Protein AF-A0A938NPL3-F1 (afdb_monomer_lite)

Radius of gyration: 76.6 Å; chains: 1; bounding box: 153×74×218 Å

Foldseek 3Di:
DDDDDDDDQFDFFAKEKDAWDFEAAAQDWTKIKIFGAGPVRDGNQPAWDKWFKFKWFWPKDFQDWDQCPVDLQAKDKDFPQFQWDWAQPDHPDDGIWTFTDHRVVLKHAAFTKMKTKHAWTAAAAQKKKKWKKFFAAAAPAKKKFKWKDLPRPPDTDTQDMDHHGPPDIDMDMGTPNVVHRGGMMIMTIIGHHNDDMDSGMIIGTITMIHGDIDTFDKPPRMFHTAHRRMGIDIMGTNDWGFQMKMKIGPPPNYIYIHGTHTYAHAWAKFKEWDWPDFAAEAQDKIKIKMKIAIQGPFKFFQKKKKWQFDPQKAWDDKDWPAADWDDDPRMIMGRRGIDGHPDMIIMMTIIGGQFFAKGKIKMAMDTPHHHPDRPRRMYIDIGGYWFAFEAEAQWDFTDGGHQQDKTKIAHHDAAQWDWAFKDWPCVQWPGGRDRITIGGHHSYHTYIYTWTWHFEAEAQWDFTDTGTAQDKTKIAHHDDAQKDWAFKAKVVRVQRVQWPGRRDRITIGGDHSHYMYIYTDIDGQFDWDADPLEIEGQAGNDPADAHEDDQDDPNGGHAYHEACRQALQQRHAHYHDDLSHQEYEACSNANYQHQEDEADQSPAYFHDPVPQAGQRHEQYCHCEYEYQHQDDGACPYANNCNHAYYHDNYLHQELEHQVCHLNANHAEYDDDLNHQEYYHCSQANYQHQEYEDHANHQEYEECVHENRARHQEYEYAHADHDYDPQHHVHVANYEYEYEPPHYPDDDAQDDDSNHGYDYDPPPPPPDPPPDDVVVCCVFVNDPPDDPPPPPDDPDWDWGWDWDDDDDQPPPPDQFHFPDDDDDDPFGWTDRPPDPDFTKTWDWDFDDPDDDDDDDDDDDDDDDDDDDPPDDDDDPGGTITITTGDD

pLDDT: mean 81.62, std 20.65, range [23.97, 98.06]

Structure (mmCIF, N/CA/C/O backbone):
data_AF-A0A938NPL3-F1
#
_entry.id   AF-A0A938NPL3-F1
#
loop_
_atom_site.group_PDB
_atom_site.id
_atom_site.type_symbol
_atom_site.label_atom_id
_atom_site.label_alt_id
_atom_site.label_comp_id
_atom_site.label_asym_id
_atom_site.label_entity_id
_atom_site.label_seq_id
_atom_site.pdbx_PDB_ins_code
_atom_site.Cartn_x
_atom_site.Cartn_y
_atom_site.Cartn_z
_atom_site.occupancy
_atom_site.B_iso_or_equiv
_atom_site.auth_seq_id
_atom_site.auth_comp_id
_atom_site.auth_asym_id
_atom_site.auth_atom_id
_atom_site.pdbx_PDB_model_num
ATOM 1 N N . PRO A 1 1 ? -29.975 4.721 136.688 1.00 39.50 1 PRO A N 1
ATOM 2 C CA . PRO A 1 1 ? -30.933 4.491 135.580 1.00 39.50 1 PRO A CA 1
ATOM 3 C C . PRO A 1 1 ? -30.186 4.388 134.243 1.00 39.50 1 PRO A C 1
ATOM 5 O O . PRO A 1 1 ? -29.671 5.381 133.745 1.00 39.50 1 PRO A O 1
ATOM 8 N N . ILE A 1 2 ? -30.055 3.165 133.727 1.00 39.12 2 ILE A N 1
ATOM 9 C CA . ILE A 1 2 ? -29.456 2.874 132.420 1.00 39.12 2 ILE A CA 1
ATOM 10 C C . ILE A 1 2 ? -30.505 3.216 131.351 1.00 39.12 2 ILE A C 1
ATOM 12 O O . ILE A 1 2 ? -31.582 2.627 131.339 1.00 39.12 2 ILE A O 1
ATOM 16 N N . GLN A 1 3 ? -30.211 4.192 130.491 1.00 43.31 3 GLN A N 1
ATOM 17 C CA . GLN A 1 3 ? -30.981 4.490 129.280 1.00 43.31 3 GLN A CA 1
ATOM 18 C C . GLN A 1 3 ? -30.543 3.511 128.183 1.00 43.31 3 GLN A C 1
ATOM 20 O O . GLN A 1 3 ? -29.483 3.671 127.584 1.00 43.31 3 GLN A O 1
ATOM 25 N N . LEU A 1 4 ? -31.345 2.471 127.952 1.00 40.28 4 LEU A N 1
ATOM 26 C CA . LEU A 1 4 ? -31.244 1.615 126.771 1.00 40.28 4 LEU A CA 1
ATOM 27 C C . LEU A 1 4 ? -31.866 2.360 125.584 1.00 40.28 4 LEU A C 1
ATOM 29 O O . LEU A 1 4 ? -33.083 2.509 125.506 1.00 40.28 4 LEU A O 1
ATOM 33 N N . THR A 1 5 ? -31.035 2.835 124.659 1.00 42.00 5 THR A N 1
ATOM 34 C CA . THR A 1 5 ? -31.477 3.287 123.335 1.00 42.00 5 THR A CA 1
ATOM 35 C C . THR A 1 5 ? -31.733 2.051 122.475 1.00 42.00 5 THR A C 1
ATOM 37 O O . THR A 1 5 ? -30.800 1.376 122.046 1.00 42.00 5 THR A O 1
ATOM 40 N N . ALA A 1 6 ? -33.004 1.723 122.238 1.00 40.66 6 ALA A N 1
ATOM 41 C CA . ALA A 1 6 ? -33.380 0.697 121.273 1.00 40.66 6 ALA A CA 1
ATOM 42 C C . ALA A 1 6 ? -33.008 1.178 119.863 1.00 40.66 6 ALA A C 1
ATOM 44 O O . ALA A 1 6 ? -33.594 2.124 119.336 1.00 40.66 6 ALA A O 1
ATOM 45 N N . THR A 1 7 ? -32.004 0.552 119.253 1.00 46.28 7 THR A N 1
ATOM 46 C CA . THR A 1 7 ? -31.707 0.737 117.832 1.00 46.28 7 THR A CA 1
ATOM 47 C C . THR A 1 7 ? -32.752 -0.057 117.051 1.00 46.28 7 THR A C 1
ATOM 49 O O . THR A 1 7 ? -32.757 -1.284 117.106 1.00 46.28 7 THR A O 1
ATOM 52 N N . TYR A 1 8 ? -33.679 0.626 116.376 1.00 53.19 8 TYR A N 1
ATOM 53 C CA . TYR A 1 8 ? -34.645 -0.030 115.493 1.00 53.19 8 TYR A CA 1
ATOM 54 C C . TYR A 1 8 ? -33.892 -0.711 114.345 1.00 53.19 8 TYR A C 1
ATOM 56 O O . TYR A 1 8 ? -33.220 -0.053 113.548 1.00 53.19 8 TYR A O 1
ATOM 64 N N . PHE A 1 9 ? -33.981 -2.037 114.273 1.00 60.34 9 PHE A N 1
ATOM 65 C CA . PHE A 1 9 ? -33.474 -2.800 113.141 1.00 60.34 9 PHE A CA 1
ATOM 66 C C . PHE A 1 9 ? -34.461 -2.651 111.981 1.00 60.34 9 PHE A C 1
ATOM 68 O O . PHE A 1 9 ? -35.597 -3.104 112.078 1.00 60.34 9 PHE A O 1
ATOM 75 N N . ARG A 1 10 ? -34.032 -1.997 110.896 1.00 73.38 10 ARG A N 1
ATOM 76 C CA . ARG A 1 10 ? -34.791 -1.959 109.639 1.00 73.38 10 ARG A CA 1
ATOM 77 C C . ARG A 1 10 ? -34.664 -3.326 108.965 1.00 73.38 10 ARG A C 1
ATOM 79 O O . ARG A 1 10 ? -33.546 -3.774 108.712 1.00 73.38 10 ARG A O 1
ATOM 86 N N . SER A 1 11 ? -35.783 -3.999 108.724 1.00 83.12 11 SER A N 1
ATOM 87 C CA . SER A 1 11 ? -35.844 -5.239 107.946 1.00 83.12 11 SER A CA 1
ATOM 88 C C . SER A 1 11 ? -36.109 -4.924 106.479 1.00 83.12 11 SER A C 1
ATOM 90 O O . SER A 1 11 ? -36.857 -3.997 106.173 1.00 83.12 11 SER A O 1
ATOM 92 N N . VAL A 1 12 ? -35.526 -5.709 105.570 1.00 87.06 12 VAL A N 1
ATOM 93 C CA . VAL A 1 12 ? -35.886 -5.645 104.145 1.00 87.06 12 VAL A CA 1
ATOM 94 C C . VAL A 1 12 ? -37.362 -5.981 103.993 1.00 87.06 12 VAL A C 1
ATOM 96 O O . VAL A 1 12 ? -37.873 -6.826 104.722 1.00 87.06 12 VAL A O 1
ATOM 99 N N . GLN A 1 13 ? -38.043 -5.277 103.096 1.00 88.75 13 GLN A N 1
ATOM 100 C CA . GLN A 1 13 ? -39.432 -5.526 102.717 1.00 88.75 13 GLN A CA 1
ATOM 101 C C . GLN A 1 13 ? -39.572 -5.712 101.202 1.00 88.75 13 GLN A C 1
ATOM 103 O O . GLN A 1 13 ? -40.387 -6.519 100.766 1.00 88.75 13 GLN A O 1
ATOM 108 N N . TYR A 1 14 ? -38.776 -5.003 100.396 1.00 86.31 14 TYR A N 1
ATOM 109 C CA . TYR A 1 14 ? -38.781 -5.125 98.936 1.00 86.31 14 TYR A CA 1
ATOM 110 C C . TYR A 1 14 ? -37.468 -4.619 98.321 1.00 86.31 14 TYR A C 1
ATOM 112 O O . TYR A 1 14 ? -36.633 -4.018 99.006 1.00 86.31 14 TYR A O 1
ATOM 120 N N . PHE A 1 15 ? -37.301 -4.845 97.016 1.00 89.94 15 PHE A N 1
ATOM 121 C CA . PHE A 1 15 ? -36.170 -4.335 96.238 1.00 89.94 15 PHE A CA 1
ATOM 122 C C . PHE A 1 15 ? -36.617 -3.280 95.221 1.00 89.94 15 PHE A C 1
ATOM 124 O O . PHE A 1 15 ? -37.689 -3.394 94.624 1.00 89.94 15 PHE A O 1
ATOM 131 N N . THR A 1 16 ? -35.785 -2.267 94.989 1.00 91.12 16 THR A N 1
ATOM 132 C CA . THR A 1 16 ? -35.977 -1.277 93.917 1.00 91.12 16 THR A CA 1
ATOM 133 C C . THR A 1 16 ? -34.876 -1.373 92.878 1.00 91.12 16 THR A C 1
ATOM 135 O O . THR A 1 16 ? -33.757 -1.766 93.197 1.00 91.12 16 THR A O 1
ATOM 138 N N . TRP A 1 17 ? -35.211 -1.002 91.644 1.00 90.56 17 TRP A N 1
ATOM 139 C CA . TRP A 1 17 ? -34.308 -0.998 90.497 1.00 90.56 17 TRP A CA 1
ATOM 140 C C . TRP A 1 17 ? -34.080 0.425 89.995 1.00 90.56 17 TRP A C 1
ATOM 142 O O . TRP A 1 17 ? -34.972 1.274 90.096 1.00 90.56 17 TRP A O 1
ATOM 152 N N . ASP A 1 18 ? -32.920 0.668 89.395 1.00 89.31 18 ASP A N 1
ATOM 153 C CA . ASP A 1 18 ? -32.711 1.834 88.546 1.00 89.31 18 ASP A CA 1
ATOM 154 C C . ASP A 1 18 ? -33.472 1.725 87.211 1.00 89.31 18 ASP A C 1
ATOM 156 O O . ASP A 1 18 ? -34.041 0.694 86.838 1.00 89.31 18 ASP A O 1
ATOM 160 N N . SER A 1 19 ? -33.548 2.847 86.493 1.00 82.94 19 SER A N 1
ATOM 161 C CA . SER A 1 19 ? -34.199 2.880 85.182 1.00 82.94 19 SER A CA 1
ATOM 162 C C . SER A 1 19 ? -33.312 2.221 84.129 1.00 82.94 19 SER A C 1
ATOM 164 O O . SER A 1 19 ? -32.202 2.680 83.874 1.00 82.94 19 SER A O 1
ATOM 166 N N . ILE A 1 20 ? -33.839 1.194 83.463 1.00 85.31 20 ILE A N 1
ATOM 167 C CA . ILE A 1 20 ? -33.178 0.533 82.334 1.00 85.31 20 ILE A CA 1
ATOM 168 C C . ILE A 1 20 ? -33.586 1.247 81.043 1.00 85.31 20 ILE A C 1
ATOM 170 O O . ILE A 1 20 ? -34.773 1.442 80.779 1.00 85.31 20 ILE A O 1
ATOM 174 N N . VAL A 1 21 ? -32.613 1.630 80.211 1.00 82.12 21 VAL A N 1
ATOM 175 C CA . VAL A 1 21 ? -32.902 2.179 78.877 1.00 82.12 21 VAL A CA 1
ATOM 176 C C . VAL A 1 21 ? -33.600 1.106 78.053 1.00 82.12 21 VAL A C 1
ATOM 178 O O . VAL A 1 21 ? -33.100 -0.012 77.941 1.00 82.12 21 VAL A O 1
ATOM 181 N N . SER A 1 22 ? -34.747 1.443 77.466 1.00 76.50 22 SER A N 1
ATOM 182 C CA . SER A 1 22 ? -35.603 0.422 76.879 1.00 76.50 22 SER A CA 1
ATOM 183 C C . SER A 1 22 ? -34.940 -0.353 75.743 1.00 76.50 22 SER A C 1
ATOM 185 O O . SER A 1 22 ? -35.208 -1.530 75.623 1.00 76.50 22 SER A O 1
ATOM 187 N N . THR A 1 23 ? -34.113 0.234 74.885 1.00 84.12 23 THR A N 1
ATOM 188 C CA . THR A 1 23 ? -33.542 -0.528 73.764 1.00 84.12 23 THR A CA 1
ATOM 189 C C . THR A 1 23 ? -32.170 -1.069 74.134 1.00 84.12 23 THR A C 1
ATOM 191 O O . THR A 1 23 ? -31.223 -0.299 74.266 1.00 84.12 23 THR A O 1
ATOM 194 N N . GLN A 1 24 ? -32.066 -2.390 74.267 1.00 87.81 24 GLN A N 1
ATOM 195 C CA . GLN A 1 24 ? -30.829 -3.107 74.564 1.00 87.81 24 GLN A CA 1
ATOM 196 C C . GLN A 1 24 ? -30.469 -4.076 73.438 1.00 87.81 24 GLN A C 1
ATOM 198 O O . GLN A 1 24 ? -31.330 -4.585 72.714 1.00 87.81 24 GLN A O 1
ATOM 203 N N . THR A 1 25 ? -29.178 -4.354 73.304 1.00 87.94 25 THR A N 1
ATOM 204 C CA . THR A 1 25 ? -28.659 -5.288 72.303 1.00 87.94 25 THR A CA 1
ATOM 205 C C . THR A 1 25 ? -28.497 -6.673 72.912 1.00 87.94 25 THR A C 1
ATOM 207 O O . THR A 1 25 ? -27.904 -6.815 73.982 1.00 87.94 25 THR A O 1
ATOM 210 N N . VAL A 1 26 ? -28.984 -7.706 72.219 1.00 89.06 26 VAL A N 1
ATOM 211 C CA . VAL A 1 26 ? -28.779 -9.110 72.619 1.00 89.06 26 VAL A CA 1
ATOM 212 C C . VAL A 1 26 ? -27.291 -9.369 72.870 1.00 89.06 26 VAL A C 1
ATOM 214 O O . VAL A 1 26 ? -26.447 -9.029 72.042 1.00 89.06 26 VAL A O 1
ATOM 217 N N . GLY A 1 27 ? -26.966 -9.976 74.010 1.00 85.31 27 GLY A N 1
ATOM 218 C CA . GLY A 1 27 ? -25.588 -10.322 74.363 1.00 85.31 27 GLY A CA 1
ATOM 219 C C . GLY A 1 27 ? -24.721 -9.151 74.841 1.00 85.31 27 GLY A C 1
ATOM 220 O O . GLY A 1 27 ? -23.568 -9.378 75.197 1.00 85.31 27 GLY A O 1
ATOM 221 N N . SER A 1 28 ? -25.243 -7.919 74.885 1.00 87.88 28 SER A N 1
ATOM 222 C CA . SER A 1 28 ? -24.514 -6.764 75.428 1.00 87.88 28 SER A CA 1
ATOM 223 C C . SER A 1 28 ? -24.754 -6.598 76.937 1.00 87.88 28 SER A C 1
ATOM 225 O O . SER A 1 28 ? -25.891 -6.777 77.382 1.00 87.88 28 SER A O 1
ATOM 227 N N . PRO A 1 29 ? -23.727 -6.237 77.733 1.00 90.56 29 PRO A N 1
ATOM 228 C CA . PRO A 1 29 ? -23.893 -5.969 79.161 1.00 90.56 29 PRO A CA 1
ATOM 229 C C . PRO A 1 29 ? -24.786 -4.749 79.429 1.00 90.56 29 PRO A C 1
ATOM 231 O O . PRO A 1 29 ? -24.536 -3.660 78.916 1.00 90.56 29 PRO A O 1
ATOM 234 N N . ILE A 1 30 ? -25.791 -4.927 80.283 1.00 90.94 30 ILE A N 1
ATOM 235 C CA . ILE A 1 30 ? -26.709 -3.900 80.781 1.00 90.94 30 ILE A CA 1
ATOM 236 C C . ILE A 1 30 ? -26.306 -3.591 82.222 1.00 90.94 30 ILE A C 1
ATOM 238 O O . ILE A 1 30 ? -26.384 -4.464 83.087 1.00 90.94 30 ILE A O 1
ATOM 242 N N . SER A 1 31 ? -25.861 -2.364 82.487 1.00 92.00 31 SER A N 1
ATOM 243 C CA . SER A 1 31 ? -25.586 -1.910 83.854 1.00 92.00 31 SER A CA 1
ATOM 244 C C . SER A 1 31 ? -26.898 -1.696 84.610 1.00 92.00 31 SER A C 1
ATOM 246 O O . SER A 1 31 ? -27.791 -1.033 84.088 1.00 92.00 31 SER A O 1
ATOM 248 N N . VAL A 1 32 ? -26.999 -2.260 85.814 1.00 92.44 32 VAL A N 1
ATOM 249 C CA . VAL A 1 32 ? -28.189 -2.201 86.676 1.00 92.44 32 VAL A CA 1
ATOM 250 C C . VAL A 1 32 ? -27.798 -1.997 88.141 1.00 92.44 32 VAL A C 1
ATOM 252 O O . VAL A 1 32 ? -26.710 -2.404 88.573 1.00 92.44 32 VAL A O 1
ATOM 255 N N . SER A 1 33 ? -28.710 -1.415 88.914 1.00 93.12 33 SER A N 1
ATOM 256 C CA . SER A 1 33 ? -28.592 -1.222 90.358 1.00 93.12 33 SER A CA 1
ATOM 257 C C . SER A 1 33 ? -29.828 -1.756 91.083 1.00 93.12 33 SER A C 1
ATOM 259 O O . SER A 1 33 ? -30.954 -1.467 90.682 1.00 93.12 33 SER A O 1
ATOM 261 N N . ILE A 1 34 ? -29.623 -2.532 92.151 1.00 94.50 34 ILE A N 1
ATOM 262 C CA . ILE A 1 34 ? -30.686 -3.065 93.015 1.00 94.50 34 ILE A CA 1
ATOM 263 C C . ILE A 1 34 ? -30.469 -2.545 94.435 1.00 94.50 34 ILE A C 1
ATOM 265 O O . ILE A 1 34 ? -29.379 -2.686 94.990 1.00 94.50 34 ILE A O 1
ATOM 269 N N . GLU A 1 35 ? -31.506 -1.998 95.060 1.00 94.94 35 GLU A N 1
ATOM 270 C CA . GLU A 1 35 ? -31.445 -1.477 96.429 1.00 94.94 35 GLU A CA 1
ATOM 271 C C . GLU A 1 35 ? -32.435 -2.210 97.341 1.00 94.94 35 GLU A C 1
ATOM 273 O O . GLU A 1 35 ? -33.594 -2.411 96.979 1.00 94.94 35 GLU A O 1
ATOM 278 N N . ALA A 1 36 ? -31.998 -2.585 98.545 1.00 92.31 36 ALA A N 1
ATOM 279 C CA . ALA A 1 36 ? -32.848 -3.202 99.562 1.00 92.31 36 ALA A CA 1
ATOM 280 C C . ALA A 1 36 ? -33.566 -2.125 100.393 1.00 92.31 36 ALA A C 1
ATOM 282 O O . ALA A 1 36 ? -32.915 -1.289 101.028 1.00 92.31 36 ALA A O 1
ATOM 283 N N . ARG A 1 37 ? -34.903 -2.140 100.415 1.00 88.75 37 ARG A N 1
ATOM 284 C CA . ARG A 1 37 ? -35.739 -1.110 101.055 1.00 88.75 37 ARG A CA 1
ATOM 285 C C . ARG A 1 37 ? -36.610 -1.696 102.171 1.00 88.75 37 ARG A C 1
ATOM 287 O O . ARG A 1 37 ? -37.012 -2.857 102.100 1.00 88.75 37 ARG A O 1
ATOM 294 N N . ASP A 1 38 ? -36.875 -0.908 103.212 1.00 87.50 38 ASP A N 1
ATOM 295 C CA . ASP A 1 38 ? -37.854 -1.238 104.262 1.00 87.50 38 ASP A CA 1
ATOM 296 C C . ASP A 1 38 ? -39.260 -0.706 103.933 1.00 87.50 38 ASP A C 1
ATOM 298 O O . ASP A 1 38 ? -39.480 -0.143 102.863 1.00 87.50 38 ASP A O 1
ATOM 302 N N . SER A 1 39 ? -40.221 -0.876 104.848 1.00 84.00 39 SER A N 1
ATOM 303 C CA . SER A 1 39 ? -41.624 -0.472 104.652 1.00 84.00 39 SER A CA 1
ATOM 304 C C . SER A 1 39 ? -41.825 1.029 104.437 1.00 84.00 39 SER A C 1
ATOM 306 O O . SER A 1 39 ? -42.832 1.419 103.851 1.00 84.00 39 SER A O 1
ATOM 308 N N . ASP A 1 40 ? -40.883 1.859 104.891 1.00 83.62 40 ASP A N 1
ATOM 309 C CA . ASP A 1 40 ? -40.931 3.318 104.755 1.00 83.62 40 ASP A CA 1
ATOM 310 C C . ASP A 1 40 ? -40.167 3.797 103.503 1.00 83.62 40 ASP A C 1
ATOM 312 O O . ASP A 1 40 ? -40.040 4.999 103.261 1.00 83.62 40 ASP A O 1
ATOM 316 N N . GLY A 1 41 ? -39.615 2.865 102.715 1.00 80.25 41 GLY A N 1
ATOM 317 C CA . GLY A 1 41 ? -38.781 3.141 101.546 1.00 80.25 41 GLY A CA 1
ATOM 318 C C . GLY A 1 41 ? -37.348 3.566 101.878 1.00 80.25 41 GLY A C 1
ATOM 319 O O . GLY A 1 41 ? -36.603 3.998 100.989 1.00 80.25 41 GLY A O 1
ATOM 320 N N . ALA A 1 42 ? -36.912 3.438 103.133 1.00 86.06 42 ALA A N 1
ATOM 321 C CA . ALA A 1 42 ? -35.540 3.731 103.527 1.00 86.06 42 ALA A CA 1
ATOM 322 C C . ALA A 1 42 ? -34.595 2.576 103.155 1.00 86.06 42 ALA A C 1
ATOM 324 O O . ALA A 1 42 ? -34.983 1.410 103.115 1.00 86.06 42 ALA A O 1
ATOM 325 N N . LEU A 1 43 ? -33.332 2.907 102.873 1.00 90.19 43 LEU A N 1
ATOM 326 C CA . LEU A 1 43 ? -32.312 1.929 102.493 1.00 90.19 43 LEU A CA 1
ATOM 327 C C . LEU A 1 43 ? -31.909 1.051 103.690 1.00 90.19 43 LEU A C 1
ATOM 329 O O . LEU A 1 43 ? -31.516 1.557 104.746 1.00 90.19 43 LEU A O 1
ATOM 333 N N . VAL A 1 44 ? -31.933 -0.269 103.509 1.00 91.25 44 VAL A N 1
ATOM 334 C CA . VAL A 1 44 ? -31.526 -1.250 104.524 1.00 91.25 44 VAL A CA 1
ATOM 335 C C . VAL A 1 44 ? -30.040 -1.557 104.367 1.00 91.25 44 VAL A C 1
ATOM 337 O O . VAL A 1 44 ? -29.630 -2.554 103.777 1.00 91.25 44 VAL A O 1
ATOM 340 N N . THR A 1 45 ? -29.198 -0.688 104.924 1.00 88.94 45 THR A N 1
ATOM 341 C CA . THR A 1 45 ? -27.745 -0.698 104.672 1.00 88.94 45 THR A CA 1
ATOM 342 C C . THR A 1 45 ? -26.994 -1.941 105.159 1.00 88.94 45 THR A C 1
ATOM 344 O O . THR A 1 45 ? -25.855 -2.170 104.754 1.00 88.94 45 THR A O 1
ATOM 347 N N . ARG A 1 46 ? -27.609 -2.752 106.029 1.00 86.88 46 ARG A N 1
ATOM 348 C CA . ARG A 1 46 ? -27.026 -3.995 106.564 1.00 86.88 46 ARG A CA 1
ATOM 349 C C . ARG A 1 46 ? -27.393 -5.242 105.760 1.00 86.88 46 ARG A C 1
ATOM 351 O O . ARG A 1 46 ? -26.911 -6.316 106.105 1.00 86.88 46 ARG A O 1
ATOM 358 N N . PHE A 1 47 ? -28.242 -5.130 104.740 1.00 89.31 47 PHE A N 1
ATOM 359 C CA . PHE A 1 47 ? -28.506 -6.255 103.850 1.00 89.31 47 PHE A CA 1
ATOM 360 C C . PHE A 1 47 ? -27.269 -6.522 102.985 1.00 89.31 47 PHE A C 1
ATOM 362 O O . PHE A 1 47 ? -26.801 -5.626 102.281 1.00 89.31 47 PHE A O 1
ATOM 369 N N . THR A 1 48 ? -26.729 -7.740 103.072 1.00 89.06 48 THR A N 1
ATOM 370 C CA . THR A 1 48 ? -25.491 -8.155 102.384 1.00 89.06 48 THR A CA 1
ATOM 371 C C . THR A 1 48 ? -25.637 -9.443 101.574 1.00 89.06 48 THR A C 1
ATOM 373 O O . THR A 1 48 ? -24.679 -9.850 100.921 1.00 89.06 48 THR A O 1
ATOM 376 N N . ASN A 1 49 ? -26.796 -10.102 101.632 1.00 89.50 49 ASN A N 1
ATOM 377 C CA . ASN A 1 49 ? -27.033 -11.377 100.951 1.00 89.50 49 ASN A CA 1
ATOM 378 C C . ASN A 1 49 ? -27.172 -11.184 99.436 1.00 89.50 49 ASN A C 1
ATOM 380 O O . ASN A 1 49 ? -27.368 -10.068 98.960 1.00 89.50 49 ASN A O 1
ATOM 384 N N . THR A 1 50 ? -27.077 -12.276 98.681 1.00 91.12 50 THR A N 1
ATOM 385 C CA . THR A 1 50 ? -27.376 -12.294 97.247 1.00 91.12 50 THR A CA 1
ATOM 386 C C . THR A 1 50 ? -28.883 -12.401 97.009 1.00 91.12 50 THR A C 1
ATOM 388 O O . THR A 1 50 ? -29.616 -12.931 97.844 1.00 91.12 50 THR A O 1
ATOM 391 N N . VAL A 1 51 ? -29.340 -11.929 95.850 1.00 92.12 51 VAL A N 1
ATOM 392 C CA . VAL A 1 51 ? -30.709 -12.131 95.357 1.00 92.12 51 VAL A CA 1
ATOM 393 C C . VAL A 1 51 ? -30.672 -12.869 94.025 1.00 92.12 51 VAL A C 1
ATOM 395 O O . VAL A 1 51 ? -29.741 -12.696 93.232 1.00 92.12 51 VAL A O 1
ATOM 398 N N . THR A 1 52 ? -31.680 -13.694 93.771 1.00 92.81 52 THR A N 1
ATOM 399 C CA . THR A 1 52 ? -31.898 -14.289 92.450 1.00 92.81 52 THR A CA 1
ATOM 400 C C . THR A 1 52 ? -32.382 -13.197 91.511 1.00 92.81 52 THR A C 1
ATOM 402 O O . THR A 1 52 ? -33.238 -12.402 91.890 1.00 92.81 52 THR A O 1
ATOM 405 N N . ILE A 1 53 ? -31.846 -13.158 90.293 1.00 93.06 53 ILE A N 1
ATOM 406 C CA . ILE A 1 53 ? -32.279 -12.246 89.237 1.00 93.06 53 ILE A CA 1
ATOM 407 C C . ILE A 1 53 ? -32.820 -13.075 88.076 1.00 93.06 53 ILE A C 1
ATOM 409 O O . ILE A 1 53 ? -32.095 -13.870 87.477 1.00 93.06 53 ILE A O 1
ATOM 413 N N . ASN A 1 54 ? -34.088 -12.854 87.743 1.00 88.50 54 ASN A N 1
ATOM 414 C CA . ASN A 1 54 ? -34.760 -13.488 86.616 1.00 88.50 54 ASN A CA 1
ATOM 415 C C . ASN A 1 54 ? -35.141 -12.448 85.565 1.00 88.50 54 ASN A C 1
ATOM 417 O O . ASN A 1 54 ? -35.578 -11.352 85.900 1.00 88.50 54 ASN A O 1
ATOM 421 N N . CYS A 1 55 ? -35.027 -12.813 84.293 1.00 87.75 55 CYS A N 1
ATOM 422 C CA . CYS A 1 55 ? -35.465 -11.998 83.168 1.00 87.75 55 CYS A CA 1
ATOM 423 C C . CYS A 1 55 ? -36.778 -12.577 82.644 1.00 87.75 55 CYS A C 1
ATOM 425 O O . CYS A 1 55 ? -36.843 -13.756 82.292 1.00 87.75 55 CYS A O 1
ATOM 427 N N . LEU A 1 56 ? -37.837 -11.776 82.639 1.00 82.88 56 LEU A N 1
ATOM 428 C CA . LEU A 1 56 ? -39.192 -12.215 82.334 1.00 82.88 56 LEU A CA 1
ATOM 429 C C . LEU A 1 56 ? -39.751 -11.384 81.181 1.00 82.88 56 LEU A C 1
ATOM 431 O O . LEU A 1 56 ? -39.725 -10.160 81.222 1.00 82.88 56 LEU A O 1
ATOM 435 N N . ALA A 1 57 ? -40.296 -12.044 80.164 1.00 75.06 57 ALA A N 1
ATOM 436 C CA . ALA A 1 57 ? -41.167 -11.404 79.187 1.00 75.06 57 ALA A CA 1
ATOM 437 C C . ALA A 1 57 ? -42.633 -11.522 79.657 1.00 75.06 57 ALA A C 1
ATOM 439 O O . ALA A 1 57 ? -43.006 -12.552 80.239 1.00 75.06 57 ALA A O 1
ATOM 440 N N . PRO A 1 58 ? -43.496 -10.520 79.409 1.00 62.16 58 PRO A N 1
ATOM 441 C CA . PRO A 1 58 ? -44.893 -10.598 79.792 1.00 62.16 58 PRO A CA 1
ATOM 442 C C . PRO A 1 58 ? -45.564 -11.693 78.969 1.00 62.16 58 PRO A C 1
ATOM 444 O O . PRO A 1 58 ? -45.521 -11.664 77.742 1.00 62.16 58 PRO A O 1
ATOM 447 N N . GLY A 1 59 ? -46.233 -12.633 79.630 1.00 58.91 59 GLY A N 1
ATOM 448 C CA . GLY A 1 59 ? -47.148 -13.560 78.961 1.00 58.91 59 GLY A CA 1
ATOM 449 C C . GLY A 1 59 ? -48.593 -13.106 79.098 1.00 58.91 59 GLY A C 1
ATOM 450 O O . GLY A 1 59 ? -49.464 -13.884 79.479 1.00 58.91 59 GLY A O 1
ATOM 451 N N . ILE A 1 60 ? -48.830 -11.819 78.832 1.00 50.12 60 ILE A N 1
ATOM 452 C CA . ILE A 1 60 ? -50.165 -11.225 78.854 1.00 50.12 60 ILE A CA 1
ATOM 453 C C . ILE A 1 60 ? -50.746 -11.315 77.447 1.00 50.12 60 ILE A C 1
ATOM 455 O O . ILE A 1 60 ? -50.288 -10.635 76.531 1.00 50.12 60 ILE A O 1
ATOM 459 N N . GLY A 1 61 ? -51.772 -12.145 77.292 1.00 57.84 61 GLY A N 1
ATOM 460 C CA . GLY A 1 61 ? -52.639 -12.152 76.119 1.00 57.84 61 GLY A CA 1
ATOM 461 C C . GLY A 1 61 ? -54.074 -11.887 76.553 1.00 57.84 61 GLY A C 1
ATOM 462 O O . GLY A 1 61 ? -54.610 -12.620 77.386 1.00 57.84 61 GLY A O 1
ATOM 463 N N . THR A 1 62 ? -54.701 -10.845 76.011 1.00 58.19 62 THR A N 1
ATOM 464 C CA . THR A 1 62 ? -56.149 -10.652 76.124 1.00 58.19 62 THR A CA 1
ATOM 465 C C . THR A 1 62 ? -56.829 -11.728 75.281 1.00 58.19 62 THR A C 1
ATOM 467 O O . THR A 1 62 ? -56.714 -11.730 74.060 1.00 58.19 62 THR A O 1
ATOM 470 N N . VAL A 1 63 ? -57.492 -12.676 75.937 1.00 68.62 63 VAL A N 1
ATOM 471 C CA . VAL A 1 63 ? -58.217 -13.789 75.303 1.00 68.62 63 VAL A CA 1
ATOM 472 C C . VAL A 1 63 ? -59.532 -13.288 74.702 1.00 68.62 63 VAL A C 1
ATOM 474 O O . VAL A 1 63 ? -59.956 -13.748 73.647 1.00 68.62 63 VAL A O 1
ATOM 477 N N . PHE A 1 64 ? -60.171 -12.327 75.372 1.00 79.25 64 PHE A N 1
ATOM 478 C CA . PHE A 1 64 ? -61.400 -11.667 74.939 1.00 79.25 64 PHE A CA 1
ATOM 479 C C . PHE A 1 64 ? -61.486 -10.280 75.581 1.00 79.25 64 PHE A C 1
ATOM 481 O O . PHE A 1 64 ? -61.079 -10.119 76.730 1.00 79.25 64 PHE A O 1
ATOM 488 N N . GLN A 1 65 ? -62.021 -9.285 74.878 1.00 85.75 65 GLN A N 1
ATOM 489 C CA . GLN A 1 65 ? -62.310 -7.973 75.454 1.00 85.75 65 GLN A CA 1
ATOM 490 C C . GLN A 1 65 ? -63.503 -7.331 74.762 1.00 85.75 65 GLN A C 1
ATOM 492 O O . GLN A 1 65 ? -63.611 -7.362 73.538 1.00 85.75 65 GLN A O 1
ATOM 497 N N . ASP A 1 66 ? -64.348 -6.702 75.567 1.00 82.19 66 ASP A N 1
ATOM 498 C CA . ASP A 1 66 ? -65.451 -5.870 75.140 1.00 82.19 66 ASP A CA 1
ATOM 499 C C . ASP A 1 66 ? -65.652 -4.707 76.118 1.00 82.19 66 ASP A C 1
ATOM 501 O O . ASP A 1 66 ? -65.953 -4.903 77.296 1.00 82.19 66 ASP A O 1
ATOM 505 N N . THR A 1 67 ? -65.475 -3.488 75.618 1.00 82.88 67 THR A N 1
ATOM 506 C CA . THR A 1 67 ? -65.684 -2.244 76.371 1.00 82.88 67 THR A CA 1
ATOM 507 C C . THR A 1 67 ? -67.062 -1.633 76.107 1.00 82.88 67 THR A C 1
ATOM 509 O O . THR A 1 67 ? -67.302 -0.504 76.499 1.00 82.88 67 THR A O 1
ATOM 512 N N . VAL A 1 68 ? -67.957 -2.314 75.377 1.00 83.75 68 VAL A N 1
ATOM 513 C CA . VAL A 1 68 ? -69.338 -1.895 75.035 1.00 83.75 68 VAL A CA 1
ATOM 514 C C . VAL A 1 68 ? -69.444 -0.651 74.130 1.00 83.75 68 VAL A C 1
ATOM 516 O O . VAL A 1 68 ? -70.452 -0.437 73.453 1.00 83.75 68 VAL A O 1
ATOM 519 N N . GLU A 1 69 ? -68.382 0.147 74.014 1.00 81.94 69 GLU A N 1
ATOM 520 C CA . GLU A 1 69 ? -68.369 1.410 73.266 1.00 81.94 69 GLU A CA 1
ATOM 521 C C . GLU A 1 69 ? -68.697 1.249 71.769 1.00 81.94 69 GLU A C 1
ATOM 523 O O . GLU A 1 69 ? -69.298 2.137 71.157 1.00 81.94 69 GLU A O 1
ATOM 528 N N . ASN A 1 70 ? -68.399 0.082 71.189 1.00 78.31 70 ASN A N 1
ATOM 529 C CA . ASN A 1 70 ? -68.584 -0.211 69.762 1.00 78.31 70 ASN A CA 1
ATOM 530 C C . ASN A 1 70 ? -69.918 -0.906 69.417 1.00 78.31 70 ASN A C 1
ATOM 532 O O . ASN A 1 70 ? -70.093 -1.375 68.293 1.00 78.31 70 ASN A O 1
ATOM 536 N N . GLY A 1 71 ? -70.882 -0.940 70.343 1.00 79.19 71 GLY A N 1
ATOM 537 C CA . GLY A 1 71 ? -72.188 -1.570 70.133 1.00 79.19 71 GLY A CA 1
ATOM 538 C C . GLY A 1 71 ? -72.266 -2.968 70.744 1.00 79.19 71 GLY A C 1
ATOM 539 O O . GLY A 1 71 ? -71.601 -3.254 71.733 1.00 79.19 71 GLY A O 1
ATOM 540 N N . THR A 1 72 ? -73.119 -3.840 70.198 1.00 82.81 72 THR A N 1
ATOM 541 C CA . THR A 1 72 ? -73.473 -5.100 70.874 1.00 82.81 72 THR A CA 1
ATOM 542 C C . THR A 1 72 ? -72.426 -6.204 70.768 1.00 82.81 72 THR A C 1
ATOM 544 O O . THR A 1 72 ? -72.543 -7.178 71.496 1.00 82.81 72 THR A O 1
ATOM 547 N N . ASN A 1 73 ? -71.436 -6.099 69.871 1.00 79.62 73 ASN A N 1
ATOM 548 C CA . ASN A 1 73 ? -70.276 -7.004 69.767 1.00 79.62 73 ASN A CA 1
ATOM 549 C C . ASN A 1 73 ? -70.601 -8.515 69.830 1.00 79.62 73 ASN A C 1
ATOM 551 O O . ASN A 1 73 ? -69.852 -9.320 70.380 1.00 79.62 73 ASN A O 1
ATOM 555 N N . GLY A 1 74 ? -71.733 -8.910 69.237 1.00 83.56 74 GLY A N 1
ATOM 556 C CA . GLY A 1 74 ? -72.182 -10.305 69.172 1.00 83.56 74 GLY A CA 1
ATOM 557 C C . GLY A 1 74 ? -72.814 -10.845 70.459 1.00 83.56 74 GLY A C 1
ATOM 558 O O . GLY A 1 74 ? -73.194 -12.016 70.490 1.00 83.56 74 GLY A O 1
ATOM 559 N N . TRP A 1 75 ? -72.958 -10.020 71.498 1.00 91.44 75 TRP A N 1
ATOM 560 C CA . TRP A 1 75 ? -73.781 -10.353 72.651 1.00 91.44 75 TRP A CA 1
ATOM 561 C C . TRP A 1 75 ? -75.248 -10.414 72.243 1.00 91.44 75 TRP A C 1
ATOM 563 O O . TRP A 1 75 ? -75.743 -9.585 71.475 1.00 91.44 75 TRP A O 1
ATOM 573 N N . ILE A 1 76 ? -75.943 -11.404 72.784 1.00 92.38 76 ILE A N 1
ATOM 574 C CA . ILE A 1 76 ? -77.382 -11.575 72.620 1.00 92.38 76 ILE A CA 1
ATOM 575 C C . ILE A 1 76 ? -78.032 -11.486 73.989 1.00 92.38 76 ILE A C 1
ATOM 577 O O . ILE A 1 76 ? -77.447 -11.925 74.977 1.00 92.38 76 ILE A O 1
ATOM 581 N N . HIS A 1 77 ? -79.240 -10.949 74.057 1.00 94.44 77 HIS A N 1
ATOM 582 C CA . HIS A 1 77 ? -80.025 -10.972 75.280 1.00 94.44 77 HIS A CA 1
ATOM 583 C C . HIS A 1 77 ? -81.380 -11.640 75.039 1.00 94.44 77 HIS A C 1
ATOM 585 O O . HIS A 1 77 ? -81.881 -11.667 73.912 1.00 94.44 77 HIS A O 1
ATOM 591 N N . SER A 1 78 ? -81.884 -12.321 76.066 1.00 92.62 78 SER A N 1
ATOM 592 C CA . SER A 1 78 ? -83.154 -13.050 76.017 1.00 92.62 78 SER A CA 1
ATOM 593 C C . SER A 1 78 ? -83.710 -13.297 77.419 1.00 92.62 78 SER A C 1
ATOM 595 O O . SER A 1 78 ? -82.976 -13.229 78.407 1.00 92.62 78 SER A O 1
ATOM 597 N N . GLY A 1 79 ? -84.990 -13.658 77.504 1.00 92.56 79 GLY A N 1
ATOM 598 C CA . GLY A 1 79 ? -85.650 -14.081 78.739 1.00 92.56 79 GLY A CA 1
ATOM 599 C C . GLY A 1 79 ? -86.998 -13.398 78.949 1.00 92.56 79 GLY A C 1
ATOM 600 O O . GLY A 1 79 ? -87.509 -12.710 78.064 1.00 92.56 79 GLY A O 1
ATOM 601 N N . SER A 1 80 ? -87.583 -13.611 80.123 1.00 93.94 80 SER A N 1
ATOM 602 C CA . SER A 1 80 ? -88.847 -12.990 80.516 1.00 93.94 80 SER A CA 1
ATOM 603 C C . SER A 1 80 ? -88.602 -11.553 80.960 1.00 93.94 80 SER A C 1
ATOM 605 O O . SER A 1 80 ? -87.729 -11.306 81.793 1.00 93.94 80 SER A O 1
ATOM 607 N N . TYR A 1 81 ? -89.388 -10.620 80.410 1.00 92.44 81 TYR A N 1
ATOM 608 C CA . TYR A 1 81 ? -89.267 -9.179 80.663 1.00 92.44 81 TYR A CA 1
ATOM 609 C C . TYR A 1 81 ? -87.849 -8.644 80.420 1.00 92.44 81 TYR A C 1
ATOM 611 O O . TYR A 1 81 ? -87.302 -7.904 81.227 1.00 92.44 81 TYR A O 1
ATOM 619 N N . ASP A 1 82 ? -87.239 -9.042 79.307 1.00 93.50 82 ASP A N 1
ATOM 620 C CA . ASP A 1 82 ? -85.866 -8.678 78.977 1.00 93.50 82 ASP A CA 1
ATOM 621 C C . ASP A 1 82 ? -85.691 -7.175 78.710 1.00 93.50 82 ASP A C 1
ATOM 623 O O . ASP A 1 82 ? -86.247 -6.620 77.760 1.00 93.50 82 ASP A O 1
ATOM 627 N N . LEU A 1 83 ? -84.900 -6.529 79.569 1.00 94.12 83 LEU A N 1
ATOM 628 C CA . LEU A 1 83 ? -84.591 -5.100 79.514 1.00 94.12 83 LEU A CA 1
ATOM 629 C C . LEU A 1 83 ? -83.094 -4.826 79.310 1.00 94.12 83 LEU A C 1
ATOM 631 O O . LEU A 1 83 ? -82.647 -3.696 79.535 1.00 94.12 83 LEU A O 1
ATOM 635 N N . TRP A 1 84 ? -82.305 -5.822 78.894 1.00 95.62 84 TRP A N 1
ATOM 636 C CA . TRP A 1 84 ? -80.907 -5.591 78.539 1.00 95.62 84 TRP A CA 1
ATOM 637 C C . TRP A 1 84 ? -80.803 -4.691 77.308 1.00 95.62 84 TRP A C 1
ATOM 639 O O . TRP A 1 84 ? -81.353 -4.975 76.248 1.00 95.62 84 TRP A O 1
ATOM 649 N N . HIS A 1 85 ? -80.072 -3.593 77.438 1.00 92.56 85 HIS A N 1
ATOM 650 C CA . HIS A 1 85 ? -79.728 -2.708 76.332 1.00 92.56 85 HIS A CA 1
ATOM 651 C C . HIS A 1 85 ? -78.444 -1.940 76.653 1.00 92.56 85 HIS A C 1
ATOM 653 O O . HIS A 1 85 ? -77.992 -1.901 77.795 1.00 92.56 85 HIS A O 1
ATOM 659 N N . ILE A 1 86 ? -77.838 -1.318 75.645 1.00 92.19 86 ILE A N 1
ATOM 660 C CA . ILE A 1 86 ? -76.697 -0.424 75.865 1.00 92.19 86 ILE A CA 1
ATOM 661 C C . ILE A 1 86 ? -77.228 0.937 76.311 1.00 92.19 86 ILE A C 1
ATOM 663 O O . ILE A 1 86 ? -78.079 1.528 75.644 1.00 92.19 86 ILE A O 1
ATOM 667 N N . SER A 1 87 ? -76.714 1.438 77.429 1.00 88.44 87 SER A N 1
ATOM 668 C CA . SER A 1 87 ? -77.144 2.683 78.056 1.00 88.44 87 SER A CA 1
ATOM 669 C C . SER A 1 87 ? -75.997 3.677 78.175 1.00 88.44 87 SER A C 1
ATOM 671 O O . SER A 1 87 ? -74.840 3.301 78.340 1.00 88.44 87 SER A O 1
ATOM 673 N N . THR A 1 88 ? -76.341 4.963 78.136 1.00 87.75 88 THR A N 1
ATOM 674 C CA . THR A 1 88 ? -75.447 6.081 78.473 1.00 87.75 88 THR A CA 1
ATOM 675 C C . THR A 1 88 ? -75.748 6.655 79.863 1.00 87.75 88 THR A C 1
ATOM 677 O O . THR A 1 88 ? -75.218 7.701 80.228 1.00 87.75 88 THR A O 1
ATOM 680 N N . ASN A 1 89 ? -76.644 6.029 80.640 1.00 83.62 89 ASN A N 1
ATOM 681 C CA . ASN A 1 89 ? -77.048 6.535 81.958 1.00 83.62 89 ASN A CA 1
ATOM 682 C C . ASN A 1 89 ? -75.918 6.436 82.996 1.00 83.62 89 ASN A C 1
ATOM 684 O O . ASN A 1 89 ? -75.807 7.313 83.854 1.00 83.62 89 ASN A O 1
ATOM 688 N N . ARG A 1 90 ? -75.096 5.381 82.917 1.00 87.06 90 ARG A N 1
ATOM 689 C CA . ARG A 1 90 ? -73.861 5.173 83.688 1.00 87.06 90 ARG A CA 1
ATOM 690 C C . ARG A 1 90 ? -72.838 4.472 82.788 1.00 87.06 90 ARG A C 1
ATOM 692 O O . ARG A 1 90 ? -73.228 3.664 81.955 1.00 87.06 90 ARG A O 1
ATOM 699 N N . SER A 1 91 ? -71.552 4.748 82.969 1.00 83.31 91 SER A N 1
ATOM 700 C CA . SER A 1 91 ? -70.436 4.014 82.352 1.00 83.31 91 SER A CA 1
ATOM 701 C C . SER A 1 91 ? -69.260 4.011 83.335 1.00 83.31 91 SER A C 1
ATOM 703 O O . SER A 1 91 ? -69.129 4.954 84.125 1.00 83.31 91 SER A O 1
ATOM 705 N N . SER A 1 92 ? -68.484 2.926 83.367 1.00 81.25 92 SER A N 1
ATOM 706 C CA . SER A 1 92 ? -67.199 2.871 84.080 1.00 81.25 92 SER A CA 1
ATOM 707 C C . SER A 1 92 ? -66.075 3.439 83.216 1.00 81.25 92 SER A C 1
ATOM 709 O O . SER A 1 92 ? -65.035 3.838 83.744 1.00 81.25 92 SER A O 1
ATOM 711 N N . SER A 1 93 ? -66.287 3.436 81.904 1.00 76.81 93 SER A N 1
ATOM 712 C CA . SER A 1 93 ? -65.401 3.951 80.880 1.00 76.81 93 SER A CA 1
ATOM 713 C C . SER A 1 93 ? -65.955 5.272 80.313 1.00 76.81 93 SER A C 1
ATOM 715 O O . SER A 1 93 ? -66.416 6.125 81.076 1.00 76.81 93 SER A O 1
ATOM 717 N N . THR A 1 94 ? -65.815 5.531 79.008 1.00 69.19 94 THR A N 1
ATOM 718 C CA . THR A 1 94 ? -66.020 6.872 78.448 1.00 69.19 94 THR A CA 1
ATOM 719 C C . THR A 1 94 ? -67.488 7.260 78.306 1.00 69.19 94 THR A C 1
ATOM 721 O O . THR A 1 94 ? -67.803 8.382 78.696 1.00 69.19 94 THR A O 1
ATOM 724 N N . ASN A 1 95 ? -68.384 6.418 77.764 1.00 83.44 95 ASN A N 1
ATOM 725 C CA . ASN A 1 95 ? -69.765 6.847 77.481 1.00 83.44 95 ASN A CA 1
ATOM 726 C C . ASN A 1 95 ? -70.866 5.772 77.559 1.00 83.44 95 ASN A C 1
ATOM 728 O O . ASN A 1 95 ? -72.041 6.153 77.615 1.00 83.44 95 ASN A O 1
ATOM 732 N N . ARG A 1 96 ? -70.566 4.469 77.520 1.00 88.94 96 ARG A N 1
ATOM 733 C CA . ARG A 1 96 ? -71.583 3.404 77.413 1.00 88.94 96 ARG A CA 1
ATOM 734 C C . ARG A 1 96 ? -71.361 2.278 78.417 1.00 88.94 96 ARG A C 1
ATOM 736 O O . ARG A 1 96 ? -70.258 2.048 78.887 1.00 88.94 96 ARG A O 1
ATOM 743 N N . SER A 1 97 ? -72.434 1.574 78.756 1.00 92.44 97 SER A N 1
ATOM 744 C CA . SER A 1 97 ? -72.383 0.295 79.470 1.00 92.44 97 SER A CA 1
ATOM 745 C C . SER A 1 97 ? -73.602 -0.557 79.121 1.00 92.44 97 SER A C 1
ATOM 747 O O . SER A 1 97 ? -74.624 -0.044 78.651 1.00 92.44 97 SER A O 1
ATOM 749 N N . TRP A 1 98 ? -73.511 -1.867 79.328 1.00 94.56 98 TRP A N 1
ATOM 750 C CA . TRP A 1 98 ? -74.681 -2.740 79.271 1.00 94.56 98 TRP A CA 1
ATOM 751 C C . TRP A 1 98 ? -75.544 -2.496 80.497 1.00 94.56 98 TRP A C 1
ATOM 753 O O . TRP A 1 98 ? -75.018 -2.490 81.603 1.00 94.56 98 TRP A O 1
ATOM 763 N N . TYR A 1 99 ? -76.849 -2.326 80.316 1.00 95.31 99 TYR A N 1
ATOM 764 C CA . TYR A 1 99 ? -77.789 -2.017 81.384 1.00 95.31 99 TYR A CA 1
ATOM 765 C C . TYR A 1 99 ? -79.020 -2.919 81.319 1.00 95.31 99 TYR A C 1
ATOM 767 O O . TYR A 1 99 ? -79.651 -3.041 80.272 1.00 95.31 99 TYR A O 1
ATOM 775 N N . CYS A 1 100 ? -79.370 -3.512 82.457 1.00 94.50 100 CYS A N 1
ATOM 776 C CA . CYS A 1 100 ? -80.584 -4.286 82.660 1.00 94.50 100 CYS A CA 1
ATOM 777 C C . CYS A 1 100 ? -81.595 -3.478 83.481 1.00 94.50 100 CYS A C 1
ATOM 779 O O . CYS A 1 100 ? -81.510 -3.427 84.710 1.00 94.50 100 CYS A O 1
ATOM 781 N N . GLY A 1 101 ? -82.541 -2.845 82.790 1.00 90.94 101 GLY A N 1
ATOM 782 C CA . GLY A 1 101 ? -83.616 -2.030 83.358 1.00 90.94 101 GLY A CA 1
ATOM 783 C C . GLY A 1 101 ? -84.247 -1.147 82.281 1.00 90.94 101 GLY A C 1
ATOM 784 O O . GLY A 1 101 ? -83.795 -1.122 81.142 1.00 90.94 101 GLY A O 1
ATOM 785 N N . ASN A 1 102 ? -85.318 -0.424 82.583 1.00 88.62 102 ASN A N 1
ATOM 786 C CA . ASN A 1 102 ? -85.962 0.446 81.605 1.00 88.62 102 ASN A CA 1
ATOM 787 C C . ASN A 1 102 ? -85.149 1.741 81.444 1.00 88.62 102 ASN A C 1
ATOM 789 O O . ASN A 1 102 ? -84.959 2.493 82.399 1.00 88.62 102 ASN A O 1
ATOM 793 N N . GLY A 1 103 ? -84.687 2.024 80.224 1.00 80.75 103 GLY A N 1
ATOM 794 C CA . GLY A 1 103 ? -83.832 3.181 79.939 1.00 80.75 103 GLY A CA 1
ATOM 795 C C . GLY A 1 103 ? -84.455 4.547 80.265 1.00 80.75 103 GLY A C 1
ATOM 796 O O . GLY A 1 103 ? -83.710 5.491 80.530 1.00 80.75 103 GLY A O 1
ATOM 797 N N . GLN A 1 104 ? -85.791 4.655 80.284 1.00 83.75 104 GLN A N 1
ATOM 798 C CA . GLN A 1 104 ? -86.516 5.890 80.607 1.00 83.75 104 GLN A CA 1
ATOM 799 C C . GLN A 1 104 ? -86.757 6.051 82.109 1.00 83.75 104 GLN A C 1
ATOM 801 O O . GLN A 1 104 ? -86.477 7.114 82.658 1.00 83.75 104 GLN A O 1
ATOM 806 N N . THR A 1 105 ? -87.273 5.018 82.780 1.00 88.88 105 THR A N 1
ATOM 807 C CA . THR A 1 105 ? -87.603 5.097 84.215 1.00 88.88 105 THR A CA 1
ATOM 808 C C . THR A 1 105 ? -86.410 4.803 85.120 1.00 88.88 105 THR A C 1
ATOM 810 O O . THR A 1 105 ? -86.476 5.087 86.312 1.00 88.88 105 THR A O 1
ATOM 813 N N . ARG A 1 106 ? -85.312 4.274 84.560 1.00 88.44 106 ARG A N 1
ATOM 814 C CA . ARG A 1 106 ? -84.126 3.789 85.283 1.00 88.44 106 ARG A CA 1
ATOM 815 C C . ARG A 1 106 ? -84.492 2.778 86.360 1.00 88.44 106 ARG A C 1
ATOM 817 O O . ARG A 1 106 ? -84.017 2.871 87.483 1.00 88.44 106 ARG A O 1
ATOM 824 N N . GLN A 1 107 ? -85.391 1.863 86.027 1.00 93.06 107 GLN A N 1
ATOM 825 C CA . GLN A 1 107 ? -85.917 0.867 86.948 1.00 93.06 107 GLN A CA 1
ATOM 826 C C . GLN A 1 107 ? -86.132 -0.457 86.216 1.00 93.06 107 GLN A C 1
ATOM 828 O O . GLN A 1 107 ? -86.576 -0.444 85.066 1.00 93.06 107 GLN A O 1
ATOM 833 N N . TYR A 1 108 ? -85.828 -1.592 86.849 1.00 94.31 108 TYR A N 1
ATOM 834 C CA . TYR A 1 108 ? -86.265 -2.897 86.331 1.00 94.31 108 TYR A CA 1
ATOM 835 C C . TYR A 1 108 ? -87.768 -3.112 86.573 1.00 94.31 108 TYR A C 1
ATOM 837 O O . TYR A 1 108 ? -88.464 -2.209 87.028 1.00 94.31 108 TYR A O 1
ATOM 845 N N . VAL A 1 109 ? -88.308 -4.271 86.205 1.00 94.31 109 VAL A N 1
ATOM 846 C CA . VAL A 1 109 ? -89.710 -4.625 86.475 1.00 94.31 109 VAL A CA 1
ATOM 847 C C . VAL A 1 109 ? -89.787 -5.911 87.284 1.00 94.31 109 VAL A C 1
ATOM 849 O O . VAL A 1 109 ? -88.818 -6.664 87.343 1.00 94.31 109 VAL A O 1
ATOM 852 N N . ASN A 1 110 ? -90.935 -6.153 87.906 1.00 94.94 110 ASN A N 1
ATOM 853 C CA . ASN A 1 110 ? -91.182 -7.369 88.676 1.00 94.94 110 ASN A CA 1
ATOM 854 C C . ASN A 1 110 ? -91.215 -8.611 87.780 1.00 94.94 110 ASN A C 1
ATOM 856 O O . ASN A 1 110 ? -91.577 -8.521 86.603 1.00 94.94 110 ASN A O 1
ATOM 860 N N . TRP A 1 111 ? -90.888 -9.767 88.360 1.00 94.25 111 TRP A N 1
ATOM 861 C CA . TRP A 1 111 ? -90.862 -11.077 87.697 1.00 94.25 111 TRP A CA 1
ATOM 862 C C . TRP A 1 111 ? -89.884 -11.202 86.517 1.00 94.25 111 TRP A C 1
ATOM 864 O O . TRP A 1 111 ? -90.100 -12.025 85.619 1.00 94.25 111 TRP A O 1
ATOM 874 N N . MET A 1 112 ? -88.818 -10.399 86.475 1.00 94.94 112 MET A N 1
ATOM 875 C CA . MET A 1 112 ? -87.786 -10.524 85.444 1.00 94.94 112 MET A CA 1
ATOM 876 C C . MET A 1 112 ? -87.002 -11.822 85.617 1.00 94.94 112 MET A C 1
ATOM 878 O O . MET A 1 112 ? -86.661 -12.215 86.727 1.00 94.94 112 MET A O 1
ATOM 882 N N . ASP A 1 113 ? -86.662 -12.453 84.497 1.00 95.94 113 ASP A N 1
ATOM 883 C CA . ASP A 1 113 ? -85.600 -13.460 84.411 1.00 95.94 113 ASP A CA 1
ATOM 884 C C . ASP A 1 113 ? -84.997 -13.355 83.015 1.00 95.94 113 ASP A C 1
ATOM 886 O O . ASP A 1 113 ? -85.471 -13.963 82.050 1.00 95.94 113 ASP A O 1
ATOM 890 N N . CYS A 1 114 ? -83.999 -12.487 82.892 1.00 95.44 114 CYS A N 1
ATOM 891 C CA . CYS A 1 114 ? -83.397 -12.133 81.616 1.00 95.44 114 CYS A CA 1
ATOM 892 C C . CYS A 1 114 ? -81.879 -12.251 81.667 1.00 95.44 114 CYS A C 1
ATOM 894 O O . CYS A 1 114 ? -81.249 -12.181 82.720 1.00 95.44 114 CYS A O 1
ATOM 896 N N . SER A 1 115 ? -81.274 -12.496 80.515 1.00 96.81 115 SER A N 1
ATOM 897 C CA . SER A 1 115 ? -79.875 -12.884 80.393 1.00 96.81 115 SER A CA 1
ATOM 898 C C . SER A 1 115 ? -79.214 -12.161 79.237 1.00 96.81 115 SER A C 1
ATOM 900 O O . SER A 1 115 ? -79.713 -12.247 78.122 1.00 96.81 115 SER A O 1
ATOM 902 N N . LEU A 1 116 ? -78.054 -11.560 79.485 1.00 96.69 116 LEU A N 1
ATOM 903 C CA . LEU A 1 116 ? -77.109 -11.091 78.476 1.00 96.69 116 LEU A CA 1
ATOM 904 C C . LEU A 1 116 ? -76.012 -12.149 78.301 1.00 96.69 116 LEU A C 1
ATOM 906 O O . LEU A 1 116 ? -75.335 -12.513 79.260 1.00 96.69 116 LEU A O 1
ATOM 910 N N . ILE A 1 117 ? -75.849 -12.677 77.093 1.00 95.56 117 ILE A N 1
ATOM 911 C CA . ILE A 1 117 ? -75.025 -13.852 76.793 1.00 95.56 117 ILE A CA 1
ATOM 912 C C . ILE A 1 117 ? -73.961 -13.486 75.760 1.00 95.56 117 ILE A C 1
ATOM 914 O O . ILE A 1 117 ? -74.270 -12.911 74.715 1.00 95.56 117 ILE A O 1
ATOM 918 N N . SER A 1 118 ? -72.710 -13.847 76.039 1.00 93.75 118 SER A N 1
ATOM 919 C CA . SER A 1 118 ? -71.577 -13.574 75.156 1.00 93.75 118 SER A CA 1
ATOM 920 C C . SER A 1 118 ? -71.587 -14.460 73.902 1.00 93.75 118 SER A C 1
ATOM 922 O O . SER A 1 118 ? -72.177 -15.550 73.901 1.00 93.75 118 SER A O 1
ATOM 924 N N . PRO A 1 119 ? -70.827 -14.081 72.858 1.00 88.50 119 PRO A N 1
ATOM 925 C CA . PRO A 1 119 ? -70.339 -15.032 71.862 1.00 88.50 119 PRO A CA 1
ATOM 926 C C . PRO A 1 119 ? -69.598 -16.218 72.505 1.00 88.50 119 PRO A C 1
ATOM 928 O O . PRO A 1 119 ? -69.207 -16.166 73.674 1.00 88.50 119 PRO A O 1
ATOM 931 N N . SER A 1 120 ? -69.371 -17.287 71.738 1.00 88.44 120 SER A N 1
ATOM 932 C CA . SER A 1 120 ? -68.503 -18.389 72.176 1.00 88.44 120 SER A CA 1
ATOM 933 C C . SER A 1 120 ? -67.040 -17.942 72.225 1.00 88.44 120 SER A C 1
ATOM 935 O O . SER A 1 120 ? -66.523 -17.405 71.246 1.00 88.44 120 SER A O 1
ATOM 937 N N . ILE A 1 121 ? -66.381 -18.187 73.356 1.00 86.62 121 ILE A N 1
ATOM 938 C CA . ILE A 1 121 ? -65.011 -17.771 73.657 1.00 86.62 121 ILE A CA 1
ATOM 939 C C . ILE A 1 121 ? -64.197 -18.998 74.079 1.00 86.62 121 ILE A C 1
ATOM 941 O O . ILE A 1 121 ? -64.590 -19.725 74.993 1.00 86.62 121 ILE A O 1
ATOM 945 N N . LEU A 1 122 ? -63.040 -19.217 73.452 1.00 82.38 122 LEU A N 1
ATOM 946 C CA . LEU A 1 122 ? -62.129 -20.292 73.844 1.00 82.38 122 LEU A CA 1
ATOM 947 C C . LEU A 1 122 ? -61.370 -19.880 75.108 1.00 82.38 122 LEU A C 1
ATOM 949 O O . LEU A 1 122 ? -60.607 -18.916 75.088 1.00 82.38 122 LEU A O 1
ATOM 953 N N . ILE A 1 123 ? -61.548 -20.618 76.202 1.00 84.56 123 ILE A N 1
ATOM 954 C CA . ILE A 1 123 ? -60.869 -20.317 77.466 1.00 84.56 123 ILE A CA 1
ATOM 955 C C . ILE A 1 123 ? -59.449 -20.894 77.434 1.00 84.56 123 ILE A C 1
ATOM 957 O O . ILE A 1 123 ? -59.266 -22.100 77.269 1.00 84.56 123 ILE A O 1
ATOM 961 N N . SER A 1 124 ? -58.425 -20.053 77.598 1.00 74.19 124 SER A N 1
ATOM 962 C CA . SER A 1 124 ? -57.028 -20.501 77.693 1.00 74.19 124 SER A CA 1
ATOM 963 C C . SER A 1 124 ? -56.640 -20.886 79.124 1.00 74.19 124 SER A C 1
ATOM 965 O O . SER A 1 124 ? -57.231 -20.415 80.095 1.00 74.19 124 SER A O 1
ATOM 967 N N . THR A 1 125 ? -55.602 -21.709 79.278 1.00 71.75 125 THR A N 1
ATOM 968 C CA . THR A 1 125 ? -55.002 -22.015 80.588 1.00 71.75 125 THR A CA 1
ATOM 969 C C . THR A 1 125 ? -54.587 -20.724 81.298 1.00 71.75 125 THR A C 1
ATOM 971 O O . THR A 1 125 ? -53.906 -19.905 80.687 1.00 71.75 125 THR A O 1
ATOM 974 N N . GLY A 1 126 ? -54.996 -20.538 82.559 1.00 70.25 126 GLY A N 1
ATOM 975 C CA . GLY A 1 126 ? -54.699 -19.331 83.348 1.00 70.25 126 GLY A CA 1
ATOM 976 C C . GLY A 1 126 ? -55.601 -18.121 83.062 1.00 70.25 126 GLY A C 1
ATOM 977 O O . GLY A 1 126 ? -55.282 -17.014 83.493 1.00 70.25 126 GLY A O 1
ATOM 978 N N . ALA A 1 127 ? -56.705 -18.305 82.328 1.00 82.56 127 ALA A N 1
ATOM 979 C CA . ALA A 1 127 ? -57.642 -17.233 82.008 1.00 82.56 127 ALA A CA 1
ATOM 980 C C . ALA A 1 127 ? -58.427 -16.740 83.237 1.00 82.56 127 ALA A C 1
ATOM 982 O O . ALA A 1 127 ? -58.991 -17.531 83.995 1.00 82.56 127 ALA A O 1
ATOM 983 N N . LYS A 1 128 ? -58.552 -15.416 83.377 1.00 87.38 128 LYS A N 1
ATOM 984 C CA . LYS A 1 128 ? -59.436 -14.764 84.358 1.00 87.38 128 LYS A CA 1
ATOM 985 C C . LYS A 1 128 ? -60.401 -13.812 83.664 1.00 87.38 128 LYS A C 1
ATOM 987 O O . LYS A 1 128 ? -59.960 -12.979 82.876 1.00 87.38 128 LYS A O 1
ATOM 992 N N . LEU A 1 129 ? -61.691 -13.907 83.988 1.00 91.38 129 LEU A N 1
ATOM 993 C CA . LEU A 1 129 ? -62.704 -12.914 83.623 1.00 91.38 129 LEU A CA 1
ATOM 994 C C . LEU A 1 129 ? -62.571 -11.716 84.554 1.00 91.38 129 LEU A C 1
ATOM 996 O O . LEU A 1 129 ? -62.593 -11.889 85.765 1.00 91.38 129 LEU A O 1
ATOM 1000 N N . SER A 1 130 ? -62.500 -10.511 84.011 1.00 89.38 130 SER A N 1
ATOM 1001 C CA . SER A 1 130 ? -62.545 -9.258 84.750 1.00 89.38 130 SER A CA 1
ATOM 1002 C C . SER A 1 130 ? -63.537 -8.309 84.085 1.00 89.38 130 SER A C 1
ATOM 1004 O O . SER A 1 130 ? -63.587 -8.252 82.865 1.00 89.38 130 SER A O 1
ATOM 1006 N N . PHE A 1 131 ? -64.350 -7.602 84.860 1.00 92.38 131 PHE A N 1
ATOM 1007 C CA . PHE A 1 131 ? -65.285 -6.594 84.353 1.00 92.38 131 PHE A CA 1
ATOM 1008 C C . PHE A 1 131 ? -65.575 -5.552 85.433 1.00 92.38 131 PHE A C 1
ATOM 1010 O O . PHE A 1 131 ? -65.324 -5.790 86.616 1.00 92.38 131 PHE A O 1
ATOM 1017 N N . GLN A 1 132 ? -66.100 -4.405 85.030 1.00 92.25 132 GLN A N 1
ATOM 1018 C CA . GLN A 1 132 ? -66.625 -3.373 85.914 1.00 92.25 132 GLN A CA 1
ATOM 1019 C C . GLN A 1 132 ? -68.141 -3.511 86.002 1.00 92.25 132 GLN A C 1
ATOM 1021 O O . GLN A 1 132 ? -68.809 -3.775 85.004 1.00 92.25 132 GLN A O 1
ATOM 1026 N N . HIS A 1 133 ? -68.708 -3.333 87.191 1.00 94.12 133 HIS A N 1
ATOM 1027 C CA . HIS A 1 133 ? -70.160 -3.317 87.343 1.00 94.12 133 HIS A CA 1
ATOM 1028 C C . HIS A 1 133 ? -70.659 -2.316 88.386 1.00 94.12 133 HIS A C 1
ATOM 1030 O O . HIS A 1 133 ? -69.938 -1.941 89.312 1.00 94.12 133 HIS A O 1
ATOM 1036 N N . TRP A 1 134 ? -71.917 -1.907 88.243 1.00 93.81 134 TRP A N 1
ATOM 1037 C CA . TRP A 1 134 ? -72.675 -1.137 89.228 1.00 93.81 134 TRP A CA 1
ATOM 1038 C C . TRP A 1 134 ? -74.080 -1.720 89.310 1.00 93.81 134 TRP A C 1
ATOM 1040 O O . TRP A 1 134 ? -74.694 -1.946 88.273 1.00 93.81 134 TRP A O 1
ATOM 1050 N N . TYR A 1 135 ? -74.620 -1.956 90.502 1.00 93.12 135 TYR A N 1
ATOM 1051 C CA . TYR A 1 135 ? -75.960 -2.529 90.648 1.00 93.12 135 TYR A CA 1
ATOM 1052 C C . TYR A 1 135 ? -76.733 -1.924 91.822 1.00 93.12 135 TYR A C 1
ATOM 1054 O O . TYR A 1 135 ? -76.146 -1.569 92.847 1.00 93.12 135 TYR A O 1
ATOM 1062 N N . SER A 1 136 ? -78.055 -1.847 91.676 1.00 93.56 136 SER A N 1
ATOM 1063 C CA . SER A 1 136 ? -79.014 -1.546 92.740 1.00 93.56 136 SER A CA 1
ATOM 1064 C C . SER A 1 136 ? -80.228 -2.456 92.577 1.00 93.56 136 SER A C 1
ATOM 1066 O O . SER A 1 136 ? -80.954 -2.355 91.591 1.00 93.56 136 SER A O 1
ATOM 1068 N N . THR A 1 137 ? -80.413 -3.358 93.533 1.00 93.12 137 THR A N 1
ATOM 1069 C CA . THR A 1 137 ? -81.386 -4.465 93.529 1.00 93.12 137 THR A CA 1
ATOM 1070 C C . THR A 1 137 ? -81.983 -4.617 94.925 1.00 93.12 137 THR A C 1
ATOM 1072 O O . THR A 1 137 ? -81.362 -4.165 95.898 1.00 93.12 137 THR A O 1
ATOM 1075 N N . GLU A 1 138 ? -83.153 -5.240 95.061 1.00 94.38 138 GLU A N 1
ATOM 1076 C CA . GLU A 1 138 ? -83.684 -5.562 96.383 1.00 94.38 138 GLU A CA 1
ATOM 1077 C C . GLU A 1 138 ? -82.775 -6.555 97.115 1.00 94.38 138 GLU A C 1
ATOM 1079 O O . GLU A 1 138 ? -82.371 -7.600 96.599 1.00 94.38 138 GLU A O 1
ATOM 1084 N N . LEU A 1 139 ? -82.411 -6.210 98.350 1.00 92.44 139 LEU A N 1
ATOM 1085 C CA . LEU A 1 139 ? -81.460 -6.995 99.117 1.00 92.44 139 LEU A CA 1
ATOM 1086 C C . LEU A 1 139 ? -82.065 -8.345 99.521 1.00 92.44 139 LEU A C 1
ATOM 1088 O O . LEU A 1 139 ? -82.853 -8.419 100.457 1.00 92.44 139 LEU A O 1
ATOM 1092 N N . GLY A 1 140 ? -81.580 -9.412 98.886 1.00 89.00 140 GLY A N 1
ATOM 1093 C CA . GLY A 1 140 ? -81.916 -10.791 99.257 1.00 89.00 140 GLY A CA 1
ATOM 1094 C C . GLY A 1 140 ? -83.146 -11.357 98.552 1.00 89.00 140 GLY A C 1
ATOM 1095 O O . GLY A 1 140 ? -83.556 -12.461 98.897 1.00 89.00 140 GLY A O 1
ATOM 1096 N N . TYR A 1 141 ? -83.688 -10.628 97.576 1.00 93.00 141 TYR A N 1
ATOM 1097 C CA . TYR A 1 141 ? -84.868 -11.025 96.806 1.00 93.00 141 TYR A CA 1
ATOM 1098 C C . TYR A 1 141 ? -84.596 -10.948 95.299 1.00 93.00 141 TYR A C 1
ATOM 1100 O O . TYR A 1 141 ? -84.849 -11.916 94.582 1.00 93.00 141 TYR A O 1
ATOM 1108 N N . ASP A 1 142 ? -83.919 -9.887 94.850 1.00 96.12 142 ASP A N 1
ATOM 1109 C CA . ASP A 1 142 ? -83.507 -9.723 93.457 1.00 96.12 142 ASP A CA 1
ATOM 1110 C C . ASP A 1 142 ? -82.010 -9.989 93.285 1.00 96.12 142 ASP A C 1
ATOM 1112 O O . ASP A 1 142 ? -81.188 -9.603 94.122 1.00 96.12 142 ASP A O 1
ATOM 1116 N N . TYR A 1 143 ? -81.632 -10.635 92.181 1.00 95.88 143 TYR A N 1
ATOM 1117 C CA . TYR A 1 143 ? -80.281 -11.162 92.009 1.00 95.88 143 TYR A CA 1
ATOM 1118 C C . TYR A 1 143 ? -79.703 -10.922 90.615 1.00 95.88 143 TYR A C 1
ATOM 1120 O O . TYR A 1 143 ? -80.346 -11.125 89.586 1.00 95.88 143 TYR A O 1
ATOM 1128 N N . ALA A 1 144 ? -78.423 -10.566 90.605 1.00 96.31 144 ALA A N 1
ATOM 1129 C CA . ALA A 1 144 ? -77.558 -10.448 89.443 1.00 96.31 144 ALA A CA 1
ATOM 1130 C C . ALA A 1 144 ? -76.497 -11.562 89.476 1.00 96.31 144 ALA A C 1
ATOM 1132 O O . ALA A 1 144 ? -75.645 -11.606 90.365 1.00 96.31 144 ALA A O 1
ATOM 1133 N N . TYR A 1 145 ? -76.533 -12.467 88.505 1.00 97.38 145 TYR A N 1
ATOM 1134 C CA . TYR A 1 145 ? -75.654 -13.629 88.404 1.00 97.38 145 TYR A CA 1
ATOM 1135 C C . TYR A 1 145 ? -74.647 -13.471 87.270 1.00 97.38 145 TYR A C 1
ATOM 1137 O O . TYR A 1 145 ? -74.981 -12.999 86.183 1.00 97.38 145 TYR A O 1
ATOM 1145 N N . VAL A 1 146 ? -73.424 -13.936 87.509 1.00 97.50 146 VAL A N 1
ATOM 1146 C CA . VAL A 1 146 ? -72.420 -14.176 86.469 1.00 97.50 146 VAL A CA 1
ATOM 1147 C C . VAL A 1 146 ? -72.288 -15.675 86.328 1.00 97.50 146 VAL A C 1
ATOM 1149 O O . VAL A 1 146 ? -71.857 -16.341 87.265 1.00 97.50 146 VAL A O 1
ATOM 1152 N N . ASP A 1 147 ? -72.617 -16.195 85.160 1.00 96.44 147 ASP A N 1
ATOM 1153 C CA . ASP A 1 147 ? -72.579 -17.614 84.863 1.00 96.44 147 ASP A CA 1
ATOM 1154 C C . ASP A 1 147 ? -71.662 -17.913 83.671 1.00 96.44 147 ASP A C 1
ATOM 1156 O O . ASP A 1 147 ? -71.390 -17.057 82.825 1.00 96.44 147 ASP A O 1
ATOM 1160 N N . ILE A 1 148 ? -71.234 -19.169 83.564 1.00 96.19 148 ILE A N 1
ATOM 1161 C CA . ILE A 1 148 ? -70.490 -19.706 82.423 1.00 96.19 148 ILE A CA 1
ATOM 1162 C C . ILE A 1 148 ? -71.108 -21.017 81.934 1.00 96.19 148 ILE A C 1
ATOM 1164 O O . ILE A 1 148 ? -71.605 -21.820 82.721 1.00 96.19 148 ILE A O 1
ATOM 1168 N N . SER A 1 149 ? -71.078 -21.244 80.624 1.00 94.38 149 SER A N 1
ATOM 1169 C CA . SER A 1 149 ? -71.512 -22.486 79.982 1.00 94.38 149 SER A CA 1
ATOM 1170 C C . SER A 1 149 ? -70.425 -23.009 79.055 1.00 94.38 149 SER A C 1
ATOM 1172 O O . SER A 1 149 ? -69.958 -22.262 78.204 1.00 94.38 149 SER A O 1
ATOM 1174 N N . THR A 1 150 ? -70.068 -24.290 79.155 1.00 91.62 150 THR A N 1
ATOM 1175 C CA . THR A 1 150 ? -69.148 -24.981 78.226 1.00 91.62 150 THR A CA 1
ATOM 1176 C C . THR A 1 150 ? -69.871 -25.853 77.192 1.00 91.62 150 THR A C 1
ATOM 1178 O O . THR A 1 150 ? -69.229 -26.511 76.378 1.00 91.62 150 THR A O 1
ATOM 1181 N N . ASN A 1 151 ? -71.209 -25.856 77.188 1.00 88.50 151 ASN A N 1
ATOM 1182 C CA . ASN A 1 151 ? -72.054 -26.625 76.266 1.00 88.50 151 ASN A CA 1
ATOM 1183 C C . ASN A 1 151 ? -72.959 -25.713 75.419 1.00 88.50 151 ASN A C 1
ATOM 1185 O O . ASN A 1 151 ? -74.149 -25.973 75.218 1.00 88.50 151 ASN A O 1
ATOM 1189 N N . ASN A 1 152 ? -72.362 -24.626 74.924 1.00 84.19 152 ASN A N 1
ATOM 1190 C CA . ASN A 1 152 ? -72.969 -23.660 74.006 1.00 84.19 152 ASN A CA 1
ATOM 1191 C C . ASN A 1 152 ? -74.226 -22.935 74.540 1.00 84.19 152 ASN A C 1
ATOM 1193 O O . ASN A 1 152 ? -75.017 -22.412 73.754 1.00 84.19 152 ASN A O 1
ATOM 1197 N N . GLY A 1 153 ? -74.386 -22.854 75.862 1.00 84.06 153 GLY A N 1
ATOM 1198 C CA . GLY A 1 153 ? -75.516 -22.200 76.526 1.00 84.06 153 GLY A CA 1
ATOM 1199 C C . GLY A 1 153 ? -76.666 -23.134 76.907 1.00 84.06 153 GLY A C 1
ATOM 1200 O O . GLY A 1 153 ? -77.726 -22.647 77.286 1.00 84.06 153 GLY A O 1
ATOM 1201 N N . SER A 1 154 ? -76.484 -24.459 76.825 1.00 86.94 154 SER A N 1
ATOM 1202 C CA . SER A 1 154 ? -77.535 -25.424 77.196 1.00 86.94 154 SER A CA 1
ATOM 1203 C C . SER A 1 154 ? -77.712 -25.534 78.716 1.00 86.94 154 SER A C 1
ATOM 1205 O O . SER A 1 154 ? -78.830 -25.627 79.211 1.00 86.94 154 SER A O 1
ATOM 1207 N N . THR A 1 155 ? -76.610 -25.500 79.471 1.00 92.62 155 THR A N 1
ATOM 1208 C CA . THR A 1 155 ? -76.599 -25.410 80.940 1.00 92.62 155 THR A CA 1
ATOM 1209 C C . THR A 1 155 ? -75.534 -24.418 81.393 1.00 92.62 155 THR A C 1
ATOM 1211 O O . THR A 1 155 ? -74.517 -24.248 80.718 1.00 92.62 155 THR A O 1
ATOM 1214 N N . TYR A 1 156 ? -75.740 -23.797 82.552 1.00 94.62 156 TYR A N 1
ATOM 1215 C CA . TYR A 1 156 ? -74.867 -22.756 83.092 1.00 94.62 156 TYR A CA 1
ATOM 1216 C C . TYR A 1 156 ? -74.449 -23.061 84.534 1.00 94.62 156 TYR A C 1
ATOM 1218 O O . TYR A 1 156 ? -75.241 -23.591 85.312 1.00 94.62 156 TYR A O 1
ATOM 1226 N N . THR A 1 157 ? -73.217 -22.694 84.880 1.00 95.88 157 THR A N 1
ATOM 1227 C CA . THR A 1 157 ? -72.649 -22.747 86.232 1.00 95.88 157 THR A CA 1
ATOM 1228 C C . THR A 1 157 ? -72.394 -21.327 86.726 1.00 95.88 157 THR A C 1
ATOM 1230 O O . THR A 1 157 ? -71.752 -20.544 86.028 1.00 95.88 157 THR A O 1
ATOM 1233 N N . THR A 1 158 ? -72.874 -20.992 87.923 1.00 96.81 158 THR A N 1
ATOM 1234 C CA . THR A 1 158 ? -72.706 -19.656 88.509 1.00 96.81 158 THR A CA 1
ATOM 1235 C C . THR A 1 158 ? -71.296 -19.453 89.057 1.00 96.81 158 THR A C 1
ATOM 1237 O O . THR A 1 158 ? -70.815 -20.236 89.873 1.00 96.81 158 THR A O 1
ATOM 1240 N N . LEU A 1 159 ? -70.642 -18.385 88.601 1.00 94.50 159 LEU A N 1
ATOM 1241 C CA . LEU A 1 159 ? -69.328 -17.914 89.040 1.00 94.50 159 LEU A CA 1
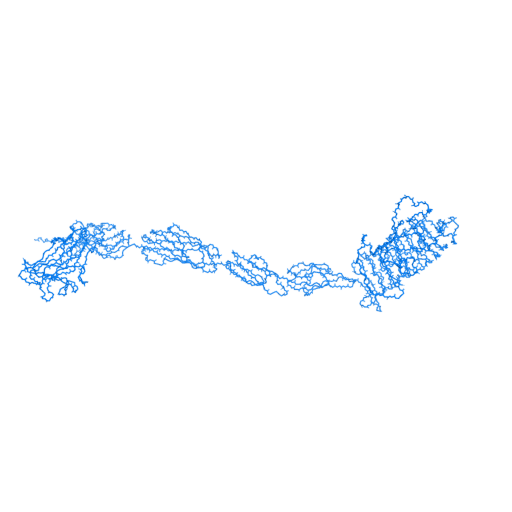ATOM 1242 C C . LEU A 1 159 ? -69.436 -16.899 90.183 1.00 94.50 159 LEU A C 1
ATOM 1244 O O . LEU A 1 159 ? -68.631 -16.930 91.108 1.00 94.50 159 LEU A O 1
ATOM 1248 N N . ALA A 1 160 ? -70.418 -15.997 90.115 1.00 93.38 160 ALA A N 1
ATOM 1249 C CA . ALA A 1 160 ? -70.652 -14.973 91.131 1.00 93.38 160 ALA A CA 1
ATOM 1250 C C . ALA A 1 160 ? -72.137 -14.587 91.207 1.00 93.38 160 ALA A C 1
ATOM 1252 O O . ALA A 1 160 ? -72.875 -14.724 90.233 1.00 93.38 160 ALA A O 1
ATOM 1253 N N . THR A 1 161 ? -72.576 -14.102 92.369 1.00 95.81 161 THR A N 1
ATOM 1254 C CA . THR A 1 161 ? -73.947 -13.636 92.632 1.00 95.81 161 THR A CA 1
ATOM 1255 C C . THR A 1 161 ? -73.901 -12.311 93.384 1.00 95.81 161 THR A C 1
ATOM 1257 O O . THR A 1 161 ? -73.119 -12.162 94.323 1.00 95.81 161 THR A O 1
ATOM 1260 N N . PHE A 1 162 ? -74.749 -11.367 92.990 1.00 94.00 162 PHE A N 1
ATOM 1261 C CA . PHE A 1 162 ? -74.839 -10.028 93.562 1.00 94.00 162 PHE A CA 1
ATOM 1262 C C . PHE A 1 162 ? -76.297 -9.669 93.855 1.00 94.00 162 PHE A C 1
ATOM 1264 O O . PHE A 1 162 ? -77.184 -10.016 93.083 1.00 94.00 162 PHE A O 1
ATOM 1271 N N . HIS A 1 163 ? -76.529 -8.978 94.968 1.00 93.12 163 HIS A N 1
ATOM 1272 C CA . HIS A 1 163 ? -77.828 -8.449 95.394 1.00 93.12 163 HIS A CA 1
ATOM 1273 C C . HIS A 1 163 ? -77.608 -7.270 96.363 1.00 93.12 163 HIS A C 1
ATOM 1275 O O . HIS A 1 163 ? -76.511 -7.102 96.907 1.00 93.12 163 HIS A O 1
ATOM 1281 N N . GLY A 1 164 ? -78.619 -6.425 96.571 1.00 90.88 164 GLY A N 1
ATOM 1282 C CA . GLY A 1 164 ? -78.506 -5.159 97.305 1.00 90.88 164 GLY A CA 1
ATOM 1283 C C . GLY A 1 164 ? -77.965 -3.993 96.462 1.00 90.88 164 GLY A C 1
ATOM 1284 O O . GLY A 1 164 ? -78.196 -3.924 95.255 1.00 90.88 164 GLY A O 1
ATOM 1285 N N . ASN A 1 165 ? -77.247 -3.058 97.099 1.00 83.31 165 ASN A N 1
ATOM 1286 C CA . ASN A 1 165 ? -76.760 -1.818 96.475 1.00 83.31 165 ASN A CA 1
ATOM 1287 C C . ASN A 1 165 ? -75.219 -1.744 96.454 1.00 83.31 165 ASN A C 1
ATOM 1289 O O . ASN A 1 165 ? -74.567 -1.778 97.500 1.00 83.31 165 ASN A O 1
ATOM 1293 N N . GLY A 1 166 ? -74.637 -1.614 95.258 1.00 72.62 166 GLY A N 1
ATOM 1294 C CA . GLY A 1 166 ? -73.193 -1.510 95.028 1.00 72.62 166 GLY A CA 1
ATOM 1295 C C . GLY A 1 166 ? -72.580 -0.131 95.324 1.00 72.62 166 GLY A C 1
ATOM 1296 O O . GLY A 1 166 ? -71.362 -0.044 95.493 1.00 72.62 166 GLY A O 1
ATOM 1297 N N . ALA A 1 167 ? -73.392 0.926 95.448 1.00 75.06 167 ALA A N 1
ATOM 1298 C CA . ALA A 1 167 ? -73.053 2.340 95.697 1.00 75.06 167 ALA A CA 1
ATOM 1299 C C . ALA A 1 167 ? -72.109 3.033 94.678 1.00 75.06 167 ALA A C 1
ATOM 1301 O O . ALA A 1 167 ? -72.307 4.208 94.375 1.00 75.06 167 ALA A O 1
ATOM 1302 N N . SER A 1 168 ? -71.130 2.336 94.098 1.00 87.69 168 SER A N 1
ATOM 1303 C CA . SER A 1 168 ? -70.162 2.825 93.104 1.00 87.69 168 SER A CA 1
ATOM 1304 C C . SER A 1 168 ? -69.782 1.714 92.119 1.00 87.69 168 SER A C 1
ATOM 1306 O O . SER A 1 168 ? -70.094 0.548 92.356 1.00 87.69 168 SER A O 1
ATOM 1308 N N . TRP A 1 169 ? -69.123 2.063 91.008 1.00 88.81 169 TRP A N 1
ATOM 1309 C CA . TRP A 1 169 ? -68.537 1.064 90.110 1.00 88.81 169 TRP A CA 1
ATOM 1310 C C . TRP A 1 169 ? -67.491 0.236 90.861 1.00 88.81 169 TRP A C 1
ATOM 1312 O O . TRP A 1 169 ? -66.719 0.780 91.657 1.00 88.81 169 TRP A O 1
ATOM 1322 N N . ARG A 1 170 ? -67.492 -1.079 90.641 1.00 87.88 170 ARG A N 1
ATOM 1323 C CA . ARG A 1 170 ? -66.558 -2.024 91.260 1.00 87.88 170 ARG A CA 1
ATOM 1324 C C . ARG A 1 170 ? -66.008 -2.980 90.213 1.00 87.88 170 ARG A C 1
ATOM 1326 O O . ARG A 1 170 ? -66.755 -3.481 89.374 1.00 87.88 170 ARG A O 1
ATOM 1333 N N . GLY A 1 171 ? -64.714 -3.266 90.314 1.00 86.12 171 GLY A N 1
ATOM 1334 C CA . GLY A 1 171 ? -64.073 -4.281 89.492 1.00 86.12 171 GLY A CA 1
ATOM 1335 C C . GLY A 1 171 ? -64.320 -5.663 90.080 1.00 86.12 171 GLY A C 1
ATOM 1336 O O . GLY A 1 171 ? -63.990 -5.905 91.239 1.00 86.12 171 GLY A O 1
ATOM 1337 N N . GLN A 1 172 ? -64.848 -6.574 89.273 1.00 88.50 172 GLN A N 1
ATOM 1338 C CA . GLN A 1 172 ? -64.988 -7.984 89.610 1.00 88.50 172 GLN A CA 1
ATOM 1339 C C . GLN A 1 172 ? -63.973 -8.804 88.820 1.00 88.50 172 GLN A C 1
ATOM 1341 O O . GLN A 1 172 ? -63.700 -8.519 87.654 1.00 88.50 172 GLN A O 1
ATOM 1346 N N . THR A 1 173 ? -63.421 -9.842 89.451 1.00 87.06 173 THR A N 1
ATOM 1347 C CA . THR A 1 173 ? -62.603 -10.854 88.774 1.00 87.06 173 THR A CA 1
ATOM 1348 C C . THR A 1 173 ? -63.077 -12.253 89.153 1.00 87.06 173 THR A C 1
ATOM 1350 O O . THR A 1 173 ? -63.319 -12.517 90.326 1.00 87.06 173 THR A O 1
ATOM 1353 N N . ASN A 1 174 ? -63.181 -13.151 88.175 1.00 89.44 174 ASN A N 1
ATOM 1354 C CA . ASN A 1 174 ? -63.508 -14.561 88.369 1.00 89.44 174 ASN A CA 1
ATOM 1355 C C . ASN A 1 174 ? -62.448 -15.429 87.684 1.00 89.44 174 ASN A C 1
ATOM 1357 O O . ASN A 1 174 ? -62.069 -15.172 86.539 1.00 89.44 174 ASN A O 1
ATOM 1361 N N . ASP A 1 175 ? -61.968 -16.453 88.386 1.00 86.75 175 ASP A N 1
ATOM 1362 C CA . ASP A 1 175 ? -61.032 -17.423 87.822 1.00 86.75 175 ASP A CA 1
ATOM 1363 C C . ASP A 1 175 ? -61.770 -18.366 86.864 1.00 86.75 175 ASP A C 1
ATOM 1365 O O . ASP A 1 175 ? -62.779 -18.969 87.234 1.00 86.75 175 ASP A O 1
ATOM 1369 N N . LEU A 1 176 ? -61.282 -18.474 85.627 1.00 89.75 176 LEU A N 1
ATOM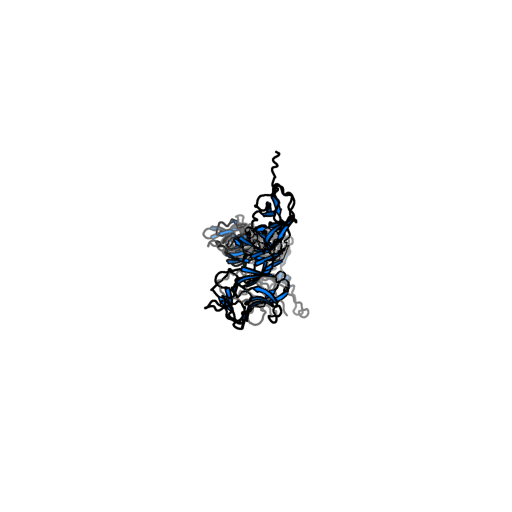 1370 C CA . LEU A 1 176 ? -61.836 -19.366 84.610 1.00 89.75 176 LEU A CA 1
ATOM 1371 C C . LEU A 1 176 ? -60.924 -20.564 84.323 1.00 89.75 176 LEU A C 1
ATOM 1373 O O . LEU A 1 176 ? -61.201 -21.331 83.402 1.00 89.75 176 LEU A O 1
ATOM 1377 N N . SER A 1 177 ? -59.848 -20.752 85.090 1.00 82.38 177 SER A N 1
ATOM 1378 C CA . SER A 1 177 ? -58.819 -21.759 84.807 1.00 82.38 177 SER A CA 1
ATOM 1379 C C . SER A 1 177 ? -59.369 -23.187 84.715 1.00 82.38 177 SER A C 1
ATOM 1381 O O . SER A 1 177 ? -58.882 -23.969 83.901 1.00 82.38 177 SER A O 1
ATOM 1383 N N . SER A 1 178 ? -60.418 -23.527 85.474 1.00 86.69 178 SER A N 1
ATOM 1384 C CA . SER A 1 178 ? -61.085 -24.842 85.422 1.00 86.69 178 SER A CA 1
ATOM 1385 C C . SER A 1 178 ? -61.851 -25.111 84.121 1.00 86.69 178 SER A C 1
ATOM 1387 O O . SER A 1 178 ? -62.192 -26.257 83.840 1.00 86.69 178 SER A O 1
ATOM 1389 N N . TYR A 1 179 ? -62.095 -24.080 83.312 1.00 85.75 179 TYR A N 1
ATOM 1390 C CA . TYR A 1 179 ? -62.793 -24.170 82.030 1.00 85.75 179 TYR A CA 1
ATOM 1391 C C . TYR A 1 179 ? -61.831 -24.109 80.834 1.00 85.75 179 TYR A C 1
ATOM 1393 O O . TYR A 1 179 ? -62.280 -24.092 79.687 1.00 85.75 179 TYR A O 1
ATOM 1401 N N . ALA A 1 180 ? -60.512 -24.096 81.077 1.00 82.81 180 ALA A N 1
ATOM 1402 C CA . ALA A 1 180 ? -59.495 -24.056 80.031 1.00 82.81 180 ALA A CA 1
ATOM 1403 C C . ALA A 1 180 ? -59.686 -25.173 78.985 1.00 82.81 180 ALA A C 1
ATOM 1405 O O . ALA A 1 180 ? -60.081 -26.297 79.300 1.00 82.81 180 ALA A O 1
ATOM 1406 N N . GLY A 1 181 ? -59.429 -24.848 77.719 1.00 76.19 181 GLY A N 1
ATOM 1407 C CA . GLY A 1 181 ? -59.588 -25.742 76.570 1.00 76.19 181 GLY A CA 1
ATOM 1408 C C . GLY A 1 181 ? -61.019 -25.866 76.033 1.00 76.19 181 GLY A C 1
ATOM 1409 O O . GLY A 1 181 ? -61.203 -26.451 74.968 1.00 76.19 181 GLY A O 1
ATOM 1410 N N . HIS A 1 182 ? -62.025 -25.304 76.710 1.00 83.12 182 HIS A N 1
ATOM 1411 C CA . HIS A 1 182 ? -63.421 -25.360 76.271 1.00 83.12 182 HIS A CA 1
ATOM 1412 C C . HIS A 1 182 ? -63.846 -24.072 75.551 1.00 83.12 182 HIS A C 1
ATOM 1414 O O . HIS A 1 182 ? -63.419 -22.973 75.908 1.00 83.12 182 HIS A O 1
ATOM 1420 N N . GLN A 1 183 ? -64.736 -24.207 74.562 1.00 87.44 183 GLN A N 1
ATOM 1421 C CA . GLN A 1 183 ? -65.494 -23.083 74.004 1.00 87.44 183 GLN A CA 1
ATOM 1422 C C . GLN A 1 183 ? -66.645 -22.748 74.957 1.00 87.44 183 GLN A C 1
ATOM 1424 O O . GLN A 1 183 ? -67.595 -23.525 75.077 1.00 87.44 183 GLN A O 1
ATOM 1429 N N . ALA A 1 184 ? -66.558 -21.611 75.642 1.00 90.56 184 ALA A N 1
ATOM 1430 C CA . ALA A 1 184 ? -67.502 -21.215 76.675 1.00 90.56 184 ALA A CA 1
ATOM 1431 C C . ALA A 1 184 ? -68.306 -19.960 76.304 1.00 90.56 184 ALA A C 1
ATOM 1433 O O . ALA A 1 184 ? -67.844 -19.115 75.543 1.00 90.56 184 ALA A O 1
ATOM 1434 N N . LYS A 1 185 ? -69.509 -19.819 76.863 1.00 93.69 185 LYS A N 1
ATOM 1435 C CA . LYS A 1 185 ? -70.304 -18.584 76.833 1.00 93.69 185 LYS A CA 1
ATOM 1436 C C . LYS A 1 185 ? -70.461 -18.043 78.243 1.00 93.69 185 LYS A C 1
ATOM 1438 O O . LYS A 1 185 ? -70.850 -18.789 79.143 1.00 93.69 185 LYS A O 1
ATOM 1443 N N . LEU A 1 186 ? -70.196 -16.757 78.419 1.00 95.38 186 LEU A N 1
ATOM 1444 C CA . LEU A 1 186 ? -70.509 -16.022 79.636 1.00 95.38 186 LEU A CA 1
ATOM 1445 C C . LEU A 1 186 ? -71.967 -15.572 79.590 1.00 95.38 186 LEU A C 1
ATOM 1447 O O . LEU A 1 186 ? -72.485 -15.238 78.524 1.00 95.38 186 LEU A O 1
ATOM 1451 N N . ARG A 1 187 ? -72.631 -15.562 80.742 1.00 96.31 187 ARG A N 1
ATOM 1452 C CA . ARG A 1 187 ? -73.993 -15.055 80.887 1.00 96.31 187 ARG A CA 1
ATOM 1453 C C . ARG A 1 187 ? -74.092 -14.165 82.112 1.00 96.31 187 ARG A C 1
ATOM 1455 O O . ARG A 1 187 ? -73.773 -14.596 83.213 1.00 96.31 187 ARG A O 1
ATOM 1462 N N . PHE A 1 188 ? -74.591 -12.957 81.919 1.00 97.62 188 PHE A N 1
ATOM 1463 C CA . PHE A 1 188 ? -75.014 -12.068 82.989 1.00 97.62 188 PHE A CA 1
ATOM 1464 C C . PHE A 1 188 ? -76.534 -12.149 83.098 1.00 97.62 188 PHE A C 1
ATOM 1466 O O . PHE A 1 188 ? -77.246 -11.678 82.212 1.00 97.62 188 PHE A O 1
ATOM 1473 N N . ARG A 1 189 ? -77.038 -12.814 84.139 1.00 97.06 189 ARG A N 1
ATOM 1474 C CA . ARG A 1 189 ? -78.473 -13.071 84.331 1.00 97.06 189 ARG A CA 1
ATOM 1475 C C . ARG A 1 189 ? -79.025 -12.215 85.460 1.00 97.06 189 ARG A C 1
ATOM 1477 O O . ARG A 1 189 ? -78.400 -12.130 86.508 1.00 97.06 189 ARG A O 1
ATOM 1484 N N . PHE A 1 190 ? -80.188 -11.612 85.257 1.00 97.06 190 PHE A N 1
ATOM 1485 C CA . PHE A 1 190 ? -80.863 -10.770 86.236 1.00 97.06 190 PHE A CA 1
ATOM 1486 C C . PHE A 1 190 ? -82.264 -11.308 86.517 1.00 97.06 190 PHE A C 1
ATOM 1488 O O . PHE A 1 190 ? -83.034 -11.519 85.575 1.00 97.06 190 PHE A O 1
ATOM 1495 N N . THR A 1 191 ? -82.585 -11.514 87.795 1.00 96.06 191 THR A N 1
ATOM 1496 C CA . THR A 1 191 ? -83.895 -11.994 88.244 1.00 96.06 191 THR A CA 1
ATOM 1497 C C . THR A 1 191 ? -84.524 -11.071 89.273 1.00 96.06 191 THR A C 1
ATOM 1499 O O . THR A 1 191 ? -83.811 -10.622 90.173 1.00 96.06 191 THR A O 1
ATOM 1502 N N . SER A 1 192 ? -85.840 -10.871 89.183 1.00 96.19 192 SER A N 1
ATOM 1503 C CA . SER A 1 192 ? -86.619 -10.155 90.196 1.00 96.19 192 SER A CA 1
ATOM 1504 C C . SER A 1 192 ? -87.907 -10.866 90.610 1.00 96.19 192 SER A C 1
ATOM 1506 O O . SER A 1 192 ? -88.439 -11.692 89.859 1.00 96.19 192 SER A O 1
ATOM 1508 N N . ASP A 1 193 ? -88.411 -10.535 91.797 1.00 93.50 193 ASP A N 1
ATOM 1509 C CA . ASP A 1 193 ? -89.696 -11.010 92.323 1.00 93.50 193 ASP A CA 1
ATOM 1510 C C . ASP A 1 193 ? -90.838 -9.984 92.137 1.00 93.50 193 ASP A C 1
ATOM 1512 O O . ASP A 1 193 ? -90.790 -9.168 91.213 1.00 93.50 193 ASP A O 1
ATOM 1516 N N . ASP A 1 194 ? -91.928 -10.074 92.912 1.00 92.81 194 ASP A N 1
ATOM 1517 C CA . ASP A 1 194 ? -93.050 -9.122 92.878 1.00 92.81 194 ASP A CA 1
ATOM 1518 C C . ASP A 1 194 ? -92.935 -7.932 93.831 1.00 92.81 194 ASP A C 1
ATOM 1520 O O . ASP A 1 194 ? -93.899 -7.162 93.952 1.00 92.81 194 ASP A O 1
ATOM 1524 N N . SER A 1 195 ? -91.779 -7.737 94.457 1.00 88.81 195 SER A N 1
ATOM 1525 C CA . SER A 1 195 ? -91.543 -6.661 95.406 1.00 88.81 195 SER A CA 1
ATOM 1526 C C . SER A 1 195 ? -90.610 -5.573 94.859 1.00 88.81 195 SER A C 1
ATOM 1528 O O . SER A 1 195 ? -90.837 -5.079 93.760 1.00 88.81 195 SER A O 1
ATOM 1530 N N . VAL A 1 196 ? -89.738 -4.994 95.671 1.00 89.38 196 VAL A N 1
ATOM 1531 C CA . VAL A 1 196 ? -89.181 -3.643 95.503 1.00 89.38 196 VAL A CA 1
ATOM 1532 C C . VAL A 1 196 ? -88.407 -3.469 94.192 1.00 89.38 196 VAL A C 1
ATOM 1534 O O . VAL A 1 196 ? -87.333 -4.018 93.996 1.00 89.38 196 VAL A O 1
ATOM 1537 N N . ILE A 1 197 ? -88.863 -2.548 93.341 1.00 92.38 197 ILE A N 1
ATOM 1538 C CA . ILE A 1 197 ? -88.154 -2.186 92.108 1.00 92.38 197 ILE A CA 1
ATOM 1539 C C . ILE A 1 197 ? -87.060 -1.140 92.374 1.00 92.38 197 ILE A C 1
ATOM 1541 O O . ILE A 1 197 ? -87.326 -0.048 92.885 1.00 92.38 197 ILE A O 1
ATOM 1545 N N . GLN A 1 198 ? -85.836 -1.441 91.940 1.00 93.62 198 GLN A N 1
ATOM 1546 C CA . GLN A 1 198 ? -84.661 -0.564 92.003 1.00 93.62 198 GLN A CA 1
ATOM 1547 C C . GLN A 1 198 ? -84.082 -0.286 90.604 1.00 93.62 198 GLN A C 1
ATOM 1549 O O . GLN A 1 198 ? -84.697 -0.588 89.584 1.00 93.62 198 GLN A O 1
ATOM 1554 N N . GLU A 1 199 ? -82.899 0.336 90.546 1.00 92.69 199 GLU A N 1
ATOM 1555 C CA . GLU A 1 199 ? -82.304 0.799 89.288 1.00 92.69 199 GLU A CA 1
ATOM 1556 C C . GLU A 1 199 ? -81.828 -0.339 88.371 1.00 92.69 199 GLU A C 1
ATOM 1558 O O . GLU A 1 199 ? -81.869 -0.177 87.159 1.00 92.69 199 GLU A O 1
ATOM 1563 N N . GLY A 1 200 ? -81.435 -1.500 88.896 1.00 93.50 200 GLY A N 1
ATOM 1564 C CA . GLY A 1 200 ? -80.995 -2.650 88.096 1.00 93.50 200 GLY A CA 1
ATOM 1565 C C . GLY A 1 200 ? -79.479 -2.774 88.020 1.00 93.50 200 GLY A C 1
ATOM 1566 O O . GLY A 1 200 ? -78.781 -2.429 88.975 1.00 93.50 200 GLY A O 1
ATOM 1567 N N . TRP A 1 201 ? -78.955 -3.301 86.909 1.00 95.50 201 TRP A N 1
ATOM 1568 C CA . TRP A 1 201 ? -77.547 -3.712 86.804 1.00 95.50 201 TRP A CA 1
ATOM 1569 C C . TRP A 1 201 ? -76.848 -3.154 85.564 1.00 95.50 201 TRP A C 1
ATOM 1571 O O . TRP A 1 201 ? -77.345 -3.320 84.454 1.00 95.50 201 TRP A O 1
ATOM 1581 N N . TYR A 1 202 ? -75.683 -2.533 85.758 1.00 94.94 202 TYR A N 1
ATOM 1582 C CA . TYR A 1 202 ? -74.795 -2.034 84.713 1.00 94.94 202 TYR A CA 1
ATOM 1583 C C . TYR A 1 202 ? -73.475 -2.820 84.664 1.00 94.94 202 TYR A C 1
ATOM 1585 O O . TYR A 1 202 ? -72.909 -3.138 85.715 1.00 94.94 202 TYR A O 1
ATOM 1593 N N . LEU A 1 203 ? -72.965 -3.084 83.458 1.00 94.31 203 LEU A N 1
ATOM 1594 C CA . LEU A 1 203 ? -71.730 -3.828 83.175 1.00 94.31 203 LEU A CA 1
ATOM 1595 C C . LEU A 1 203 ? -70.868 -3.105 82.136 1.00 94.31 203 LEU A C 1
ATOM 1597 O O . LEU A 1 203 ? -71.381 -2.647 81.116 1.00 94.31 203 LEU A O 1
ATOM 1601 N N . ASP A 1 204 ? -69.560 -3.060 82.367 1.00 89.75 204 ASP A N 1
ATOM 1602 C CA . ASP A 1 204 ? -68.594 -2.377 81.505 1.00 89.75 204 ASP A CA 1
ATOM 1603 C C . ASP A 1 204 ? -67.201 -3.049 81.569 1.00 89.75 204 ASP A C 1
ATOM 1605 O O . ASP A 1 204 ? -66.950 -3.881 82.443 1.00 89.75 204 ASP A O 1
ATOM 1609 N N . ASP A 1 205 ? -66.293 -2.718 80.647 1.00 88.81 205 ASP A N 1
ATOM 1610 C CA . ASP A 1 205 ? -64.891 -3.180 80.597 1.00 88.81 205 ASP A CA 1
ATOM 1611 C C . ASP A 1 205 ? -64.687 -4.701 80.776 1.00 88.81 205 ASP A C 1
ATOM 1613 O O . ASP A 1 205 ? -63.804 -5.157 81.516 1.00 88.81 205 ASP A O 1
ATOM 1617 N N . ILE A 1 206 ? -65.497 -5.513 80.094 1.00 90.69 206 ILE A N 1
ATOM 1618 C CA . ILE A 1 206 ? -65.461 -6.975 80.197 1.00 90.69 206 ILE A CA 1
ATOM 1619 C C . ILE A 1 206 ? -64.234 -7.510 79.449 1.00 90.69 206 ILE A C 1
ATOM 1621 O O . ILE A 1 206 ? -64.096 -7.343 78.243 1.00 90.69 206 ILE A O 1
ATOM 1625 N N . ARG A 1 207 ? -63.336 -8.210 80.140 1.00 87.00 207 ARG A N 1
ATOM 1626 C CA . ARG A 1 207 ? -62.118 -8.809 79.578 1.00 87.00 207 ARG A CA 1
ATOM 1627 C C . ARG A 1 207 ? -61.856 -10.205 80.126 1.00 87.00 207 ARG A C 1
ATOM 1629 O O . ARG A 1 207 ? -62.120 -10.488 81.289 1.00 87.00 207 ARG A O 1
ATOM 1636 N N . ILE A 1 208 ? -61.262 -11.061 79.309 1.00 85.19 208 ILE A N 1
ATOM 1637 C CA . ILE A 1 208 ? -60.616 -12.300 79.732 1.00 85.19 208 ILE A CA 1
ATOM 1638 C C . ILE A 1 208 ? -59.127 -12.158 79.431 1.00 85.19 208 ILE A C 1
ATOM 1640 O O . ILE A 1 208 ? -58.749 -11.918 78.286 1.00 85.19 208 ILE A O 1
ATOM 1644 N N . VAL A 1 209 ? -58.278 -12.294 80.446 1.00 76.81 209 VAL A N 1
ATOM 1645 C CA . VAL A 1 209 ? -56.818 -12.134 80.324 1.00 76.81 209 VAL A CA 1
ATOM 1646 C C . VAL A 1 209 ? -56.090 -13.404 80.746 1.00 76.81 209 VAL A C 1
ATOM 1648 O O . VAL A 1 209 ? -56.529 -14.081 81.675 1.00 76.81 209 VAL A O 1
ATOM 1651 N N . ASN A 1 210 ? -54.981 -13.713 80.073 1.00 70.25 210 ASN A N 1
ATOM 1652 C CA . ASN A 1 210 ? -54.031 -14.754 80.469 1.00 70.25 210 ASN A CA 1
ATOM 1653 C C . ASN A 1 210 ? -52.834 -14.120 81.206 1.00 70.25 210 ASN A C 1
ATOM 1655 O O . ASN A 1 210 ? -52.395 -13.039 80.813 1.00 70.25 210 ASN A O 1
ATOM 1659 N N . THR A 1 211 ? -52.327 -14.738 82.279 1.00 59.62 211 THR A N 1
ATOM 1660 C CA . THR A 1 211 ? -51.399 -14.080 83.226 1.00 59.62 211 THR A CA 1
ATOM 1661 C C . THR A 1 211 ? -50.095 -14.839 83.535 1.00 59.62 211 THR A C 1
ATOM 1663 O O . THR A 1 211 ? -49.600 -14.716 84.651 1.00 59.62 211 THR A O 1
ATOM 1666 N N . ASN A 1 212 ? -49.491 -15.591 82.603 1.00 60.81 212 ASN A N 1
ATOM 1667 C CA . ASN A 1 212 ? -48.260 -16.360 82.897 1.00 60.81 212 ASN A CA 1
ATOM 1668 C C . ASN A 1 212 ? -46.992 -15.806 82.203 1.00 60.81 212 ASN A C 1
ATOM 1670 O O . ASN A 1 212 ? -46.852 -16.014 81.002 1.00 60.81 212 ASN A O 1
ATOM 1674 N N . PRO A 1 213 ? -46.040 -15.153 82.906 1.00 66.25 213 PRO A N 1
ATOM 1675 C CA . PRO A 1 213 ? -44.788 -14.651 82.316 1.00 66.25 213 PRO A CA 1
ATOM 1676 C C . PRO A 1 213 ? -43.848 -15.767 81.821 1.00 66.25 213 PRO A C 1
ATOM 1678 O O . PRO A 1 213 ? -43.805 -16.855 82.390 1.00 66.25 213 PRO A O 1
ATOM 1681 N N . THR A 1 214 ? -43.070 -15.488 80.765 1.00 75.50 214 THR A N 1
ATOM 1682 C CA . THR A 1 214 ? -42.095 -16.428 80.167 1.00 75.50 214 THR A CA 1
ATOM 1683 C C . THR A 1 214 ? -40.669 -16.048 80.566 1.00 75.50 214 THR A C 1
ATOM 1685 O O . THR A 1 214 ? -40.278 -14.894 80.401 1.00 75.50 214 THR A O 1
ATOM 1688 N N . ALA A 1 215 ? -39.875 -17.002 81.059 1.00 80.50 215 ALA A N 1
ATOM 1689 C CA . ALA A 1 215 ? -38.476 -16.760 81.413 1.00 80.50 215 ALA A CA 1
ATOM 1690 C C . ALA A 1 215 ? -37.586 -16.617 80.164 1.00 80.50 215 ALA A C 1
ATOM 1692 O O . ALA A 1 215 ? -37.631 -17.453 79.262 1.00 80.50 215 ALA A O 1
ATOM 1693 N N . ILE A 1 216 ? -36.754 -15.575 80.136 1.00 86.25 216 ILE A N 1
ATOM 1694 C CA . ILE A 1 216 ? -35.750 -15.307 79.102 1.00 86.25 216 ILE A CA 1
ATOM 1695 C C . ILE A 1 216 ? -34.363 -15.579 79.685 1.00 86.25 216 ILE A C 1
ATOM 1697 O O . ILE A 1 216 ? -34.061 -15.205 80.818 1.00 86.25 216 ILE A O 1
ATOM 1701 N N . THR A 1 217 ? -33.497 -16.233 78.916 1.00 89.62 217 THR A N 1
ATOM 1702 C CA . THR A 1 217 ? -32.154 -16.574 79.385 1.00 89.62 217 THR A CA 1
ATOM 1703 C C . THR A 1 217 ? -31.310 -15.313 79.592 1.00 89.62 217 THR A C 1
ATOM 1705 O O . THR A 1 217 ? -31.199 -14.459 78.709 1.00 89.62 217 THR A O 1
ATOM 1708 N N . MET A 1 218 ? -30.686 -15.212 80.766 1.00 91.19 218 MET A N 1
ATOM 1709 C CA . MET A 1 218 ? -29.798 -14.113 81.139 1.00 91.19 218 MET A CA 1
ATOM 1710 C C . MET A 1 218 ? -28.572 -14.616 81.906 1.00 91.19 218 MET A C 1
ATOM 1712 O O . MET A 1 218 ? -28.566 -15.735 82.420 1.00 91.19 218 MET A O 1
ATOM 1716 N N . THR A 1 219 ? -27.546 -13.776 82.018 1.00 90.94 219 THR A N 1
ATOM 1717 C CA . THR A 1 219 ? -26.376 -14.025 82.868 1.00 90.94 219 THR A CA 1
ATOM 1718 C C . THR A 1 219 ? -25.847 -12.726 83.493 1.00 90.94 219 THR A C 1
ATOM 1720 O O . THR A 1 219 ? -25.791 -11.714 82.791 1.00 90.94 219 THR A O 1
ATOM 1723 N N . PRO A 1 220 ? -25.445 -12.716 84.778 1.00 91.25 220 PRO A N 1
ATOM 1724 C CA . PRO A 1 220 ? -25.656 -13.779 85.764 1.00 91.25 220 PRO A CA 1
ATOM 1725 C C . PRO A 1 220 ? -27.129 -13.848 86.219 1.00 91.25 220 PRO A C 1
ATOM 1727 O O . PRO A 1 220 ? -27.871 -12.882 86.082 1.00 91.25 220 PRO A O 1
ATOM 1730 N N . THR A 1 221 ? -27.554 -14.986 86.780 1.00 91.06 221 THR A N 1
ATOM 1731 C CA . THR A 1 221 ? -28.905 -15.175 87.364 1.00 91.06 221 THR A CA 1
ATOM 1732 C C . THR A 1 221 ? -28.966 -14.879 88.865 1.00 91.06 221 THR A C 1
ATOM 1734 O O . THR A 1 221 ? -29.981 -15.114 89.511 1.00 91.06 221 THR A O 1
ATOM 1737 N N . HIS A 1 222 ? -27.868 -14.399 89.446 1.00 92.44 222 HIS A N 1
ATOM 1738 C CA . HIS A 1 222 ? -27.772 -14.018 90.851 1.00 92.44 222 HIS A CA 1
ATOM 1739 C C . HIS A 1 222 ? -26.974 -12.725 90.958 1.00 92.44 222 HIS A C 1
ATOM 1741 O O . HIS A 1 222 ? -25.998 -12.528 90.225 1.00 92.44 222 HIS A O 1
ATOM 1747 N N . SER A 1 223 ? -27.361 -11.865 91.892 1.00 91.62 223 SER A N 1
ATOM 1748 C CA . SER A 1 223 ? -26.529 -10.738 92.287 1.00 91.62 223 SER A CA 1
ATOM 1749 C C . SER A 1 223 ? -25.273 -11.226 93.020 1.00 91.62 223 SER A C 1
ATOM 1751 O O . SER A 1 223 ? -25.221 -12.331 93.562 1.00 91.62 223 SER A O 1
ATOM 1753 N N . GLY A 1 224 ? -24.268 -10.355 93.102 1.00 89.50 224 GLY A N 1
ATOM 1754 C CA . GLY A 1 224 ? -23.239 -10.457 94.137 1.00 89.50 224 GLY A CA 1
ATOM 1755 C C . GLY A 1 224 ? -23.771 -9.997 95.501 1.00 89.50 224 GLY A C 1
ATOM 1756 O O . GLY A 1 224 ? -24.948 -9.653 95.637 1.00 89.50 224 GLY A O 1
ATOM 1757 N N . ASN A 1 225 ? -22.894 -9.963 96.505 1.00 91.06 225 ASN A N 1
ATOM 1758 C CA . ASN A 1 225 ? -23.235 -9.433 97.828 1.00 91.06 225 ASN A CA 1
ATOM 1759 C C . ASN A 1 225 ? -23.547 -7.932 97.749 1.00 91.06 225 ASN A C 1
ATOM 1761 O O . ASN A 1 225 ? -22.822 -7.175 97.098 1.00 91.06 225 ASN A O 1
ATOM 1765 N N . PHE A 1 226 ? -24.593 -7.503 98.449 1.00 93.19 226 PHE A N 1
ATOM 1766 C CA . PHE A 1 226 ? -24.943 -6.089 98.574 1.00 93.19 226 PHE A CA 1
ATOM 1767 C C . PHE A 1 226 ? -23.944 -5.383 99.504 1.00 93.19 226 PHE A C 1
ATOM 1769 O O . PHE A 1 226 ? -23.522 -5.935 100.523 1.00 93.19 226 PHE A O 1
ATOM 1776 N N . ILE A 1 227 ? -23.570 -4.146 99.170 1.00 91.12 227 ILE A N 1
ATOM 1777 C CA . ILE A 1 227 ? -22.683 -3.299 99.978 1.00 91.12 227 ILE A CA 1
ATOM 1778 C C . ILE A 1 227 ? -23.467 -2.053 100.372 1.00 91.12 227 ILE A C 1
ATOM 1780 O O . ILE A 1 227 ? -23.924 -1.301 99.516 1.00 91.12 227 ILE A O 1
ATOM 1784 N N . GLY A 1 228 ? -23.657 -1.841 101.675 1.00 90.00 228 GLY A N 1
ATOM 1785 C CA . GLY A 1 228 ? -24.462 -0.718 102.155 1.00 90.00 228 GLY A CA 1
ATOM 1786 C C . GLY A 1 228 ? -25.927 -0.792 101.713 1.00 90.00 228 GLY A C 1
ATOM 1787 O O . GLY A 1 228 ? -26.567 0.248 101.606 1.00 90.00 228 GLY A O 1
ATOM 1788 N N . GLY A 1 229 ? -26.463 -1.993 101.461 1.00 88.94 229 GLY A N 1
ATOM 1789 C CA . GLY A 1 229 ? -27.840 -2.194 100.998 1.00 88.94 229 GLY A CA 1
ATOM 1790 C C . GLY A 1 229 ? -28.055 -1.996 99.494 1.00 88.94 229 GLY A C 1
ATOM 1791 O O . GLY A 1 229 ? -29.204 -2.014 99.061 1.00 88.94 229 GLY A O 1
ATOM 1792 N N . VAL A 1 230 ? -26.987 -1.844 98.698 1.00 93.62 230 VAL A N 1
ATOM 1793 C CA . VAL A 1 230 ? -27.051 -1.671 97.234 1.00 93.62 230 VAL A CA 1
ATOM 1794 C C . VAL A 1 230 ? -26.166 -2.695 96.520 1.00 93.62 230 VAL A C 1
ATOM 1796 O O . VAL A 1 230 ? -25.040 -2.963 96.949 1.00 93.62 230 VAL A O 1
ATOM 1799 N N . TRP A 1 231 ? -26.645 -3.241 95.405 1.00 95.62 231 TRP A N 1
ATOM 1800 C CA . TRP A 1 231 ? -25.852 -4.004 94.445 1.00 95.62 231 TRP A CA 1
ATOM 1801 C C . TRP A 1 231 ? -25.794 -3.259 93.113 1.00 95.62 231 TRP A C 1
ATOM 1803 O O . TRP A 1 231 ? -26.829 -2.945 92.539 1.00 95.62 231 TRP A O 1
ATOM 1813 N N . ASN A 1 232 ? -24.584 -3.010 92.611 1.00 93.81 232 ASN A N 1
ATOM 1814 C CA . ASN A 1 232 ? -24.351 -2.489 91.265 1.00 93.81 232 ASN A CA 1
ATOM 1815 C C . ASN A 1 232 ? -23.645 -3.571 90.451 1.00 93.81 232 ASN A C 1
ATOM 1817 O O . ASN A 1 232 ? -22.616 -4.096 90.886 1.00 93.81 232 ASN A O 1
ATOM 1821 N N . GLY A 1 233 ? -24.170 -3.894 89.276 1.00 91.56 233 GLY A N 1
ATOM 1822 C CA . GLY A 1 233 ? -23.593 -4.932 88.434 1.00 91.56 233 GLY A CA 1
ATOM 1823 C C . GLY A 1 233 ? -24.038 -4.845 86.987 1.00 91.56 233 GLY A C 1
ATOM 1824 O O . GLY A 1 233 ? -24.697 -3.894 86.571 1.00 91.56 233 GLY A O 1
ATOM 1825 N N . GLN A 1 234 ? -23.638 -5.847 86.210 1.00 93.50 234 GLN A N 1
ATOM 1826 C CA . GLN A 1 234 ? -24.031 -5.976 84.815 1.00 93.50 234 GLN A CA 1
ATOM 1827 C C . GLN A 1 234 ? -24.777 -7.282 84.599 1.00 93.50 234 GLN A C 1
ATOM 1829 O O . GLN A 1 234 ? -24.363 -8.331 85.095 1.00 93.50 234 GLN A O 1
ATOM 1834 N N . VAL A 1 235 ? -25.850 -7.212 83.823 1.00 92.06 235 VAL A N 1
ATOM 1835 C CA . VAL A 1 235 ? -26.623 -8.366 83.371 1.00 92.06 235 VAL A CA 1
ATOM 1836 C C . VAL A 1 235 ? -26.665 -8.391 81.854 1.00 92.06 235 VAL A C 1
ATOM 1838 O O . VAL A 1 235 ? -26.694 -7.355 81.205 1.00 92.06 235 VAL A O 1
ATOM 1841 N N . THR A 1 236 ? -26.666 -9.576 81.265 1.00 91.50 236 THR A N 1
ATOM 1842 C CA . THR A 1 236 ? -26.724 -9.763 79.816 1.00 91.50 236 THR A CA 1
ATOM 1843 C C . THR A 1 236 ? -27.920 -10.631 79.480 1.00 91.50 236 THR A C 1
ATOM 1845 O O . THR A 1 236 ? -28.029 -11.749 79.982 1.00 91.50 236 THR A O 1
ATOM 1848 N N . VAL A 1 237 ? -28.807 -10.136 78.618 1.00 90.38 237 VAL A N 1
ATOM 1849 C CA . VAL A 1 237 ? -29.935 -10.914 78.092 1.00 90.38 237 VAL A CA 1
ATOM 1850 C C . VAL A 1 237 ? -29.502 -11.585 76.790 1.00 90.38 237 VAL A C 1
ATOM 1852 O O . VAL A 1 237 ? -28.989 -10.928 75.883 1.00 90.38 237 VAL A O 1
ATOM 1855 N N . LEU A 1 238 ? -29.670 -12.905 76.708 1.00 87.69 238 LEU A N 1
ATOM 1856 C CA . LEU A 1 238 ? -29.068 -13.731 75.653 1.00 87.69 238 LEU A CA 1
ATOM 1857 C C . LEU A 1 238 ? -30.005 -14.008 74.472 1.00 87.69 238 LEU A C 1
ATOM 1859 O O . LEU A 1 238 ? -29.565 -14.526 73.448 1.00 87.69 238 LEU A O 1
ATOM 1863 N N . ASN A 1 239 ? -31.277 -13.630 74.583 1.00 84.94 239 ASN A N 1
ATOM 1864 C CA . ASN A 1 239 ? -32.276 -13.820 73.539 1.00 84.94 239 ASN A CA 1
ATOM 1865 C C . ASN A 1 239 ? -33.052 -12.519 73.297 1.00 84.94 239 ASN A C 1
ATOM 1867 O O . ASN A 1 239 ? -33.296 -11.769 74.244 1.00 84.94 239 ASN A O 1
ATOM 1871 N N . PRO A 1 240 ? -33.458 -12.242 72.047 1.00 85.50 240 PRO A N 1
ATOM 1872 C CA . PRO A 1 240 ? -34.299 -11.092 71.756 1.00 85.50 240 PRO A CA 1
ATOM 1873 C C . PRO A 1 240 ? -35.692 -11.287 72.363 1.00 85.50 240 PRO A C 1
ATOM 1875 O O . PRO A 1 240 ? -36.271 -12.370 72.271 1.00 85.50 240 PRO A O 1
ATOM 1878 N N . ALA A 1 241 ? -36.231 -10.237 72.974 1.00 81.12 241 ALA A N 1
ATOM 1879 C CA . ALA A 1 241 ? -37.557 -10.234 73.581 1.00 81.12 241 ALA A CA 1
ATOM 1880 C C . ALA A 1 241 ? -38.065 -8.796 73.769 1.00 81.12 241 ALA A C 1
ATOM 1882 O O . ALA A 1 241 ? -37.286 -7.858 73.934 1.00 81.12 241 ALA A O 1
ATOM 1883 N N . THR A 1 242 ? -39.385 -8.611 73.760 1.00 81.62 242 THR A N 1
ATOM 1884 C CA . THR A 1 242 ? -40.032 -7.306 73.960 1.00 81.62 242 THR A CA 1
ATOM 1885 C C . THR A 1 242 ? -40.743 -7.230 75.304 1.00 81.62 242 THR A C 1
ATOM 1887 O O . THR A 1 242 ? -41.270 -8.235 75.773 1.00 81.62 242 THR A O 1
ATOM 1890 N N . ASN A 1 243 ? -40.840 -6.022 75.864 1.00 76.19 243 ASN A N 1
ATOM 1891 C CA . ASN A 1 243 ? -41.536 -5.733 77.119 1.00 76.19 243 ASN A CA 1
ATOM 1892 C C . ASN A 1 243 ? -40.976 -6.480 78.345 1.00 76.19 243 ASN A C 1
ATOM 1894 O O . ASN A 1 243 ? -41.691 -6.749 79.303 1.00 76.19 243 ASN A O 1
ATOM 1898 N N . VAL A 1 244 ? -39.694 -6.812 78.304 1.00 83.69 244 VAL A N 1
ATOM 1899 C CA . VAL A 1 244 ? -38.968 -7.578 79.309 1.00 83.69 244 VAL A CA 1
ATOM 1900 C C . VAL A 1 244 ? -38.843 -6.800 80.620 1.00 83.69 244 VAL A C 1
ATOM 1902 O O . VAL A 1 244 ? -38.644 -5.585 80.609 1.00 83.69 244 VAL A O 1
ATOM 1905 N N . THR A 1 245 ? -38.906 -7.505 81.745 1.00 86.62 245 THR A N 1
ATOM 1906 C CA . THR A 1 245 ? -38.572 -7.001 83.081 1.00 86.62 245 THR A CA 1
ATOM 1907 C C . THR A 1 245 ? -37.539 -7.900 83.757 1.00 86.62 245 THR A C 1
ATOM 1909 O O . THR A 1 245 ? -37.449 -9.097 83.479 1.00 86.62 245 THR A O 1
ATOM 1912 N N . LEU A 1 246 ? -36.744 -7.325 84.657 1.00 88.94 246 LEU A N 1
ATOM 1913 C CA . LEU A 1 246 ? -35.890 -8.067 85.578 1.00 88.94 246 LEU A CA 1
ATOM 1914 C C . LEU A 1 246 ? -36.574 -8.160 86.938 1.00 88.94 246 LEU A C 1
ATOM 1916 O O . LEU A 1 246 ? -37.169 -7.191 87.407 1.00 88.94 246 LEU A O 1
ATOM 1920 N N . HIS A 1 247 ? -36.481 -9.319 87.573 1.00 88.75 247 HIS A N 1
ATOM 1921 C CA . HIS A 1 247 ? -37.097 -9.608 88.857 1.00 88.75 247 HIS A CA 1
ATOM 1922 C C . HIS A 1 247 ? -36.038 -10.066 89.856 1.00 88.75 247 HIS A C 1
ATOM 1924 O O . HIS A 1 247 ? -35.354 -11.056 89.605 1.00 88.75 247 HIS A O 1
ATOM 1930 N N . ALA A 1 248 ? -35.908 -9.337 90.964 1.00 89.12 248 ALA A N 1
ATOM 1931 C CA . ALA A 1 248 ? -35.052 -9.668 92.095 1.00 89.12 248 ALA A CA 1
ATOM 1932 C C . ALA A 1 248 ? -35.884 -10.350 93.186 1.00 89.12 248 ALA A C 1
ATOM 1934 O O . ALA A 1 248 ? -36.932 -9.819 93.551 1.00 89.12 248 ALA A O 1
ATOM 1935 N N . ASP A 1 249 ? -35.406 -11.476 93.715 1.00 87.19 249 ASP A N 1
ATOM 1936 C CA . ASP A 1 249 ? -36.064 -12.245 94.782 1.00 87.19 249 ASP A CA 1
ATOM 1937 C C . ASP A 1 249 ? -35.014 -12.833 95.742 1.00 87.19 249 ASP A C 1
ATOM 1939 O O . ASP A 1 249 ? -34.028 -13.439 95.306 1.00 87.19 249 ASP A O 1
ATOM 1943 N N . ASP A 1 250 ? -35.203 -12.641 97.048 1.00 86.44 250 ASP A N 1
ATOM 1944 C CA . ASP A 1 250 ? -34.320 -13.169 98.096 1.00 86.44 250 ASP A CA 1
ATOM 1945 C C . ASP A 1 250 ? -34.744 -14.546 98.641 1.00 86.44 250 ASP A C 1
ATOM 1947 O O . ASP A 1 250 ? -34.063 -15.099 99.509 1.00 86.44 250 ASP A O 1
ATOM 1951 N N . GLY A 1 251 ? -35.859 -15.103 98.159 1.00 81.31 251 GLY A N 1
ATOM 1952 C CA . GLY A 1 251 ? -36.424 -16.381 98.594 1.00 81.31 251 GLY A CA 1
ATOM 1953 C C . GLY A 1 251 ? -37.117 -16.340 99.961 1.00 81.31 251 GLY A C 1
ATOM 1954 O O . GLY A 1 251 ? -37.625 -17.368 100.408 1.00 81.31 251 GLY A O 1
ATOM 1955 N N . ASN A 1 252 ? -37.171 -15.178 100.621 1.00 82.12 252 ASN A N 1
ATOM 1956 C CA . ASN A 1 252 ? -37.817 -14.972 101.922 1.00 82.12 252 ASN A CA 1
ATOM 1957 C C . ASN A 1 252 ? -39.119 -14.162 101.808 1.00 82.12 252 ASN A C 1
ATOM 1959 O O . ASN A 1 252 ? -39.647 -13.693 102.815 1.00 82.12 252 ASN A O 1
ATOM 1963 N N . GLY A 1 253 ? -39.648 -14.015 100.589 1.00 72.69 253 GLY A N 1
ATOM 1964 C CA . GLY A 1 253 ? -40.877 -13.274 100.308 1.00 72.69 253 GLY A CA 1
ATOM 1965 C C . GLY A 1 253 ? -40.663 -11.792 99.995 1.00 72.69 253 GLY A C 1
ATOM 1966 O O . GLY A 1 253 ? -41.653 -11.083 99.810 1.00 72.69 253 GLY A O 1
ATOM 1967 N N . HIS A 1 254 ? -39.414 -11.320 99.892 1.00 84.25 254 HIS A N 1
ATOM 1968 C CA . HIS A 1 254 ? -39.105 -9.966 99.434 1.00 84.25 254 HIS A CA 1
ATOM 1969 C C . HIS A 1 254 ? -38.696 -9.991 97.962 1.00 84.25 254 HIS A C 1
ATOM 1971 O O . HIS A 1 254 ? -37.789 -10.720 97.565 1.00 84.25 254 HIS A O 1
ATOM 1977 N N . SER A 1 255 ? -39.334 -9.151 97.147 1.00 87.31 255 SER A N 1
ATOM 1978 C CA . SER A 1 255 ? -39.031 -9.073 95.718 1.00 87.31 255 SER A CA 1
ATOM 1979 C C . SER A 1 255 ? -39.082 -7.645 95.174 1.00 87.31 255 SER A C 1
ATOM 1981 O O . SER A 1 255 ? -39.506 -6.711 95.859 1.00 87.31 255 SER A O 1
ATOM 1983 N N . GLY A 1 256 ? -38.609 -7.457 93.944 1.00 83.00 256 GLY A N 1
ATOM 1984 C CA . GLY A 1 256 ? -38.649 -6.181 93.232 1.00 83.00 256 GLY A CA 1
ATOM 1985 C C . GLY A 1 256 ? -38.530 -6.370 91.727 1.00 83.00 256 GLY A C 1
ATOM 1986 O O . GLY A 1 256 ? -37.765 -7.215 91.268 1.00 83.00 256 GLY A O 1
ATOM 1987 N N . THR A 1 257 ? -39.262 -5.579 90.943 1.00 86.06 257 THR A N 1
ATOM 1988 C CA . THR A 1 257 ? -39.285 -5.690 89.472 1.00 86.06 257 THR A CA 1
ATOM 1989 C C . THR A 1 257 ? -38.808 -4.393 88.825 1.00 86.06 257 THR A C 1
ATOM 1991 O O . THR A 1 257 ? -39.168 -3.310 89.287 1.00 86.06 257 THR A O 1
ATOM 1994 N N . SER A 1 258 ? -37.994 -4.495 87.775 1.00 85.50 258 SER A N 1
ATOM 1995 C CA . SER A 1 258 ? -37.499 -3.344 87.020 1.00 85.50 258 SER A CA 1
ATOM 1996 C C . SER A 1 258 ? -38.594 -2.674 86.187 1.00 85.50 258 SER A C 1
ATOM 1998 O O . SER A 1 258 ? -39.672 -3.228 85.964 1.00 85.50 258 SER A O 1
ATOM 2000 N N . GLY A 1 259 ? -38.274 -1.501 85.633 1.00 79.25 259 GLY A N 1
ATOM 2001 C CA . GLY A 1 259 ? -39.009 -0.966 84.488 1.00 79.25 259 GLY A CA 1
ATOM 2002 C C . GLY A 1 259 ? -38.930 -1.892 83.265 1.00 79.25 259 GLY A C 1
ATOM 2003 O O . GLY A 1 259 ? -38.074 -2.778 83.188 1.00 79.25 259 GLY A O 1
ATOM 2004 N N . VAL A 1 260 ? -39.837 -1.676 82.315 1.00 81.12 260 VAL A N 1
ATOM 2005 C CA . VAL A 1 260 ? -39.946 -2.459 81.078 1.00 81.12 260 VAL A CA 1
ATOM 2006 C C . VAL A 1 260 ? -38.879 -2.035 80.063 1.00 81.12 260 VAL A C 1
ATOM 2008 O O . VAL A 1 260 ? -38.654 -0.842 79.868 1.00 81.12 260 VAL A O 1
ATOM 2011 N N . PHE A 1 261 ? -38.262 -3.004 79.383 1.00 81.12 261 PHE A N 1
ATOM 2012 C CA . PHE A 1 261 ? -37.323 -2.772 78.282 1.00 81.12 261 PHE A CA 1
ATOM 2013 C C . PHE A 1 261 ? -37.451 -3.828 77.159 1.00 81.12 261 PHE A C 1
ATOM 2015 O O . PHE A 1 261 ? -38.242 -4.765 77.220 1.00 81.12 261 PHE A O 1
ATOM 2022 N N . HIS A 1 262 ? -36.701 -3.659 76.078 1.00 83.88 262 HIS A N 1
ATOM 2023 C CA . HIS A 1 262 ? -36.677 -4.454 74.853 1.00 83.88 262 HIS A CA 1
ATOM 2024 C C . HIS A 1 262 ? -35.241 -4.881 74.548 1.00 83.88 262 HIS A C 1
ATOM 2026 O O . HIS A 1 262 ? -34.299 -4.101 74.680 1.00 83.88 262 HIS A O 1
ATOM 2032 N N . VAL A 1 263 ? -35.075 -6.112 74.076 1.00 86.50 263 VAL A N 1
ATOM 2033 C CA . VAL A 1 263 ? -33.784 -6.665 73.669 1.00 86.50 263 VAL A CA 1
ATOM 2034 C C . VAL A 1 263 ? -33.889 -7.106 72.214 1.00 86.50 263 VAL A C 1
ATOM 2036 O O . VAL A 1 263 ? -34.744 -7.922 71.874 1.00 86.50 263 VAL A O 1
ATOM 2039 N N . GLN A 1 264 ? -33.032 -6.566 71.349 1.00 87.00 264 GLN A N 1
ATOM 2040 C CA . GLN A 1 264 ? -33.060 -6.815 69.904 1.00 87.00 264 GLN A CA 1
ATOM 2041 C C . GLN A 1 264 ? -31.681 -7.191 69.350 1.00 87.00 264 GLN A C 1
ATOM 2043 O O . GLN A 1 264 ? -30.644 -6.863 69.927 1.00 87.00 264 GLN A O 1
ATOM 2048 N N . THR A 1 265 ? -31.661 -7.901 68.223 1.00 86.88 265 THR A N 1
ATOM 2049 C CA . THR A 1 265 ? -30.429 -8.214 67.486 1.00 86.88 265 THR A CA 1
ATOM 2050 C C . THR A 1 265 ? -30.055 -7.052 66.572 1.00 86.88 265 THR A C 1
ATOM 2052 O O . THR A 1 265 ? -30.874 -6.639 65.749 1.00 86.88 265 THR A O 1
ATOM 2055 N N . ILE A 1 266 ? -28.816 -6.571 66.678 1.00 88.94 266 ILE A N 1
ATOM 2056 C CA . ILE A 1 266 ? -28.227 -5.599 65.746 1.00 88.94 266 ILE A CA 1
ATOM 2057 C C . ILE A 1 266 ? -26.939 -6.171 65.144 1.00 88.94 266 ILE A C 1
ATOM 2059 O O . ILE A 1 266 ? -26.179 -6.866 65.828 1.00 88.94 266 ILE A O 1
ATOM 2063 N N . ALA A 1 267 ? -26.686 -5.880 63.877 1.00 90.75 267 ALA A N 1
ATOM 2064 C CA . ALA A 1 267 ? -25.453 -6.218 63.172 1.00 90.75 267 ALA A CA 1
ATOM 2065 C C . ALA A 1 267 ? -24.913 -4.961 62.474 1.00 90.75 267 ALA A C 1
ATOM 2067 O O . ALA A 1 267 ? -25.637 -3.988 62.353 1.00 90.75 267 ALA A O 1
ATOM 2068 N N . ASP A 1 268 ? -23.654 -4.965 62.050 1.00 93.06 268 ASP A N 1
ATOM 2069 C CA . ASP A 1 268 ? -23.047 -3.879 61.263 1.00 93.06 268 ASP A CA 1
ATOM 2070 C C . ASP A 1 268 ? -22.476 -4.549 60.025 1.00 93.06 268 ASP A C 1
ATOM 2072 O O . ASP A 1 268 ? -21.382 -5.121 60.060 1.00 93.06 268 ASP A O 1
ATOM 2076 N N . ILE A 1 269 ? -23.292 -4.626 58.979 1.00 95.50 269 ILE A N 1
ATOM 2077 C CA . ILE A 1 269 ? -22.886 -5.275 57.741 1.00 95.50 269 ILE A CA 1
ATOM 2078 C C . ILE A 1 269 ? -22.134 -4.258 56.887 1.00 95.50 269 ILE A C 1
ATOM 2080 O O . ILE A 1 269 ? -22.451 -3.085 56.865 1.00 95.50 269 ILE A O 1
ATOM 2084 N N . GLY A 1 270 ? -21.097 -4.702 56.192 1.00 95.38 270 GLY A N 1
ATOM 2085 C CA . GLY A 1 270 ? -20.295 -3.838 55.336 1.00 95.38 270 GLY A CA 1
ATOM 2086 C C . GLY A 1 270 ? -20.023 -4.507 54.007 1.00 95.38 270 GLY A C 1
ATOM 2087 O O . GLY A 1 270 ? -19.855 -5.728 53.950 1.00 95.38 270 GLY A O 1
ATOM 2088 N N . ILE A 1 271 ? -19.957 -3.717 52.938 1.00 97.50 271 ILE A N 1
ATOM 2089 C CA . ILE A 1 271 ? -19.581 -4.194 51.611 1.00 97.50 271 ILE A CA 1
ATOM 2090 C C . ILE A 1 271 ? -18.406 -3.398 51.051 1.00 97.50 271 ILE A C 1
ATOM 2092 O O . ILE A 1 271 ? -18.335 -2.178 51.172 1.00 97.50 271 ILE A O 1
ATOM 2096 N N . SER A 1 272 ? -17.474 -4.094 50.407 1.00 96.44 272 SER A N 1
ATOM 2097 C CA . SER A 1 272 ? -16.404 -3.478 49.620 1.00 96.44 272 SER A CA 1
ATOM 2098 C C . SER A 1 272 ? -16.289 -4.153 48.259 1.00 96.44 272 SER A C 1
ATOM 2100 O O . SER A 1 272 ? -16.667 -5.316 48.092 1.00 96.44 272 SER A O 1
ATOM 2102 N N . MET A 1 273 ? -15.803 -3.401 47.271 1.00 96.81 273 MET A N 1
ATOM 2103 C CA . MET A 1 273 ? -15.641 -3.874 45.903 1.00 96.81 273 MET A CA 1
ATOM 2104 C C . MET A 1 273 ? -14.381 -3.281 45.276 1.00 96.81 273 MET A C 1
ATOM 2106 O O . MET A 1 273 ? -14.151 -2.076 45.360 1.00 96.81 273 MET A O 1
ATOM 2110 N N . SER A 1 274 ? -13.600 -4.119 44.603 1.00 96.00 274 SER A N 1
ATOM 2111 C CA . SER A 1 274 ? -12.471 -3.709 43.763 1.00 96.00 274 SER A CA 1
ATOM 2112 C C . SER A 1 274 ? -12.603 -4.294 42.359 1.00 96.00 274 SER A C 1
ATOM 2114 O O . SER A 1 274 ? -13.283 -5.303 42.167 1.00 96.00 274 SER A O 1
ATOM 2116 N N . ALA A 1 275 ? -11.970 -3.653 41.378 1.00 96.44 275 ALA A N 1
ATOM 2117 C CA . ALA A 1 275 ? -11.962 -4.083 39.985 1.00 96.44 275 ALA A CA 1
ATOM 2118 C C . ALA A 1 275 ? -10.527 -4.343 39.512 1.00 96.44 275 ALA A C 1
ATOM 2120 O O . ALA A 1 275 ? -9.609 -3.606 39.873 1.00 96.44 275 ALA A O 1
ATOM 2121 N N . ALA A 1 276 ? -10.327 -5.402 38.727 1.00 94.94 276 ALA A N 1
ATOM 2122 C CA . ALA A 1 276 ? -9.047 -5.687 38.089 1.00 94.94 276 ALA A CA 1
ATOM 2123 C C . ALA A 1 276 ? -9.232 -6.408 36.739 1.00 94.94 276 ALA A C 1
ATOM 2125 O O . ALA A 1 276 ? -10.123 -7.260 36.623 1.00 94.94 276 ALA A O 1
ATOM 2126 N N . PRO A 1 277 ? -8.375 -6.142 35.736 1.00 94.38 277 PRO A N 1
ATOM 2127 C CA . PRO A 1 277 ? -7.310 -5.129 35.731 1.00 94.38 277 PRO A CA 1
ATOM 2128 C C . PRO A 1 277 ? -7.853 -3.687 35.660 1.00 94.38 277 PRO A C 1
ATOM 2130 O O . PRO A 1 277 ? -8.975 -3.479 35.215 1.00 94.38 277 PRO A O 1
ATOM 2133 N N . GLU A 1 278 ? -7.049 -2.718 36.107 1.00 90.25 278 GLU A N 1
ATOM 2134 C CA . GLU A 1 278 ? -7.342 -1.275 36.089 1.00 90.25 278 GLU A CA 1
ATOM 2135 C C . GLU A 1 278 ? -6.086 -0.511 35.614 1.00 90.25 278 GLU A C 1
ATOM 2137 O O . GLU A 1 278 ? -5.074 -0.555 36.324 1.00 90.25 278 GLU A O 1
ATOM 2142 N N . PRO A 1 279 ? -6.092 0.160 34.443 1.00 91.25 279 PRO A N 1
ATOM 2143 C CA . PRO A 1 279 ? -7.173 0.225 33.452 1.00 91.25 279 PRO A CA 1
ATOM 2144 C C . PRO A 1 279 ? -7.398 -1.117 32.726 1.00 91.25 279 PRO A C 1
ATOM 2146 O O . PRO A 1 279 ? -6.544 -2.008 32.747 1.00 91.25 279 PRO A O 1
ATOM 2149 N N . VAL A 1 280 ? -8.535 -1.259 32.038 1.00 92.44 280 VAL A N 1
ATOM 2150 C CA . VAL A 1 280 ? -8.899 -2.457 31.251 1.00 92.44 280 VAL A CA 1
ATOM 2151 C C . VAL A 1 280 ? -9.105 -2.115 29.776 1.00 92.44 280 VAL A C 1
ATOM 2153 O O . VAL A 1 280 ? -9.585 -1.042 29.431 1.00 92.44 280 VAL A O 1
ATOM 2156 N N . LEU A 1 281 ? -8.770 -3.034 28.869 1.00 89.38 281 LEU A N 1
ATOM 2157 C CA . LEU A 1 281 ? -9.062 -2.862 27.444 1.00 89.38 281 LEU A CA 1
ATOM 2158 C C . LEU A 1 281 ? -10.500 -3.276 27.119 1.00 89.38 281 LEU A C 1
ATOM 2160 O O . LEU A 1 281 ? -11.011 -4.276 27.632 1.00 89.38 281 LEU A O 1
ATOM 2164 N N . THR A 1 282 ? -11.132 -2.549 26.201 1.00 88.25 282 THR A N 1
ATOM 2165 C CA . THR A 1 282 ? -12.466 -2.887 25.684 1.00 88.25 282 THR A CA 1
ATOM 2166 C C . THR A 1 282 ? -12.493 -4.334 25.170 1.00 88.25 282 THR A C 1
ATOM 2168 O O . THR A 1 282 ? -11.625 -4.747 24.407 1.00 88.25 282 THR A O 1
ATOM 2171 N N . GLY A 1 283 ? -13.482 -5.131 25.577 1.00 85.81 283 GLY A N 1
ATOM 2172 C CA . GLY A 1 283 ? -13.624 -6.544 25.202 1.00 85.81 283 GLY A CA 1
ATOM 2173 C C . GLY A 1 283 ? -12.803 -7.542 26.034 1.00 85.81 283 GLY A C 1
ATOM 2174 O O . GLY A 1 283 ? -13.011 -8.752 25.891 1.00 85.81 283 GLY A O 1
ATOM 2175 N N . SER A 1 284 ? -11.922 -7.070 26.923 1.00 89.88 284 SER A N 1
ATOM 2176 C CA . SER A 1 284 ? -11.192 -7.914 27.882 1.00 89.88 284 SER A CA 1
ATOM 2177 C C . SER A 1 284 ? -12.025 -8.194 29.137 1.00 89.88 284 SER A C 1
ATOM 2179 O O . SER A 1 284 ? -12.985 -7.482 29.428 1.00 89.88 284 SER A O 1
ATOM 2181 N N . ASN A 1 285 ? -11.679 -9.246 29.884 1.00 94.81 285 ASN A N 1
ATOM 2182 C CA . ASN A 1 285 ? -12.371 -9.564 31.135 1.00 94.81 285 ASN A CA 1
ATOM 2183 C C . ASN A 1 285 ? -11.996 -8.549 32.227 1.00 94.81 285 ASN A C 1
ATOM 2185 O O . ASN A 1 285 ? -10.820 -8.399 32.550 1.00 94.81 285 ASN A O 1
ATOM 2189 N N . LEU A 1 286 ? -13.005 -7.921 32.826 1.00 96.06 286 LEU A N 1
ATOM 2190 C CA . LEU A 1 286 ? -12.923 -7.121 34.044 1.00 96.06 286 LEU A CA 1
ATOM 2191 C C . LEU A 1 286 ? -13.553 -7.921 35.187 1.00 96.06 286 LEU A C 1
ATOM 2193 O O . LEU A 1 286 ? -14.688 -8.385 35.065 1.00 96.06 286 LEU A O 1
ATOM 2197 N N . THR A 1 287 ? -12.827 -8.099 36.285 1.00 97.50 287 THR A N 1
ATOM 2198 C CA . THR A 1 287 ? -13.290 -8.872 37.445 1.00 97.50 287 THR A CA 1
ATOM 2199 C C . THR A 1 287 ? -13.561 -7.945 38.618 1.00 97.50 287 THR A C 1
ATOM 2201 O O . THR A 1 287 ? -12.649 -7.271 39.092 1.00 97.50 287 THR A O 1
ATOM 2204 N N . TYR A 1 288 ? -14.795 -7.954 39.116 1.00 97.75 288 TYR A N 1
ATOM 2205 C CA . TYR A 1 288 ? -15.167 -7.337 40.383 1.00 97.75 288 TYR A CA 1
ATOM 2206 C C . TYR A 1 288 ? -14.996 -8.345 41.520 1.00 97.75 288 TYR A C 1
ATOM 2208 O O . TYR A 1 288 ? -15.608 -9.414 41.494 1.00 97.75 288 TYR A O 1
ATOM 2216 N N . SER A 1 289 ? -14.182 -7.999 42.516 1.00 97.06 289 SER A N 1
ATOM 2217 C CA . SER A 1 289 ? -14.032 -8.754 43.765 1.00 97.06 289 SER A CA 1
ATOM 2218 C C . SER A 1 289 ? -14.845 -8.071 44.854 1.00 97.06 289 SER A C 1
ATOM 2220 O O . SER A 1 289 ? -14.583 -6.913 45.174 1.00 97.06 289 SER A O 1
ATOM 2222 N N . ILE A 1 290 ? -15.838 -8.769 45.399 1.00 98.06 290 ILE A N 1
ATOM 2223 C CA . ILE A 1 290 ? -16.801 -8.241 46.368 1.00 98.06 290 ILE A CA 1
ATOM 2224 C C . ILE A 1 290 ? -16.580 -8.943 47.707 1.00 98.06 290 ILE A C 1
ATOM 2226 O O . ILE A 1 290 ? -16.483 -10.171 47.753 1.00 98.06 290 ILE A O 1
ATOM 2230 N N . ILE A 1 291 ? -16.541 -8.175 48.795 1.00 97.50 291 ILE A N 1
ATOM 2231 C CA . ILE A 1 291 ? -16.424 -8.688 50.165 1.00 97.50 291 ILE A CA 1
ATOM 2232 C C . ILE A 1 291 ? -17.596 -8.161 50.984 1.00 97.50 291 ILE A C 1
ATOM 2234 O O . ILE A 1 291 ? -17.817 -6.951 51.015 1.00 97.50 291 ILE A O 1
ATOM 2238 N N . VAL A 1 292 ? -18.310 -9.061 51.660 1.00 97.75 292 VAL A N 1
ATOM 2239 C CA . VAL A 1 292 ? -19.345 -8.742 52.654 1.00 97.75 292 VAL A CA 1
ATOM 2240 C C . VAL A 1 292 ? -18.832 -9.138 54.036 1.00 97.75 292 VAL A C 1
ATOM 2242 O O . VAL A 1 292 ? -18.409 -10.277 54.228 1.00 97.75 292 VAL A O 1
ATOM 2245 N N . SER A 1 293 ? -18.870 -8.218 54.996 1.00 95.94 293 SER A N 1
ATOM 2246 C CA . SER A 1 293 ? -18.423 -8.409 56.384 1.00 95.94 293 SER A CA 1
ATOM 2247 C C . SER A 1 293 ? -19.544 -8.118 57.377 1.00 95.94 293 SER A C 1
ATOM 2249 O O . SER A 1 293 ? -20.403 -7.295 57.082 1.00 95.94 293 SER A O 1
ATOM 2251 N N . ASN A 1 294 ? -19.505 -8.727 58.562 1.00 95.31 294 ASN A N 1
ATOM 2252 C CA . ASN A 1 294 ? -20.319 -8.316 59.708 1.00 95.31 294 ASN A CA 1
ATOM 2253 C C . ASN A 1 294 ? -19.408 -7.898 60.872 1.00 95.31 294 ASN A C 1
ATOM 2255 O O . ASN A 1 294 ? -18.788 -8.748 61.507 1.00 95.31 294 ASN A O 1
ATOM 2259 N N . ASN A 1 295 ? -19.344 -6.600 61.151 1.00 90.69 295 ASN A N 1
ATOM 2260 C CA . ASN A 1 295 ? -18.561 -5.997 62.231 1.00 90.69 295 ASN A CA 1
ATOM 2261 C C . ASN A 1 295 ? -19.394 -5.748 63.504 1.00 90.69 295 ASN A C 1
ATOM 2263 O O . ASN A 1 295 ? -18.878 -5.218 64.487 1.00 90.69 295 ASN A O 1
ATOM 2267 N N . GLY A 1 296 ? -20.686 -6.092 63.483 1.00 88.06 296 GLY A N 1
ATOM 2268 C CA . GLY A 1 296 ? -21.613 -5.827 64.578 1.00 88.06 296 GLY A CA 1
ATOM 2269 C C . GLY A 1 296 ? -21.687 -6.970 65.584 1.00 88.06 296 GLY A C 1
ATOM 2270 O O . GLY A 1 296 ? -21.297 -8.094 65.287 1.00 88.06 296 GLY A O 1
ATOM 2271 N N . PRO A 1 297 ? -22.248 -6.723 66.777 1.00 84.75 297 PRO A N 1
ATOM 2272 C CA . PRO A 1 297 ? -22.132 -7.633 67.915 1.00 84.75 297 PRO A CA 1
ATOM 2273 C C . PRO A 1 297 ? -22.904 -8.951 67.754 1.00 84.75 297 PRO A C 1
ATOM 2275 O O . PRO A 1 297 ? -22.597 -9.918 68.455 1.00 84.75 297 PRO A O 1
ATOM 2278 N N . THR A 1 298 ? -23.885 -9.022 66.845 1.00 89.81 298 THR A N 1
ATOM 2279 C CA . THR A 1 298 ? -24.707 -10.222 66.621 1.00 89.81 298 THR A CA 1
ATOM 2280 C C . THR A 1 298 ? -24.675 -10.696 65.167 1.00 89.81 298 THR A C 1
ATOM 2282 O O . THR A 1 298 ? -24.227 -9.988 64.268 1.00 89.81 298 THR A O 1
ATOM 2285 N N . THR A 1 299 ? -25.133 -11.924 64.926 1.00 90.75 299 THR A N 1
ATOM 2286 C CA . THR A 1 299 ? -25.209 -12.521 63.586 1.00 90.75 299 THR A CA 1
ATOM 2287 C C . THR A 1 299 ? -26.192 -11.762 62.692 1.00 90.75 299 THR A C 1
ATOM 2289 O O . THR A 1 299 ? -27.371 -11.614 63.021 1.00 90.75 299 THR A O 1
ATOM 2292 N N . ALA A 1 300 ? -25.724 -11.333 61.522 1.00 92.44 300 ALA A N 1
ATOM 2293 C CA . ALA A 1 300 ? -26.566 -10.768 60.480 1.00 92.44 300 ALA A CA 1
ATOM 2294 C C . ALA A 1 300 ? -27.282 -11.889 59.721 1.00 92.44 300 ALA A C 1
ATOM 2296 O O . ALA A 1 300 ? -26.677 -12.918 59.404 1.00 92.44 300 ALA A O 1
ATOM 2297 N N . SER A 1 301 ? -28.564 -11.696 59.417 1.00 92.38 301 SER A N 1
ATOM 2298 C CA . SER A 1 301 ? -29.401 -12.692 58.747 1.00 92.38 301 SER A CA 1
ATOM 2299 C C . SER A 1 301 ? -30.060 -12.142 57.486 1.00 92.38 301 SER A C 1
ATOM 2301 O O . SER A 1 301 ? -30.318 -10.943 57.370 1.00 92.38 301 SER A O 1
ATOM 2303 N N . SER A 1 302 ? -30.347 -13.045 56.545 1.00 92.81 302 SER A N 1
ATOM 2304 C CA . SER A 1 302 ? -30.978 -12.732 55.255 1.00 92.81 302 SER A CA 1
ATOM 2305 C C . SER A 1 302 ? -30.255 -11.620 54.486 1.00 92.81 302 SER A C 1
ATOM 2307 O O . SER A 1 302 ? -30.891 -10.718 53.945 1.00 92.81 302 SER A O 1
ATOM 2309 N N . ILE A 1 303 ? -28.919 -11.664 54.472 1.00 96.62 303 ILE A N 1
ATOM 2310 C CA . ILE A 1 303 ? -28.102 -10.684 53.763 1.00 96.62 303 ILE A CA 1
ATOM 2311 C C . ILE A 1 303 ? -28.235 -10.898 52.252 1.00 96.62 303 ILE A C 1
ATOM 2313 O O . ILE A 1 303 ? -27.990 -11.992 51.733 1.00 96.62 303 ILE A O 1
ATOM 2317 N N . LEU A 1 304 ? -28.572 -9.820 51.552 1.00 96.62 304 LEU A N 1
ATOM 2318 C CA . LEU A 1 304 ? -28.742 -9.764 50.109 1.00 96.62 304 LEU A CA 1
ATOM 2319 C C . LEU A 1 304 ? -27.903 -8.617 49.544 1.00 96.62 304 LEU A C 1
ATOM 2321 O O . LEU A 1 304 ? -28.141 -7.456 49.877 1.00 96.62 304 LEU A O 1
ATOM 2325 N N . ALA A 1 305 ? -26.951 -8.931 48.667 1.00 97.19 305 ALA A N 1
ATOM 2326 C CA . ALA A 1 305 ? -26.230 -7.926 47.896 1.00 97.19 305 ALA A CA 1
ATOM 2327 C C . ALA A 1 305 ? -26.816 -7.825 46.481 1.00 97.19 305 ALA A C 1
ATOM 2329 O O . ALA A 1 305 ? -27.078 -8.838 45.828 1.00 97.19 305 ALA A O 1
ATOM 2330 N N . SER A 1 306 ? -27.019 -6.604 45.995 1.00 97.00 306 SER A N 1
ATOM 2331 C CA . SER A 1 306 ? -27.601 -6.323 44.683 1.00 97.00 306 SER A CA 1
ATOM 2332 C C . SER A 1 306 ? -26.696 -5.391 43.887 1.00 97.00 306 SER A C 1
ATOM 2334 O O . SER A 1 306 ? -26.389 -4.280 44.317 1.00 97.00 306 SER A O 1
ATOM 2336 N N . ASN A 1 307 ? -26.280 -5.833 42.703 1.00 97.19 307 ASN A N 1
ATOM 2337 C CA . ASN A 1 307 ? -25.428 -5.082 41.792 1.00 97.19 307 ASN A CA 1
ATOM 2338 C C . ASN A 1 307 ? -26.062 -5.018 40.400 1.00 97.19 307 ASN A C 1
ATOM 2340 O O . ASN A 1 307 ? -26.050 -5.994 39.651 1.00 97.19 307 ASN A O 1
ATOM 2344 N N . ARG A 1 308 ? -26.608 -3.856 40.035 1.00 95.81 308 ARG A N 1
ATOM 2345 C CA . ARG A 1 308 ? -27.068 -3.608 38.666 1.00 95.81 308 ARG A CA 1
ATOM 2346 C C . ARG A 1 308 ? -25.868 -3.235 37.803 1.00 95.81 308 ARG A C 1
ATOM 2348 O O . ARG A 1 308 ? -25.305 -2.157 37.981 1.00 95.81 308 ARG A O 1
ATOM 2355 N N . LEU A 1 309 ? -25.489 -4.122 36.887 1.00 96.12 309 LEU A N 1
ATOM 2356 C CA . LEU A 1 309 ? -24.323 -3.909 36.039 1.00 96.12 309 LEU A CA 1
ATOM 2357 C C . LEU A 1 309 ? -24.552 -2.722 35.085 1.00 96.12 309 LEU A C 1
ATOM 2359 O O . LEU A 1 309 ? -25.661 -2.561 34.562 1.00 96.12 309 LEU A O 1
ATOM 2363 N N . PRO A 1 310 ? -23.521 -1.897 34.829 1.00 94.50 310 PRO A N 1
ATOM 2364 C CA . PRO A 1 310 ? -23.588 -0.828 33.839 1.00 94.50 310 PRO A CA 1
ATOM 2365 C C . PRO A 1 310 ? -23.947 -1.361 32.450 1.00 94.50 310 PRO A C 1
ATOM 2367 O O . PRO A 1 310 ? -23.486 -2.421 32.040 1.00 94.50 310 PRO A O 1
ATOM 2370 N N . VAL A 1 311 ? -24.717 -0.596 31.674 1.00 90.00 311 VAL A N 1
ATOM 2371 C CA . VAL A 1 311 ? -25.110 -0.999 30.306 1.00 90.00 311 VAL A CA 1
ATOM 2372 C C . VAL A 1 311 ? -23.921 -1.139 29.347 1.00 90.00 311 VAL A C 1
ATOM 2374 O O . VAL A 1 311 ? -24.035 -1.793 28.318 1.00 90.00 311 VAL A O 1
ATOM 2377 N N . SER A 1 312 ? -22.780 -0.532 29.685 1.00 91.19 312 SER A N 1
ATOM 2378 C CA . SER A 1 312 ? -21.530 -0.608 28.931 1.00 91.19 312 SER A CA 1
ATOM 2379 C C . SER A 1 312 ? -20.731 -1.889 29.189 1.00 91.19 312 SER A C 1
ATOM 2381 O O . SER A 1 312 ? -19.669 -2.051 28.585 1.00 91.19 312 SER A O 1
ATOM 2383 N N . VAL A 1 313 ? -21.207 -2.820 30.026 1.00 93.62 313 VAL A N 1
ATOM 2384 C CA . VAL A 1 313 ? -20.563 -4.125 30.240 1.00 93.62 313 VAL A CA 1
ATOM 2385 C C . VAL A 1 313 ? -21.488 -5.293 29.899 1.00 93.62 313 VAL A C 1
ATOM 2387 O O . VAL A 1 313 ? -22.695 -5.252 30.121 1.00 93.62 313 VAL A O 1
ATOM 2390 N N . MET A 1 314 ? -20.906 -6.381 29.403 1.00 93.50 314 MET A N 1
ATOM 2391 C CA . MET A 1 314 ? -21.575 -7.670 29.237 1.00 93.50 314 MET A CA 1
ATOM 2392 C C . MET A 1 314 ? -21.221 -8.604 30.390 1.00 93.50 314 MET A C 1
ATOM 2394 O O . MET A 1 314 ? -20.045 -8.789 30.695 1.00 93.50 314 MET A O 1
ATOM 2398 N N . PHE A 1 315 ? -22.220 -9.233 31.006 1.00 96.38 315 PHE A N 1
ATOM 2399 C CA . PHE A 1 315 ? -21.997 -10.261 32.023 1.00 96.38 315 PHE A CA 1
ATOM 2400 C C . PHE A 1 315 ? -21.365 -11.523 31.419 1.00 96.38 315 PHE A C 1
ATOM 2402 O O . PHE A 1 315 ? -21.803 -11.985 30.367 1.00 96.38 315 PHE A O 1
ATOM 2409 N N . ILE A 1 316 ? -20.367 -12.091 32.103 1.00 97.12 316 ILE A N 1
ATOM 2410 C CA . ILE A 1 316 ? -19.721 -13.352 31.715 1.00 97.12 316 ILE A CA 1
ATOM 2411 C C . ILE A 1 316 ? -20.025 -14.447 32.733 1.00 97.12 316 ILE A C 1
ATOM 2413 O O . ILE A 1 316 ? -20.553 -15.496 32.373 1.00 97.12 316 ILE A O 1
ATOM 2417 N N . SER A 1 317 ? -19.696 -14.217 34.003 1.00 97.12 317 SER A N 1
ATOM 2418 C CA . SER A 1 317 ? -19.874 -15.213 35.062 1.00 97.12 317 SER A CA 1
ATOM 2419 C C . SER A 1 317 ? -19.899 -14.570 36.442 1.00 97.12 317 SER A C 1
ATOM 2421 O O . SER A 1 317 ? -19.365 -13.480 36.636 1.00 97.12 317 SER A O 1
ATOM 2423 N N . ALA A 1 318 ? -20.454 -15.278 37.421 1.00 97.44 318 ALA A N 1
ATOM 2424 C CA . ALA A 1 318 ? -20.331 -14.930 38.829 1.00 97.44 318 ALA A CA 1
ATOM 2425 C C . ALA A 1 318 ? -20.132 -16.190 39.675 1.00 97.44 318 ALA A C 1
ATOM 2427 O O . ALA A 1 318 ? -20.634 -17.260 39.330 1.00 97.44 318 ALA A O 1
ATOM 2428 N N . SER A 1 319 ? -19.409 -16.059 40.781 1.00 96.56 319 SER A N 1
ATOM 2429 C CA . SER A 1 319 ? -19.203 -17.125 41.761 1.00 96.56 319 SER A CA 1
ATOM 2430 C C . SER A 1 319 ? -19.149 -16.546 43.172 1.00 96.56 319 SER A C 1
ATOM 2432 O O . SER A 1 319 ? -18.889 -15.358 43.359 1.00 96.56 319 SER A O 1
ATOM 2434 N N . THR A 1 320 ? -19.417 -17.375 44.176 1.00 97.75 320 THR A N 1
ATOM 2435 C CA . THR A 1 320 ? -19.383 -16.962 45.579 1.00 97.75 320 THR A CA 1
ATOM 2436 C C . THR A 1 320 ? -18.843 -18.070 46.473 1.00 97.75 320 THR A C 1
ATOM 2438 O O . THR A 1 320 ? -19.016 -19.250 46.173 1.00 97.75 320 THR A O 1
ATOM 2441 N N . ALA A 1 321 ? -18.194 -17.678 47.570 1.00 95.69 321 ALA A N 1
ATOM 2442 C CA . ALA A 1 321 ? -17.778 -18.580 48.635 1.00 95.69 321 ALA A CA 1
ATOM 2443 C C . ALA A 1 321 ? -18.948 -19.027 49.532 1.00 95.69 321 ALA A C 1
ATOM 2445 O O . ALA A 1 321 ? -18.840 -20.051 50.203 1.00 95.69 321 ALA A O 1
ATOM 2446 N N . GLN A 1 322 ? -20.060 -18.280 49.561 1.00 95.44 322 GLN A N 1
ATOM 2447 C CA . GLN A 1 322 ? -21.201 -18.569 50.429 1.00 95.44 322 GLN A CA 1
ATOM 2448 C C . GLN A 1 322 ? -22.533 -18.158 49.798 1.00 95.44 322 GLN A C 1
ATOM 2450 O O . GLN A 1 322 ? -22.674 -17.074 49.235 1.00 95.44 322 GLN A O 1
ATOM 2455 N N . GLY A 1 323 ? -23.552 -18.995 49.984 1.00 95.06 323 GLY A N 1
ATOM 2456 C CA . GLY A 1 323 ? -24.899 -18.708 49.511 1.00 95.06 323 GLY A CA 1
ATOM 2457 C C . GLY A 1 323 ? -25.031 -18.922 48.005 1.00 95.06 323 GLY A C 1
ATOM 2458 O O . GLY A 1 323 ? -24.397 -19.810 47.437 1.00 95.06 323 GLY A O 1
ATOM 2459 N N . THR A 1 324 ? -25.889 -18.139 47.354 1.00 96.44 324 THR A N 1
ATOM 2460 C CA . THR A 1 324 ? -26.169 -18.274 45.915 1.00 96.44 324 THR A CA 1
ATOM 2461 C C . THR A 1 324 ? -26.070 -16.931 45.213 1.00 96.44 324 THR A C 1
ATOM 2463 O O . THR A 1 324 ? -26.525 -15.913 45.732 1.00 96.44 324 THR A O 1
ATOM 2466 N N . ILE A 1 325 ? -25.476 -16.919 44.022 1.00 97.75 325 ILE A N 1
ATOM 2467 C CA . ILE A 1 325 ? -25.342 -15.724 43.189 1.00 97.75 325 ILE A CA 1
ATOM 2468 C C . ILE A 1 325 ? -25.984 -15.983 41.832 1.00 97.75 325 ILE A C 1
ATOM 2470 O O . ILE A 1 325 ? -25.756 -17.018 41.209 1.00 97.75 325 ILE A O 1
ATOM 2474 N N . THR A 1 326 ? -26.830 -15.059 41.391 1.00 96.50 326 THR A N 1
ATOM 2475 C CA . THR A 1 326 ? -27.583 -15.173 40.138 1.00 96.50 326 THR A CA 1
ATOM 2476 C C . THR A 1 326 ? -27.488 -13.874 39.354 1.00 96.50 326 THR A C 1
ATOM 2478 O O . THR A 1 326 ? -27.286 -12.809 39.934 1.00 96.50 326 THR A O 1
ATOM 2481 N N . ASN A 1 327 ? -27.618 -13.956 38.032 1.00 96.19 327 ASN A N 1
ATOM 2482 C CA . ASN A 1 327 ? -27.794 -12.792 37.172 1.00 96.19 327 ASN A CA 1
ATOM 2483 C C . ASN A 1 327 ? -29.143 -12.918 36.466 1.00 96.19 327 ASN A C 1
ATOM 2485 O O . ASN A 1 327 ? -29.395 -13.918 35.794 1.00 96.19 327 ASN A O 1
ATOM 2489 N N . ALA A 1 328 ? -29.990 -11.904 36.610 1.00 93.75 328 ALA A N 1
ATOM 2490 C CA . ALA A 1 328 ? -31.230 -11.783 35.861 1.00 93.75 328 ALA A CA 1
ATOM 2491 C C . ALA A 1 328 ? -31.347 -10.360 35.308 1.00 93.75 328 ALA A C 1
ATOM 2493 O O . ALA A 1 328 ? -31.275 -9.384 36.056 1.00 93.75 328 ALA A O 1
ATOM 2494 N N . ASN A 1 329 ? -31.533 -10.237 33.990 1.00 90.06 329 ASN A N 1
ATOM 2495 C CA . ASN A 1 329 ? -31.723 -8.958 33.294 1.00 90.06 329 ASN A CA 1
ATOM 2496 C C . ASN A 1 329 ? -30.647 -7.896 33.616 1.00 90.06 329 ASN A C 1
ATOM 2498 O O . ASN A 1 329 ? -30.958 -6.714 33.755 1.00 90.06 329 ASN A O 1
ATOM 2502 N N . GLY A 1 330 ? -29.380 -8.310 33.755 1.00 90.31 330 GLY A N 1
ATOM 2503 C CA . GLY A 1 330 ? -28.257 -7.403 34.029 1.00 90.31 330 GLY A CA 1
ATOM 2504 C C . GLY A 1 330 ? -28.093 -7.002 35.500 1.00 90.31 330 GLY A C 1
ATOM 2505 O O . GLY A 1 330 ? -27.168 -6.260 35.823 1.00 90.31 330 GLY A O 1
ATOM 2506 N N . THR A 1 331 ? -28.934 -7.512 36.401 1.00 96.12 331 THR A N 1
ATOM 2507 C CA . THR A 1 331 ? -28.757 -7.362 37.850 1.00 96.12 331 THR A CA 1
ATOM 2508 C C . THR A 1 331 ? -28.180 -8.647 38.427 1.00 96.12 331 THR A C 1
ATOM 2510 O O . THR A 1 331 ? -28.780 -9.716 38.309 1.00 96.12 331 THR A O 1
ATOM 2513 N N . VAL A 1 332 ? -27.007 -8.541 39.049 1.00 97.56 332 VAL A N 1
ATOM 2514 C CA . VAL A 1 332 ? -26.392 -9.608 39.834 1.00 97.56 332 VAL A CA 1
ATOM 2515 C C . VAL A 1 332 ? -26.925 -9.526 41.258 1.00 97.56 332 VAL A C 1
ATOM 2517 O O . VAL A 1 332 ? -26.753 -8.515 41.939 1.00 97.56 332 VAL A O 1
ATOM 2520 N N . THR A 1 333 ? -27.566 -10.595 41.713 1.00 97.75 333 THR A N 1
ATOM 2521 C CA . THR A 1 333 ? -28.114 -10.709 43.063 1.00 97.75 333 THR A CA 1
ATOM 2522 C C . THR A 1 333 ? -27.409 -11.839 43.792 1.00 97.75 333 THR A C 1
ATOM 2524 O O . THR A 1 333 ? -27.447 -12.994 43.359 1.00 97.75 333 THR A O 1
ATOM 2527 N N . TRP A 1 334 ? -26.765 -11.501 44.904 1.00 98.00 334 TRP A N 1
ATOM 2528 C CA . TRP A 1 334 ? -26.058 -12.431 45.770 1.00 98.00 334 TRP A CA 1
ATOM 2529 C C . TRP A 1 334 ? -26.816 -12.586 47.086 1.00 98.00 334 TRP A C 1
ATOM 2531 O O . TRP A 1 334 ? -26.819 -11.695 47.935 1.00 98.00 334 TRP A O 1
ATOM 2541 N N . ASN A 1 335 ? -27.479 -13.730 47.245 1.00 96.88 335 ASN A N 1
ATOM 2542 C CA . ASN A 1 335 ? -28.098 -14.138 48.497 1.00 96.88 335 ASN A CA 1
ATOM 2543 C C . ASN A 1 335 ? -27.029 -14.800 49.373 1.00 96.88 335 ASN A C 1
ATOM 2545 O O . ASN A 1 335 ? -26.721 -15.982 49.201 1.00 96.88 335 ASN A O 1
ATOM 2549 N N . VAL A 1 336 ? -26.442 -14.009 50.271 1.00 97.06 336 VAL A N 1
ATOM 2550 C CA . VAL A 1 336 ? -25.336 -14.406 51.154 1.00 97.06 336 VAL A CA 1
ATOM 2551 C C . VAL A 1 336 ? -25.838 -15.304 52.292 1.00 97.06 336 VAL A C 1
ATOM 2553 O O . VAL A 1 336 ? -25.128 -16.201 52.751 1.00 97.06 336 VAL A O 1
ATOM 2556 N N . GLY A 1 337 ? -27.074 -15.081 52.749 1.00 94.62 337 GLY A N 1
ATOM 2557 C CA . GLY A 1 337 ? -27.657 -15.772 53.897 1.00 94.62 337 GLY A CA 1
ATOM 2558 C C . GLY A 1 337 ? -27.240 -15.131 55.222 1.00 94.62 337 GLY A C 1
ATOM 2559 O O . GLY A 1 337 ? -27.591 -13.984 55.489 1.00 94.62 337 GLY A O 1
ATOM 2560 N N . THR A 1 338 ? -26.539 -15.871 56.080 1.00 94.19 338 THR A N 1
ATOM 2561 C CA . THR A 1 338 ? -26.133 -15.413 57.421 1.00 94.19 338 THR A CA 1
ATOM 2562 C C . THR A 1 338 ? -24.633 -15.167 57.511 1.00 94.19 338 THR A C 1
ATOM 2564 O O . THR A 1 338 ? -23.857 -15.994 57.039 1.00 94.19 338 THR A O 1
ATOM 2567 N N . VAL A 1 339 ? -24.205 -14.103 58.189 1.00 95.06 339 VAL A N 1
ATOM 2568 C CA . VAL A 1 339 ? -22.783 -13.858 58.486 1.00 95.06 339 VAL A CA 1
ATOM 2569 C C . VAL A 1 339 ? -22.625 -13.612 59.984 1.00 95.06 339 VAL A C 1
ATOM 2571 O O . VAL A 1 339 ? -23.189 -12.665 60.540 1.00 95.06 339 VAL A O 1
ATOM 2574 N N . SER A 1 340 ? -21.881 -14.495 60.648 1.00 93.19 340 SER A N 1
ATOM 2575 C CA . SER A 1 340 ? -21.570 -14.386 62.076 1.00 93.19 340 SER A CA 1
ATOM 2576 C C . SER A 1 340 ? -20.770 -13.116 62.376 1.00 93.19 340 SER A C 1
ATOM 2578 O O . SER A 1 340 ? -20.005 -12.651 61.532 1.00 93.19 340 SER A O 1
ATOM 2580 N N . ASN A 1 341 ? -20.926 -12.576 63.587 1.00 91.12 341 ASN A N 1
ATOM 2581 C CA . ASN A 1 341 ? -20.129 -11.445 64.074 1.00 91.12 341 ASN A CA 1
ATOM 2582 C C . ASN A 1 341 ? -18.620 -11.713 63.883 1.00 91.12 341 ASN A C 1
ATOM 2584 O O . ASN A 1 341 ? -18.124 -12.768 64.282 1.00 91.12 341 ASN A O 1
ATOM 2588 N N . GLY A 1 342 ? -17.913 -10.767 63.263 1.00 90.12 342 GLY A N 1
ATOM 2589 C CA . GLY A 1 342 ? -16.469 -10.786 63.032 1.00 90.12 342 GLY A CA 1
ATOM 2590 C C . GLY A 1 342 ? -16.026 -11.532 61.772 1.00 90.12 342 GLY A C 1
ATOM 2591 O O . GLY A 1 342 ? -14.831 -11.571 61.485 1.00 90.12 342 GLY A O 1
ATOM 2592 N N . PHE A 1 343 ? -16.951 -12.125 61.009 1.00 95.19 343 PHE A N 1
ATOM 2593 C CA . PHE A 1 343 ? -16.636 -12.877 59.792 1.00 95.19 343 PHE A CA 1
ATOM 2594 C C . PHE A 1 343 ? -16.932 -12.084 58.515 1.00 95.19 343 PHE A C 1
ATOM 2596 O O . PHE A 1 343 ? -17.703 -11.122 58.495 1.00 95.19 343 PHE A O 1
ATOM 2603 N N . SER A 1 344 ? -16.313 -12.528 57.421 1.00 96.19 344 SER A N 1
ATOM 2604 C CA . SER A 1 344 ? -16.570 -12.029 56.072 1.00 96.19 344 SER A CA 1
ATOM 2605 C C . SER A 1 344 ? -16.650 -13.174 55.066 1.00 96.19 344 SER A C 1
ATOM 2607 O O . SER A 1 344 ? -16.186 -14.285 55.322 1.00 96.19 344 SER A O 1
ATOM 2609 N N . THR A 1 345 ? -17.261 -12.902 53.919 1.00 97.19 345 THR A N 1
ATOM 2610 C CA . THR A 1 345 ? -17.354 -13.817 52.779 1.00 97.19 345 THR A CA 1
ATOM 2611 C C . THR A 1 345 ? -17.225 -13.041 51.473 1.00 97.19 345 THR A C 1
ATOM 2613 O O . THR A 1 345 ? -17.340 -11.812 51.455 1.00 97.19 345 THR A O 1
ATOM 2616 N N . THR A 1 346 ? -16.942 -13.739 50.375 1.00 97.56 346 THR A N 1
ATOM 2617 C CA . THR A 1 346 ? -16.561 -13.116 49.105 1.00 97.56 346 THR A CA 1
ATOM 2618 C C . THR A 1 346 ? -17.358 -13.638 47.914 1.00 97.56 346 THR A C 1
ATOM 2620 O O . THR A 1 346 ? -17.870 -14.763 47.898 1.00 97.56 346 THR A O 1
ATOM 2623 N N . ALA A 1 347 ? -17.447 -12.799 46.885 1.00 97.88 347 ALA A N 1
ATOM 2624 C CA . ALA A 1 347 ? -17.967 -13.147 45.573 1.00 97.88 347 ALA A CA 1
ATOM 2625 C C . ALA A 1 347 ? -17.120 -12.502 44.472 1.00 97.88 347 ALA A C 1
ATOM 2627 O O . ALA A 1 347 ? -16.494 -11.461 44.678 1.00 97.88 347 ALA A O 1
ATOM 2628 N N . THR A 1 348 ? -17.120 -13.115 43.291 1.00 97.62 348 THR A N 1
ATOM 2629 C CA . THR A 1 348 ? -16.514 -12.536 42.090 1.00 97.62 348 THR A CA 1
ATOM 2630 C C . THR A 1 348 ? -17.547 -12.411 40.982 1.00 97.62 348 THR A C 1
ATOM 2632 O O . THR A 1 348 ? -18.389 -13.293 40.804 1.00 97.62 348 THR A O 1
ATOM 2635 N N . VAL A 1 349 ? -17.486 -11.311 40.235 1.00 97.94 349 VAL A N 1
ATOM 2636 C CA . VAL A 1 349 ? -18.324 -11.056 39.057 1.00 97.94 349 VAL A CA 1
ATOM 2637 C C . VAL A 1 349 ? -17.413 -10.661 37.904 1.00 97.94 349 VAL A C 1
ATOM 2639 O O . VAL A 1 349 ? -16.693 -9.672 37.994 1.00 97.94 349 VAL A O 1
ATOM 2642 N N . VAL A 1 350 ? -17.439 -11.429 36.818 1.00 97.69 350 VAL A N 1
ATOM 2643 C CA . VAL A 1 350 ? -16.638 -11.179 35.616 1.00 97.69 350 VAL A CA 1
ATOM 2644 C C . VAL A 1 350 ? -17.533 -10.585 34.537 1.00 97.69 350 VAL A C 1
ATOM 2646 O O . VAL A 1 350 ? -18.586 -11.144 34.209 1.00 97.69 350 VAL A O 1
ATOM 2649 N N . VAL A 1 351 ? -17.101 -9.465 33.966 1.00 96.94 351 VAL A N 1
ATOM 2650 C CA . VAL A 1 351 ? -17.787 -8.756 32.882 1.00 96.94 351 VAL A CA 1
ATOM 2651 C C . VAL A 1 351 ? -16.820 -8.414 31.746 1.00 96.94 351 VAL A C 1
ATOM 2653 O O . VAL A 1 351 ? -15.604 -8.492 31.909 1.00 96.94 351 VAL A O 1
ATOM 2656 N N . LYS A 1 352 ? -17.348 -8.016 30.587 1.00 93.94 352 LYS A N 1
ATOM 2657 C CA . LYS A 1 352 ? -16.577 -7.449 29.473 1.00 93.94 352 LYS A CA 1
ATOM 2658 C C . LYS A 1 352 ? -17.070 -6.045 29.139 1.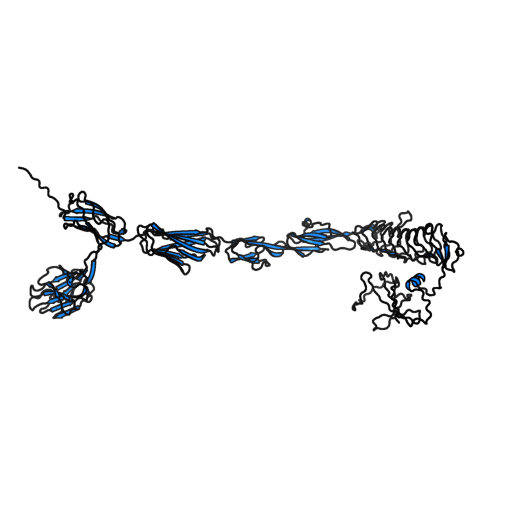00 93.94 352 LYS A C 1
ATOM 2660 O O . LYS A 1 352 ? -18.209 -5.921 28.686 1.00 93.94 352 LYS A O 1
ATOM 2665 N N . PRO A 1 353 ? -16.251 -4.998 29.318 1.00 92.81 353 PRO A N 1
ATOM 2666 C CA . PRO A 1 353 ? -16.562 -3.669 28.810 1.00 92.81 353 PRO A CA 1
ATOM 2667 C C . PRO A 1 353 ? -16.732 -3.677 27.290 1.00 92.81 353 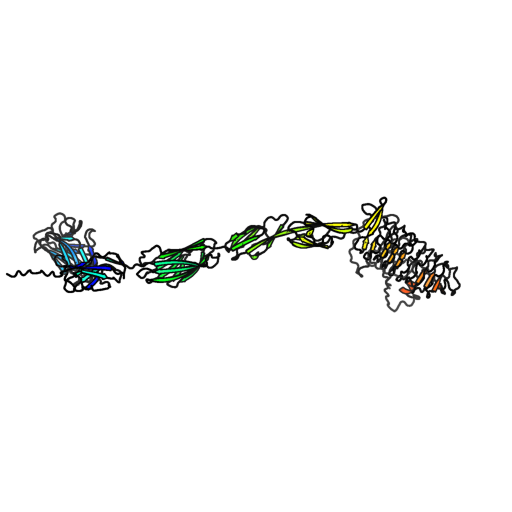PRO A C 1
ATOM 2669 O O . PRO A 1 353 ? -15.957 -4.313 26.579 1.00 92.81 353 PRO A O 1
ATOM 2672 N N . THR A 1 354 ? -17.738 -2.970 26.790 1.00 87.38 354 THR A N 1
ATOM 2673 C CA . THR A 1 354 ? -18.095 -2.915 25.359 1.00 87.38 354 THR A CA 1
ATOM 2674 C C . THR A 1 354 ? -17.773 -1.573 24.710 1.00 87.38 354 THR A C 1
ATOM 2676 O O . THR A 1 354 ? -17.697 -1.491 23.488 1.00 87.38 354 THR A O 1
ATOM 2679 N N . VAL A 1 355 ? -17.547 -0.536 25.518 1.00 85.06 355 VAL A N 1
ATOM 2680 C CA . VAL A 1 355 ? -17.248 0.825 25.065 1.00 85.06 355 VAL A CA 1
ATOM 2681 C C . VAL A 1 355 ? -16.123 1.392 25.927 1.00 85.06 355 VAL A C 1
ATOM 2683 O O . VAL A 1 355 ? -16.122 1.186 27.142 1.00 85.06 355 VAL A O 1
ATOM 2686 N N . ALA A 1 356 ? -15.181 2.098 25.301 1.00 85.38 356 ALA A N 1
ATOM 2687 C CA . ALA A 1 356 ? -14.132 2.839 25.998 1.00 85.38 356 ALA A CA 1
ATOM 2688 C C . ALA A 1 356 ? -14.699 4.018 26.817 1.00 85.38 356 ALA A C 1
ATOM 2690 O O . ALA A 1 356 ? -15.709 4.621 26.449 1.00 85.38 356 ALA A O 1
ATOM 2691 N N . GLY A 1 357 ? -14.027 4.372 27.911 1.00 87.06 357 GLY A N 1
ATOM 2692 C CA . GLY A 1 357 ? -14.437 5.411 28.855 1.00 87.06 357 GLY A CA 1
ATOM 2693 C C . GLY A 1 357 ? -14.507 4.906 30.296 1.00 87.06 357 GLY A C 1
ATOM 2694 O O . GLY A 1 357 ? -14.103 3.791 30.606 1.00 87.06 357 GLY A O 1
ATOM 2695 N N . SER A 1 358 ? -15.028 5.739 31.195 1.00 90.81 358 SER A N 1
ATOM 2696 C CA . SER A 1 358 ? -15.101 5.411 32.619 1.00 90.81 358 SER A CA 1
ATOM 2697 C C . SER A 1 358 ? -16.377 4.632 32.956 1.00 90.81 358 SER A C 1
ATOM 2699 O O . SER A 1 358 ? -17.483 5.057 32.614 1.00 90.81 358 SER A O 1
ATOM 2701 N N . ILE A 1 359 ? -16.231 3.495 33.634 1.00 93.75 359 ILE A N 1
ATOM 2702 C CA . ILE A 1 359 ? -17.333 2.655 34.109 1.00 93.75 359 ILE A CA 1
ATOM 2703 C C . ILE A 1 359 ? -17.400 2.732 35.628 1.00 93.75 359 ILE A C 1
ATOM 2705 O O . ILE A 1 359 ? -16.492 2.274 36.313 1.00 93.75 359 ILE A O 1
ATOM 2709 N N . THR A 1 360 ? -18.515 3.233 36.153 1.00 95.25 360 THR A N 1
ATOM 2710 C CA . THR A 1 360 ? -18.826 3.160 37.585 1.00 95.25 360 THR A CA 1
ATOM 2711 C C . THR A 1 360 ? -19.733 1.966 37.841 1.00 95.25 360 THR A C 1
ATOM 2713 O O . THR A 1 360 ? -20.850 1.924 37.328 1.00 95.25 360 THR A O 1
ATOM 2716 N N . ASN A 1 361 ? -19.276 1.007 38.644 1.00 96.75 361 ASN A N 1
ATOM 2717 C CA . ASN A 1 361 ? -20.104 -0.095 39.128 1.00 96.75 361 ASN A CA 1
ATOM 2718 C C . ASN A 1 361 ? -20.437 0.122 40.606 1.00 96.75 361 ASN A C 1
ATOM 2720 O O . ASN A 1 361 ? -19.538 0.449 41.380 1.00 96.75 361 ASN A O 1
ATOM 2724 N N . THR A 1 362 ? -21.693 -0.097 41.000 1.00 96.38 362 THR A N 1
ATOM 2725 C CA . THR A 1 362 ? -22.172 0.107 42.377 1.00 96.38 362 THR A CA 1
ATOM 2726 C C . THR A 1 362 ? -22.941 -1.114 42.866 1.00 96.38 362 THR A C 1
ATOM 2728 O O . THR A 1 362 ? -23.855 -1.599 42.194 1.00 96.38 362 THR A O 1
ATOM 2731 N N . ILE A 1 363 ? -22.595 -1.597 44.056 1.00 97.12 363 ILE A N 1
ATOM 2732 C CA . ILE A 1 363 ? -23.278 -2.692 44.744 1.00 97.12 363 ILE A CA 1
ATOM 2733 C C . ILE A 1 363 ? -23.846 -2.194 46.070 1.00 97.12 363 ILE A C 1
ATOM 2735 O O . ILE A 1 363 ? -23.187 -1.438 46.785 1.00 97.12 363 ILE A O 1
ATOM 2739 N N . THR A 1 364 ? -25.065 -2.619 46.388 1.00 96.81 364 THR A N 1
ATOM 2740 C CA . THR A 1 364 ? -25.740 -2.315 47.651 1.00 96.81 364 THR A CA 1
ATOM 2741 C C . THR A 1 364 ? -25.996 -3.585 48.447 1.00 96.81 364 THR A C 1
ATOM 2743 O O . THR A 1 364 ? -26.137 -4.668 47.876 1.00 96.81 364 THR A O 1
ATOM 2746 N N . LEU A 1 365 ? -26.052 -3.450 49.767 1.00 96.06 365 LEU A N 1
ATOM 2747 C CA . LEU A 1 365 ? -26.287 -4.528 50.716 1.00 96.06 365 LEU A CA 1
ATOM 2748 C C . LEU A 1 365 ? -27.561 -4.249 51.522 1.00 96.06 365 LEU A C 1
ATOM 2750 O O . LEU A 1 365 ? -27.835 -3.108 51.890 1.00 96.06 365 LEU A O 1
ATOM 2754 N N . ALA A 1 366 ? -28.336 -5.292 51.800 1.00 93.12 366 ALA A N 1
ATOM 2755 C CA . ALA A 1 366 ? -29.485 -5.255 52.698 1.00 93.12 366 ALA A CA 1
ATOM 2756 C C . ALA A 1 366 ? -29.473 -6.488 53.608 1.00 93.12 366 ALA A C 1
ATOM 2758 O O . ALA A 1 366 ? -28.970 -7.540 53.214 1.00 93.12 366 ALA A O 1
ATOM 2759 N N . SER A 1 367 ? -30.045 -6.382 54.808 1.00 93.31 367 SER A N 1
ATOM 2760 C CA . SER A 1 367 ? -30.241 -7.524 55.706 1.00 93.31 367 SER A CA 1
ATOM 2761 C C . SER A 1 367 ? -31.533 -7.384 56.513 1.00 93.31 367 SER A C 1
ATOM 2763 O O . SER A 1 367 ? -32.100 -6.295 56.595 1.00 93.31 367 SER A O 1
ATOM 2765 N N . ALA A 1 368 ? -32.019 -8.491 57.081 1.00 88.38 368 ALA A N 1
ATOM 2766 C CA . ALA A 1 368 ? -33.180 -8.478 57.975 1.00 88.38 368 ALA A CA 1
ATOM 2767 C C . ALA A 1 368 ? -32.810 -8.078 59.415 1.00 88.38 368 ALA A C 1
ATOM 2769 O O . ALA A 1 368 ? -33.670 -7.630 60.172 1.00 88.38 368 ALA A O 1
ATOM 2770 N N . THR A 1 369 ? -31.541 -8.244 59.800 1.00 90.69 369 THR A N 1
ATOM 2771 C CA . THR A 1 369 ? -31.026 -7.757 61.083 1.00 90.69 369 THR A CA 1
ATOM 2772 C C . THR A 1 369 ? -30.845 -6.240 60.996 1.00 90.69 369 THR A C 1
ATOM 2774 O O . THR A 1 369 ? -30.357 -5.733 59.992 1.00 90.69 369 THR A O 1
ATOM 2777 N N . ILE A 1 370 ? -31.241 -5.501 62.035 1.00 88.38 370 ILE A N 1
ATOM 2778 C CA . ILE A 1 370 ? -31.103 -4.040 62.036 1.00 88.38 370 ILE A CA 1
ATOM 2779 C C . ILE A 1 370 ? -29.622 -3.673 61.946 1.00 88.38 370 ILE A C 1
ATOM 2781 O O . ILE A 1 370 ? -28.825 -4.134 62.767 1.00 88.38 370 ILE A O 1
ATOM 2785 N N . ASP A 1 371 ? -29.302 -2.817 60.978 1.00 91.38 371 ASP A N 1
ATOM 2786 C CA . ASP A 1 371 ? -27.981 -2.233 60.794 1.00 91.38 371 ASP A CA 1
ATOM 2787 C C . ASP A 1 371 ? -27.984 -0.737 61.150 1.00 91.38 371 ASP A C 1
ATOM 2789 O O . ASP A 1 371 ? -28.563 0.070 60.415 1.00 91.38 371 ASP A O 1
ATOM 2793 N N . PRO A 1 372 ? -27.369 -0.343 62.281 1.00 86.75 372 PRO A N 1
ATOM 2794 C CA . PRO A 1 372 ? -27.258 1.057 62.678 1.00 86.75 372 PRO A CA 1
ATOM 2795 C C . PRO A 1 372 ? -26.361 1.903 61.761 1.00 86.75 372 PRO A C 1
ATOM 2797 O O . PRO A 1 372 ? -26.462 3.131 61.790 1.00 86.75 372 PRO A O 1
ATOM 2800 N N . ASN A 1 373 ? -25.476 1.289 60.974 1.00 89.44 373 ASN A N 1
ATOM 2801 C CA . ASN A 1 373 ? -24.498 1.965 60.132 1.00 89.44 373 ASN A CA 1
ATOM 2802 C C . ASN A 1 373 ? -24.823 1.784 58.645 1.00 89.44 373 ASN A C 1
ATOM 2804 O O . ASN A 1 373 ? -24.152 1.075 57.919 1.00 89.44 373 ASN A O 1
ATOM 2808 N N . ALA A 1 374 ? -25.808 2.508 58.120 1.00 88.62 374 ALA A N 1
ATOM 2809 C CA . ALA A 1 374 ? -26.165 2.366 56.705 1.00 88.62 374 ALA A CA 1
ATOM 2810 C C . ALA A 1 374 ? -25.078 2.833 55.700 1.00 88.62 374 ALA A C 1
ATOM 2812 O O . ALA A 1 374 ? -25.215 2.603 54.497 1.00 88.62 374 ALA A O 1
ATOM 2813 N N . ASN A 1 375 ? -24.009 3.501 56.151 1.00 90.75 375 ASN A N 1
ATOM 2814 C CA . ASN A 1 375 ? -23.032 4.154 55.270 1.00 90.75 375 ASN A CA 1
ATOM 2815 C C . ASN A 1 375 ? -22.061 3.180 54.584 1.00 90.75 375 ASN A C 1
ATOM 2817 O O . ASN A 1 375 ? -21.520 3.507 53.530 1.00 90.75 375 ASN A O 1
ATOM 2821 N N . ASN A 1 376 ? -21.828 2.000 55.157 1.00 93.81 376 ASN A N 1
ATOM 2822 C CA . ASN A 1 376 ? -20.975 0.947 54.590 1.00 93.81 376 ASN A CA 1
ATOM 2823 C C . ASN A 1 376 ? -21.783 -0.124 53.827 1.00 93.81 376 ASN A C 1
ATOM 2825 O O . ASN A 1 376 ? -21.208 -1.116 53.380 1.00 93.81 376 ASN A O 1
ATOM 2829 N N . ASN A 1 377 ? -23.082 0.109 53.598 1.00 95.25 377 ASN A N 1
ATOM 2830 C CA . ASN A 1 377 ? -23.970 -0.772 52.831 1.00 95.25 377 ASN A CA 1
ATOM 2831 C C . ASN A 1 377 ? -23.970 -0.505 51.327 1.00 95.25 377 ASN A C 1
ATOM 2833 O O . ASN A 1 377 ? -24.795 -1.045 50.590 1.00 95.25 377 ASN A O 1
ATOM 2837 N N . THR A 1 378 ? -23.064 0.341 50.844 1.00 96.31 378 THR A N 1
ATOM 2838 C CA . THR A 1 378 ? -22.865 0.588 49.416 1.00 96.31 378 THR A CA 1
ATOM 2839 C C . THR A 1 378 ? -21.378 0.683 49.112 1.00 96.31 378 THR A C 1
ATOM 2841 O O . THR A 1 378 ? -20.649 1.400 49.790 1.00 96.31 378 THR A O 1
ATOM 2844 N N . ALA A 1 379 ? -20.934 0.011 48.051 1.00 96.94 379 ALA A N 1
ATOM 2845 C CA . ALA A 1 379 ? -19.584 0.147 47.515 1.00 96.94 379 ALA A CA 1
ATOM 2846 C C . ALA A 1 379 ? -19.646 0.476 46.026 1.00 96.94 379 ALA A C 1
ATOM 2848 O O . ALA A 1 379 ? -20.459 -0.084 45.289 1.00 96.94 379 ALA A O 1
ATOM 2849 N N . SER A 1 380 ? -18.772 1.376 45.580 1.00 95.94 380 SER A N 1
ATOM 2850 C CA . SER A 1 380 ? -18.609 1.696 44.163 1.00 95.94 380 SER A CA 1
ATOM 2851 C C . SER A 1 380 ? -17.147 1.631 43.760 1.00 95.94 380 SER A C 1
ATOM 2853 O O . SER A 1 380 ? -16.264 1.958 44.548 1.00 95.94 380 SER A O 1
ATOM 2855 N N . THR A 1 381 ? -16.900 1.238 42.519 1.00 96.19 381 THR A N 1
ATOM 2856 C CA . THR A 1 381 ? -15.574 1.281 41.902 1.00 96.19 381 THR A CA 1
ATOM 2857 C C . THR A 1 381 ? -15.685 1.928 40.529 1.00 96.19 381 THR A C 1
ATOM 2859 O O . THR A 1 381 ? -16.715 1.790 39.863 1.00 96.19 381 THR A O 1
ATOM 2862 N N . ILE A 1 382 ? -14.652 2.674 40.145 1.00 95.38 382 ILE A N 1
ATOM 2863 C CA . ILE A 1 382 ? -14.557 3.357 38.858 1.00 95.38 382 ILE A CA 1
ATOM 2864 C C . ILE A 1 382 ? -13.412 2.711 38.094 1.00 95.38 382 ILE A C 1
ATOM 2866 O O . ILE A 1 382 ? -12.306 2.642 38.626 1.00 95.38 382 ILE A O 1
ATOM 2870 N N . THR A 1 383 ? -13.690 2.288 36.864 1.00 95.19 383 THR A N 1
ATOM 2871 C CA . THR A 1 383 ? -12.704 1.680 35.974 1.00 95.19 383 THR A CA 1
ATOM 2872 C C . THR A 1 383 ? -12.541 2.461 34.684 1.00 95.19 383 THR A C 1
ATOM 2874 O O . THR A 1 383 ? -13.532 2.755 34.015 1.00 95.19 383 THR A O 1
ATOM 2877 N N . ASP A 1 384 ? -11.302 2.786 34.323 1.00 92.50 384 ASP A N 1
ATOM 2878 C CA . ASP A 1 384 ? -10.940 3.347 33.025 1.00 92.50 384 ASP A CA 1
ATOM 2879 C C . ASP A 1 384 ? -10.845 2.233 31.974 1.00 92.50 384 ASP A C 1
ATOM 2881 O O . ASP A 1 384 ? -10.056 1.289 32.088 1.00 92.50 384 ASP A O 1
ATOM 2885 N N . VAL A 1 385 ? -11.677 2.339 30.938 1.00 90.06 385 VAL A N 1
ATOM 2886 C CA . VAL A 1 385 ? -11.704 1.409 29.810 1.00 90.06 385 VAL A CA 1
ATOM 2887 C C . VAL A 1 385 ? -11.029 2.051 28.611 1.00 90.06 385 VAL A C 1
ATOM 2889 O O . VAL A 1 385 ? -11.536 3.008 28.024 1.00 90.06 385 VAL A O 1
ATOM 2892 N N . GLN A 1 386 ? -9.914 1.473 28.188 1.00 88.69 386 GLN A N 1
ATOM 2893 C CA . GLN A 1 386 ? -9.154 1.947 27.041 1.00 88.69 386 GLN A CA 1
ATOM 2894 C C . GLN A 1 386 ? -9.584 1.246 25.745 1.00 88.69 386 GLN A C 1
ATOM 2896 O O . GLN A 1 386 ? -10.005 0.082 25.728 1.00 88.69 386 GLN A O 1
ATOM 2901 N N . GLY A 1 387 ? -9.502 1.987 24.639 1.00 87.81 387 GLY A N 1
ATOM 2902 C CA . GLY A 1 387 ? -9.691 1.462 23.288 1.00 87.81 387 GLY A CA 1
ATOM 2903 C C . GLY A 1 387 ? -8.370 1.052 22.631 1.00 87.81 387 GLY A C 1
ATOM 2904 O O . GLY A 1 387 ? -7.299 1.143 23.226 1.00 87.81 387 GLY A O 1
ATOM 2905 N N . TYR A 1 388 ? -8.456 0.641 21.373 1.00 89.69 388 TYR A N 1
ATOM 2906 C CA . TYR A 1 388 ? -7.330 0.274 20.524 1.00 89.69 388 TYR A CA 1
ATOM 2907 C C . TYR A 1 388 ? -6.963 1.428 19.594 1.00 89.69 388 TYR A C 1
ATOM 2909 O O . TYR A 1 388 ? -7.834 2.130 19.077 1.00 89.69 388 TYR A O 1
ATOM 2917 N N . MET A 1 389 ? -5.667 1.638 19.389 1.00 92.75 389 MET A N 1
ATOM 2918 C CA . MET A 1 389 ? -5.149 2.738 18.583 1.00 92.75 389 MET A CA 1
ATOM 2919 C C . MET A 1 389 ? -5.102 2.359 17.099 1.00 92.75 389 MET A C 1
ATOM 2921 O O . MET A 1 389 ? -4.522 1.337 16.728 1.00 92.75 389 MET A O 1
ATOM 2925 N N . LEU A 1 390 ? -5.663 3.223 16.256 1.00 95.94 390 LEU A N 1
ATOM 2926 C CA . LEU A 1 390 ? -5.501 3.224 14.806 1.00 95.94 390 LEU A CA 1
ATOM 2927 C C . LEU A 1 390 ? -4.563 4.364 14.413 1.00 95.94 390 LEU A C 1
ATOM 2929 O O . LEU A 1 390 ? -4.829 5.530 14.711 1.00 95.94 390 LEU A O 1
ATOM 2933 N N . ILE A 1 391 ? -3.484 4.028 13.712 1.00 97.25 391 ILE A N 1
ATOM 2934 C CA . ILE A 1 391 ? -2.578 5.002 13.102 1.00 97.25 391 ILE A CA 1
ATOM 2935 C C . ILE A 1 391 ? -2.802 4.990 11.592 1.00 97.25 391 ILE A C 1
ATOM 2937 O O . ILE A 1 391 ? -2.557 3.986 10.930 1.00 97.25 391 ILE A O 1
ATOM 2941 N N . VAL A 1 392 ? -3.225 6.123 11.039 1.00 96.88 392 VAL A N 1
ATOM 2942 C CA . VAL A 1 392 ? -3.370 6.338 9.598 1.00 96.88 392 VAL A CA 1
ATOM 2943 C C . VAL A 1 392 ? -2.295 7.311 9.125 1.00 96.88 392 VAL A C 1
ATOM 2945 O O . VAL A 1 392 ? -2.292 8.488 9.484 1.00 96.88 392 VAL A O 1
ATOM 2948 N N . SER A 1 393 ? -1.374 6.824 8.296 1.00 95.44 393 SER A N 1
ATOM 2949 C CA . SER A 1 393 ? -0.337 7.637 7.653 1.00 95.44 393 SER A CA 1
ATOM 2950 C C . SER A 1 393 ? -0.775 8.080 6.256 1.00 95.44 393 SER A C 1
ATOM 2952 O O . SER A 1 393 ? -1.339 7.293 5.493 1.00 95.44 393 SER A O 1
ATOM 2954 N N . ASN A 1 394 ? -0.486 9.339 5.904 1.00 92.50 394 ASN A N 1
ATOM 2955 C CA . ASN A 1 394 ? -0.933 9.993 4.661 1.00 92.50 394 ASN A CA 1
ATOM 2956 C C . ASN A 1 394 ? -2.459 9.974 4.457 1.00 92.50 394 ASN A C 1
ATOM 2958 O O . ASN A 1 394 ? -2.932 9.940 3.318 1.00 92.50 394 ASN A O 1
ATOM 2962 N N . GLY A 1 395 ? -3.217 10.002 5.551 1.00 93.19 395 GLY A N 1
ATOM 2963 C CA . GLY A 1 395 ? -4.671 10.027 5.542 1.00 93.19 395 GLY A CA 1
ATOM 2964 C C . GLY A 1 395 ? -5.254 10.522 6.862 1.00 93.19 395 GLY A C 1
ATOM 2965 O O . GLY A 1 395 ? -4.529 10.977 7.747 1.00 93.19 395 GLY A O 1
ATOM 2966 N N . THR A 1 396 ? -6.572 10.424 6.980 1.00 95.44 396 THR A N 1
ATOM 2967 C CA . THR A 1 396 ? -7.366 10.773 8.162 1.00 95.44 396 THR A CA 1
ATOM 2968 C C . THR A 1 396 ? -7.970 9.526 8.811 1.00 95.44 396 THR A C 1
ATOM 2970 O O . THR A 1 396 ? -8.036 8.465 8.189 1.00 95.44 396 THR A O 1
ATOM 2973 N N . GLY A 1 397 ? -8.424 9.659 10.063 1.00 94.25 397 GLY A N 1
ATOM 2974 C CA . GLY A 1 397 ? -9.056 8.575 10.828 1.00 94.25 397 GLY A CA 1
ATOM 2975 C C . GLY A 1 397 ? -8.168 7.945 11.905 1.00 94.25 397 GLY A C 1
ATOM 2976 O O . GLY A 1 397 ? -8.550 6.941 12.491 1.00 94.25 397 GLY A O 1
ATOM 2977 N N . SER A 1 398 ? -6.995 8.518 12.188 1.00 95.19 398 SER A N 1
ATOM 2978 C CA . SER A 1 398 ? -6.194 8.124 13.354 1.00 95.19 398 SER A CA 1
ATOM 2979 C C . SER A 1 398 ? -6.922 8.455 14.659 1.00 95.19 398 SER A C 1
ATOM 2981 O O . SER A 1 398 ? -7.510 9.530 14.786 1.00 95.19 398 SER A O 1
ATOM 2983 N N . GLY A 1 399 ? -6.827 7.574 15.652 1.00 92.56 399 GLY A N 1
ATOM 2984 C CA . GLY A 1 399 ? -7.472 7.763 16.950 1.00 92.56 399 GLY A CA 1
ATOM 2985 C C . GLY A 1 399 ? -7.521 6.489 17.787 1.00 92.56 399 GLY A C 1
ATOM 2986 O O . GLY A 1 399 ? -6.974 5.457 17.400 1.00 92.56 399 GLY A O 1
ATOM 2987 N N . THR A 1 400 ? -8.186 6.571 18.937 1.00 89.06 400 THR A N 1
ATOM 2988 C CA . THR A 1 400 ? -8.435 5.430 19.828 1.00 89.06 400 THR A CA 1
ATOM 2989 C C . THR A 1 400 ? -9.903 5.033 19.736 1.00 89.06 400 THR A C 1
ATOM 2991 O O . THR A 1 400 ? -10.782 5.883 19.878 1.00 89.06 400 THR A O 1
ATOM 2994 N N . TYR A 1 401 ? -10.169 3.748 19.513 1.00 88.19 401 TYR A N 1
ATOM 2995 C CA . TYR A 1 401 ? -11.496 3.242 19.168 1.00 88.19 401 TYR A CA 1
ATOM 2996 C C . TYR A 1 401 ? -11.835 1.948 19.910 1.00 88.19 401 TYR A C 1
ATOM 2998 O O . TYR A 1 401 ? -10.952 1.202 20.331 1.00 88.19 401 TYR A O 1
ATOM 3006 N N . SER A 1 402 ? -13.125 1.658 20.068 1.00 85.25 402 SER A N 1
ATOM 3007 C CA . SER A 1 402 ? -13.577 0.404 20.689 1.00 85.25 402 SER A CA 1
ATOM 3008 C C . SER A 1 402 ? -13.448 -0.773 19.711 1.00 85.25 402 SER A C 1
ATOM 3010 O O . SER A 1 402 ? -13.551 -0.591 18.498 1.00 85.25 402 SER A O 1
ATOM 3012 N N . ASN A 1 403 ? -13.252 -1.993 20.219 1.00 86.12 403 ASN A N 1
ATOM 3013 C CA . ASN A 1 403 ? -13.264 -3.198 19.379 1.00 86.12 403 ASN A CA 1
ATOM 3014 C C . ASN A 1 403 ? -14.612 -3.333 18.641 1.00 86.12 403 ASN A C 1
ATOM 3016 O O . ASN A 1 403 ? -15.671 -3.175 19.247 1.00 86.12 403 ASN A O 1
ATOM 3020 N N . GLY A 1 404 ? -14.571 -3.622 17.342 1.00 85.62 404 GLY A N 1
ATOM 3021 C CA . GLY A 1 404 ? -15.726 -3.700 16.447 1.00 85.62 404 GLY A CA 1
ATOM 3022 C C . GLY A 1 404 ? -16.251 -2.350 15.947 1.00 85.62 404 GLY A C 1
ATOM 3023 O O . GLY A 1 404 ? -17.145 -2.331 15.102 1.00 85.62 404 GLY A O 1
ATOM 3024 N N . GLN A 1 405 ? -15.717 -1.220 16.424 1.00 88.88 405 GLN A N 1
ATOM 3025 C CA . GLN A 1 405 ? -16.122 0.099 15.942 1.00 88.88 405 GLN A CA 1
ATOM 3026 C C . GLN A 1 405 ? -15.729 0.281 14.470 1.00 88.88 405 GLN A C 1
ATOM 3028 O O . GLN A 1 405 ? -14.594 0.004 14.080 1.00 88.88 405 GLN A O 1
ATOM 3033 N N . LEU A 1 406 ? -16.668 0.783 13.666 1.00 94.25 406 LEU A N 1
ATOM 3034 C CA . LEU A 1 406 ? -16.420 1.150 12.276 1.00 94.25 406 LEU A CA 1
ATOM 3035 C C . LEU A 1 406 ? -15.835 2.565 12.207 1.00 94.25 406 LEU A C 1
ATOM 3037 O O . LEU A 1 406 ? -16.418 3.508 12.747 1.00 94.25 406 LEU A O 1
ATOM 3041 N N . VAL A 1 407 ? -14.688 2.716 11.548 1.00 95.94 407 VAL A N 1
ATOM 3042 C CA . VAL A 1 407 ? -13.971 3.989 11.407 1.00 95.94 407 VAL A CA 1
ATOM 3043 C C . VAL A 1 407 ? -13.743 4.285 9.933 1.00 95.94 407 VAL A C 1
ATOM 3045 O O . VAL A 1 407 ? -13.098 3.512 9.230 1.00 95.94 407 VAL A O 1
ATOM 3048 N N . THR A 1 408 ? -14.238 5.424 9.457 1.00 97.19 408 THR A N 1
ATOM 3049 C CA . THR A 1 408 ? -13.954 5.882 8.094 1.00 97.19 408 THR A CA 1
ATOM 3050 C C . THR A 1 408 ? -12.555 6.483 8.028 1.00 97.19 408 THR A C 1
ATOM 3052 O O . THR A 1 408 ? -12.248 7.431 8.751 1.00 97.19 408 THR A O 1
ATOM 3055 N N . ILE A 1 409 ? -11.733 5.970 7.118 1.00 97.62 409 ILE A N 1
ATOM 3056 C CA . ILE A 1 409 ? -10.421 6.527 6.781 1.00 97.62 409 ILE A CA 1
ATOM 3057 C C . ILE A 1 409 ? -10.467 7.154 5.392 1.00 97.62 409 ILE A C 1
ATOM 3059 O O . ILE A 1 409 ? -11.223 6.718 4.521 1.00 97.62 409 ILE A O 1
ATOM 3063 N N . SER A 1 410 ? -9.677 8.199 5.164 1.00 96.12 410 SER A N 1
ATOM 3064 C CA . SER A 1 410 ? -9.548 8.825 3.843 1.00 96.12 410 SER A CA 1
ATOM 3065 C C . SER A 1 410 ? -8.103 9.195 3.555 1.00 96.12 410 SER A C 1
ATOM 3067 O O . SER A 1 410 ? -7.425 9.773 4.397 1.00 96.12 410 SER A O 1
ATOM 3069 N N . ALA A 1 411 ? -7.624 8.850 2.366 1.00 95.25 411 ALA A N 1
ATOM 3070 C CA . ALA A 1 411 ? -6.299 9.207 1.892 1.00 95.25 411 ALA A CA 1
ATOM 3071 C C . ALA A 1 411 ? -6.226 10.718 1.637 1.00 95.25 411 ALA A C 1
ATOM 3073 O O . ALA A 1 411 ? -7.159 11.316 1.097 1.00 95.25 411 ALA A O 1
ATOM 3074 N N . ASN A 1 412 ? -5.114 11.341 2.021 1.00 90.88 412 ASN A N 1
ATOM 3075 C CA . ASN A 1 412 ? -4.882 12.755 1.754 1.00 90.88 412 ASN A CA 1
ATOM 3076 C C . ASN A 1 412 ? -4.720 12.999 0.246 1.00 90.88 412 ASN A C 1
ATOM 3078 O O . ASN A 1 412 ? -4.254 12.142 -0.503 1.00 90.88 412 ASN A O 1
ATOM 3082 N N . ALA A 1 413 ? -5.042 14.204 -0.219 1.00 85.94 413 ALA A N 1
ATOM 3083 C CA . ALA A 1 413 ? -4.656 14.592 -1.570 1.00 85.94 413 ALA A CA 1
ATOM 3084 C C . ALA A 1 413 ? -3.118 14.584 -1.686 1.00 85.94 413 ALA A C 1
ATOM 3086 O O . ALA A 1 413 ? -2.426 15.171 -0.853 1.00 85.94 413 ALA A O 1
ATOM 3087 N N . SER A 1 414 ? -2.581 13.923 -2.714 1.00 81.19 414 SER A N 1
ATOM 3088 C CA . SER A 1 414 ? -1.150 13.941 -3.030 1.00 81.19 414 SER A CA 1
ATOM 3089 C C . SER A 1 414 ? -0.908 14.819 -4.253 1.00 81.19 414 SER A C 1
ATOM 3091 O O . SER A 1 414 ? -1.577 14.669 -5.275 1.00 81.19 414 SER A O 1
ATOM 3093 N N . THR A 1 415 ? 0.052 15.741 -4.174 1.00 78.50 415 THR A N 1
ATOM 3094 C CA . THR A 1 415 ? 0.421 16.595 -5.309 1.00 78.50 415 THR A CA 1
ATOM 3095 C C . THR A 1 415 ? 1.009 15.741 -6.432 1.00 78.50 415 THR A C 1
ATOM 3097 O O . THR A 1 415 ? 2.122 15.236 -6.321 1.00 78.50 415 THR A O 1
ATOM 3100 N N . GLY A 1 416 ? 0.252 15.557 -7.516 1.00 71.81 416 GLY A N 1
ATOM 3101 C CA . GLY A 1 416 ? 0.661 14.769 -8.684 1.00 71.81 416 GLY A CA 1
ATOM 3102 C C . GLY A 1 416 ? 0.565 13.246 -8.519 1.00 71.81 416 GLY A C 1
ATOM 3103 O O . GLY A 1 416 ? 0.668 12.544 -9.519 1.00 71.81 416 GLY A O 1
ATOM 3104 N N . GLY A 1 417 ? 0.336 12.736 -7.305 1.00 82.56 417 GLY A N 1
ATOM 3105 C CA . GLY A 1 417 ? 0.166 11.309 -7.034 1.00 82.56 417 GLY A CA 1
ATOM 3106 C C . GLY A 1 417 ? -1.296 10.874 -7.098 1.00 82.56 417 GLY A C 1
ATOM 3107 O O . GLY A 1 417 ? -2.168 11.515 -6.513 1.00 82.56 417 GLY A O 1
ATOM 3108 N N . LEU A 1 418 ? -1.569 9.754 -7.763 1.00 88.25 418 LEU A N 1
ATOM 3109 C CA . LEU A 1 418 ? -2.877 9.101 -7.729 1.00 88.25 418 LEU A CA 1
ATOM 3110 C C . LEU A 1 418 ? -2.897 8.069 -6.607 1.00 88.25 418 LEU A C 1
ATOM 3112 O O . LEU A 1 418 ? -1.961 7.273 -6.487 1.00 88.25 418 LEU A O 1
ATOM 3116 N N . PHE A 1 419 ? -3.954 8.079 -5.791 1.00 93.19 419 PHE A N 1
ATOM 3117 C CA . PHE A 1 419 ? -4.143 7.057 -4.765 1.00 93.19 419 PHE A CA 1
ATOM 3118 C C . PHE A 1 419 ? -4.099 5.668 -5.406 1.00 93.19 419 PHE A C 1
ATOM 3120 O O . PHE A 1 419 ? -4.731 5.428 -6.434 1.00 93.19 419 PHE A O 1
ATOM 3127 N N . TYR A 1 420 ? -3.333 4.770 -4.797 1.00 92.38 420 TYR A N 1
ATOM 3128 C CA . TYR A 1 420 ? -3.128 3.423 -5.306 1.00 92.38 420 TYR A CA 1
ATOM 3129 C C . TYR A 1 420 ? -3.813 2.384 -4.430 1.00 92.38 420 TYR A C 1
ATOM 3131 O O . TYR A 1 420 ? -4.682 1.652 -4.898 1.00 92.38 420 TYR A O 1
ATOM 3139 N N . ARG A 1 421 ? -3.400 2.307 -3.163 1.00 94.62 421 ARG A N 1
ATOM 3140 C CA . ARG A 1 421 ? -3.996 1.422 -2.161 1.00 94.62 421 ARG A CA 1
ATOM 3141 C C . ARG A 1 421 ? -3.557 1.791 -0.749 1.00 94.62 421 ARG A C 1
ATOM 3143 O O . ARG A 1 421 ? -2.521 2.437 -0.556 1.00 94.62 421 ARG A O 1
ATOM 3150 N N . TRP A 1 422 ? -4.280 1.280 0.230 1.00 95.94 422 TRP A N 1
ATOM 3151 C CA . TRP A 1 422 ? -3.810 1.157 1.605 1.00 95.94 422 TRP A CA 1
ATOM 3152 C C . TRP A 1 422 ? -2.848 -0.034 1.746 1.00 95.94 422 TRP A C 1
ATOM 3154 O O . TRP A 1 422 ? -3.023 -1.062 1.090 1.00 95.94 422 TRP A O 1
ATOM 3164 N N . ILE A 1 423 ? -1.829 0.106 2.596 1.00 94.88 423 ILE A N 1
ATOM 3165 C CA . ILE A 1 423 ? -0.925 -0.974 3.038 1.00 94.88 423 ILE A CA 1
ATOM 3166 C C . ILE A 1 423 ? -0.829 -0.990 4.572 1.00 94.88 423 ILE A C 1
ATOM 3168 O O . ILE A 1 423 ? -1.226 -0.018 5.215 1.00 94.88 423 ILE A O 1
ATOM 3172 N N . GLY A 1 424 ? -0.273 -2.060 5.149 1.00 95.62 424 GLY A N 1
ATOM 3173 C CA . GLY A 1 424 ? -0.232 -2.293 6.599 1.00 95.62 424 GLY A CA 1
ATOM 3174 C C . GLY A 1 424 ? -1.246 -3.363 7.003 1.00 95.62 424 GLY A C 1
ATOM 3175 O O . GLY A 1 424 ? -1.371 -4.372 6.306 1.00 95.62 424 GLY A O 1
ATOM 3176 N N . ASP A 1 425 ? -2.006 -3.124 8.071 1.00 96.56 425 ASP A N 1
ATOM 3177 C CA . ASP A 1 425 ? -3.021 -4.041 8.620 1.00 96.56 425 ASP A CA 1
ATOM 3178 C C . ASP A 1 425 ? -4.339 -4.051 7.814 1.00 96.56 425 ASP A C 1
ATOM 3180 O O . ASP A 1 425 ? -5.442 -3.861 8.328 1.00 96.56 425 ASP A O 1
ATOM 3184 N N . THR A 1 426 ? -4.227 -4.244 6.502 1.00 96.00 426 THR A N 1
ATOM 3185 C CA . THR A 1 426 ? -5.339 -4.133 5.538 1.00 96.00 426 THR A CA 1
ATOM 3186 C C . THR A 1 426 ? -6.392 -5.240 5.637 1.00 96.00 426 THR A C 1
ATOM 3188 O O . THR A 1 426 ? -7.442 -5.138 5.016 1.00 96.00 426 THR A O 1
ATOM 3191 N N . GLN A 1 427 ? -6.176 -6.281 6.438 1.00 95.12 427 GLN A N 1
ATOM 3192 C CA . GLN A 1 427 ? -7.191 -7.306 6.700 1.00 95.12 427 GLN A CA 1
ATOM 3193 C C . GLN A 1 427 ? -8.420 -6.770 7.457 1.00 95.12 427 GLN A C 1
ATOM 3195 O O . GLN A 1 427 ? -9.443 -7.447 7.510 1.00 95.12 427 GLN A O 1
ATOM 3200 N N . PHE A 1 428 ? -8.326 -5.574 8.046 1.00 95.88 428 PHE A N 1
ATOM 3201 C CA . PHE A 1 428 ? -9.398 -4.953 8.828 1.00 95.88 428 PHE A CA 1
ATOM 3202 C C . PHE A 1 428 ? -10.152 -3.854 8.078 1.00 95.88 428 PHE A C 1
ATOM 3204 O O . PHE A 1 428 ? -10.991 -3.185 8.680 1.00 95.88 428 PHE A O 1
ATOM 3211 N N . ILE A 1 429 ? -9.861 -3.641 6.792 1.00 95.50 429 ILE A N 1
ATOM 3212 C CA . ILE A 1 429 ? -10.562 -2.652 5.968 1.00 95.50 429 ILE A CA 1
ATOM 3213 C C . ILE A 1 429 ? -11.424 -3.339 4.920 1.00 95.50 429 ILE A C 1
ATOM 3215 O O . ILE A 1 429 ? -11.064 -4.390 4.395 1.00 95.50 429 ILE A O 1
ATOM 3219 N N . ASP A 1 430 ? -12.565 -2.734 4.616 1.00 94.88 430 ASP A N 1
ATOM 3220 C CA . ASP A 1 430 ? -13.539 -3.251 3.657 1.00 94.88 430 ASP A CA 1
ATOM 3221 C C . ASP A 1 430 ? -12.989 -3.331 2.224 1.00 94.88 430 ASP A C 1
ATOM 3223 O O . ASP A 1 430 ? -13.193 -4.328 1.530 1.00 94.88 430 ASP A O 1
ATOM 3227 N N . ASN A 1 431 ? -12.269 -2.299 1.775 1.00 94.19 431 ASN A N 1
ATOM 3228 C CA . ASN A 1 431 ? -11.637 -2.273 0.464 1.00 94.19 431 ASN A CA 1
ATOM 3229 C C . ASN A 1 431 ? -10.365 -1.409 0.441 1.00 94.19 431 ASN A C 1
ATOM 3231 O O . ASN A 1 431 ? -10.407 -0.178 0.429 1.00 94.19 431 ASN A O 1
ATOM 3235 N N . ALA A 1 432 ? -9.210 -2.067 0.329 1.00 94.56 432 ALA A N 1
ATOM 3236 C CA . ALA A 1 432 ? -7.908 -1.407 0.304 1.00 94.56 432 ALA A CA 1
ATOM 3237 C C . ALA A 1 432 ? -7.636 -0.545 -0.939 1.00 94.56 432 ALA A C 1
ATOM 3239 O O . ALA A 1 432 ? -6.690 0.243 -0.917 1.00 94.56 432 ALA A O 1
ATOM 3240 N N . THR A 1 433 ? -8.414 -0.676 -2.018 1.00 93.94 433 THR A N 1
ATOM 3241 C CA . THR A 1 433 ? -8.201 0.068 -3.272 1.00 93.94 433 THR A CA 1
ATOM 3242 C C . THR A 1 433 ? -9.066 1.319 -3.393 1.00 93.94 433 THR A C 1
ATOM 3244 O O . THR A 1 433 ? -8.975 2.014 -4.402 1.00 93.94 433 THR A O 1
ATOM 3247 N N . LEU A 1 434 ? -9.894 1.635 -2.394 1.00 94.69 434 LEU A N 1
ATOM 3248 C CA . LEU A 1 434 ? -10.650 2.885 -2.349 1.00 94.69 434 LEU A CA 1
ATOM 3249 C C . LEU A 1 434 ? -9.902 3.939 -1.526 1.00 94.69 434 LEU A C 1
ATOM 3251 O O . LEU A 1 434 ? -9.399 3.663 -0.436 1.00 94.69 434 LEU A O 1
ATOM 3255 N N . SER A 1 435 ? -9.852 5.174 -2.036 1.00 93.56 435 SER A N 1
ATOM 3256 C CA . SER A 1 435 ? -9.221 6.302 -1.333 1.00 93.56 435 SER A CA 1
ATOM 3257 C C . SER A 1 435 ? -9.944 6.659 -0.035 1.00 93.56 435 SER A C 1
ATOM 3259 O O . SER A 1 435 ? -9.331 7.216 0.870 1.00 93.56 435 SER A O 1
ATOM 3261 N N . THR A 1 436 ? -11.224 6.309 0.068 1.00 96.12 436 THR A N 1
ATOM 3262 C CA . THR A 1 436 ? -12.021 6.354 1.293 1.00 96.12 436 THR A CA 1
ATOM 3263 C C . THR A 1 436 ? -12.543 4.949 1.563 1.00 96.12 436 THR A C 1
ATOM 3265 O O . THR A 1 436 ? -13.155 4.351 0.682 1.00 96.12 436 THR A O 1
ATOM 3268 N N . ALA A 1 437 ? -12.276 4.431 2.758 1.00 95.88 437 ALA A N 1
ATOM 3269 C CA . ALA A 1 437 ? -12.575 3.056 3.157 1.00 95.88 437 ALA A CA 1
ATOM 3270 C C . ALA A 1 437 ? -13.051 3.021 4.618 1.00 95.88 437 ALA A C 1
ATOM 3272 O O . ALA A 1 437 ? -12.894 4.001 5.354 1.00 95.88 437 ALA A O 1
ATOM 3273 N N . THR A 1 438 ? -13.636 1.909 5.052 1.00 97.44 438 THR A N 1
ATOM 3274 C CA . THR A 1 438 ? -14.060 1.693 6.442 1.00 97.44 438 THR A CA 1
ATOM 3275 C C . THR A 1 438 ? -13.216 0.606 7.099 1.00 97.44 438 THR A C 1
ATOM 3277 O O . THR A 1 438 ? -13.103 -0.512 6.603 1.00 97.44 438 THR A O 1
ATOM 3280 N N . VAL A 1 439 ? -12.638 0.940 8.249 1.00 97.38 439 VAL A N 1
ATOM 3281 C CA . VAL A 1 439 ? -11.903 0.031 9.129 1.00 97.38 439 VAL A CA 1
ATOM 3282 C C . VAL A 1 439 ? -12.874 -0.557 10.145 1.00 97.38 439 VAL A C 1
ATOM 3284 O O . VAL A 1 439 ? -13.580 0.188 10.821 1.00 97.38 439 VAL A O 1
ATOM 3287 N N . THR A 1 440 ? -12.880 -1.876 10.306 1.00 95.88 440 THR A N 1
ATOM 3288 C CA . THR A 1 440 ? -13.489 -2.539 11.466 1.00 95.88 440 THR A CA 1
ATOM 3289 C C . THR A 1 440 ? -12.409 -2.735 12.519 1.00 95.88 440 THR A C 1
ATOM 3291 O O . THR A 1 440 ? -11.534 -3.582 12.354 1.00 95.88 440 THR A O 1
ATOM 3294 N N . MET A 1 441 ? -12.436 -1.936 13.585 1.00 92.69 441 MET A N 1
ATOM 3295 C CA . MET A 1 441 ? -11.370 -1.941 14.588 1.00 92.69 441 MET A CA 1
ATOM 3296 C C . MET A 1 441 ? -11.252 -3.298 15.291 1.00 92.69 441 MET A C 1
ATOM 3298 O O . MET A 1 441 ? -12.233 -3.749 15.881 1.00 92.69 441 MET A O 1
ATOM 3302 N N . PRO A 1 442 ? -10.081 -3.955 15.267 1.00 91.06 442 PRO A N 1
ATOM 3303 C CA . PRO A 1 442 ? -9.889 -5.221 15.959 1.00 91.06 442 PRO A CA 1
ATOM 3304 C C . PRO A 1 442 ? -9.559 -5.013 17.441 1.00 91.06 442 PRO A C 1
ATOM 3306 O O . PRO A 1 442 ? -9.299 -3.901 17.899 1.00 91.06 442 PRO A O 1
ATOM 3309 N N . ALA A 1 443 ? -9.477 -6.117 18.185 1.00 87.12 443 ALA A N 1
ATOM 3310 C CA . ALA A 1 443 ? -9.005 -6.142 19.570 1.00 87.12 443 ALA A CA 1
ATOM 3311 C C . ALA A 1 443 ? -7.468 -5.992 19.691 1.00 87.12 443 ALA A C 1
ATOM 3313 O O . ALA A 1 443 ? -6.834 -6.649 20.518 1.00 87.12 443 ALA A O 1
ATOM 3314 N N . GLN A 1 444 ? -6.858 -5.166 18.836 1.00 89.12 444 GLN A N 1
ATOM 3315 C CA . GLN A 1 444 ? -5.432 -4.844 18.833 1.00 89.12 444 GLN A CA 1
ATOM 3316 C C . GLN A 1 444 ? -5.179 -3.492 18.153 1.00 89.12 444 GLN A C 1
ATOM 3318 O O . GLN A 1 444 ? -5.990 -3.025 17.355 1.00 89.12 444 GLN A O 1
ATOM 3323 N N . ASN A 1 445 ? -4.028 -2.880 18.437 1.00 92.88 445 ASN A N 1
ATOM 3324 C CA . ASN A 1 445 ? -3.591 -1.679 17.724 1.00 92.88 445 ASN A CA 1
ATOM 3325 C C . ASN A 1 445 ? -3.234 -2.024 16.275 1.00 92.88 445 ASN A C 1
ATOM 3327 O O . ASN A 1 445 ? -2.658 -3.084 16.024 1.00 92.88 445 ASN A O 1
ATOM 3331 N N . ILE A 1 446 ? -3.537 -1.119 15.346 1.00 95.88 446 ILE A N 1
ATOM 3332 C CA . ILE A 1 446 ? -3.284 -1.318 13.916 1.00 95.88 446 ILE A CA 1
ATOM 3333 C C . ILE A 1 446 ? -2.751 -0.057 13.239 1.00 95.88 446 ILE A C 1
ATOM 3335 O O . ILE A 1 446 ? -2.995 1.070 13.682 1.00 95.88 446 ILE A O 1
ATOM 3339 N N . SER A 1 447 ? -2.021 -0.254 12.144 1.00 96.94 447 SER A N 1
ATOM 3340 C CA . SER A 1 447 ? -1.434 0.814 11.339 1.00 96.94 447 SER A CA 1
ATOM 3341 C C . SER A 1 447 ? -1.745 0.637 9.856 1.00 96.94 447 SER A C 1
ATOM 3343 O O . SER A 1 447 ? -1.576 -0.440 9.279 1.00 96.94 447 SER A O 1
ATOM 3345 N N . LEU A 1 448 ? -2.178 1.724 9.224 1.00 97.12 448 LEU A N 1
ATOM 3346 C CA . LEU A 1 448 ? -2.507 1.799 7.807 1.00 97.12 448 LEU A CA 1
ATOM 3347 C C . LEU A 1 448 ? -1.785 2.983 7.169 1.00 97.12 448 LEU A C 1
ATOM 3349 O O . LEU A 1 448 ? -1.645 4.052 7.759 1.00 97.12 448 LEU A O 1
ATOM 3353 N N . THR A 1 449 ? -1.323 2.809 5.936 1.00 95.50 449 THR A N 1
ATOM 3354 C CA . THR A 1 449 ? -0.658 3.871 5.170 1.00 95.50 449 THR A CA 1
ATOM 3355 C C . THR A 1 449 ? -1.264 3.975 3.780 1.00 95.50 449 THR A C 1
ATOM 3357 O O . THR A 1 449 ? -1.303 2.984 3.051 1.00 95.50 449 THR A O 1
ATOM 3360 N N . ALA A 1 450 ? -1.708 5.172 3.392 1.00 94.62 450 ALA A N 1
ATOM 3361 C CA . ALA A 1 450 ? -2.115 5.440 2.017 1.00 94.62 450 ALA A CA 1
ATOM 3362 C C . ALA A 1 450 ? -0.877 5.529 1.117 1.00 94.62 450 ALA A C 1
ATOM 3364 O O . ALA A 1 450 ? 0.068 6.275 1.403 1.00 94.62 450 ALA A O 1
ATOM 3365 N N . THR A 1 451 ? -0.893 4.780 0.016 1.00 92.62 451 THR A N 1
ATOM 3366 C CA . THR A 1 451 ? 0.164 4.794 -1.002 1.00 92.62 451 THR A CA 1
ATOM 3367 C C . THR A 1 451 ? -0.333 5.401 -2.302 1.00 92.62 451 THR A C 1
ATOM 3369 O O . THR A 1 451 ? -1.517 5.315 -2.636 1.00 92.62 451 THR A O 1
ATOM 3372 N N . TYR A 1 452 ? 0.594 6.001 -3.044 1.00 92.56 452 TYR A N 1
ATOM 3373 C CA . TYR A 1 452 ? 0.315 6.715 -4.283 1.00 92.56 452 TYR A CA 1
ATOM 3374 C C . TYR A 1 452 ? 1.226 6.209 -5.397 1.00 92.56 452 TYR A C 1
ATOM 3376 O O . TYR A 1 452 ? 2.350 5.756 -5.150 1.00 92.56 452 TYR A O 1
ATOM 3384 N N . THR A 1 453 ? 0.730 6.308 -6.624 1.00 93.56 453 THR A N 1
ATOM 3385 C CA . THR A 1 453 ? 1.514 6.110 -7.842 1.00 93.56 453 THR A CA 1
ATOM 3386 C C . THR A 1 453 ? 1.689 7.432 -8.579 1.00 93.56 453 THR A C 1
ATOM 3388 O O . THR A 1 453 ? 0.848 8.327 -8.486 1.00 93.56 453 THR A O 1
ATOM 3391 N N . TYR A 1 454 ? 2.803 7.546 -9.290 1.00 93.88 454 TYR A N 1
ATOM 3392 C CA . TYR A 1 454 ? 3.243 8.725 -10.018 1.00 93.88 454 TYR A CA 1
ATOM 3393 C C . TYR A 1 454 ? 3.576 8.324 -11.451 1.00 93.88 454 TYR A C 1
ATOM 3395 O O . TYR A 1 454 ? 4.100 7.236 -11.703 1.00 93.88 454 TYR A O 1
ATOM 3403 N N . SER A 1 455 ? 3.266 9.204 -12.394 1.00 94.00 455 SER A N 1
ATOM 3404 C CA . SER A 1 455 ? 3.472 8.963 -13.818 1.00 94.00 455 SER A CA 1
ATOM 3405 C C . SER A 1 455 ? 4.904 9.292 -14.230 1.00 94.00 455 SER A C 1
ATOM 3407 O O . SER A 1 455 ? 5.389 10.403 -14.003 1.00 94.00 455 SER A O 1
ATOM 3409 N N . LEU A 1 456 ? 5.553 8.336 -14.889 1.00 96.25 456 LEU A N 1
ATOM 3410 C CA . LEU A 1 456 ? 6.770 8.537 -15.662 1.00 96.25 456 LEU A CA 1
ATOM 3411 C C . LEU A 1 456 ? 6.404 8.584 -17.142 1.00 96.25 456 LEU A C 1
ATOM 3413 O O . LEU A 1 456 ? 5.841 7.629 -17.673 1.00 96.25 456 LEU A O 1
ATOM 3417 N N . THR A 1 457 ? 6.755 9.674 -17.812 1.00 96.75 457 THR A N 1
ATOM 3418 C CA . THR A 1 457 ? 6.674 9.784 -19.274 1.00 96.75 457 THR A CA 1
ATOM 3419 C C . THR A 1 457 ? 8.084 9.756 -19.836 1.00 96.75 457 THR A C 1
ATOM 3421 O O . THR A 1 457 ? 8.886 10.605 -19.473 1.00 96.75 457 THR A O 1
ATOM 3424 N N . VAL A 1 458 ? 8.409 8.798 -20.696 1.00 97.12 458 VAL A N 1
ATOM 3425 C CA . VAL A 1 458 ? 9.707 8.703 -21.372 1.00 97.12 458 VAL A CA 1
ATOM 3426 C C . VAL A 1 458 ? 9.526 9.082 -22.841 1.00 97.12 458 VAL A C 1
ATOM 3428 O O . VAL A 1 458 ? 8.785 8.427 -23.566 1.00 97.12 458 VAL A O 1
ATOM 3431 N N . ASN A 1 459 ? 10.202 10.147 -23.268 1.00 96.88 459 ASN A N 1
ATOM 3432 C CA . ASN A 1 459 ? 10.250 10.609 -24.652 1.00 96.88 459 ASN A CA 1
ATOM 3433 C C . ASN A 1 459 ? 11.514 10.077 -25.338 1.00 96.88 459 ASN A C 1
ATOM 3435 O O . ASN A 1 459 ? 12.609 10.180 -24.771 1.00 96.88 459 ASN A O 1
ATOM 3439 N N . ASN A 1 460 ? 11.359 9.589 -26.574 1.00 94.88 460 ASN A N 1
ATOM 3440 C CA . ASN A 1 460 ? 12.412 8.939 -27.367 1.00 94.88 460 ASN A CA 1
ATOM 3441 C C . ASN A 1 460 ? 13.046 7.746 -26.626 1.00 94.88 460 ASN A C 1
ATOM 3443 O O . ASN A 1 460 ? 14.268 7.600 -26.571 1.00 94.88 460 ASN A O 1
ATOM 3447 N N . GLY A 1 461 ? 12.216 6.940 -25.967 1.00 94.44 461 GLY A N 1
ATOM 3448 C CA . GLY A 1 461 ? 12.669 5.763 -25.246 1.00 94.44 461 GLY A CA 1
ATOM 3449 C C . GLY A 1 461 ? 11.542 4.978 -24.586 1.00 94.44 461 GLY A C 1
ATOM 3450 O O . GLY A 1 461 ? 10.370 5.350 -24.623 1.00 94.44 461 GLY A O 1
ATOM 3451 N N . SER A 1 462 ? 11.921 3.893 -23.917 1.00 94.56 462 SER A N 1
ATOM 3452 C CA . SER A 1 462 ? 11.034 2.988 -23.190 1.00 94.56 462 SER A CA 1
ATOM 3453 C C . SER A 1 462 ? 11.064 3.222 -21.676 1.00 94.56 462 SER A C 1
ATOM 3455 O O . SER A 1 462 ? 12.078 3.654 -21.127 1.00 94.56 462 SER A O 1
ATOM 3457 N N . GLY A 1 463 ? 9.987 2.833 -20.985 1.00 94.56 463 GLY A N 1
ATOM 3458 C CA . GLY A 1 463 ? 9.894 2.846 -19.515 1.00 94.56 463 GLY A CA 1
ATOM 3459 C C . GLY A 1 463 ? 8.762 3.710 -18.951 1.00 94.56 463 GLY A C 1
ATOM 3460 O O . GLY A 1 463 ? 8.588 3.770 -17.734 1.00 94.56 463 GLY A O 1
ATOM 3461 N N . SER A 1 464 ? 7.967 4.353 -19.809 1.00 96.44 464 SER A N 1
ATOM 3462 C CA . SER A 1 464 ? 6.766 5.092 -19.402 1.00 96.44 464 SER A CA 1
ATOM 3463 C C . SER A 1 464 ? 5.788 4.210 -18.621 1.00 96.44 464 SER A C 1
ATOM 3465 O O . SER A 1 464 ? 5.635 3.027 -18.921 1.00 96.44 464 SER A O 1
ATOM 3467 N N . GLY A 1 465 ? 5.104 4.778 -17.631 1.00 94.94 465 GLY A N 1
ATOM 3468 C CA . GLY A 1 465 ? 4.140 4.043 -16.813 1.00 94.94 465 GLY A CA 1
ATOM 3469 C C . GLY A 1 465 ? 3.769 4.763 -15.523 1.00 94.94 465 GLY A C 1
ATOM 3470 O O . GLY A 1 465 ? 4.197 5.891 -15.282 1.00 94.94 465 GLY A O 1
ATOM 3471 N N . SER A 1 466 ? 2.971 4.096 -14.690 1.00 94.31 466 SER A N 1
ATOM 3472 C CA . SER A 1 466 ? 2.614 4.572 -13.353 1.00 94.31 466 SER A CA 1
ATOM 3473 C C . SER A 1 466 ? 3.297 3.709 -12.300 1.00 94.31 466 SER A C 1
ATOM 3475 O O . SER A 1 466 ? 3.184 2.483 -12.327 1.00 94.31 466 SER A O 1
ATOM 3477 N N . TYR A 1 467 ? 4.015 4.342 -11.378 1.00 94.06 467 TYR A N 1
ATOM 3478 C CA . TYR A 1 467 ? 4.904 3.656 -10.446 1.00 94.06 467 TYR A CA 1
ATOM 3479 C C . TYR A 1 467 ? 4.797 4.238 -9.039 1.00 94.06 467 TYR A C 1
ATOM 3481 O O . TYR A 1 467 ? 4.560 5.429 -8.860 1.00 94.06 467 TYR A O 1
ATOM 3489 N N . THR A 1 468 ? 5.003 3.412 -8.017 1.00 92.50 468 THR A N 1
ATOM 3490 C CA . THR A 1 468 ? 5.080 3.889 -6.631 1.00 92.50 468 THR A CA 1
ATOM 3491 C C . THR A 1 468 ? 6.369 4.673 -6.388 1.00 92.50 468 THR A C 1
ATOM 3493 O O . THR A 1 468 ? 7.381 4.449 -7.055 1.00 92.50 468 THR A O 1
ATOM 3496 N N . ASN A 1 469 ? 6.363 5.553 -5.385 1.00 91.12 469 ASN A N 1
ATOM 3497 C CA . ASN A 1 469 ? 7.579 6.232 -4.928 1.00 91.12 469 ASN A CA 1
ATOM 3498 C C . ASN A 1 469 ? 8.713 5.220 -4.645 1.00 91.12 469 ASN A C 1
ATOM 3500 O O . ASN A 1 469 ? 8.465 4.141 -4.103 1.00 91.12 469 ASN A O 1
ATOM 3504 N N . ASN A 1 470 ? 9.946 5.577 -5.001 1.00 92.19 470 ASN A N 1
ATOM 3505 C CA . ASN A 1 470 ? 11.166 4.765 -4.943 1.00 92.19 470 ASN A CA 1
ATOM 3506 C C . ASN A 1 470 ? 11.199 3.512 -5.837 1.00 92.19 470 ASN A C 1
ATOM 3508 O O . ASN A 1 470 ? 12.167 2.749 -5.771 1.00 92.19 470 ASN A O 1
ATOM 3512 N N . ALA A 1 471 ? 10.198 3.284 -6.694 1.00 94.38 471 ALA A N 1
ATOM 3513 C CA . ALA A 1 471 ? 10.272 2.213 -7.683 1.00 94.38 471 ALA A CA 1
ATOM 3514 C C . ALA A 1 471 ? 11.466 2.434 -8.626 1.00 94.38 471 ALA A C 1
ATOM 3516 O O . ALA A 1 471 ? 11.701 3.546 -9.100 1.00 94.38 471 ALA A O 1
ATOM 3517 N N . ARG A 1 472 ? 12.218 1.366 -8.906 1.00 96.69 472 ARG A N 1
ATOM 3518 C CA . ARG A 1 472 ? 13.333 1.378 -9.860 1.00 96.69 472 ARG A CA 1
ATOM 3519 C C . ARG A 1 472 ? 12.825 0.943 -11.228 1.00 96.69 472 ARG A C 1
ATOM 3521 O O . ARG A 1 472 ? 12.407 -0.198 -11.391 1.00 96.69 472 ARG A O 1
ATOM 3528 N N . VAL A 1 473 ? 12.871 1.849 -12.195 1.00 97.19 473 VAL A N 1
ATOM 3529 C CA . VAL A 1 473 ? 12.358 1.654 -13.553 1.00 97.19 473 VAL A CA 1
ATOM 3530 C C . VAL A 1 473 ? 13.528 1.568 -14.522 1.00 97.19 473 VAL A C 1
ATOM 3532 O O . VAL A 1 473 ? 14.361 2.473 -14.573 1.00 97.19 473 VAL A O 1
ATOM 3535 N N . ALA A 1 474 ? 13.607 0.484 -15.291 1.00 97.00 474 ALA A N 1
ATOM 3536 C CA . ALA A 1 474 ? 14.554 0.393 -16.395 1.00 97.00 474 ALA A CA 1
ATOM 3537 C C . ALA A 1 474 ? 14.079 1.300 -17.537 1.00 97.00 474 ALA A C 1
ATOM 3539 O O . ALA A 1 474 ? 12.951 1.166 -18.012 1.00 97.00 474 ALA A O 1
ATOM 3540 N N . VAL A 1 475 ? 14.939 2.219 -17.966 1.00 97.44 475 VAL A N 1
ATOM 3541 C CA . VAL A 1 475 ? 14.674 3.129 -19.084 1.00 97.44 475 VAL A CA 1
ATOM 3542 C C . VAL A 1 475 ? 15.745 2.942 -20.150 1.00 97.44 475 VAL A C 1
ATOM 3544 O O . VAL A 1 475 ? 16.918 2.729 -19.833 1.00 97.44 475 VAL A O 1
ATOM 3547 N N . SER A 1 476 ? 15.343 2.999 -21.416 1.00 96.50 476 SER A N 1
ATOM 3548 C CA . SER A 1 476 ? 16.251 2.840 -22.554 1.00 96.50 476 SER A CA 1
ATOM 3549 C C . SER A 1 476 ? 15.893 3.829 -23.646 1.00 96.50 476 SER A C 1
ATOM 3551 O O . SER A 1 476 ? 14.719 3.988 -23.954 1.00 96.50 476 SER A O 1
ATOM 3553 N N . ALA A 1 477 ? 16.892 4.504 -24.202 1.00 95.75 477 ALA A N 1
ATOM 3554 C CA . ALA A 1 477 ? 16.710 5.440 -25.298 1.00 95.75 477 ALA A CA 1
ATOM 3555 C C . ALA A 1 477 ? 16.489 4.665 -26.599 1.00 95.75 477 ALA A C 1
ATOM 3557 O O . ALA A 1 477 ? 17.127 3.630 -26.819 1.00 95.75 477 ALA A O 1
ATOM 3558 N N . ASP A 1 478 ? 15.622 5.177 -27.465 1.00 91.31 478 ASP A N 1
ATOM 3559 C CA . ASP A 1 478 ? 15.409 4.593 -28.785 1.00 91.31 478 ASP A CA 1
ATOM 3560 C C . ASP A 1 478 ? 16.633 4.870 -29.678 1.00 91.31 478 ASP A C 1
ATOM 3562 O O . ASP A 1 478 ? 17.211 5.961 -29.616 1.00 91.31 478 ASP A O 1
ATOM 3566 N N . PRO A 1 479 ? 17.082 3.924 -30.514 1.00 84.19 479 PRO A N 1
ATOM 3567 C CA . PRO A 1 479 ? 18.141 4.197 -31.477 1.00 84.19 479 PRO A CA 1
ATOM 3568 C C . PRO A 1 479 ? 17.640 5.164 -32.559 1.00 84.19 479 PRO A C 1
ATOM 3570 O O . PRO A 1 479 ? 16.563 4.979 -33.122 1.00 84.19 479 PRO A O 1
ATOM 3573 N N . VAL A 1 480 ? 18.442 6.180 -32.886 1.00 82.25 480 VAL A N 1
ATOM 3574 C CA . VAL A 1 480 ? 18.135 7.161 -33.940 1.00 82.25 480 VAL A CA 1
ATOM 3575 C C . VAL A 1 480 ? 19.244 7.112 -34.987 1.00 82.25 480 VAL A C 1
ATOM 3577 O O . VAL A 1 480 ? 20.401 7.387 -34.679 1.00 82.25 480 VAL A O 1
ATOM 3580 N N . ALA A 1 481 ? 18.901 6.753 -36.226 1.00 72.56 481 ALA A N 1
ATOM 3581 C CA . ALA A 1 481 ? 19.875 6.598 -37.306 1.00 72.56 481 ALA A CA 1
ATOM 3582 C C . ALA A 1 481 ? 20.681 7.888 -37.534 1.00 72.56 481 ALA A C 1
ATOM 3584 O O . ALA A 1 481 ? 20.113 8.971 -37.669 1.00 72.56 481 ALA A O 1
ATOM 3585 N N . GLY A 1 482 ? 22.011 7.768 -37.577 1.00 75.19 482 GLY A N 1
ATOM 3586 C CA . GLY A 1 482 ? 22.932 8.893 -37.754 1.00 75.19 482 GLY A CA 1
ATOM 3587 C C . GLY A 1 482 ? 23.132 9.784 -36.525 1.00 75.19 482 GLY A C 1
ATOM 3588 O O . GLY A 1 482 ? 23.860 10.777 -36.604 1.00 75.19 482 GLY A O 1
ATOM 3589 N N . TYR A 1 483 ? 22.551 9.421 -35.381 1.00 83.62 483 TYR A N 1
ATOM 3590 C CA . TYR A 1 483 ? 22.737 10.110 -34.114 1.00 83.62 483 TYR A CA 1
ATOM 3591 C C . TYR A 1 483 ? 23.195 9.140 -33.023 1.00 83.62 483 TYR A C 1
ATOM 3593 O O . TYR A 1 483 ? 22.835 7.967 -32.998 1.00 83.62 483 TYR A O 1
ATOM 3601 N N . ILE A 1 484 ? 23.970 9.655 -32.078 1.00 88.00 484 ILE A N 1
ATOM 3602 C CA . ILE A 1 484 ? 24.318 8.960 -30.844 1.00 88.00 484 ILE A CA 1
ATOM 3603 C C . ILE A 1 484 ? 23.557 9.566 -29.676 1.00 88.00 484 ILE A C 1
ATOM 3605 O O . ILE A 1 484 ? 23.340 10.781 -29.607 1.00 88.00 484 ILE A O 1
ATOM 3609 N N . PHE A 1 485 ? 23.171 8.704 -28.740 1.00 92.06 485 PHE A N 1
ATOM 3610 C CA . PHE A 1 485 ? 22.628 9.130 -27.460 1.00 92.06 485 PHE A CA 1
ATOM 3611 C C . PHE A 1 485 ? 23.611 10.093 -26.775 1.00 92.06 485 PHE A C 1
ATOM 3613 O O . PHE A 1 485 ? 24.803 9.806 -26.665 1.00 92.06 485 PHE A O 1
ATOM 3620 N N . SER A 1 486 ? 23.106 11.245 -26.341 1.00 91.44 486 SER A N 1
ATOM 3621 C CA . SER A 1 486 ? 23.882 12.275 -25.652 1.00 91.44 486 SER A CA 1
ATOM 3622 C C . SER A 1 486 ? 23.685 12.170 -24.142 1.00 91.44 486 SER A C 1
ATOM 3624 O O . SER A 1 486 ? 24.638 11.905 -23.411 1.00 91.44 486 SER A O 1
ATOM 3626 N N . LYS A 1 487 ? 22.448 12.362 -23.671 1.00 94.56 487 LYS A N 1
ATOM 3627 C CA . LYS A 1 487 ? 22.075 12.246 -22.257 1.00 94.56 487 LYS A CA 1
ATOM 3628 C C . LYS A 1 487 ? 20.565 12.176 -22.065 1.00 94.56 487 LYS A C 1
ATOM 3630 O O . LYS A 1 487 ? 19.786 12.632 -22.905 1.00 94.56 487 LYS A O 1
ATOM 3635 N N . TRP A 1 488 ? 20.163 11.712 -20.897 1.00 96.12 488 TRP A N 1
ATOM 3636 C CA . TRP A 1 488 ? 18.811 11.867 -20.386 1.00 96.12 488 TRP A CA 1
ATOM 3637 C C . TRP A 1 488 ? 18.630 13.236 -19.721 1.00 96.12 488 TRP A C 1
ATOM 3639 O O . TRP A 1 488 ? 19.506 13.707 -18.991 1.00 96.12 488 TRP A O 1
ATOM 3649 N N . THR A 1 489 ? 17.478 13.865 -19.937 1.00 94.38 489 THR A N 1
ATOM 3650 C CA . THR A 1 489 ? 17.039 15.067 -19.213 1.00 94.38 489 THR A CA 1
ATOM 3651 C C . THR A 1 489 ? 15.699 14.820 -18.529 1.00 94.38 489 THR A C 1
ATOM 3653 O O . THR A 1 489 ? 14.908 13.990 -18.976 1.00 94.38 489 THR A O 1
ATOM 3656 N N . THR A 1 490 ? 15.450 15.520 -17.423 1.00 95.00 490 THR A N 1
ATOM 3657 C CA . THR A 1 490 ? 14.220 15.402 -16.630 1.00 95.00 490 THR A CA 1
ATOM 3658 C C . THR A 1 490 ? 13.443 16.714 -16.623 1.00 95.00 490 THR A C 1
ATOM 3660 O O . THR A 1 490 ? 14.019 17.803 -16.628 1.00 95.00 490 THR A O 1
ATOM 3663 N N . VAL A 1 491 ? 12.120 16.607 -16.574 1.00 93.62 491 VAL A N 1
ATOM 3664 C CA . VAL A 1 491 ? 11.200 17.687 -16.222 1.00 93.62 491 VAL A CA 1
ATOM 3665 C C . VAL A 1 491 ? 10.283 17.154 -15.118 1.00 93.62 491 VAL A C 1
ATOM 3667 O O . VAL A 1 491 ? 9.544 16.202 -15.375 1.00 93.62 491 VAL A O 1
ATOM 3670 N N . PRO A 1 492 ? 10.302 17.732 -13.905 1.00 92.12 492 PRO A N 1
ATOM 3671 C CA . PRO A 1 492 ? 11.161 18.836 -13.455 1.00 92.12 492 PRO A CA 1
ATOM 3672 C C . PRO A 1 492 ? 12.670 18.500 -13.436 1.00 92.12 492 PRO A C 1
ATOM 3674 O O . PRO A 1 492 ? 13.059 17.355 -13.210 1.00 92.12 492 PRO A O 1
ATOM 3677 N N . THR A 1 493 ? 13.533 19.498 -13.662 1.00 88.81 493 THR A N 1
ATOM 3678 C CA . THR A 1 493 ? 14.991 19.315 -13.877 1.00 88.81 493 THR A CA 1
ATOM 3679 C C . THR A 1 493 ? 15.771 18.874 -12.635 1.00 88.81 493 THR A C 1
ATOM 3681 O O . THR A 1 493 ? 16.852 18.285 -12.741 1.00 88.81 493 THR A O 1
ATOM 3684 N N . ASN A 1 494 ? 15.222 19.108 -11.443 1.00 88.31 494 ASN A N 1
ATOM 3685 C CA . ASN A 1 494 ? 15.825 18.750 -10.160 1.00 88.31 494 ASN A CA 1
ATOM 3686 C C . ASN A 1 494 ? 15.852 17.233 -9.882 1.00 88.31 494 ASN A C 1
ATOM 3688 O O . ASN A 1 494 ? 16.451 16.822 -8.893 1.00 88.31 494 ASN A O 1
ATOM 3692 N N . TYR A 1 495 ? 15.279 16.397 -10.755 1.00 90.75 495 TYR A N 1
ATOM 3693 C CA . TYR A 1 495 ? 15.289 14.932 -10.619 1.00 90.75 495 TYR A CA 1
ATOM 3694 C C . TYR A 1 495 ? 16.365 14.232 -11.455 1.00 90.75 495 TYR A C 1
ATOM 3696 O O . TYR A 1 495 ? 16.342 13.017 -11.631 1.00 90.75 495 TYR A O 1
ATOM 3704 N N . SER A 1 496 ? 17.351 14.972 -11.963 1.00 86.31 496 SER A N 1
ATOM 3705 C CA . SER A 1 496 ? 18.468 14.391 -12.725 1.00 86.31 496 SER A CA 1
ATOM 3706 C C . SER A 1 496 ? 19.280 13.359 -11.920 1.00 86.31 496 SER A C 1
ATOM 3708 O O . SER A 1 496 ? 19.767 12.387 -12.488 1.00 86.31 496 SER A O 1
ATOM 3710 N N . SER A 1 497 ? 19.373 13.515 -10.593 1.00 89.81 497 SER A N 1
ATOM 3711 C CA . SER A 1 497 ? 20.039 12.565 -9.681 1.00 89.81 497 SER A CA 1
ATOM 3712 C C . SER A 1 497 ? 19.262 11.264 -9.454 1.00 89.81 497 SER A C 1
ATOM 3714 O O . SER A 1 497 ? 19.794 10.321 -8.875 1.00 89.81 497 SER A O 1
ATOM 3716 N N . SER A 1 498 ? 18.003 11.198 -9.895 1.00 93.94 498 SER A N 1
ATOM 3717 C CA . SER A 1 498 ? 17.185 9.984 -9.820 1.00 93.94 498 SER A CA 1
ATOM 3718 C C . SER A 1 498 ? 17.564 8.951 -10.891 1.00 93.94 498 SER A C 1
ATOM 3720 O O . SER A 1 498 ? 17.160 7.793 -10.795 1.00 93.94 498 SER A O 1
ATOM 3722 N N . LEU A 1 499 ? 18.362 9.342 -11.890 1.00 95.62 499 LEU A N 1
ATOM 3723 C CA . LEU A 1 499 ? 18.993 8.439 -12.852 1.00 95.62 499 LEU A CA 1
ATOM 3724 C C . LEU A 1 499 ? 20.285 7.861 -12.269 1.00 95.62 499 LEU A C 1
ATOM 3726 O O . LEU A 1 499 ? 21.150 8.608 -11.820 1.00 95.62 499 LEU A O 1
ATOM 3730 N N . ALA A 1 500 ? 20.465 6.544 -12.363 1.00 95.94 500 ALA A N 1
ATOM 3731 C CA . ALA A 1 500 ? 21.711 5.888 -11.958 1.00 95.94 500 ALA A CA 1
ATOM 3732 C C . ALA A 1 500 ? 22.915 6.354 -12.799 1.00 95.94 500 ALA A C 1
ATOM 3734 O O . ALA A 1 500 ? 24.014 6.537 -12.284 1.00 95.94 500 ALA A O 1
ATOM 3735 N N . ASN A 1 501 ? 22.697 6.561 -14.099 1.00 94.88 501 ASN A N 1
ATOM 3736 C CA . ASN A 1 501 ? 23.661 7.166 -15.012 1.00 94.88 501 ASN A CA 1
ATOM 3737 C C . ASN A 1 501 ? 22.907 7.874 -16.143 1.00 94.88 501 ASN A C 1
ATOM 3739 O O . ASN A 1 501 ? 22.318 7.209 -16.994 1.00 94.88 501 ASN A O 1
ATOM 3743 N N . ALA A 1 502 ? 22.916 9.209 -16.147 1.00 94.06 502 ALA A N 1
ATOM 3744 C CA . ALA A 1 502 ? 22.229 10.013 -17.158 1.00 94.06 502 ALA A CA 1
ATOM 3745 C C . ALA A 1 502 ? 22.918 9.991 -18.537 1.00 94.06 502 ALA A C 1
ATOM 3747 O O . ALA A 1 502 ? 22.289 10.350 -19.530 1.00 94.06 502 ALA A O 1
ATOM 3748 N N . SER A 1 503 ? 24.178 9.552 -18.606 1.00 92.88 503 SER A N 1
ATOM 3749 C CA . SER A 1 503 ? 24.974 9.458 -19.837 1.00 92.88 503 SER A CA 1
ATOM 3750 C C . SER A 1 503 ? 24.969 8.053 -20.453 1.00 92.88 503 SER A C 1
ATOM 3752 O O . SER A 1 503 ? 25.611 7.833 -21.476 1.00 92.88 503 SER A O 1
ATOM 3754 N N . ALA A 1 504 ? 24.238 7.100 -19.865 1.00 93.75 504 ALA A N 1
ATOM 3755 C CA . ALA A 1 504 ? 24.034 5.772 -20.436 1.00 93.75 504 ALA A CA 1
ATOM 3756 C C . ALA A 1 504 ? 22.674 5.684 -21.148 1.00 93.75 504 ALA A C 1
ATOM 3758 O O . ALA A 1 504 ? 21.641 6.002 -20.555 1.00 93.75 504 ALA A O 1
ATOM 3759 N N . ALA A 1 505 ? 22.675 5.212 -22.401 1.00 92.81 505 ALA A N 1
ATOM 3760 C CA . ALA A 1 505 ? 21.460 5.060 -23.209 1.00 92.81 505 ALA A CA 1
ATOM 3761 C C . ALA A 1 505 ? 20.433 4.128 -22.546 1.00 92.81 505 ALA A C 1
ATOM 3763 O O . ALA A 1 505 ? 19.240 4.411 -22.581 1.00 92.81 505 ALA A O 1
ATOM 3764 N N . SER A 1 506 ? 20.902 3.075 -21.874 1.00 95.44 506 SER A N 1
ATOM 3765 C CA . SER A 1 506 ? 20.089 2.218 -21.008 1.00 95.44 506 SER A CA 1
ATOM 3766 C C . SER A 1 506 ? 20.532 2.394 -19.557 1.00 95.44 506 SER A C 1
ATOM 3768 O O . SER A 1 506 ? 21.716 2.272 -19.239 1.00 95.44 506 SER A O 1
ATOM 3770 N N . THR A 1 507 ? 19.593 2.717 -18.670 1.00 97.00 507 THR A N 1
ATOM 3771 C CA . THR A 1 507 ? 19.875 3.056 -17.269 1.00 97.00 507 THR A CA 1
ATOM 3772 C C . THR A 1 507 ? 18.664 2.767 -16.377 1.00 97.00 507 THR A C 1
ATOM 3774 O O . THR A 1 507 ? 17.637 2.266 -16.831 1.00 97.00 507 THR A O 1
ATOM 3777 N N . THR A 1 508 ? 18.779 3.039 -15.079 1.00 97.31 508 THR A N 1
ATOM 3778 C CA . THR A 1 508 ? 17.671 2.904 -14.120 1.00 97.31 508 THR A CA 1
ATOM 3779 C C . THR A 1 508 ? 17.266 4.273 -13.588 1.00 97.31 508 THR A C 1
ATOM 3781 O O . THR A 1 508 ? 18.122 5.042 -13.150 1.00 97.31 508 THR A O 1
ATOM 3784 N N . PHE A 1 509 ? 15.965 4.554 -13.584 1.00 97.50 509 PHE A N 1
ATOM 3785 C CA . PHE A 1 509 ? 15.353 5.728 -12.974 1.00 97.50 509 PHE A CA 1
ATOM 3786 C C . PHE A 1 509 ? 14.664 5.344 -11.659 1.00 97.50 509 PHE A C 1
ATOM 3788 O O . PHE A 1 509 ? 13.889 4.392 -11.619 1.00 97.50 509 PHE A O 1
ATOM 3795 N N . THR A 1 510 ? 14.948 6.057 -10.571 1.00 97.00 510 THR A N 1
ATOM 3796 C CA . THR A 1 510 ? 14.277 5.863 -9.276 1.00 97.00 510 THR A CA 1
ATOM 3797 C C . THR A 1 510 ? 13.140 6.865 -9.150 1.00 97.00 510 THR A C 1
ATOM 3799 O O . THR A 1 510 ? 13.382 8.066 -9.130 1.00 97.00 510 THR A O 1
ATOM 3802 N N . MET A 1 511 ? 11.901 6.387 -9.075 1.00 94.69 511 MET A N 1
ATOM 3803 C CA . MET A 1 511 ? 10.721 7.250 -9.108 1.00 94.69 511 MET A CA 1
ATOM 3804 C C . MET A 1 511 ? 10.624 8.149 -7.869 1.00 94.69 511 MET A C 1
ATOM 3806 O O . MET A 1 511 ? 10.564 7.619 -6.759 1.00 94.69 511 MET A O 1
ATOM 3810 N N . PRO A 1 512 ? 10.578 9.485 -8.024 1.00 92.31 512 PRO A N 1
ATOM 3811 C CA . PRO A 1 512 ? 10.307 10.402 -6.921 1.00 92.31 512 PRO A CA 1
ATOM 3812 C C . PRO A 1 512 ? 8.799 10.469 -6.609 1.00 92.31 512 PRO A C 1
ATOM 3814 O O . PRO A 1 512 ? 7.983 9.984 -7.396 1.00 92.31 512 PRO A O 1
ATOM 3817 N N . PRO A 1 513 ? 8.387 11.124 -5.505 1.00 90.31 513 PRO A N 1
ATOM 3818 C CA . PRO A 1 513 ? 6.976 11.310 -5.171 1.00 90.31 513 PRO A CA 1
ATOM 3819 C C . PRO A 1 513 ? 6.333 12.453 -5.986 1.00 90.31 513 PRO A C 1
ATOM 3821 O O . PRO A 1 513 ? 5.690 13.339 -5.429 1.00 90.31 513 PRO A O 1
ATOM 3824 N N . THR A 1 514 ? 6.561 12.477 -7.302 1.00 91.38 514 THR A N 1
ATOM 3825 C CA . THR A 1 514 ? 5.971 13.427 -8.255 1.00 91.38 514 THR A CA 1
ATOM 3826 C C . THR A 1 514 ? 6.006 12.862 -9.677 1.00 91.38 514 THR A C 1
ATOM 3828 O O . THR A 1 514 ? 6.786 11.956 -9.974 1.00 91.38 514 THR A O 1
ATOM 3831 N N . ASN A 1 515 ? 5.189 13.416 -10.572 1.00 93.44 515 ASN A N 1
ATOM 3832 C CA . ASN A 1 515 ? 5.214 13.058 -11.988 1.00 93.44 515 ASN A CA 1
ATOM 3833 C C . ASN A 1 515 ? 6.483 13.601 -12.652 1.00 93.44 515 ASN A C 1
ATOM 3835 O O . ASN A 1 515 ? 6.853 14.759 -12.443 1.00 93.44 515 ASN A O 1
ATOM 3839 N N . VAL A 1 516 ? 7.129 12.779 -13.479 1.00 94.75 516 VAL A N 1
ATOM 3840 C CA . VAL A 1 516 ? 8.370 13.144 -14.172 1.00 94.75 516 VAL A CA 1
ATOM 3841 C C . VAL A 1 516 ? 8.265 12.808 -15.652 1.00 94.75 516 VAL A C 1
ATOM 3843 O O . VAL A 1 516 ? 7.809 11.735 -16.038 1.00 94.75 516 VAL A O 1
ATOM 3846 N N . THR A 1 517 ? 8.731 13.730 -16.489 1.00 96.31 517 THR A N 1
ATOM 3847 C CA . THR A 1 517 ? 9.031 13.465 -17.895 1.00 96.31 517 THR A CA 1
ATOM 3848 C C . THR A 1 517 ? 10.533 13.300 -18.063 1.00 96.31 517 THR A C 1
ATOM 3850 O O . THR A 1 517 ? 11.305 14.183 -17.695 1.00 96.31 517 THR A O 1
ATOM 3853 N N . LEU A 1 518 ? 10.948 12.176 -18.624 1.00 96.50 518 LEU A N 1
ATOM 3854 C CA . LEU A 1 518 ? 12.310 11.863 -19.006 1.00 96.50 518 LEU A CA 1
ATOM 3855 C C . LEU A 1 518 ? 12.437 11.978 -20.527 1.00 96.50 518 LEU A C 1
ATOM 3857 O O . LEU A 1 518 ? 11.570 11.508 -21.251 1.00 96.50 518 LEU A O 1
ATOM 3861 N N . THR A 1 519 ? 13.484 12.617 -21.041 1.00 96.31 519 THR A N 1
ATOM 3862 C CA . THR A 1 519 ? 13.698 12.767 -22.490 1.00 96.31 519 THR A CA 1
ATOM 3863 C C . THR A 1 519 ? 15.112 12.352 -22.865 1.00 96.31 519 THR A C 1
ATOM 3865 O O . THR A 1 519 ? 16.079 12.883 -22.312 1.00 96.31 519 THR A O 1
ATOM 3868 N N . ALA A 1 520 ? 15.245 11.407 -23.798 1.00 96.31 520 ALA A N 1
ATOM 3869 C CA . ALA A 1 520 ? 16.535 11.100 -24.402 1.00 96.31 520 ALA A CA 1
ATOM 3870 C C . ALA A 1 520 ? 16.893 12.193 -25.413 1.00 96.31 520 ALA A C 1
ATOM 3872 O O . ALA A 1 520 ? 16.097 12.554 -26.286 1.00 96.31 520 ALA A O 1
ATOM 3873 N N . THR A 1 521 ? 18.102 12.729 -25.274 1.00 93.75 521 THR A N 1
ATOM 3874 C CA . THR A 1 521 ? 18.678 13.720 -26.184 1.00 93.75 521 THR A CA 1
ATOM 3875 C C . THR A 1 521 ? 19.796 13.087 -26.998 1.00 93.75 521 THR A C 1
ATOM 3877 O O . THR A 1 521 ? 20.478 12.178 -26.522 1.00 93.75 521 THR A O 1
ATOM 3880 N N . TYR A 1 522 ? 19.996 13.574 -28.221 1.00 90.25 522 TYR A N 1
ATOM 3881 C CA . TYR A 1 522 ? 20.914 12.982 -29.191 1.00 90.25 522 TYR A CA 1
ATOM 3882 C C . TYR A 1 522 ? 21.818 14.040 -29.822 1.00 90.25 522 TYR A C 1
ATOM 3884 O O . TYR A 1 522 ? 21.460 15.215 -29.897 1.00 90.25 522 TYR A O 1
ATOM 3892 N N . GLN A 1 523 ? 22.980 13.611 -30.305 1.00 87.44 523 GLN A N 1
ATOM 3893 C CA . GLN A 1 523 ? 23.916 14.419 -31.091 1.00 87.44 523 GLN A CA 1
ATOM 3894 C C . GLN A 1 523 ? 24.343 13.650 -32.346 1.00 87.44 523 GLN A C 1
ATOM 3896 O O . GLN A 1 523 ? 24.256 12.425 -32.368 1.00 87.44 523 GLN A O 1
ATOM 3901 N N . SER A 1 524 ? 24.780 14.347 -33.398 1.00 85.88 524 SER A N 1
ATOM 3902 C CA . SER A 1 524 ? 25.184 13.703 -34.658 1.00 85.88 524 SER A CA 1
ATOM 3903 C C . SER A 1 524 ? 26.287 12.664 -34.429 1.00 85.88 524 SER A C 1
ATOM 3905 O O . SER A 1 524 ? 27.280 12.950 -33.757 1.00 85.88 524 SER A O 1
ATOM 3907 N N . ALA A 1 525 ? 26.143 11.479 -35.027 1.00 89.75 525 ALA A N 1
ATOM 3908 C CA . ALA A 1 525 ? 27.192 10.458 -35.059 1.00 89.75 525 ALA A CA 1
ATOM 3909 C C . ALA A 1 525 ? 28.347 10.848 -35.999 1.00 89.75 525 ALA A C 1
ATOM 3911 O O . ALA A 1 525 ? 29.445 10.305 -35.889 1.00 89.75 525 ALA A O 1
ATOM 3912 N N . PHE A 1 526 ? 28.112 11.795 -36.911 1.00 91.88 526 PHE A N 1
ATOM 3913 C CA . PHE A 1 526 ? 29.076 12.244 -37.909 1.00 91.88 526 PHE A CA 1
ATOM 3914 C C . PHE A 1 526 ? 29.570 13.656 -37.596 1.00 91.88 526 PHE A C 1
ATOM 3916 O O . PHE A 1 526 ? 28.775 14.603 -37.511 1.00 91.88 526 PHE A O 1
ATOM 3923 N N . THR A 1 527 ? 30.887 13.816 -37.474 1.00 93.88 527 THR A N 1
ATOM 3924 C CA . THR A 1 527 ? 31.510 15.143 -37.472 1.00 93.88 527 THR A CA 1
ATOM 3925 C C . THR A 1 527 ? 31.688 15.602 -38.906 1.00 93.88 527 THR A C 1
ATOM 3927 O O . THR A 1 527 ? 31.975 14.801 -39.798 1.00 93.88 527 THR A O 1
ATOM 3930 N N . HIS A 1 528 ? 31.504 16.894 -39.142 1.00 93.94 528 HIS A N 1
ATOM 3931 C CA . HIS A 1 528 ? 31.542 17.437 -40.487 1.00 93.94 528 HIS A CA 1
ATOM 3932 C C . HIS A 1 528 ? 31.999 18.891 -40.506 1.00 93.94 528 HIS A C 1
ATOM 3934 O O . HIS A 1 528 ? 31.973 19.584 -39.490 1.00 93.94 528 HIS A O 1
ATOM 3940 N N . THR A 1 529 ? 32.395 19.348 -41.688 1.00 95.06 529 THR A N 1
ATOM 3941 C CA . THR A 1 529 ? 32.567 20.764 -42.012 1.00 95.06 529 THR A CA 1
ATOM 3942 C C . THR A 1 529 ? 31.626 21.141 -43.147 1.00 95.06 529 THR A C 1
ATOM 3944 O O . THR A 1 529 ? 31.312 20.315 -44.008 1.00 95.06 529 THR A O 1
ATOM 3947 N N . THR A 1 530 ? 31.179 22.394 -43.142 1.00 94.38 530 THR A N 1
ATOM 3948 C CA . THR A 1 530 ? 30.340 22.956 -44.202 1.00 94.38 530 THR A CA 1
ATOM 3949 C C . THR A 1 530 ? 31.169 23.952 -44.993 1.00 94.38 530 THR A C 1
ATOM 3951 O O . THR A 1 530 ? 31.620 24.950 -44.436 1.00 94.38 530 THR A O 1
ATOM 3954 N N . ASN A 1 531 ? 31.368 23.695 -46.283 1.00 89.88 531 ASN A N 1
ATOM 3955 C CA . ASN A 1 531 ? 32.091 24.587 -47.184 1.00 89.88 531 ASN A CA 1
ATOM 3956 C C . ASN A 1 531 ? 31.208 24.875 -48.398 1.00 89.88 531 ASN A C 1
ATOM 3958 O O . ASN A 1 531 ? 30.779 23.947 -49.075 1.00 89.88 531 ASN A O 1
ATOM 3962 N N . ASN A 1 532 ? 30.929 26.154 -48.670 1.00 89.50 532 ASN A N 1
ATOM 3963 C CA . ASN A 1 532 ? 30.116 26.601 -49.812 1.00 89.50 532 ASN A CA 1
ATOM 3964 C C . ASN A 1 532 ? 28.747 25.897 -49.944 1.00 89.50 532 ASN A C 1
ATOM 3966 O O . ASN A 1 532 ? 28.286 25.639 -51.050 1.00 89.50 532 ASN A O 1
ATOM 3970 N N . GLY A 1 533 ? 28.097 25.578 -48.819 1.00 91.25 533 GLY A N 1
ATOM 3971 C CA . GLY A 1 533 ? 26.799 24.890 -48.814 1.00 91.25 533 GLY A CA 1
ATOM 3972 C C . GLY A 1 533 ? 26.867 23.376 -49.050 1.00 91.25 533 GLY A C 1
ATOM 3973 O O . GLY A 1 533 ? 25.826 22.744 -49.178 1.00 91.25 533 GLY A O 1
ATOM 3974 N N . GLU A 1 534 ? 28.059 22.780 -49.069 1.00 94.06 534 GLU A N 1
ATOM 3975 C CA . GLU A 1 534 ? 28.265 21.332 -49.126 1.00 94.06 534 GLU A CA 1
ATOM 3976 C C . GLU A 1 534 ? 28.865 20.804 -47.819 1.00 94.06 534 GLU A C 1
ATOM 3978 O O . GLU A 1 534 ? 29.676 21.473 -47.168 1.00 94.06 534 GLU A O 1
ATOM 3983 N N . ILE A 1 535 ? 28.501 19.576 -47.452 1.00 96.06 535 ILE A N 1
ATOM 3984 C CA . ILE A 1 535 ? 28.978 18.906 -46.244 1.00 96.06 535 ILE A CA 1
ATOM 3985 C C . ILE A 1 535 ? 30.095 17.916 -46.584 1.00 96.06 535 ILE A C 1
ATOM 3987 O O . ILE A 1 535 ? 29.942 17.035 -47.435 1.00 96.06 535 ILE A O 1
ATOM 3991 N N . THR A 1 536 ? 31.207 18.033 -45.854 1.00 96.44 536 THR A N 1
ATOM 3992 C CA . THR A 1 536 ? 32.284 17.035 -45.812 1.00 96.44 536 THR A CA 1
ATOM 3993 C C . THR A 1 536 ? 32.254 16.308 -44.477 1.00 96.44 536 THR A C 1
ATOM 3995 O O . THR A 1 536 ? 32.460 16.934 -43.438 1.00 96.44 536 THR A O 1
ATOM 3998 N N . ILE A 1 537 ? 32.048 14.990 -44.488 1.00 96.69 537 ILE A N 1
ATOM 3999 C CA . ILE A 1 537 ? 32.183 14.165 -43.280 1.00 96.69 537 ILE A CA 1
ATOM 4000 C C . ILE A 1 537 ? 33.662 14.085 -42.910 1.00 96.69 537 ILE A C 1
ATOM 4002 O O . ILE A 1 537 ? 34.475 13.631 -43.708 1.00 96.69 537 ILE A O 1
ATOM 4006 N N . THR A 1 538 ? 34.023 14.522 -41.710 1.00 95.69 538 THR A N 1
ATOM 4007 C CA . THR A 1 538 ? 35.410 14.547 -41.220 1.00 95.69 538 THR A CA 1
ATOM 4008 C C . THR A 1 538 ? 35.705 13.462 -40.192 1.00 95.69 538 THR A C 1
ATOM 4010 O O . THR A 1 538 ? 36.866 13.239 -39.867 1.00 95.69 538 THR A O 1
ATOM 4013 N N . GLY A 1 539 ? 34.677 12.787 -39.680 1.00 94.06 539 GLY A N 1
ATOM 4014 C CA . GLY A 1 539 ? 34.821 11.814 -38.605 1.00 94.06 539 GLY A CA 1
ATOM 4015 C C . GLY A 1 539 ? 33.516 11.094 -38.276 1.00 94.06 539 GLY A C 1
ATOM 4016 O O . GLY A 1 539 ? 32.423 11.581 -38.575 1.00 94.06 539 GLY A O 1
ATOM 4017 N N . TYR A 1 540 ? 33.639 9.947 -37.610 1.00 92.88 540 TYR A N 1
ATOM 4018 C CA . TYR A 1 540 ? 32.521 9.165 -37.084 1.00 92.88 540 TYR A CA 1
ATOM 4019 C C . TYR A 1 540 ? 32.744 8.814 -35.607 1.00 92.88 540 TYR A C 1
ATOM 4021 O O . TYR A 1 540 ? 33.763 8.229 -35.226 1.00 92.88 540 TYR A O 1
ATOM 4029 N N . LEU A 1 541 ? 31.768 9.196 -34.784 1.00 89.00 541 LEU A N 1
ATOM 4030 C CA . LEU A 1 541 ? 31.731 9.039 -33.327 1.00 89.00 541 LEU A CA 1
ATOM 4031 C C . LEU A 1 541 ? 30.746 7.953 -32.875 1.00 89.00 541 LEU A C 1
ATOM 4033 O O . LEU A 1 541 ? 30.597 7.732 -31.674 1.00 89.00 541 LEU A O 1
ATOM 4037 N N . GLY A 1 542 ? 30.048 7.314 -33.815 1.00 85.25 542 GLY A N 1
ATOM 4038 C CA . GLY A 1 542 ? 29.084 6.271 -33.497 1.00 85.25 542 GLY A CA 1
ATOM 4039 C C . GLY A 1 542 ? 29.726 4.995 -32.957 1.00 85.25 542 GLY A C 1
ATOM 4040 O O . GLY A 1 542 ? 30.938 4.776 -33.034 1.00 85.25 542 GLY A O 1
ATOM 4041 N N . SER A 1 543 ? 28.883 4.149 -32.373 1.00 80.69 543 SER A N 1
ATOM 4042 C CA . SER A 1 543 ? 29.285 2.918 -31.689 1.00 80.69 543 SER A CA 1
ATOM 4043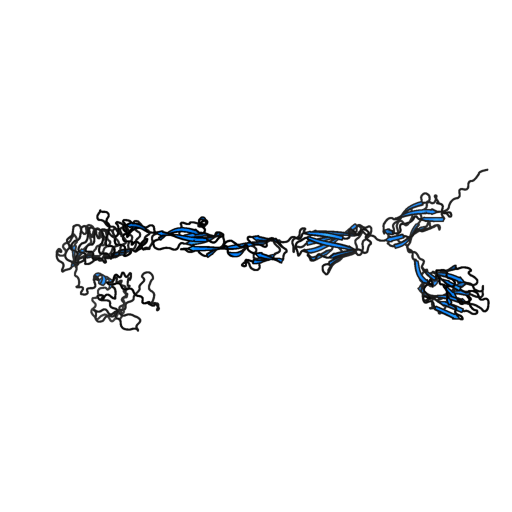 C C . SER A 1 543 ? 29.780 1.807 -32.625 1.00 80.69 543 SER A C 1
ATOM 4045 O O . SER A 1 543 ? 30.410 0.863 -32.144 1.00 80.69 543 SER A O 1
ATOM 4047 N N . GLY A 1 544 ? 29.536 1.913 -33.936 1.00 83.75 544 GLY A N 1
ATOM 4048 C CA . GLY A 1 544 ? 29.796 0.870 -34.931 1.00 83.75 544 GLY A CA 1
ATOM 4049 C C . GLY A 1 544 ? 28.524 0.129 -35.358 1.00 83.75 544 GLY A C 1
ATOM 4050 O O . GLY A 1 544 ? 27.416 0.604 -35.140 1.00 83.75 544 GLY A O 1
ATOM 4051 N N . GLY A 1 545 ? 28.685 -1.049 -35.959 1.00 86.88 545 GLY A N 1
ATOM 4052 C CA . GLY A 1 545 ? 27.621 -1.800 -36.622 1.00 86.88 545 GLY A CA 1
ATOM 4053 C C . GLY A 1 545 ? 27.478 -1.418 -38.095 1.00 86.88 545 GLY A C 1
ATOM 4054 O O . GLY A 1 545 ? 28.461 -1.064 -38.750 1.00 86.88 545 GLY A O 1
ATOM 4055 N N . ASN A 1 546 ? 26.256 -1.520 -38.618 1.00 84.94 546 ASN A N 1
ATOM 4056 C CA . ASN A 1 546 ? 25.934 -1.105 -39.979 1.00 84.94 546 ASN A CA 1
ATOM 4057 C C . ASN A 1 546 ? 25.359 0.308 -39.952 1.00 84.94 546 ASN A C 1
ATOM 4059 O O . ASN A 1 546 ? 24.320 0.537 -39.340 1.00 84.94 546 ASN A O 1
ATOM 4063 N N . GLU A 1 547 ? 26.018 1.234 -40.635 1.00 87.19 547 GLU A N 1
ATOM 4064 C CA . GLU A 1 547 ? 25.657 2.649 -40.616 1.00 87.19 547 GLU A CA 1
ATOM 4065 C C . GLU A 1 547 ? 25.275 3.159 -41.999 1.00 87.19 547 GLU A C 1
ATOM 4067 O O . GLU A 1 547 ? 25.714 2.641 -43.025 1.00 87.19 547 GLU A O 1
ATOM 4072 N N . THR A 1 548 ? 24.472 4.217 -42.030 1.00 90.00 548 THR A N 1
ATOM 4073 C CA . THR A 1 548 ? 24.133 4.936 -43.262 1.00 90.00 548 THR A CA 1
ATOM 4074 C C . THR A 1 548 ? 24.595 6.372 -43.136 1.00 90.00 548 THR A C 1
ATOM 4076 O O . THR A 1 548 ? 24.201 7.076 -42.207 1.00 90.00 548 THR A O 1
ATOM 4079 N N . ILE A 1 549 ? 25.428 6.819 -44.074 1.00 90.44 549 ILE A N 1
ATOM 4080 C CA . ILE A 1 549 ? 25.808 8.228 -44.138 1.00 90.44 549 ILE A CA 1
ATOM 4081 C C . ILE A 1 549 ? 24.583 9.003 -44.639 1.00 90.44 549 ILE A C 1
ATOM 4083 O O . ILE A 1 549 ? 24.025 8.642 -45.678 1.00 90.44 549 ILE A O 1
ATOM 4087 N N . PRO A 1 550 ? 24.130 10.049 -43.928 1.00 90.88 550 PRO A N 1
ATOM 4088 C CA . PRO A 1 550 ? 22.984 10.830 -44.368 1.00 90.88 550 PRO A CA 1
ATOM 4089 C C . PRO A 1 550 ? 23.308 11.539 -45.687 1.00 90.88 550 PRO A C 1
ATOM 4091 O O . PRO A 1 550 ? 24.416 12.037 -45.870 1.00 90.88 550 PRO A O 1
ATOM 4094 N N . SER A 1 551 ? 22.340 11.633 -46.600 1.00 91.69 551 SER A N 1
ATOM 4095 C CA . SER A 1 551 ? 22.509 12.375 -47.860 1.00 91.69 551 SER A CA 1
ATOM 4096 C C . SER A 1 551 ? 22.559 13.895 -47.660 1.00 91.69 551 SER A C 1
ATOM 4098 O O . SER A 1 551 ? 23.035 14.618 -48.533 1.00 91.69 551 SER A O 1
ATOM 4100 N N . SER A 1 552 ? 22.094 14.390 -46.508 1.00 91.56 552 SER A N 1
ATOM 4101 C CA . SER A 1 552 ? 22.165 15.797 -46.108 1.00 91.56 552 SER A CA 1
ATOM 4102 C C . SER A 1 552 ? 22.275 15.952 -44.591 1.00 91.56 552 SER A C 1
ATOM 4104 O O . SER A 1 552 ? 21.652 15.189 -43.855 1.00 91.56 552 SER A O 1
ATOM 4106 N N . ILE A 1 553 ? 22.989 16.973 -44.118 1.00 88.44 553 ILE A N 1
ATOM 4107 C CA . ILE A 1 553 ? 23.053 17.372 -42.704 1.00 88.44 553 ILE A CA 1
ATOM 4108 C C . ILE A 1 553 ? 22.668 18.851 -42.606 1.00 88.44 553 ILE A C 1
ATOM 4110 O O . ILE A 1 553 ? 23.197 19.680 -43.341 1.00 88.44 553 ILE A O 1
ATOM 4114 N N . ASN A 1 554 ? 21.733 19.189 -41.708 1.00 86.12 554 ASN A N 1
ATOM 4115 C CA . ASN A 1 554 ? 21.216 20.556 -41.523 1.00 86.12 554 ASN A CA 1
ATOM 4116 C C . ASN A 1 554 ? 20.723 21.219 -42.828 1.00 86.12 554 ASN A C 1
ATOM 4118 O O . ASN A 1 554 ? 20.903 22.417 -43.028 1.00 86.12 554 ASN A O 1
ATOM 4122 N N . GLY A 1 555 ? 20.126 20.432 -43.731 1.00 87.81 555 GLY A N 1
ATOM 4123 C CA . GLY A 1 555 ? 19.622 20.901 -45.028 1.00 87.81 555 GLY A CA 1
ATOM 4124 C C . GLY A 1 555 ? 20.674 21.030 -46.137 1.00 87.81 555 GLY A C 1
ATOM 4125 O O . GLY A 1 555 ? 20.303 21.292 -47.277 1.00 87.81 555 GLY A O 1
ATOM 4126 N N . PHE A 1 556 ? 21.959 20.804 -45.849 1.00 91.88 556 PHE A N 1
ATOM 4127 C CA . PHE A 1 556 ? 23.037 20.836 -46.841 1.00 91.88 556 PHE A CA 1
ATOM 4128 C C . PHE A 1 556 ? 23.423 19.418 -47.296 1.00 91.88 556 PHE A C 1
ATOM 4130 O O . PHE A 1 556 ? 23.525 18.529 -46.446 1.00 91.88 556 PHE A O 1
ATOM 4137 N N . PRO A 1 557 ? 23.657 19.171 -48.598 1.00 95.44 557 PRO A N 1
ATOM 4138 C CA . PRO A 1 557 ? 23.997 17.846 -49.116 1.00 95.44 557 PRO A CA 1
ATOM 4139 C C . PRO A 1 557 ? 25.372 17.363 -48.638 1.00 95.44 557 PRO A C 1
ATOM 4141 O O . PRO A 1 557 ? 26.344 18.120 -48.615 1.00 95.44 557 PRO A O 1
ATOM 4144 N N . VAL A 1 558 ? 25.471 16.075 -48.304 1.00 96.12 558 VAL A N 1
ATOM 4145 C CA . VAL A 1 558 ? 26.739 15.391 -48.017 1.00 96.12 558 VAL A CA 1
ATOM 4146 C C . VAL A 1 558 ? 27.361 14.943 -49.329 1.00 96.12 558 VAL A C 1
ATOM 4148 O O . VAL A 1 558 ? 26.935 13.946 -49.914 1.00 96.12 558 VAL A O 1
ATOM 4151 N N . THR A 1 559 ? 28.366 15.690 -49.786 1.00 96.69 559 THR A N 1
ATOM 4152 C CA . THR A 1 559 ? 29.032 15.461 -51.077 1.00 96.69 559 THR A CA 1
ATOM 4153 C C . THR A 1 559 ? 30.403 14.810 -50.935 1.00 96.69 559 THR A C 1
ATOM 4155 O O . THR A 1 559 ? 30.920 14.246 -51.900 1.00 96.69 559 THR A O 1
ATOM 4158 N N . ARG A 1 560 ? 31.009 14.840 -49.739 1.00 96.19 560 ARG A N 1
ATOM 4159 C CA . ARG A 1 560 ? 32.390 14.377 -49.531 1.00 96.19 560 ARG A CA 1
ATOM 4160 C C . ARG A 1 560 ? 32.542 13.574 -48.250 1.00 96.19 560 ARG A C 1
ATOM 4162 O O . ARG A 1 560 ? 32.003 13.932 -47.202 1.00 96.19 560 ARG A O 1
ATOM 4169 N N . ILE A 1 561 ? 33.376 12.544 -48.321 1.00 96.50 561 ILE A N 1
ATOM 4170 C CA . ILE A 1 561 ? 33.934 11.869 -47.149 1.00 96.50 561 ILE A CA 1
ATOM 4171 C C . ILE A 1 561 ? 35.407 12.242 -47.080 1.00 96.50 561 ILE A C 1
ATOM 4173 O O . ILE A 1 561 ? 36.168 11.947 -47.997 1.00 96.50 561 ILE A O 1
ATOM 4177 N N . GLY A 1 562 ? 35.796 12.937 -46.019 1.00 94.81 562 GLY A N 1
ATOM 4178 C CA . GLY A 1 562 ? 37.142 13.452 -45.822 1.00 94.81 562 GLY A CA 1
ATOM 4179 C C . GLY A 1 562 ? 38.178 12.357 -45.580 1.00 94.81 562 GLY A C 1
ATOM 4180 O O . GLY A 1 562 ? 37.861 11.196 -45.309 1.00 94.81 562 GLY A O 1
ATOM 4181 N N . SER A 1 563 ? 39.448 12.749 -45.669 1.00 92.44 563 SER A N 1
ATOM 4182 C CA . SER A 1 563 ? 40.567 11.848 -45.400 1.00 92.44 563 SER A CA 1
ATOM 4183 C C . SER A 1 563 ? 40.487 11.294 -43.977 1.00 92.44 563 SER A C 1
ATOM 4185 O O . SER A 1 563 ? 40.260 12.043 -43.028 1.00 92.44 563 SER A O 1
ATOM 4187 N N . SER A 1 564 ? 40.673 9.983 -43.834 1.00 92.94 564 SER A N 1
ATOM 4188 C CA . SER A 1 564 ? 40.610 9.254 -42.560 1.00 92.94 564 SER A CA 1
ATOM 4189 C C . SER A 1 564 ? 39.299 9.378 -41.761 1.00 92.94 564 SER A C 1
ATOM 4191 O O . SER A 1 564 ? 39.288 9.004 -40.589 1.00 92.94 564 SER A O 1
ATOM 4193 N N . ALA A 1 565 ? 38.194 9.851 -42.353 1.00 95.19 565 ALA A N 1
ATOM 4194 C CA . ALA A 1 565 ? 36.944 10.116 -41.625 1.00 95.19 565 ALA A CA 1
ATOM 4195 C C . ALA A 1 565 ? 36.380 8.888 -40.878 1.00 95.19 565 ALA A C 1
ATOM 4197 O O . ALA A 1 565 ? 35.811 9.012 -39.795 1.00 95.19 565 ALA A O 1
ATOM 4198 N N . PHE A 1 566 ? 36.578 7.691 -41.421 1.00 96.00 566 PHE A N 1
ATOM 4199 C CA . PHE A 1 566 ? 36.189 6.424 -40.808 1.00 96.00 566 PHE A CA 1
ATOM 4200 C C . PHE A 1 566 ? 37.393 5.523 -40.519 1.00 96.00 566 PHE A C 1
ATOM 4202 O O . PHE A 1 566 ? 37.208 4.350 -40.219 1.00 96.00 566 PHE A O 1
ATOM 4209 N N . ALA A 1 567 ? 38.625 6.038 -40.551 1.00 93.31 567 ALA A N 1
ATOM 4210 C CA . ALA A 1 567 ? 39.799 5.206 -40.310 1.00 93.31 567 ALA A CA 1
ATOM 4211 C C . ALA A 1 567 ? 39.818 4.623 -38.882 1.00 93.31 567 ALA A C 1
ATOM 4213 O O . ALA A 1 567 ? 39.434 5.273 -37.901 1.00 93.31 567 ALA A O 1
ATOM 4214 N N . ASN A 1 568 ? 40.316 3.392 -38.744 1.00 93.81 568 ASN A N 1
ATOM 4215 C CA . ASN A 1 568 ? 40.420 2.662 -37.473 1.00 93.81 568 ASN A CA 1
ATOM 4216 C C . ASN A 1 568 ? 39.078 2.508 -36.728 1.00 93.81 568 ASN A C 1
ATOM 4218 O O . ASN A 1 568 ? 39.053 2.422 -35.497 1.00 93.81 568 ASN A O 1
ATOM 4222 N N . ARG A 1 569 ? 37.940 2.521 -37.435 1.00 94.75 569 ARG A N 1
ATOM 4223 C CA . ARG A 1 569 ? 36.621 2.236 -36.847 1.00 94.75 569 ARG A CA 1
ATOM 4224 C C . ARG A 1 569 ? 36.372 0.728 -36.863 1.00 94.75 569 ARG A C 1
ATOM 4226 O O . ARG A 1 569 ? 35.606 0.217 -37.672 1.00 94.75 569 ARG A O 1
ATOM 4233 N N . THR A 1 570 ? 37.032 -0.000 -35.966 1.00 94.06 570 THR A N 1
ATOM 4234 C CA . THR A 1 570 ? 37.011 -1.479 -35.929 1.00 94.06 570 THR A CA 1
ATOM 4235 C C . THR A 1 570 ? 35.636 -2.076 -35.634 1.00 94.06 570 THR A C 1
ATOM 4237 O O . THR A 1 570 ? 35.376 -3.210 -36.016 1.00 94.06 570 THR A O 1
ATOM 4240 N N . ASN A 1 571 ? 34.753 -1.316 -34.980 1.00 91.56 571 ASN A N 1
ATOM 4241 C CA . ASN A 1 571 ? 33.388 -1.753 -34.687 1.00 91.56 571 ASN A CA 1
ATOM 4242 C C . ASN A 1 571 ? 32.412 -1.479 -35.842 1.00 91.56 571 ASN A C 1
ATOM 4244 O O . ASN A 1 571 ? 31.287 -1.958 -35.788 1.00 91.56 571 ASN A O 1
ATOM 4248 N N . LEU A 1 572 ? 32.795 -0.701 -36.863 1.00 92.50 572 LEU A N 1
ATOM 4249 C CA . LEU A 1 572 ? 31.950 -0.392 -38.021 1.00 92.50 572 LEU A CA 1
ATOM 4250 C C . LEU A 1 572 ? 32.001 -1.558 -39.016 1.00 92.50 572 LEU A C 1
ATOM 4252 O O . LEU A 1 572 ? 32.995 -1.712 -39.717 1.00 92.50 572 LEU A O 1
ATOM 4256 N N . THR A 1 573 ? 30.948 -2.373 -39.068 1.00 90.50 573 THR A N 1
ATOM 4257 C CA . THR A 1 573 ? 30.888 -3.615 -39.859 1.00 90.50 573 THR A CA 1
ATOM 4258 C C . THR A 1 573 ? 30.332 -3.432 -41.267 1.00 90.50 573 THR A C 1
ATOM 4260 O O . THR A 1 573 ? 30.600 -4.261 -42.144 1.00 90.50 573 THR A O 1
ATOM 4263 N N . GLY A 1 574 ? 29.589 -2.347 -41.492 1.00 89.00 574 GLY A N 1
ATOM 4264 C CA . GLY A 1 574 ? 29.015 -1.977 -42.781 1.00 89.00 574 GLY A CA 1
ATOM 4265 C C . GLY A 1 574 ? 28.746 -0.476 -42.861 1.00 89.00 574 GLY A C 1
ATOM 4266 O O . GLY A 1 574 ? 28.469 0.169 -41.851 1.00 89.00 574 GLY A O 1
ATOM 4267 N N . ILE A 1 575 ? 28.835 0.082 -44.066 1.00 90.56 575 ILE A N 1
ATOM 4268 C CA . ILE A 1 575 ? 28.550 1.494 -44.321 1.00 90.56 575 ILE A CA 1
ATOM 4269 C C . ILE A 1 575 ? 27.839 1.650 -45.665 1.00 90.56 575 ILE A C 1
ATOM 4271 O O . ILE A 1 575 ? 28.298 1.132 -46.682 1.00 90.56 575 ILE A O 1
ATOM 4275 N N . ILE A 1 576 ? 26.727 2.380 -45.668 1.00 90.94 576 ILE A N 1
ATOM 4276 C CA . ILE A 1 576 ? 26.024 2.789 -46.883 1.00 90.94 576 ILE A CA 1
ATOM 4277 C C . ILE A 1 576 ? 26.478 4.204 -47.244 1.00 90.94 576 ILE A C 1
ATOM 4279 O O . ILE A 1 576 ? 26.277 5.150 -46.476 1.00 90.94 576 ILE A O 1
ATOM 4283 N N . ILE A 1 577 ? 27.101 4.335 -48.418 1.00 90.25 577 ILE A N 1
ATOM 4284 C CA . ILE A 1 577 ? 27.505 5.616 -49.006 1.00 90.25 577 ILE A CA 1
ATOM 4285 C C . ILE A 1 577 ? 26.353 6.101 -49.905 1.00 90.25 577 ILE A C 1
ATOM 4287 O O . ILE A 1 577 ? 26.030 5.414 -50.875 1.00 90.25 577 ILE A O 1
ATOM 4291 N N . PRO A 1 578 ? 25.712 7.249 -49.620 1.00 91.94 578 PRO A N 1
ATOM 4292 C CA . PRO A 1 578 ? 24.606 7.746 -50.429 1.00 91.94 578 PRO A CA 1
ATOM 4293 C C . PRO A 1 578 ? 25.103 8.298 -51.770 1.00 91.94 578 PRO A C 1
ATOM 4295 O O . PRO A 1 578 ? 26.214 8.817 -51.870 1.00 91.94 578 PR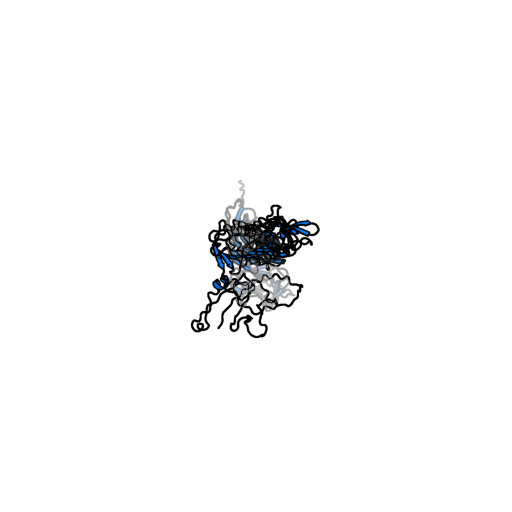O A O 1
ATOM 4298 N N . ASN A 1 579 ? 24.229 8.291 -52.782 1.00 91.44 579 ASN A N 1
ATOM 4299 C CA . ASN A 1 579 ? 24.522 8.821 -54.124 1.00 91.44 579 ASN A CA 1
ATOM 4300 C C . ASN A 1 579 ? 24.823 10.334 -54.155 1.00 91.44 579 ASN A C 1
ATOM 4302 O O . ASN A 1 579 ? 25.264 10.851 -55.178 1.00 91.44 579 ASN A O 1
ATOM 4306 N N . SER A 1 580 ? 24.586 11.063 -53.058 1.00 94.56 580 SER A N 1
ATOM 4307 C CA . SER A 1 580 ? 25.003 12.463 -52.930 1.00 94.56 580 SER A CA 1
ATOM 4308 C C . SER A 1 580 ? 26.523 12.609 -52.808 1.00 94.56 580 SER A C 1
ATOM 4310 O O . SER A 1 580 ? 27.056 13.661 -53.151 1.00 94.56 580 SER A O 1
ATOM 4312 N N . VAL A 1 581 ? 27.228 11.571 -52.340 1.00 95.75 581 VAL A N 1
ATOM 4313 C CA . VAL A 1 581 ? 28.684 11.585 -52.175 1.00 95.75 581 VAL A CA 1
ATOM 4314 C C . VAL A 1 581 ? 29.353 11.419 -53.534 1.00 95.75 581 VAL A C 1
ATOM 4316 O O . VAL A 1 581 ? 29.164 10.414 -54.220 1.00 95.75 581 VAL A O 1
ATOM 4319 N N . THR A 1 582 ? 30.182 12.395 -53.897 1.00 94.56 582 THR A N 1
ATOM 4320 C CA . THR A 1 582 ? 30.931 12.433 -55.158 1.00 94.56 582 THR A CA 1
ATOM 4321 C C . THR A 1 582 ? 32.437 12.279 -54.969 1.00 94.56 582 THR A C 1
ATOM 4323 O O . THR A 1 582 ? 33.145 11.956 -55.926 1.00 94.56 582 THR A O 1
ATOM 4326 N N . GLN A 1 583 ? 32.938 12.458 -53.741 1.00 93.38 583 GLN A N 1
ATOM 4327 C CA . GLN A 1 583 ? 34.366 12.389 -53.435 1.00 93.38 583 GLN A CA 1
ATOM 4328 C C . GLN A 1 583 ? 34.678 11.571 -52.176 1.00 93.38 583 GLN A C 1
ATOM 4330 O O . GLN A 1 583 ? 34.065 11.774 -51.124 1.00 93.38 583 GLN A O 1
ATOM 4335 N N . LEU A 1 584 ? 35.703 10.715 -52.268 1.00 93.81 584 LEU A N 1
ATOM 4336 C CA . LEU A 1 584 ? 36.294 9.996 -51.135 1.00 93.81 584 LEU A CA 1
ATOM 4337 C C . LEU A 1 584 ? 37.727 10.465 -50.853 1.00 93.81 584 LEU A C 1
ATOM 4339 O O . LEU A 1 584 ? 38.552 10.610 -51.755 1.00 93.81 584 LEU A O 1
ATOM 4343 N N . GLY A 1 585 ? 38.019 10.698 -49.578 1.00 92.31 585 GLY A N 1
ATOM 4344 C CA . GLY A 1 585 ? 39.316 11.134 -49.085 1.00 92.31 585 GLY A CA 1
ATOM 4345 C C . GLY A 1 585 ? 40.346 10.010 -48.983 1.00 92.31 585 GLY A C 1
ATOM 4346 O O . GLY A 1 585 ? 40.020 8.819 -48.967 1.00 92.31 585 GLY A O 1
ATOM 4347 N N . TYR A 1 586 ? 41.610 10.398 -48.833 1.00 91.06 586 TYR A N 1
ATOM 4348 C CA . TYR A 1 586 ? 42.700 9.460 -48.580 1.00 91.06 586 TYR A CA 1
ATOM 4349 C C . TYR A 1 586 ? 42.447 8.698 -47.272 1.00 91.06 586 TYR A C 1
ATOM 4351 O O . TYR A 1 586 ? 42.175 9.316 -46.241 1.00 91.06 586 TYR A O 1
ATOM 4359 N N . LYS A 1 587 ? 42.528 7.360 -47.295 1.00 91.56 587 LYS A N 1
ATOM 4360 C CA . LYS A 1 587 ? 42.266 6.501 -46.122 1.00 91.56 587 LYS A CA 1
ATOM 4361 C C . LYS A 1 587 ? 40.876 6.660 -45.503 1.00 91.56 587 LYS A C 1
ATOM 4363 O O . LYS A 1 587 ? 40.711 6.352 -44.327 1.00 91.56 587 LYS A O 1
ATOM 4368 N N . ALA A 1 588 ? 39.880 7.115 -46.273 1.00 94.12 588 ALA A N 1
ATOM 4369 C CA . ALA A 1 588 ? 38.530 7.384 -45.773 1.00 94.12 588 ALA A CA 1
ATOM 4370 C C . ALA A 1 588 ? 37.979 6.266 -44.869 1.00 94.12 588 ALA A C 1
ATOM 4372 O O . ALA A 1 588 ? 37.407 6.592 -43.837 1.00 94.12 588 ALA A O 1
ATOM 4373 N N . PHE A 1 589 ? 38.228 4.992 -45.194 1.00 95.69 589 PHE A N 1
ATOM 4374 C CA . PHE A 1 589 ? 37.797 3.820 -44.424 1.00 95.69 589 PHE A CA 1
ATOM 4375 C C . PHE A 1 589 ? 38.945 2.860 -44.058 1.00 95.69 589 PHE A C 1
ATOM 4377 O O . PHE A 1 589 ? 38.697 1.682 -43.805 1.00 95.69 589 PHE A O 1
ATOM 4384 N N . ASP A 1 590 ? 40.203 3.309 -44.026 1.00 93.06 590 ASP A N 1
ATOM 4385 C CA . ASP A 1 590 ? 41.361 2.434 -43.758 1.00 93.06 590 ASP A CA 1
ATOM 4386 C C . ASP A 1 590 ? 41.280 1.750 -42.378 1.00 93.06 590 ASP A C 1
ATOM 4388 O O . ASP A 1 590 ? 40.964 2.394 -41.374 1.00 93.06 590 ASP A O 1
ATOM 4392 N N . ARG A 1 591 ? 41.592 0.448 -42.313 1.00 93.75 591 ARG A N 1
ATOM 4393 C CA . ARG A 1 591 ? 41.595 -0.359 -41.071 1.00 93.75 591 ARG A CA 1
ATOM 4394 C C . ARG A 1 591 ? 40.278 -0.296 -40.287 1.00 93.75 591 ARG A C 1
ATOM 4396 O O . ARG A 1 591 ? 40.278 -0.289 -39.053 1.00 93.75 591 ARG A O 1
ATOM 4403 N N . SER A 1 592 ? 39.152 -0.219 -40.987 1.00 94.31 592 SER A N 1
ATOM 4404 C CA . SER A 1 592 ? 37.830 -0.279 -40.357 1.00 94.31 592 SER A CA 1
ATOM 4405 C C . SER A 1 592 ? 37.361 -1.731 -40.224 1.00 94.31 592 SER A C 1
ATOM 4407 O O . SER A 1 592 ? 38.002 -2.659 -40.716 1.00 94.31 592 SER A O 1
ATOM 4409 N N . GLY A 1 593 ? 36.249 -1.953 -39.527 1.00 94.19 593 GLY A N 1
ATOM 4410 C CA . GLY A 1 593 ? 35.648 -3.280 -39.368 1.00 94.19 593 GLY A CA 1
ATOM 4411 C C . GLY A 1 593 ? 34.831 -3.757 -40.573 1.00 94.19 593 GLY A C 1
ATOM 4412 O O . GLY A 1 593 ? 34.078 -4.719 -40.432 1.00 94.19 593 GLY A O 1
ATOM 4413 N N . LEU A 1 594 ? 34.915 -3.084 -41.730 1.00 95.19 594 LEU A N 1
ATOM 4414 C CA . LEU A 1 594 ? 33.979 -3.289 -42.833 1.00 95.19 594 LEU A CA 1
ATOM 4415 C C . LEU A 1 594 ? 34.107 -4.697 -43.412 1.00 95.19 594 LEU A C 1
ATOM 4417 O O . LEU A 1 594 ? 35.187 -5.127 -43.809 1.00 95.19 594 LEU A O 1
ATOM 4421 N N . THR A 1 595 ? 32.975 -5.388 -43.508 1.00 90.81 595 THR A N 1
ATOM 4422 C CA . THR A 1 595 ? 32.888 -6.755 -44.050 1.00 90.81 595 THR A CA 1
ATOM 4423 C C . THR A 1 595 ? 32.440 -6.792 -45.509 1.00 90.81 595 THR A C 1
ATOM 4425 O O . THR A 1 595 ? 32.662 -7.776 -46.215 1.00 90.81 595 THR A O 1
ATOM 4428 N N . ASN A 1 596 ? 31.806 -5.722 -45.972 1.00 86.56 596 ASN A N 1
ATOM 4429 C CA . ASN A 1 596 ? 31.363 -5.528 -47.343 1.00 86.56 596 ASN A CA 1
ATOM 4430 C C . ASN A 1 596 ? 31.321 -4.028 -47.652 1.00 86.56 596 ASN A C 1
ATOM 4432 O O . ASN A 1 596 ? 31.228 -3.205 -46.736 1.00 86.56 596 ASN A O 1
ATOM 4436 N N . ILE A 1 597 ? 31.410 -3.683 -48.935 1.00 88.69 597 ILE A N 1
ATOM 4437 C CA . ILE A 1 597 ? 31.279 -2.301 -49.387 1.00 88.69 597 ILE A CA 1
ATOM 4438 C C . ILE A 1 597 ? 30.687 -2.222 -50.793 1.00 88.69 597 ILE A C 1
ATOM 4440 O O . ILE A 1 597 ? 31.078 -2.974 -51.688 1.00 88.69 597 ILE A O 1
ATOM 4444 N N . VAL A 1 598 ? 29.784 -1.259 -50.980 1.00 87.06 598 VAL A N 1
ATOM 4445 C CA . VAL A 1 598 ? 29.304 -0.811 -52.288 1.00 87.06 598 VAL A CA 1
ATOM 4446 C C . VAL A 1 598 ? 29.734 0.638 -52.474 1.00 87.06 598 VAL A C 1
ATOM 4448 O O . VAL A 1 598 ? 29.343 1.515 -51.704 1.00 87.06 598 VAL A O 1
ATOM 4451 N N . VAL A 1 599 ? 30.562 0.890 -53.486 1.00 88.12 599 VAL A N 1
ATOM 4452 C CA . VAL A 1 599 ? 30.973 2.243 -53.870 1.00 88.12 599 VAL A CA 1
ATOM 4453 C C . VAL A 1 599 ? 30.052 2.722 -54.993 1.00 88.12 599 VAL A C 1
ATOM 4455 O O . VAL A 1 599 ? 30.103 2.146 -56.086 1.00 88.12 599 VAL A O 1
ATOM 4458 N N . PRO A 1 600 ? 29.199 3.736 -54.746 1.00 87.50 600 PRO A N 1
ATOM 4459 C CA . PRO A 1 600 ? 28.203 4.168 -55.718 1.00 87.50 600 PRO A CA 1
ATOM 4460 C C . PRO A 1 600 ? 28.851 4.860 -56.921 1.00 87.50 600 PRO A C 1
ATOM 4462 O O . PRO A 1 600 ? 29.926 5.452 -56.813 1.00 87.50 600 PRO A O 1
ATOM 4465 N N . ALA A 1 601 ? 28.158 4.831 -58.063 1.00 86.19 601 ALA A N 1
ATOM 4466 C CA . ALA A 1 601 ? 28.630 5.425 -59.316 1.00 86.19 601 ALA A CA 1
ATOM 4467 C C . ALA A 1 601 ? 28.835 6.951 -59.236 1.00 86.19 601 ALA A C 1
ATOM 4469 O O . ALA A 1 601 ? 29.586 7.520 -60.025 1.00 86.19 601 ALA A O 1
ATOM 4470 N N . SER A 1 602 ? 28.194 7.610 -58.263 1.00 91.31 602 SER A N 1
ATOM 4471 C CA . SER A 1 602 ? 28.365 9.038 -57.984 1.00 91.31 602 SER A CA 1
ATOM 4472 C C . SER A 1 602 ? 29.787 9.397 -57.546 1.00 91.31 602 SER A C 1
ATOM 4474 O O . SER A 1 602 ? 30.221 10.530 -57.766 1.00 91.31 602 SER A O 1
ATOM 4476 N N . VAL A 1 603 ? 30.530 8.452 -56.954 1.00 91.31 603 VAL A N 1
ATOM 4477 C CA . VAL A 1 603 ? 31.920 8.658 -56.536 1.00 91.31 603 VAL A CA 1
ATOM 4478 C C . VAL A 1 603 ? 32.809 8.711 -57.773 1.00 91.31 603 VAL A C 1
ATOM 4480 O O . VAL A 1 603 ? 33.179 7.697 -58.359 1.00 91.31 603 VAL A O 1
ATOM 4483 N N . THR A 1 604 ? 33.167 9.932 -58.151 1.00 89.31 604 THR A N 1
ATOM 4484 C CA . THR A 1 604 ? 33.940 10.245 -59.361 1.00 89.31 604 THR A CA 1
ATOM 4485 C C . THR A 1 604 ? 35.290 10.880 -59.038 1.00 89.31 604 THR A C 1
ATOM 4487 O O . THR A 1 604 ? 36.073 11.166 -59.939 1.00 89.31 604 THR A O 1
ATOM 4490 N N . ASN A 1 605 ? 35.596 11.107 -57.757 1.00 89.38 605 ASN A N 1
ATOM 4491 C CA . ASN A 1 605 ? 36.838 11.744 -57.340 1.00 89.38 605 ASN A CA 1
ATOM 4492 C C . ASN A 1 605 ? 37.429 11.091 -56.078 1.00 89.38 605 ASN A C 1
ATOM 4494 O O . ASN A 1 605 ? 36.729 10.864 -55.091 1.00 89.38 605 ASN A O 1
ATOM 4498 N N . TYR A 1 606 ? 38.739 10.843 -56.094 1.00 89.31 606 TYR A N 1
ATOM 4499 C CA . TYR A 1 606 ? 39.493 10.282 -54.974 1.00 89.31 606 TYR A CA 1
ATOM 4500 C C . TYR A 1 606 ? 40.665 11.196 -54.630 1.00 89.31 606 TYR A C 1
ATOM 4502 O O . TYR A 1 606 ? 41.518 11.476 -55.473 1.00 89.31 606 TYR A O 1
ATOM 4510 N N . VAL A 1 607 ? 40.733 11.642 -53.378 1.00 86.56 607 VAL A N 1
ATOM 4511 C CA . VAL A 1 607 ? 41.849 12.462 -52.896 1.00 86.56 607 VAL A CA 1
ATOM 4512 C C . VAL A 1 607 ? 43.004 11.543 -52.502 1.00 86.56 607 VAL A C 1
ATOM 4514 O O . VAL A 1 607 ? 42.828 10.627 -51.701 1.00 86.56 607 VAL A O 1
ATOM 4517 N N . ASN A 1 608 ? 44.191 11.796 -53.051 1.00 78.88 608 ASN A N 1
ATOM 4518 C CA . ASN A 1 608 ? 45.438 11.163 -52.620 1.00 78.88 608 ASN A CA 1
ATOM 4519 C C . ASN A 1 608 ? 46.201 12.079 -51.644 1.00 78.88 608 ASN A C 1
ATOM 4521 O O . ASN A 1 608 ? 45.917 13.270 -51.539 1.00 78.88 608 ASN A O 1
ATOM 4525 N N . ASP A 1 609 ? 47.167 11.527 -50.915 1.00 73.50 609 ASP A N 1
ATOM 4526 C CA . ASP A 1 609 ? 48.023 12.258 -49.964 1.00 73.50 609 ASP A CA 1
ATOM 4527 C C . ASP A 1 609 ? 49.233 12.951 -50.627 1.00 73.50 609 ASP A C 1
ATOM 4529 O O . ASP A 1 609 ? 50.185 13.326 -49.946 1.00 73.50 609 ASP A O 1
ATOM 4533 N N . GLY A 1 610 ? 49.238 13.091 -51.956 1.00 68.12 610 GLY A N 1
ATOM 4534 C CA . GLY A 1 610 ? 50.383 13.582 -52.725 1.00 68.12 610 GLY A CA 1
ATOM 4535 C C . GLY A 1 610 ? 51.471 12.534 -53.000 1.00 68.12 610 GLY A C 1
ATOM 4536 O O . GLY A 1 610 ? 52.332 12.788 -53.837 1.00 68.12 610 GLY A O 1
ATOM 4537 N N . SER A 1 611 ? 51.424 11.343 -52.383 1.00 65.88 611 SER A N 1
ATOM 4538 C CA . SER A 1 611 ? 52.365 10.236 -52.654 1.00 65.88 611 SER A CA 1
ATOM 4539 C C . SER A 1 611 ? 51.944 9.332 -53.821 1.00 65.88 611 SER A C 1
ATOM 4541 O O . SER A 1 611 ? 52.667 8.410 -54.192 1.00 65.88 611 SER A O 1
ATOM 4543 N N . GLY A 1 612 ? 50.769 9.587 -54.405 1.00 60.81 612 GLY A N 1
ATOM 4544 C CA . GLY A 1 612 ? 50.210 8.800 -55.506 1.00 60.81 612 GLY A CA 1
ATOM 4545 C C . GLY A 1 612 ? 49.462 7.533 -55.075 1.00 60.81 612 GLY A C 1
ATOM 4546 O O . GLY A 1 612 ? 48.981 6.803 -55.938 1.00 60.81 612 GLY A O 1
ATOM 4547 N N . TYR A 1 613 ? 49.301 7.271 -53.775 1.00 63.59 613 TYR A N 1
ATOM 4548 C CA . TYR A 1 613 ? 48.583 6.103 -53.252 1.00 63.59 613 TYR A CA 1
ATOM 4549 C C . TYR A 1 613 ? 47.207 6.484 -52.659 1.00 63.59 613 TYR A C 1
ATOM 4551 O O . TYR A 1 613 ? 47.078 7.506 -51.990 1.00 63.59 613 TYR A O 1
ATOM 4559 N N . GLY A 1 614 ? 46.160 5.679 -52.903 1.00 61.25 614 GLY A N 1
ATOM 4560 C CA . GLY A 1 614 ? 44.749 6.014 -52.635 1.00 61.25 614 GLY A CA 1
ATOM 4561 C C . GLY A 1 614 ? 43.953 4.908 -51.922 1.00 61.25 614 GLY A C 1
ATOM 4562 O O . GLY A 1 614 ? 42.977 4.386 -52.456 1.00 61.25 614 GLY A O 1
ATOM 4563 N N . TYR A 1 615 ? 44.351 4.576 -50.690 1.00 76.31 615 TYR A N 1
ATOM 4564 C CA . TYR A 1 615 ? 43.769 3.517 -49.844 1.00 76.31 615 TYR A CA 1
ATOM 4565 C C . TYR A 1 615 ? 42.371 3.827 -49.292 1.00 76.31 615 TYR A C 1
ATOM 4567 O O . TYR A 1 615 ? 42.194 3.893 -48.078 1.00 76.31 615 TYR A O 1
ATOM 4575 N N . ALA A 1 616 ? 41.360 4.043 -50.129 1.00 86.94 616 ALA A N 1
ATOM 4576 C CA . ALA A 1 616 ? 40.024 4.363 -49.618 1.00 86.94 616 ALA A CA 1
ATOM 4577 C C . ALA A 1 616 ? 39.492 3.287 -48.644 1.00 86.94 616 ALA A C 1
ATOM 4579 O O . ALA A 1 616 ? 38.919 3.655 -47.621 1.00 86.94 616 ALA A O 1
ATOM 4580 N N . PHE A 1 617 ? 39.752 1.998 -48.909 1.00 93.19 617 PHE A N 1
ATOM 4581 C CA . PHE A 1 617 ? 39.233 0.856 -48.141 1.00 93.19 617 PHE A CA 1
ATOM 4582 C C . PHE A 1 617 ? 40.327 -0.129 -47.689 1.00 93.19 617 PHE A C 1
ATOM 4584 O O . PHE A 1 617 ? 40.051 -1.307 -47.465 1.00 93.19 617 PHE A O 1
ATOM 4591 N N . GLY A 1 618 ? 41.571 0.331 -47.531 1.00 92.56 618 GLY A N 1
ATOM 4592 C CA . GLY A 1 618 ? 42.705 -0.527 -47.169 1.00 92.56 618 GLY A CA 1
ATOM 4593 C C . GLY A 1 618 ? 42.542 -1.262 -45.828 1.00 92.56 618 GLY A C 1
ATOM 4594 O O . GLY A 1 618 ? 41.909 -0.761 -44.900 1.00 92.56 618 GLY A O 1
ATOM 4595 N N . TYR A 1 619 ? 43.122 -2.460 -45.724 1.00 94.06 619 TYR A N 1
ATOM 4596 C CA . TYR A 1 619 ? 43.228 -3.268 -44.499 1.00 94.06 619 TYR A CA 1
ATOM 4597 C C . TYR A 1 619 ? 41.900 -3.537 -43.765 1.00 94.06 619 TYR A C 1
ATOM 4599 O O . TYR A 1 619 ? 41.890 -3.718 -42.546 1.00 94.06 619 TYR A O 1
ATOM 4607 N N . ASN A 1 620 ? 40.780 -3.574 -44.489 1.00 95.25 620 ASN A N 1
ATOM 4608 C CA . ASN A 1 620 ? 39.481 -3.960 -43.940 1.00 95.25 620 ASN A CA 1
ATOM 4609 C C . ASN A 1 620 ? 39.275 -5.484 -44.022 1.00 95.25 620 ASN A C 1
ATOM 4611 O O . ASN A 1 620 ? 39.770 -6.121 -44.957 1.00 95.25 620 ASN A O 1
ATOM 4615 N N . PRO A 1 621 ? 38.481 -6.090 -43.121 1.00 94.94 621 PRO A N 1
ATOM 4616 C CA . PRO A 1 621 ? 38.063 -7.489 -43.214 1.00 94.94 621 PRO A CA 1
ATOM 4617 C C . PRO A 1 621 ? 36.957 -7.694 -44.273 1.00 94.94 621 PRO A C 1
ATOM 4619 O O . PRO A 1 621 ? 36.005 -8.445 -44.054 1.00 94.94 621 PRO A O 1
ATOM 4622 N N . LEU A 1 622 ? 37.064 -7.026 -45.430 1.00 90.44 622 LEU A N 1
ATOM 4623 C CA . LEU A 1 622 ? 36.091 -7.135 -46.515 1.00 90.44 622 LEU A CA 1
ATOM 4624 C C . LEU A 1 622 ? 36.074 -8.567 -47.032 1.00 90.44 622 LEU A C 1
ATOM 4626 O O . LEU A 1 622 ? 37.118 -9.098 -47.379 1.00 90.44 622 LEU A O 1
ATOM 4630 N N . ARG A 1 623 ? 34.889 -9.165 -47.141 1.00 86.94 623 ARG A N 1
ATOM 4631 C CA . ARG A 1 623 ? 34.657 -10.435 -47.842 1.00 86.94 623 ARG A CA 1
ATOM 4632 C C . ARG A 1 623 ? 34.239 -10.209 -49.289 1.00 86.94 623 ARG A C 1
ATOM 4634 O O . ARG A 1 623 ? 34.585 -11.009 -50.158 1.00 86.94 623 ARG A O 1
ATOM 4641 N N . THR A 1 624 ? 33.501 -9.125 -49.528 1.00 80.56 624 THR A N 1
ATOM 4642 C CA . THR A 1 624 ? 32.993 -8.724 -50.844 1.00 80.56 624 THR A CA 1
ATOM 4643 C C . THR A 1 624 ? 33.170 -7.223 -51.060 1.00 80.56 624 THR A C 1
ATOM 4645 O O . THR A 1 624 ? 33.113 -6.450 -50.102 1.00 80.56 624 THR A O 1
ATOM 4648 N N . ALA A 1 625 ? 33.379 -6.810 -52.308 1.00 83.00 625 ALA A N 1
ATOM 4649 C CA . ALA A 1 625 ? 33.404 -5.403 -52.693 1.00 83.00 625 ALA A CA 1
ATOM 4650 C C . ALA A 1 625 ? 32.769 -5.201 -54.074 1.00 83.00 625 ALA A C 1
ATOM 4652 O O . ALA A 1 625 ? 33.042 -5.969 -54.998 1.00 83.00 625 ALA A O 1
ATOM 4653 N N . THR A 1 626 ? 31.969 -4.145 -54.213 1.00 82.88 626 THR A N 1
ATOM 4654 C CA . THR A 1 626 ? 31.351 -3.738 -55.480 1.00 82.88 626 THR A CA 1
ATOM 4655 C C . THR A 1 626 ? 31.714 -2.291 -55.782 1.00 82.88 626 THR A C 1
ATOM 4657 O O . THR A 1 626 ? 31.480 -1.403 -54.959 1.00 82.88 626 THR A O 1
ATOM 4660 N N . VAL A 1 627 ? 32.273 -2.044 -56.965 1.00 84.31 627 VAL A N 1
ATOM 4661 C CA . VAL A 1 627 ? 32.613 -0.700 -57.450 1.00 84.31 627 VAL A CA 1
ATOM 4662 C C . VAL A 1 627 ? 31.771 -0.404 -58.683 1.00 84.31 627 VAL A C 1
ATOM 4664 O O . VAL A 1 627 ? 31.889 -1.107 -59.682 1.00 84.31 627 VAL A O 1
ATOM 4667 N N . LEU A 1 628 ? 30.915 0.616 -58.593 1.00 79.12 628 LEU A N 1
ATOM 4668 C CA . LEU A 1 628 ? 29.991 1.022 -59.664 1.00 79.12 628 LEU A CA 1
ATOM 4669 C C . LEU A 1 628 ? 30.449 2.292 -60.401 1.00 79.12 628 LEU A C 1
ATOM 4671 O O . LEU A 1 628 ? 29.822 2.715 -61.367 1.00 79.12 628 LEU A O 1
ATOM 4675 N N . GLY A 1 629 ? 31.498 2.952 -59.901 1.00 70.75 629 GLY A N 1
ATOM 4676 C CA . GLY A 1 629 ? 32.067 4.165 -60.491 1.00 70.75 629 GLY A CA 1
ATOM 4677 C C . GLY A 1 629 ? 33.005 3.878 -61.662 1.00 70.75 629 GLY A C 1
ATOM 4678 O O . GLY A 1 629 ? 33.411 2.749 -61.906 1.00 70.75 629 GLY A O 1
ATOM 4679 N N . THR A 1 630 ? 33.402 4.920 -62.388 1.00 69.06 630 THR A N 1
ATOM 4680 C CA . THR A 1 630 ? 34.304 4.799 -63.549 1.00 69.06 630 THR A CA 1
ATOM 4681 C C . THR A 1 630 ? 35.790 4.804 -63.185 1.00 69.06 630 THR A C 1
ATOM 4683 O O . THR A 1 630 ? 36.626 4.535 -64.045 1.00 69.06 630 THR A O 1
ATOM 4686 N N . ILE A 1 631 ? 36.135 5.113 -61.931 1.00 80.44 631 ILE A N 1
ATOM 4687 C CA . ILE A 1 631 ? 37.515 5.317 -61.476 1.00 80.44 631 ILE A CA 1
ATOM 4688 C C . ILE A 1 631 ? 37.823 4.379 -60.310 1.00 80.44 631 ILE A C 1
ATOM 4690 O O . ILE A 1 631 ? 37.086 4.325 -59.328 1.00 80.44 631 ILE A O 1
ATOM 4694 N N . ILE A 1 632 ? 38.963 3.695 -60.397 1.00 86.75 632 ILE A N 1
ATOM 4695 C CA . ILE A 1 632 ? 39.554 2.909 -59.312 1.00 86.75 632 ILE A CA 1
ATOM 4696 C C . ILE A 1 632 ? 40.836 3.647 -58.880 1.00 86.75 632 ILE A C 1
ATOM 4698 O O . ILE A 1 632 ? 41.673 3.932 -59.737 1.00 86.75 632 ILE A O 1
ATOM 4702 N N . PRO A 1 633 ? 41.027 4.007 -57.597 1.00 88.25 633 PRO A N 1
ATOM 4703 C CA . PRO A 1 633 ? 42.276 4.603 -57.130 1.00 88.25 633 PRO A CA 1
ATOM 4704 C C . PRO A 1 633 ? 43.359 3.541 -56.870 1.00 88.25 633 PRO A C 1
ATOM 4706 O O . PRO A 1 633 ? 43.074 2.362 -56.637 1.00 88.25 633 PRO A O 1
ATOM 4709 N N . ASN A 1 634 ? 44.623 3.977 -56.849 1.00 89.69 634 ASN A N 1
ATOM 4710 C CA . ASN A 1 634 ? 45.751 3.128 -56.457 1.00 89.69 634 ASN A CA 1
ATOM 4711 C C . ASN A 1 634 ? 45.533 2.549 -55.053 1.00 89.69 634 ASN A C 1
ATOM 4713 O O . ASN A 1 634 ? 45.238 3.288 -54.117 1.00 89.69 634 ASN A O 1
ATOM 4717 N N . ASN A 1 635 ? 45.743 1.246 -54.897 1.00 91.50 635 ASN A N 1
ATOM 4718 C CA . ASN A 1 635 ? 45.619 0.507 -53.642 1.00 91.50 635 ASN A CA 1
ATOM 4719 C C . ASN A 1 635 ? 44.244 0.541 -52.959 1.00 91.50 635 ASN A C 1
ATOM 4721 O O . ASN A 1 635 ? 44.165 0.392 -51.738 1.00 91.50 635 ASN A O 1
ATOM 4725 N N . MET A 1 636 ? 43.161 0.719 -53.721 1.00 91.75 636 MET A N 1
ATOM 4726 C CA . MET A 1 636 ? 41.795 0.811 -53.191 1.00 91.75 636 MET A CA 1
ATOM 4727 C C . MET A 1 636 ? 41.462 -0.243 -52.117 1.00 91.75 636 MET A C 1
ATOM 4729 O O . MET A 1 636 ? 40.887 0.119 -51.089 1.00 91.75 636 MET A O 1
ATOM 4733 N N . PHE A 1 637 ? 41.859 -1.505 -52.338 1.00 94.31 637 PHE A N 1
ATOM 4734 C CA . PHE A 1 637 ? 41.585 -2.649 -51.460 1.00 94.31 637 PHE A CA 1
ATOM 4735 C C . PHE A 1 637 ? 42.849 -3.299 -50.880 1.00 94.31 637 PHE A C 1
ATOM 4737 O O . PHE A 1 637 ? 42.786 -4.434 -50.406 1.00 94.31 637 PHE A O 1
ATOM 4744 N N . GLN A 1 638 ? 44.001 -2.617 -50.881 1.00 94.00 638 GLN A N 1
ATOM 4745 C CA . GLN A 1 638 ? 45.235 -3.219 -50.365 1.00 94.00 638 GLN A CA 1
ATOM 4746 C C . GLN A 1 638 ? 45.046 -3.756 -48.940 1.00 94.00 638 GLN A C 1
ATOM 4748 O O . GLN A 1 638 ? 44.496 -3.080 -48.074 1.00 94.00 638 GLN A O 1
ATOM 4753 N N . GLY A 1 639 ? 45.553 -4.958 -48.675 1.00 94.81 639 GLY A N 1
ATOM 4754 C CA . GLY A 1 639 ? 45.535 -5.573 -47.352 1.00 94.81 639 GLY A CA 1
ATOM 4755 C C . GLY A 1 639 ? 44.173 -6.111 -46.925 1.00 94.81 639 GLY A C 1
ATOM 4756 O O . GLY A 1 639 ? 44.055 -6.561 -45.786 1.00 94.81 639 GLY A O 1
ATOM 4757 N N . CYS A 1 640 ? 43.160 -6.101 -47.799 1.00 95.88 640 CYS A N 1
ATOM 4758 C CA . CYS A 1 640 ? 41.878 -6.757 -47.543 1.00 95.88 640 CYS A CA 1
ATOM 4759 C C . CYS A 1 640 ? 42.037 -8.279 -47.661 1.00 95.88 640 CYS A C 1
ATOM 4761 O O . CYS A 1 640 ? 41.595 -8.913 -48.616 1.00 95.88 640 CYS A O 1
ATOM 4763 N N . SER A 1 641 ? 42.716 -8.880 -46.686 1.00 95.56 641 SER A N 1
ATOM 4764 C CA . SER A 1 641 ? 43.142 -10.284 -46.716 1.00 95.56 641 SER A CA 1
ATOM 4765 C C . SER A 1 641 ? 41.987 -11.286 -46.726 1.00 95.56 641 SER A C 1
ATOM 4767 O O . SER A 1 641 ? 42.198 -12.435 -47.098 1.00 95.56 641 SER A O 1
ATOM 4769 N N . GLN A 1 642 ? 40.773 -10.861 -46.359 1.00 93.50 642 GLN A N 1
ATOM 4770 C CA . GLN A 1 642 ? 39.557 -11.682 -46.381 1.00 93.50 642 GLN A CA 1
ATOM 4771 C C . GLN A 1 642 ? 38.738 -11.531 -47.672 1.00 93.50 642 GLN A C 1
ATOM 4773 O O . GLN A 1 642 ? 37.698 -12.178 -47.798 1.00 93.50 642 GLN A O 1
ATOM 4778 N N . LEU A 1 643 ? 39.180 -10.696 -48.621 1.00 89.75 643 LEU A N 1
ATOM 4779 C CA . LEU A 1 643 ? 38.414 -10.363 -49.818 1.00 89.75 643 LEU A CA 1
ATOM 4780 C C . LEU A 1 643 ? 38.392 -11.558 -50.761 1.00 89.75 643 LEU A C 1
ATOM 4782 O O . LEU A 1 643 ? 39.419 -11.920 -51.322 1.00 89.75 643 LEU A O 1
ATOM 4786 N N . VAL A 1 644 ? 37.221 -12.176 -50.919 1.00 82.69 644 VAL A N 1
ATOM 4787 C CA . VAL A 1 644 ? 37.042 -13.372 -51.756 1.00 82.69 644 VAL A CA 1
ATOM 4788 C C . VAL A 1 644 ? 36.497 -13.007 -53.130 1.00 82.69 644 VAL A C 1
ATOM 4790 O O . VAL A 1 644 ? 36.881 -13.631 -54.118 1.00 82.69 644 VAL A O 1
ATOM 4793 N N . HIS A 1 645 ? 35.598 -12.022 -53.187 1.00 74.50 645 HIS A N 1
ATOM 4794 C CA . HIS A 1 645 ? 34.848 -11.675 -54.389 1.00 74.50 645 HIS A CA 1
ATOM 4795 C C . HIS A 1 645 ? 34.820 -10.164 -54.616 1.00 74.50 645 HIS A C 1
ATOM 4797 O O . HIS A 1 645 ? 34.526 -9.395 -53.697 1.00 74.50 645 HIS A O 1
ATOM 4803 N N . VAL A 1 646 ? 35.087 -9.746 -55.852 1.00 78.31 646 VAL A N 1
ATOM 4804 C CA . VAL A 1 646 ? 35.079 -8.341 -56.263 1.00 78.31 646 VAL A CA 1
ATOM 4805 C C . VAL A 1 646 ? 34.301 -8.206 -57.559 1.00 78.31 646 VAL A C 1
ATOM 4807 O O . VAL A 1 646 ? 34.590 -8.913 -58.521 1.00 78.31 646 VAL A O 1
ATOM 4810 N N . VAL A 1 647 ? 33.360 -7.266 -57.580 1.00 74.81 647 VAL A N 1
ATOM 4811 C CA . VAL A 1 647 ? 32.628 -6.863 -58.781 1.00 74.81 647 VAL A CA 1
ATOM 4812 C C . VAL A 1 647 ? 33.116 -5.483 -59.208 1.00 74.81 647 VAL A C 1
ATOM 4814 O O . VAL A 1 647 ? 32.936 -4.497 -58.487 1.00 74.81 647 VAL A O 1
ATOM 4817 N N . LEU A 1 648 ? 33.742 -5.421 -60.381 1.00 75.44 648 LEU A N 1
ATOM 4818 C CA . LEU A 1 648 ? 34.188 -4.181 -61.010 1.00 75.44 648 LEU A CA 1
ATOM 4819 C C . LEU A 1 648 ? 33.206 -3.802 -62.125 1.00 75.44 648 LEU A C 1
ATOM 4821 O O . LEU A 1 648 ? 33.480 -4.024 -63.299 1.00 75.44 648 LEU A O 1
ATOM 4825 N N . ASN A 1 649 ? 32.071 -3.201 -61.769 1.00 67.81 649 ASN A N 1
ATOM 4826 C CA . ASN A 1 649 ? 31.107 -2.674 -62.743 1.00 67.81 649 ASN A CA 1
ATOM 4827 C C . ASN A 1 649 ? 31.534 -1.270 -63.171 1.00 67.81 649 ASN A C 1
ATOM 4829 O O . ASN A 1 649 ? 30.872 -0.273 -62.890 1.00 67.81 649 ASN A O 1
ATOM 4833 N N . THR A 1 650 ? 32.705 -1.200 -63.792 1.00 63.75 650 THR A N 1
ATOM 4834 C CA . THR A 1 650 ? 33.375 0.052 -64.130 1.00 63.75 650 THR A CA 1
ATOM 4835 C C . THR A 1 650 ? 33.719 0.052 -65.611 1.00 63.75 650 THR A C 1
ATOM 4837 O O . THR A 1 650 ? 34.244 -0.941 -66.105 1.00 63.75 650 THR A O 1
ATOM 4840 N N . ASN A 1 651 ? 33.571 1.192 -66.285 1.00 68.00 651 ASN A N 1
ATOM 4841 C CA . ASN A 1 651 ? 34.193 1.421 -67.598 1.00 68.00 651 ASN A CA 1
ATOM 4842 C C . ASN A 1 651 ? 35.688 1.779 -67.461 1.00 68.00 651 ASN A C 1
ATOM 4844 O O . ASN A 1 651 ? 36.221 2.560 -68.251 1.00 68.00 651 ASN A O 1
ATOM 4848 N N . SER A 1 652 ? 36.357 1.293 -66.408 1.00 77.50 652 SER A N 1
ATOM 4849 C CA . SER A 1 652 ? 37.761 1.605 -66.166 1.00 77.50 652 SER A CA 1
ATOM 4850 C C . SER A 1 652 ? 38.619 0.995 -67.271 1.00 77.50 652 SER A C 1
ATOM 4852 O O . SER A 1 652 ? 38.477 -0.178 -67.620 1.00 77.50 652 SER A O 1
ATOM 4854 N N . THR A 1 653 ? 39.552 1.781 -67.798 1.00 83.38 653 THR A N 1
ATOM 4855 C CA . THR A 1 653 ? 40.540 1.315 -68.780 1.00 83.38 653 THR A CA 1
ATOM 4856 C C . THR A 1 653 ? 41.784 0.730 -68.117 1.00 83.38 653 THR A C 1
ATOM 4858 O O . THR A 1 653 ? 42.690 0.253 -68.793 1.00 83.38 653 THR A O 1
ATOM 4861 N N . THR A 1 654 ? 41.881 0.774 -66.788 1.00 88.75 654 THR A N 1
ATOM 4862 C CA . THR A 1 654 ? 43.082 0.356 -66.059 1.00 88.75 654 THR A CA 1
ATOM 4863 C C . THR A 1 654 ? 42.717 -0.344 -64.755 1.00 88.75 654 THR A C 1
ATOM 4865 O O . THR A 1 654 ? 41.796 0.081 -64.057 1.00 88.75 654 THR A O 1
ATOM 4868 N N . ILE A 1 655 ? 43.474 -1.384 -64.396 1.00 92.69 655 ILE A N 1
ATOM 4869 C CA . ILE A 1 655 ? 43.583 -1.848 -63.008 1.00 92.69 655 ILE A CA 1
ATOM 4870 C C . ILE A 1 655 ? 44.795 -1.136 -62.387 1.00 92.69 655 ILE A C 1
ATOM 4872 O O . ILE A 1 655 ? 45.920 -1.413 -62.802 1.00 92.69 655 ILE A O 1
ATOM 4876 N N . PRO A 1 656 ? 44.598 -0.187 -61.459 1.00 92.00 656 PRO A N 1
ATOM 4877 C CA . PRO A 1 656 ? 45.678 0.657 -60.947 1.00 92.00 656 PRO A CA 1
ATOM 4878 C C . PRO A 1 656 ? 46.735 -0.075 -60.106 1.00 92.00 656 PRO A C 1
ATOM 4880 O O . PRO A 1 656 ? 46.652 -1.272 -59.824 1.00 92.00 656 PRO A O 1
ATOM 4883 N N . VAL A 1 657 ? 47.756 0.678 -59.684 1.00 92.69 657 VAL A N 1
ATOM 4884 C CA . VAL A 1 657 ? 48.846 0.167 -58.840 1.00 92.69 657 VAL A CA 1
ATOM 4885 C C . VAL A 1 657 ? 48.276 -0.393 -57.538 1.00 92.69 657 VAL A C 1
ATOM 4887 O O . VAL A 1 657 ? 47.501 0.280 -56.858 1.00 92.69 657 VAL A O 1
ATOM 4890 N N . GLY A 1 658 ? 48.670 -1.624 -57.208 1.00 93.31 658 GLY A N 1
ATOM 4891 C CA . GLY A 1 658 ? 48.401 -2.299 -55.938 1.00 93.31 658 GLY A CA 1
ATOM 4892 C C . GLY A 1 658 ? 46.931 -2.437 -55.531 1.00 93.31 658 GLY A C 1
ATOM 4893 O O . GLY A 1 658 ? 46.658 -2.669 -54.356 1.00 93.31 658 GLY A O 1
ATOM 4894 N N . THR A 1 659 ? 45.974 -2.318 -56.460 1.00 93.56 659 THR A N 1
ATOM 4895 C CA . THR A 1 659 ? 44.528 -2.358 -56.162 1.00 93.56 659 THR A CA 1
ATOM 4896 C C . THR A 1 659 ? 44.122 -3.525 -55.256 1.00 93.56 659 THR A C 1
ATOM 4898 O O . THR A 1 659 ? 43.352 -3.294 -54.325 1.00 93.56 659 THR A O 1
ATOM 4901 N N . PHE A 1 660 ? 44.676 -4.725 -55.473 1.00 95.31 660 PHE A N 1
ATOM 4902 C CA . PHE A 1 660 ? 44.422 -5.936 -54.679 1.00 95.31 660 PHE A CA 1
ATOM 4903 C C . PHE A 1 660 ? 45.664 -6.459 -53.940 1.00 95.31 660 PHE A C 1
ATOM 4905 O O . PHE A 1 660 ? 45.694 -7.617 -53.521 1.00 95.31 660 PHE A O 1
ATOM 4912 N N . LEU A 1 661 ? 46.691 -5.627 -53.751 1.00 95.69 661 LEU A N 1
ATOM 4913 C CA . LEU A 1 661 ? 47.926 -6.014 -53.066 1.00 95.69 661 LEU A CA 1
ATOM 4914 C C . LEU A 1 661 ? 47.616 -6.598 -51.670 1.00 95.69 661 LEU A C 1
ATOM 4916 O O . LEU A 1 661 ? 46.878 -5.990 -50.898 1.00 95.69 661 LEU A O 1
ATOM 4920 N N . TYR A 1 662 ? 48.162 -7.770 -51.331 1.00 96.12 662 TYR A N 1
ATOM 4921 C CA . TYR A 1 662 ? 47.907 -8.505 -50.073 1.00 96.12 662 TYR A CA 1
ATOM 4922 C C . TYR A 1 662 ? 46.462 -9.014 -49.855 1.00 96.12 662 TYR A C 1
ATOM 4924 O O . TYR A 1 662 ? 46.100 -9.367 -48.728 1.00 96.12 662 TYR A O 1
ATOM 4932 N N . CYS A 1 663 ? 45.624 -9.103 -50.894 1.00 95.81 663 CYS A N 1
ATOM 4933 C CA . CYS A 1 663 ? 44.306 -9.753 -50.802 1.00 95.81 663 CYS A CA 1
ATOM 4934 C C . CYS A 1 663 ? 44.440 -11.286 -50.882 1.00 95.81 663 CYS A C 1
ATOM 4936 O O . CYS A 1 663 ? 44.125 -11.913 -51.894 1.00 95.81 663 CYS A O 1
ATOM 4938 N N . SER A 1 664 ? 44.951 -11.909 -49.819 1.00 95.25 664 SER A N 1
ATOM 4939 C CA . SER A 1 664 ? 45.348 -13.325 -49.820 1.00 95.25 664 SER A CA 1
ATOM 4940 C C . SER A 1 664 ? 44.199 -14.335 -49.965 1.00 95.25 664 SER A C 1
ATOM 4942 O O . SER A 1 664 ? 44.449 -15.452 -50.413 1.00 95.25 664 SER A O 1
ATOM 4944 N N . ALA A 1 665 ? 42.953 -13.978 -49.633 1.00 89.75 665 ALA A N 1
ATOM 4945 C CA . ALA A 1 665 ? 41.776 -14.833 -49.854 1.00 89.75 665 ALA A CA 1
ATOM 4946 C C . ALA A 1 665 ? 41.157 -14.707 -51.260 1.00 89.75 665 ALA A C 1
ATOM 4948 O O . ALA A 1 665 ? 40.234 -15.458 -51.590 1.00 89.75 665 ALA A O 1
ATOM 4949 N N . LEU A 1 666 ? 41.648 -13.776 -52.083 1.00 87.31 666 LEU A N 1
ATOM 4950 C CA . LEU A 1 666 ? 41.084 -13.479 -53.396 1.00 87.31 666 LEU A CA 1
ATOM 4951 C C . LEU A 1 666 ? 41.369 -14.627 -54.356 1.00 87.31 666 LEU A C 1
ATOM 4953 O O . LEU A 1 666 ? 42.525 -14.876 -54.678 1.00 87.31 666 LEU A O 1
ATOM 4957 N N . LYS A 1 667 ? 40.330 -15.336 -54.806 1.00 79.06 667 LYS A N 1
ATOM 4958 C CA . LYS A 1 667 ? 40.484 -16.529 -55.662 1.00 79.06 667 LYS A CA 1
ATOM 4959 C C . LYS A 1 667 ? 40.453 -16.209 -57.152 1.00 79.06 667 LYS A C 1
ATOM 4961 O O . LYS A 1 667 ? 41.167 -16.835 -57.933 1.00 79.06 667 LYS A O 1
ATOM 4966 N N . THR A 1 668 ? 39.604 -15.262 -57.529 1.00 71.38 668 THR A N 1
ATOM 4967 C CA . THR A 1 668 ? 39.413 -14.791 -58.899 1.00 71.38 668 THR A CA 1
ATOM 4968 C C . THR A 1 668 ? 38.951 -13.338 -58.874 1.00 71.38 668 THR A C 1
ATOM 4970 O O . THR A 1 668 ? 38.366 -12.883 -57.891 1.00 71.38 668 THR A O 1
ATOM 4973 N N . VAL A 1 669 ? 39.222 -12.620 -59.959 1.00 74.88 669 VAL A N 1
ATOM 4974 C CA . VAL A 1 669 ? 38.690 -11.287 -60.246 1.00 74.88 669 VAL A CA 1
ATOM 4975 C C . VAL A 1 669 ? 38.310 -11.276 -61.713 1.00 74.88 669 VAL A C 1
ATOM 4977 O O . VAL A 1 669 ? 39.143 -11.608 -62.559 1.00 74.88 669 VAL A O 1
ATOM 4980 N N . GLN A 1 670 ? 37.074 -10.883 -62.008 1.00 73.12 670 GLN A N 1
ATOM 4981 C CA . GLN A 1 670 ? 36.677 -10.539 -63.366 1.00 73.12 670 GLN A CA 1
ATOM 4982 C C . GLN A 1 670 ? 37.229 -9.147 -63.676 1.00 73.12 670 GLN A C 1
ATOM 4984 O O . GLN A 1 670 ? 36.818 -8.152 -63.077 1.00 73.12 670 GLN A O 1
ATOM 4989 N N . ILE A 1 671 ? 38.225 -9.093 -64.559 1.00 78.19 671 ILE A N 1
ATOM 4990 C CA . ILE A 1 671 ? 38.730 -7.829 -65.093 1.00 78.19 671 ILE A CA 1
ATOM 4991 C C . ILE A 1 671 ? 37.773 -7.399 -66.213 1.00 78.19 671 ILE A C 1
ATOM 4993 O O . ILE A 1 671 ? 37.539 -8.209 -67.109 1.00 78.19 671 ILE A O 1
ATOM 4997 N N . PRO A 1 672 ? 37.244 -6.162 -66.197 1.00 79.69 672 PRO A N 1
ATOM 4998 C CA . PRO A 1 672 ? 36.390 -5.666 -67.274 1.00 79.69 672 PRO A CA 1
ATOM 4999 C C . PRO A 1 672 ? 37.089 -5.713 -68.637 1.00 79.69 672 PRO A C 1
ATOM 5001 O O . PRO A 1 672 ? 38.271 -5.375 -68.739 1.00 79.69 672 PRO A O 1
ATOM 5004 N N . ASP A 1 673 ? 36.351 -6.040 -69.700 1.00 81.62 673 ASP A N 1
ATOM 5005 C CA . ASP A 1 673 ? 36.906 -6.120 -71.061 1.00 81.62 673 ASP A CA 1
ATOM 5006 C C . ASP A 1 673 ? 37.400 -4.765 -71.603 1.00 81.62 673 ASP A C 1
ATOM 5008 O O . ASP A 1 673 ? 38.178 -4.716 -72.554 1.00 81.62 673 ASP A O 1
ATOM 5012 N N . THR A 1 674 ? 37.020 -3.656 -70.959 1.00 83.75 674 THR A N 1
ATOM 5013 C CA . THR A 1 674 ? 37.513 -2.303 -71.260 1.00 83.75 674 THR A CA 1
ATOM 5014 C C . THR A 1 674 ? 38.945 -2.045 -70.788 1.00 83.75 674 THR A C 1
ATOM 5016 O O . THR A 1 674 ? 39.529 -1.021 -71.147 1.00 83.75 674 THR A O 1
ATOM 5019 N N . VAL A 1 675 ? 39.522 -2.917 -69.956 1.00 89.19 675 VAL A N 1
ATOM 5020 C CA . VAL A 1 675 ? 40.846 -2.697 -69.364 1.00 89.19 675 VAL A CA 1
ATOM 5021 C C . VAL A 1 675 ? 41.948 -2.880 -70.408 1.00 89.19 675 VAL A C 1
ATOM 5023 O O . VAL A 1 675 ? 42.128 -3.956 -70.968 1.00 89.19 675 VAL A O 1
ATOM 5026 N N . THR A 1 676 ? 42.755 -1.836 -70.605 1.00 93.19 676 THR A N 1
ATOM 5027 C CA . THR A 1 676 ? 43.911 -1.819 -71.511 1.00 93.19 676 THR A CA 1
ATOM 5028 C C . THR A 1 676 ? 45.251 -1.933 -70.785 1.00 93.19 676 THR A C 1
ATOM 5030 O O . THR A 1 676 ? 46.269 -2.239 -71.412 1.00 93.19 676 THR A O 1
ATOM 5033 N N . SER A 1 677 ? 45.297 -1.686 -69.470 1.00 94.38 677 SER A N 1
ATOM 5034 C CA . SER A 1 677 ? 46.535 -1.805 -68.691 1.00 94.38 677 SER A CA 1
ATOM 5035 C C . SER A 1 677 ? 46.339 -2.301 -67.256 1.00 94.38 677 SER A C 1
ATOM 5037 O O . SER A 1 677 ? 45.328 -2.014 -66.614 1.00 94.38 677 SER A O 1
ATOM 5039 N N . ILE A 1 678 ? 47.323 -3.049 -66.745 1.00 95.38 678 ILE A N 1
ATOM 5040 C CA . ILE A 1 678 ? 47.350 -3.559 -65.366 1.00 95.38 678 ILE A CA 1
ATOM 5041 C C . ILE A 1 678 ? 48.609 -3.045 -64.660 1.00 95.38 678 ILE A C 1
ATOM 5043 O O . ILE A 1 678 ? 49.734 -3.248 -65.119 1.00 95.38 678 ILE A O 1
ATOM 5047 N N . GLY A 1 679 ? 48.408 -2.356 -63.541 1.00 94.38 679 GLY A N 1
ATOM 5048 C CA . GLY A 1 679 ? 49.425 -1.606 -62.819 1.00 94.38 679 GLY A CA 1
ATOM 5049 C C . GLY A 1 679 ? 50.387 -2.452 -61.987 1.00 94.38 679 GLY A C 1
ATOM 5050 O O . GLY A 1 679 ? 50.229 -3.662 -61.789 1.00 94.38 679 GLY A O 1
ATOM 5051 N N . THR A 1 680 ? 51.415 -1.769 -61.482 1.00 94.50 680 THR A N 1
ATOM 5052 C CA . THR A 1 680 ? 52.463 -2.348 -60.633 1.00 94.50 680 THR A CA 1
ATOM 5053 C C . THR A 1 680 ? 51.842 -2.996 -59.399 1.00 94.50 680 THR A C 1
ATOM 5055 O O . THR A 1 680 ? 50.986 -2.384 -58.762 1.00 94.50 680 THR A O 1
ATOM 5058 N N . LEU A 1 681 ? 52.258 -4.218 -59.050 1.00 95.00 681 LEU A N 1
ATOM 5059 C CA . LEU A 1 681 ? 51.793 -4.948 -57.855 1.00 95.00 681 LEU A CA 1
ATOM 5060 C C . LEU A 1 681 ? 50.269 -5.174 -57.754 1.00 95.00 681 LEU A C 1
ATOM 5062 O O . LEU A 1 681 ? 49.791 -5.549 -56.685 1.00 95.00 681 LEU A O 1
ATOM 5066 N N . ALA A 1 682 ? 49.492 -4.955 -58.824 1.00 95.06 682 ALA A N 1
ATOM 5067 C CA . ALA A 1 682 ? 48.027 -4.931 -58.755 1.00 95.06 682 ALA A CA 1
ATOM 5068 C C . ALA A 1 682 ? 47.404 -6.192 -58.130 1.00 95.06 682 ALA A C 1
ATOM 5070 O O . ALA A 1 682 ? 46.421 -6.068 -57.402 1.00 95.06 682 ALA A O 1
ATOM 5071 N N . PHE A 1 683 ? 47.999 -7.366 -58.362 1.00 95.56 683 PHE A N 1
ATOM 5072 C CA . PHE A 1 683 ? 47.574 -8.660 -57.820 1.00 95.56 683 PHE A CA 1
ATOM 5073 C C . PHE A 1 683 ? 48.664 -9.343 -56.981 1.00 95.56 683 PHE A C 1
ATOM 5075 O O . PHE A 1 683 ? 48.579 -10.544 -56.727 1.00 95.56 683 PHE A O 1
ATOM 5082 N N . ALA A 1 684 ? 49.694 -8.619 -56.538 1.00 95.56 684 ALA A N 1
ATOM 5083 C CA . ALA A 1 684 ? 50.763 -9.237 -55.765 1.00 95.56 684 ALA A CA 1
ATOM 5084 C C . ALA A 1 684 ? 50.264 -9.688 -54.379 1.00 95.56 684 ALA A C 1
ATOM 5086 O O . ALA A 1 684 ? 49.426 -9.029 -53.756 1.00 95.56 684 ALA A O 1
ATOM 5087 N N . TYR A 1 685 ? 50.788 -10.811 -53.882 1.00 96.31 685 TYR A N 1
ATOM 5088 C CA . TYR A 1 685 ? 50.369 -11.437 -52.619 1.00 96.31 685 TYR A CA 1
ATOM 5089 C C . TYR A 1 685 ? 48.874 -11.811 -52.561 1.00 96.31 685 TYR A C 1
ATOM 5091 O O . TYR A 1 685 ? 48.264 -11.797 -51.487 1.00 96.31 685 TYR A O 1
ATOM 5099 N N . THR A 1 686 ? 48.266 -12.139 -53.704 1.00 95.50 686 THR A N 1
ATOM 5100 C CA . THR A 1 686 ? 46.873 -12.606 -53.769 1.00 95.50 686 THR A CA 1
ATOM 5101 C C . THR A 1 686 ? 46.769 -14.132 -53.778 1.00 95.50 686 THR A C 1
ATOM 5103 O O . THR A 1 686 ? 47.728 -14.847 -54.074 1.00 95.50 686 THR A O 1
ATOM 5106 N N . GLY A 1 687 ? 45.584 -14.647 -53.438 1.00 88.25 687 GLY A N 1
ATOM 5107 C CA . GLY A 1 687 ? 45.270 -16.081 -53.443 1.00 88.25 687 GLY A CA 1
ATOM 5108 C C . GLY A 1 687 ? 44.828 -16.638 -54.798 1.00 88.25 687 GLY A C 1
ATOM 5109 O O . GLY A 1 687 ? 44.310 -17.759 -54.844 1.00 88.25 687 GLY A O 1
ATOM 5110 N N . ILE A 1 688 ? 44.978 -15.864 -55.879 1.00 87.38 688 ILE A N 1
ATOM 5111 C CA . ILE A 1 688 ? 44.411 -16.196 -57.186 1.00 87.38 688 ILE A CA 1
ATOM 5112 C C . ILE A 1 688 ? 44.975 -17.522 -57.694 1.00 87.38 688 ILE A C 1
ATOM 5114 O O . ILE A 1 688 ? 46.165 -17.798 -57.557 1.00 87.38 688 ILE A O 1
ATOM 5118 N N . THR A 1 689 ? 44.108 -18.363 -58.258 1.00 82.81 689 THR A N 1
ATOM 5119 C CA . THR A 1 689 ? 44.502 -19.708 -58.725 1.00 82.81 689 THR A CA 1
ATOM 5120 C C . THR A 1 689 ? 44.583 -19.781 -60.244 1.00 82.81 689 THR A C 1
ATOM 5122 O O . THR A 1 689 ? 45.599 -20.189 -60.810 1.00 82.81 689 THR A O 1
ATOM 5125 N N . ASN A 1 690 ? 43.512 -19.342 -60.900 1.00 79.50 690 ASN A N 1
ATOM 5126 C CA . ASN A 1 690 ? 43.422 -19.174 -62.341 1.00 79.50 690 ASN A CA 1
ATOM 5127 C C . ASN A 1 690 ? 42.972 -17.738 -62.597 1.00 79.50 690 ASN A C 1
ATOM 5129 O O . ASN A 1 690 ? 42.086 -17.245 -61.894 1.00 79.50 690 ASN A O 1
ATOM 5133 N N . HIS A 1 691 ? 43.564 -17.067 -63.576 1.00 80.75 691 HIS A N 1
ATOM 5134 C CA . HIS A 1 691 ? 43.222 -15.678 -63.855 1.00 80.75 691 HIS A CA 1
ATOM 5135 C C . HIS A 1 691 ? 43.108 -15.407 -65.351 1.00 80.75 691 HIS A C 1
ATOM 5137 O O . HIS A 1 691 ? 43.880 -15.952 -66.138 1.00 80.75 691 HIS A O 1
ATOM 5143 N N . TYR A 1 692 ? 42.143 -14.569 -65.724 1.00 83.56 692 TYR A N 1
ATOM 5144 C CA . TYR A 1 692 ? 41.835 -14.225 -67.106 1.00 83.56 692 TYR A CA 1
ATOM 5145 C C . TYR A 1 692 ? 42.226 -12.776 -67.373 1.00 83.56 692 TYR A C 1
ATOM 5147 O O . TYR A 1 692 ? 41.813 -11.869 -66.653 1.00 83.56 692 TYR A O 1
ATOM 5155 N N . ILE A 1 693 ? 43.015 -12.575 -68.421 1.00 87.81 693 ILE A N 1
ATOM 5156 C CA . ILE A 1 693 ? 43.432 -11.271 -68.920 1.00 87.81 693 ILE A CA 1
ATOM 5157 C C . ILE A 1 693 ? 42.615 -10.975 -70.188 1.00 87.81 693 ILE A C 1
ATOM 5159 O O . ILE A 1 693 ? 42.727 -11.737 -71.161 1.00 87.81 693 ILE A O 1
ATOM 5163 N N . PRO A 1 694 ? 41.794 -9.906 -70.191 1.00 85.25 694 PRO A N 1
ATOM 5164 C CA . PRO A 1 694 ? 40.996 -9.506 -71.347 1.00 85.25 694 PRO A CA 1
ATOM 5165 C C . PRO A 1 694 ? 41.823 -9.225 -72.601 1.00 85.25 694 PRO A C 1
ATOM 5167 O O . PRO A 1 694 ? 43.018 -8.934 -72.534 1.00 85.25 694 PRO A O 1
ATOM 5170 N N . SER A 1 695 ? 41.173 -9.278 -73.765 1.00 86.19 695 SER A N 1
ATOM 5171 C CA . SER A 1 695 ? 41.839 -9.115 -75.063 1.00 86.19 695 SER A CA 1
ATOM 5172 C C . SER A 1 695 ? 42.370 -7.700 -75.308 1.00 86.19 695 SER A C 1
ATOM 5174 O O . SER A 1 695 ? 43.336 -7.537 -76.054 1.00 86.19 695 SER A O 1
ATOM 5176 N N . ALA A 1 696 ? 41.775 -6.696 -74.658 1.00 89.88 696 ALA A N 1
ATOM 5177 C CA . ALA A 1 696 ? 42.162 -5.294 -74.769 1.00 89.88 696 ALA A CA 1
ATOM 5178 C C . ALA A 1 696 ? 43.437 -4.936 -73.984 1.00 89.88 696 ALA A C 1
ATOM 5180 O O . ALA A 1 696 ? 43.991 -3.855 -74.194 1.00 89.88 696 ALA A O 1
ATOM 5181 N N . VAL A 1 697 ? 43.929 -5.811 -73.096 1.00 94.00 697 VAL A N 1
ATOM 5182 C CA . VAL A 1 697 ? 45.110 -5.530 -72.268 1.00 94.00 697 VAL A CA 1
ATOM 5183 C C . VAL A 1 697 ? 46.367 -5.515 -73.133 1.00 94.00 697 VAL A C 1
ATOM 5185 O O . VAL A 1 697 ? 46.816 -6.552 -73.615 1.00 94.00 697 VAL A O 1
ATOM 5188 N N . THR A 1 698 ? 46.979 -4.341 -73.285 1.00 94.69 698 THR A N 1
ATOM 5189 C CA . THR A 1 698 ? 48.211 -4.161 -74.066 1.00 94.69 698 THR A CA 1
ATOM 5190 C C . THR A 1 698 ? 49.454 -3.977 -73.203 1.00 94.69 698 THR A C 1
ATOM 5192 O O . THR A 1 698 ? 50.551 -4.167 -73.716 1.00 94.69 698 THR A O 1
ATOM 5195 N N . ASN A 1 699 ? 49.310 -3.605 -71.923 1.00 95.44 699 ASN A N 1
ATOM 5196 C CA . ASN A 1 699 ? 50.435 -3.336 -71.018 1.00 95.44 699 ASN A CA 1
ATOM 5197 C C . ASN A 1 699 ? 50.212 -3.962 -69.629 1.00 95.44 699 ASN A C 1
ATOM 5199 O O . ASN A 1 699 ? 49.170 -3.739 -69.008 1.00 95.44 699 ASN A O 1
ATOM 5203 N N . ILE A 1 700 ? 51.213 -4.671 -69.101 1.00 95.31 700 ILE A N 1
ATOM 5204 C CA . ILE A 1 700 ? 51.215 -5.206 -67.729 1.00 95.31 700 ILE A CA 1
ATOM 5205 C C . ILE A 1 700 ? 52.500 -4.792 -67.007 1.00 95.31 700 ILE A C 1
ATOM 5207 O O . ILE A 1 700 ? 53.609 -5.036 -67.474 1.00 95.31 700 ILE A O 1
ATOM 5211 N N . SER A 1 701 ? 52.365 -4.133 -65.864 1.00 95.00 701 SER A N 1
ATOM 5212 C CA . SER A 1 701 ? 53.502 -3.535 -65.167 1.00 95.00 701 SER A CA 1
ATOM 5213 C C . SER A 1 701 ? 54.301 -4.538 -64.318 1.00 95.00 701 SER A C 1
ATOM 5215 O O . SER A 1 701 ? 54.031 -5.737 -64.261 1.00 95.00 701 SER A O 1
ATOM 5217 N N . VAL A 1 702 ? 55.331 -4.021 -63.652 1.00 94.81 702 VAL A N 1
ATOM 5218 C CA . VAL A 1 702 ? 56.251 -4.787 -62.813 1.00 94.81 702 VAL A CA 1
ATOM 5219 C C . VAL A 1 702 ? 55.546 -5.422 -61.610 1.00 94.81 702 VAL A C 1
ATOM 5221 O O . VAL A 1 702 ? 54.688 -4.819 -60.958 1.00 94.81 702 VAL A O 1
ATOM 5224 N N . SER A 1 703 ? 55.927 -6.660 -61.315 1.00 94.94 703 SER A N 1
ATOM 5225 C CA . SER A 1 703 ? 55.501 -7.476 -60.177 1.00 94.94 703 SER A CA 1
ATOM 5226 C C . SER A 1 703 ? 53.984 -7.612 -60.026 1.00 94.94 703 SER A C 1
ATOM 5228 O O . SER A 1 703 ? 53.498 -7.843 -58.923 1.00 94.94 703 SER A O 1
ATOM 5230 N N . THR A 1 704 ? 53.208 -7.477 -61.108 1.00 95.44 704 THR A N 1
ATOM 5231 C CA . THR A 1 704 ? 51.739 -7.550 -61.056 1.00 95.44 704 THR A CA 1
ATOM 5232 C C . THR A 1 704 ? 51.235 -8.839 -60.406 1.00 95.44 704 THR A C 1
ATOM 5234 O O . THR A 1 704 ? 50.291 -8.765 -59.627 1.00 95.44 704 THR A O 1
ATOM 5237 N N . PHE A 1 705 ? 51.874 -9.983 -60.671 1.00 94.38 705 PHE A N 1
ATOM 5238 C CA . PHE A 1 705 ? 51.507 -11.294 -60.122 1.00 94.38 705 PHE A CA 1
ATOM 5239 C C . PHE A 1 705 ? 52.597 -11.857 -59.211 1.00 94.38 705 PHE A C 1
ATOM 5241 O O . PHE A 1 705 ? 52.863 -13.061 -59.217 1.00 94.38 705 PHE A O 1
ATOM 5248 N N . ASP A 1 706 ? 53.288 -10.998 -58.467 1.00 94.44 706 ASP A N 1
ATOM 5249 C CA . ASP A 1 706 ? 54.338 -11.448 -57.562 1.00 94.44 706 ASP A CA 1
ATOM 5250 C C . ASP A 1 706 ? 53.768 -12.126 -56.304 1.00 94.44 706 ASP A C 1
ATOM 5252 O O . ASP A 1 706 ? 52.683 -11.789 -55.831 1.00 94.44 706 ASP A O 1
ATOM 5256 N N . TYR A 1 707 ? 54.497 -13.104 -55.767 1.00 94.69 707 TYR A N 1
ATOM 5257 C CA . TYR A 1 707 ? 54.166 -13.817 -54.529 1.00 94.69 707 TYR A CA 1
ATOM 5258 C C . TYR A 1 707 ? 52.713 -14.343 -54.452 1.00 94.69 707 TYR A C 1
ATOM 5260 O O . TYR A 1 707 ? 52.060 -14.249 -53.416 1.00 94.69 707 TYR A O 1
ATOM 5268 N N . CYS A 1 708 ? 52.188 -14.891 -55.550 1.00 94.06 708 CYS A N 1
ATOM 5269 C CA . CYS A 1 708 ? 50.859 -15.506 -55.628 1.00 94.06 708 CYS A CA 1
ATOM 5270 C C . CYS A 1 708 ? 50.997 -17.033 -55.463 1.00 94.06 708 CYS A C 1
ATOM 5272 O O . CYS A 1 708 ? 51.218 -17.731 -56.456 1.00 94.06 708 CYS A O 1
ATOM 5274 N N . PRO A 1 709 ? 50.905 -17.585 -54.235 1.00 89.25 709 PRO A N 1
ATOM 5275 C CA . PRO A 1 709 ? 51.316 -18.965 -53.949 1.00 89.25 709 PRO A CA 1
ATOM 5276 C C . PRO A 1 709 ? 50.463 -20.028 -54.652 1.00 89.25 709 PRO A C 1
ATOM 5278 O O . PRO A 1 709 ? 50.939 -21.136 -54.886 1.00 89.25 709 PRO A O 1
ATOM 5281 N N . ASN A 1 710 ? 49.218 -19.690 -54.997 1.00 88.75 710 ASN A N 1
ATOM 5282 C CA . ASN A 1 710 ? 48.269 -20.608 -55.625 1.00 88.75 710 ASN A CA 1
ATOM 5283 C C . ASN A 1 710 ? 48.145 -20.403 -57.137 1.00 88.75 710 ASN A C 1
ATOM 5285 O O . ASN A 1 710 ? 47.395 -21.142 -57.771 1.00 88.75 710 ASN A O 1
ATOM 5289 N N . LEU A 1 711 ? 48.840 -19.419 -57.719 1.00 91.56 711 LEU A N 1
ATOM 5290 C CA . LEU A 1 711 ? 48.680 -19.102 -59.131 1.00 91.56 711 LEU A CA 1
ATOM 5291 C C . LEU A 1 711 ? 49.273 -20.233 -59.974 1.00 91.56 711 LEU A C 1
ATOM 5293 O O . LEU A 1 711 ? 50.476 -20.481 -59.955 1.00 91.56 711 LEU A O 1
ATOM 5297 N N . GLN A 1 712 ? 48.405 -20.918 -60.710 1.00 88.56 712 GLN A N 1
ATOM 5298 C CA . GLN A 1 712 ? 48.771 -22.036 -61.577 1.00 88.56 712 GLN A CA 1
ATOM 5299 C C . GLN A 1 712 ? 48.685 -21.646 -63.048 1.00 88.56 712 GLN A C 1
ATOM 5301 O O . GLN A 1 712 ? 49.521 -22.061 -63.852 1.00 88.56 712 GLN A O 1
ATOM 5306 N N . ARG A 1 713 ? 47.665 -20.865 -63.422 1.00 86.94 713 ARG A N 1
ATOM 5307 C CA . ARG A 1 713 ? 47.359 -20.566 -64.825 1.00 86.94 713 ARG A CA 1
ATOM 5308 C C . ARG A 1 713 ? 46.945 -19.111 -65.007 1.00 86.94 713 ARG A C 1
ATOM 5310 O O . ARG A 1 713 ? 46.096 -18.609 -64.271 1.00 86.94 713 ARG A O 1
ATOM 5317 N N . VAL A 1 714 ? 47.508 -18.458 -66.020 1.00 89.88 714 VAL A N 1
ATOM 5318 C CA . VAL A 1 714 ? 47.037 -17.150 -66.496 1.00 89.88 714 VAL A CA 1
ATOM 5319 C C . VAL A 1 714 ? 46.645 -17.283 -67.959 1.00 89.88 714 VAL A C 1
ATOM 5321 O O . VAL A 1 714 ? 47.481 -17.654 -68.780 1.00 89.88 714 VAL A O 1
ATOM 5324 N N . TYR A 1 715 ? 45.388 -16.991 -68.270 1.00 86.44 715 TYR A N 1
ATOM 5325 C CA . TYR A 1 715 ? 44.808 -17.083 -69.604 1.00 86.44 715 TYR A CA 1
ATOM 5326 C C . TYR A 1 715 ? 44.730 -15.700 -70.234 1.00 86.44 715 TYR A C 1
ATOM 5328 O O . TYR A 1 715 ? 44.097 -14.801 -69.688 1.00 86.44 715 TYR A O 1
ATOM 5336 N N . PHE A 1 716 ? 45.342 -15.533 -71.398 1.00 89.25 716 PHE A N 1
ATOM 5337 C CA . PHE A 1 716 ? 45.294 -14.301 -72.169 1.00 89.25 716 PHE A CA 1
ATOM 5338 C C . PHE A 1 716 ? 44.370 -14.475 -73.374 1.00 89.25 716 PHE A C 1
ATOM 5340 O O . PHE A 1 716 ? 44.631 -15.302 -74.253 1.00 89.25 716 PHE A O 1
ATOM 5347 N N . ARG A 1 717 ? 43.301 -13.668 -73.417 1.00 85.00 717 ARG A N 1
ATOM 5348 C CA . ARG A 1 717 ? 42.329 -13.624 -74.525 1.00 85.00 717 ARG A CA 1
ATOM 5349 C C . ARG A 1 717 ? 42.857 -12.879 -75.759 1.00 85.00 717 ARG A C 1
ATOM 5351 O O . ARG A 1 717 ? 42.315 -13.052 -76.843 1.00 85.00 717 ARG A O 1
ATOM 5358 N N . GLY A 1 718 ? 43.888 -12.045 -75.603 1.00 85.00 718 GLY A N 1
ATOM 5359 C CA . GLY A 1 718 ? 44.422 -11.174 -76.657 1.00 85.00 718 GLY A CA 1
ATOM 5360 C C . GLY A 1 718 ? 45.868 -11.457 -77.062 1.00 85.00 718 GLY A C 1
ATOM 5361 O O . GLY A 1 718 ? 46.486 -12.447 -76.661 1.00 85.00 718 GLY A O 1
ATOM 5362 N N . ASN A 1 719 ? 46.411 -10.544 -77.873 1.00 90.81 719 ASN A N 1
ATOM 5363 C CA . ASN A 1 719 ? 47.829 -10.508 -78.243 1.00 90.81 719 ASN A CA 1
ATOM 5364 C C . ASN A 1 719 ? 48.729 -10.403 -77.000 1.00 90.81 719 ASN A C 1
ATOM 5366 O O . ASN A 1 719 ? 48.278 -9.973 -75.941 1.00 90.81 719 ASN A O 1
ATOM 5370 N N . ALA A 1 720 ? 50.003 -10.783 -77.128 1.00 92.44 720 ALA A N 1
ATOM 5371 C CA . ALA A 1 720 ? 50.949 -10.687 -76.019 1.00 92.44 720 ALA A CA 1
ATOM 5372 C C . ALA A 1 720 ? 51.095 -9.222 -75.575 1.00 92.44 720 ALA A C 1
ATOM 5374 O O . ALA A 1 720 ? 51.533 -8.397 -76.385 1.00 92.44 720 ALA A O 1
ATOM 5375 N N . PRO A 1 721 ? 50.760 -8.877 -74.318 1.00 93.81 721 PRO A N 1
ATOM 5376 C CA . PRO A 1 721 ? 50.962 -7.521 -73.845 1.00 93.81 721 PRO A CA 1
ATOM 5377 C C . PRO A 1 721 ? 52.454 -7.230 -73.691 1.00 93.81 721 PRO A C 1
ATOM 5379 O O . PRO A 1 721 ? 53.268 -8.119 -73.414 1.00 93.81 721 PRO A O 1
ATOM 5382 N N . THR A 1 722 ? 52.819 -5.958 -73.818 1.00 94.31 722 THR A N 1
ATOM 5383 C CA . THR A 1 722 ? 54.118 -5.494 -73.335 1.00 94.31 722 THR A CA 1
ATOM 5384 C C . THR A 1 722 ? 54.137 -5.626 -71.814 1.00 94.31 722 THR A C 1
ATOM 5386 O O . THR A 1 722 ? 53.119 -5.438 -71.138 1.00 94.31 722 THR A O 1
ATOM 5389 N N . TYR A 1 723 ? 55.294 -5.977 -71.256 1.00 92.81 723 TYR A N 1
ATOM 5390 C CA . TYR A 1 723 ? 55.434 -6.077 -69.811 1.00 92.81 723 TYR A CA 1
ATOM 5391 C C . TYR A 1 723 ? 56.755 -5.510 -69.307 1.00 92.81 723 TYR A C 1
ATOM 5393 O O . TYR A 1 723 ? 57.773 -5.545 -70.000 1.00 92.81 723 TYR A O 1
ATOM 5401 N N . THR A 1 724 ? 56.739 -5.033 -68.063 1.00 91.88 724 THR A N 1
ATOM 5402 C CA . THR A 1 724 ? 57.950 -4.635 -67.335 1.00 91.88 724 THR A CA 1
ATOM 5403 C C . THR A 1 724 ? 58.384 -5.779 -66.422 1.00 91.88 724 THR A C 1
ATOM 5405 O O . THR A 1 724 ? 57.625 -6.230 -65.569 1.00 91.88 724 THR A O 1
ATOM 5408 N N . SER A 1 725 ? 59.606 -6.281 -66.608 1.00 85.88 725 SER A N 1
ATOM 5409 C CA . SER A 1 725 ? 60.148 -7.393 -65.815 1.00 85.88 725 SER A CA 1
ATOM 5410 C C . SER A 1 725 ? 60.621 -6.933 -64.425 1.00 85.88 725 SER A C 1
ATOM 5412 O O . SER A 1 725 ? 61.207 -5.852 -64.332 1.00 85.88 725 SER A O 1
ATOM 5414 N N . PRO A 1 726 ? 60.467 -7.756 -63.366 1.00 90.75 726 PRO A N 1
ATOM 5415 C CA . PRO A 1 726 ? 59.851 -9.091 -63.358 1.00 90.75 726 PRO A CA 1
ATOM 5416 C C . PRO A 1 726 ? 58.324 -9.052 -63.209 1.00 90.75 726 PRO A C 1
ATOM 5418 O O . PRO A 1 726 ? 57.812 -8.258 -62.439 1.00 90.75 726 PRO A O 1
ATOM 5421 N N . LEU A 1 727 ? 57.593 -9.948 -63.885 1.00 92.56 727 LEU A N 1
ATOM 5422 C CA . LEU A 1 727 ? 56.124 -10.041 -63.772 1.00 92.56 727 LEU A CA 1
ATOM 5423 C C . LEU A 1 727 ? 55.661 -11.047 -62.699 1.00 92.56 727 LEU A C 1
ATOM 5425 O O . LEU A 1 727 ? 54.713 -10.787 -61.960 1.00 92.56 727 LEU A O 1
ATOM 5429 N N . PHE A 1 728 ? 56.359 -12.185 -62.609 1.00 93.00 728 PHE A N 1
ATOM 5430 C CA . PHE A 1 728 ? 56.007 -13.343 -61.776 1.00 93.00 728 PHE A CA 1
ATOM 5431 C C . PHE A 1 728 ? 57.087 -13.690 -60.735 1.00 93.00 728 PHE A C 1
ATOM 5433 O O . PHE A 1 728 ? 57.223 -14.863 -60.403 1.00 93.00 728 PHE A O 1
ATOM 5440 N N . GLN A 1 729 ? 57.900 -12.730 -60.273 1.00 88.88 729 GLN A N 1
ATOM 5441 C CA . GLN A 1 729 ? 59.173 -12.954 -59.553 1.00 88.88 729 GLN A CA 1
ATOM 5442 C C . GLN A 1 729 ? 59.179 -14.173 -58.602 1.00 88.88 729 GLN A C 1
ATOM 5444 O O . GLN A 1 729 ? 59.961 -15.099 -58.828 1.00 88.88 729 GLN A O 1
ATOM 5449 N N . SER A 1 730 ? 58.279 -14.227 -57.616 1.00 92.75 730 SER A N 1
ATOM 5450 C CA . SER A 1 730 ? 58.132 -15.346 -56.669 1.00 92.75 730 SER A CA 1
ATOM 5451 C C . SER A 1 730 ? 57.021 -16.352 -57.010 1.00 92.75 730 SER A C 1
ATOM 5453 O O . SER A 1 730 ? 56.939 -17.402 -56.379 1.00 92.75 730 SER A O 1
ATOM 5455 N N . SER A 1 731 ? 56.193 -16.088 -58.021 1.00 92.56 731 SER A N 1
ATOM 5456 C CA . SER A 1 731 ? 55.133 -16.995 -58.494 1.00 92.56 731 SER A CA 1
ATOM 5457 C C . SER A 1 731 ? 55.693 -17.962 -59.537 1.00 92.56 731 SER A C 1
ATOM 5459 O O . SER A 1 731 ? 55.617 -17.707 -60.739 1.00 92.56 731 SER A O 1
ATOM 5461 N N . THR A 1 732 ? 56.339 -19.043 -59.099 1.00 88.12 732 THR A N 1
ATOM 5462 C CA . THR A 1 732 ? 57.136 -19.925 -59.976 1.00 88.12 732 THR A CA 1
ATOM 5463 C C . THR A 1 732 ? 56.346 -21.029 -60.678 1.00 88.12 732 THR A C 1
ATOM 5465 O O . THR A 1 732 ? 56.755 -21.451 -61.755 1.00 88.12 732 THR A O 1
ATOM 5468 N N . ASN A 1 733 ? 55.205 -21.458 -60.133 1.00 85.81 733 ASN A N 1
ATOM 5469 C CA . ASN A 1 733 ? 54.411 -22.588 -60.645 1.00 85.81 733 ASN A CA 1
ATOM 5470 C C . ASN A 1 733 ? 53.343 -22.188 -61.686 1.00 85.81 733 ASN A C 1
ATOM 5472 O O . ASN A 1 733 ? 52.351 -22.891 -61.865 1.00 85.81 733 ASN A O 1
ATOM 5476 N N . VAL A 1 734 ? 53.537 -21.056 -62.368 1.00 91.31 734 VAL A N 1
ATOM 5477 C CA . VAL A 1 734 ? 52.560 -20.480 -63.302 1.00 91.31 734 VAL A CA 1
ATOM 5478 C C . VAL A 1 734 ? 52.845 -20.930 -64.732 1.00 91.31 734 VAL A C 1
ATOM 5480 O O . VAL A 1 734 ? 53.971 -20.799 -65.208 1.00 91.31 734 VAL A O 1
ATOM 5483 N N . THR A 1 735 ? 51.811 -21.377 -65.443 1.00 90.19 735 THR A N 1
ATOM 5484 C CA . THR A 1 735 ? 51.818 -21.545 -66.904 1.00 90.19 735 THR A CA 1
ATOM 5485 C C . THR A 1 735 ? 50.973 -20.456 -67.560 1.00 90.19 735 THR A C 1
ATOM 5487 O O . THR A 1 735 ? 49.854 -20.174 -67.120 1.00 90.19 735 THR A O 1
ATOM 5490 N N . VAL A 1 736 ? 51.499 -19.844 -68.619 1.00 92.69 736 VAL A N 1
ATOM 5491 C CA . VAL A 1 736 ? 50.814 -18.798 -69.383 1.00 92.69 736 VAL A CA 1
ATOM 5492 C C . VAL A 1 736 ? 50.112 -19.416 -70.588 1.00 92.69 736 VAL A C 1
ATOM 5494 O O . VAL A 1 736 ? 50.750 -19.992 -71.464 1.00 92.69 736 VAL A O 1
ATOM 5497 N N . TYR A 1 737 ? 48.792 -19.286 -70.636 1.00 88.44 737 TYR A N 1
ATOM 5498 C CA . TYR A 1 737 ? 47.941 -19.795 -71.703 1.00 88.44 737 TYR A CA 1
ATOM 5499 C C . TYR A 1 737 ? 47.547 -18.655 -72.640 1.00 88.44 737 TYR A C 1
ATOM 5501 O O . TYR A 1 737 ? 47.056 -17.622 -72.187 1.00 88.44 737 TYR A O 1
ATOM 5509 N N . ARG A 1 738 ? 47.741 -18.840 -73.948 1.00 85.50 738 ARG A N 1
ATOM 5510 C CA . ARG A 1 738 ? 47.386 -17.848 -74.977 1.00 85.50 738 ARG A CA 1
ATOM 5511 C C . ARG A 1 738 ? 46.400 -18.402 -75.994 1.00 85.50 738 ARG A C 1
ATOM 5513 O O . ARG A 1 738 ? 46.539 -19.558 -76.391 1.00 85.50 738 ARG A O 1
ATOM 5520 N N . ALA A 1 739 ? 45.467 -17.579 -76.465 1.00 79.56 739 ALA A N 1
ATOM 5521 C CA . ALA A 1 739 ? 44.594 -17.953 -77.578 1.00 79.56 739 ALA A CA 1
ATOM 5522 C C . ALA A 1 739 ? 45.412 -18.295 -78.843 1.00 79.56 739 ALA A C 1
ATOM 5524 O O . ALA A 1 739 ? 46.419 -17.649 -79.141 1.00 79.56 739 ALA A O 1
ATOM 5525 N N . SER A 1 740 ? 44.980 -19.303 -79.606 1.00 75.56 740 SER A N 1
ATOM 5526 C CA . SER A 1 740 ? 45.685 -19.785 -80.811 1.00 75.56 740 SER A CA 1
ATOM 5527 C C . SER A 1 740 ? 45.825 -18.722 -81.907 1.00 75.56 740 SER A C 1
ATOM 5529 O O . SER A 1 740 ? 46.818 -18.714 -82.632 1.00 75.56 740 SER A O 1
ATOM 5531 N N . VAL A 1 741 ? 44.859 -17.804 -81.990 1.00 78.06 741 VAL A N 1
ATOM 5532 C CA . VAL A 1 741 ? 44.825 -16.687 -82.948 1.00 78.06 741 VAL A CA 1
ATOM 5533 C C . VAL A 1 741 ? 45.626 -15.459 -82.493 1.00 78.06 741 VAL A C 1
ATOM 5535 O O . VAL A 1 741 ? 45.789 -14.514 -83.262 1.00 78.06 741 VAL A O 1
ATOM 5538 N N . ALA A 1 742 ? 46.133 -15.444 -81.255 1.00 84.19 742 ALA A N 1
ATOM 5539 C CA . ALA A 1 742 ? 46.843 -14.298 -80.697 1.00 84.19 742 ALA A CA 1
ATOM 5540 C C . ALA A 1 742 ? 48.297 -14.203 -81.193 1.00 84.19 742 ALA A C 1
ATOM 5542 O O . ALA A 1 742 ? 49.056 -15.178 -81.191 1.00 84.19 742 ALA A O 1
ATOM 5543 N N . THR A 1 743 ? 48.718 -12.987 -81.541 1.00 89.00 743 THR A N 1
ATOM 5544 C CA . THR A 1 743 ? 50.056 -12.657 -82.064 1.00 89.00 743 THR A CA 1
ATOM 5545 C C . THR A 1 743 ? 50.967 -12.037 -80.991 1.00 89.00 743 THR A C 1
ATOM 5547 O O . THR A 1 743 ? 50.520 -11.717 -79.890 1.00 89.00 743 THR A O 1
ATOM 5550 N N . GLY A 1 744 ? 52.268 -11.904 -81.281 1.00 90.38 744 GLY A N 1
ATOM 5551 C CA . GLY A 1 744 ? 53.262 -11.288 -80.378 1.00 90.38 744 GLY A CA 1
ATOM 5552 C C . GLY A 1 744 ? 53.822 -12.204 -79.280 1.00 90.38 744 GLY A C 1
ATOM 5553 O O . GLY A 1 744 ? 54.706 -11.802 -78.529 1.00 90.38 744 GLY A O 1
ATOM 5554 N N . TRP A 1 745 ? 53.335 -13.438 -79.189 1.00 91.94 745 TRP A N 1
ATOM 5555 C CA . TRP A 1 745 ? 53.782 -14.431 -78.216 1.00 91.94 745 TRP A CA 1
ATOM 5556 C C . TRP A 1 745 ? 54.973 -15.255 -78.730 1.00 91.94 745 TRP A C 1
ATOM 5558 O O . TRP A 1 745 ? 55.043 -15.523 -79.934 1.00 91.94 745 TRP A O 1
ATOM 5568 N N . PRO A 1 746 ? 55.862 -15.739 -77.844 1.00 88.25 746 PRO A N 1
ATOM 5569 C CA . PRO A 1 746 ? 56.921 -16.665 -78.232 1.00 88.25 746 PRO A CA 1
ATOM 5570 C C . PRO A 1 746 ? 56.336 -18.014 -78.704 1.00 88.25 746 PRO A C 1
ATOM 5572 O O . PRO A 1 746 ? 55.162 -18.331 -78.457 1.00 88.25 746 PRO A O 1
ATOM 5575 N N . ALA A 1 747 ? 57.123 -18.802 -79.442 1.00 84.94 747 ALA A N 1
ATOM 5576 C CA . ALA A 1 747 ? 56.696 -20.124 -79.905 1.00 84.94 747 ALA A CA 1
ATOM 5577 C C . ALA A 1 747 ? 56.406 -21.028 -78.697 1.00 84.94 747 ALA A C 1
ATOM 5579 O O . ALA A 1 747 ? 57.132 -20.987 -77.721 1.00 84.94 747 ALA A O 1
ATOM 5580 N N . VAL A 1 748 ? 55.350 -21.840 -78.714 1.00 81.19 748 VAL A N 1
ATOM 5581 C CA . VAL A 1 748 ? 55.093 -22.767 -77.593 1.00 81.19 748 VAL A CA 1
ATOM 5582 C C . VAL A 1 748 ? 56.134 -23.899 -77.638 1.00 81.19 748 VAL A C 1
ATOM 5584 O O . VAL A 1 748 ? 56.290 -24.476 -78.717 1.00 81.19 748 VAL A O 1
ATOM 5587 N N . PRO A 1 749 ? 56.824 -24.264 -76.529 1.00 80.56 749 PRO A N 1
ATOM 5588 C CA . PRO A 1 749 ? 56.614 -23.868 -75.125 1.00 80.56 749 PRO A CA 1
ATOM 5589 C C . PRO A 1 749 ? 57.583 -22.791 -74.578 1.00 80.56 749 PRO A C 1
ATOM 5591 O O . PRO A 1 749 ? 57.762 -22.701 -73.358 1.00 80.56 749 PRO A O 1
ATOM 5594 N N . ASP A 1 750 ? 58.226 -21.992 -75.437 1.00 88.50 750 ASP A N 1
ATOM 5595 C CA . ASP A 1 750 ? 59.192 -20.961 -75.038 1.00 88.50 750 ASP A CA 1
ATOM 5596 C C . ASP A 1 750 ? 58.590 -20.000 -73.997 1.00 88.50 750 ASP A C 1
ATOM 5598 O O . ASP A 1 750 ? 57.405 -19.640 -74.068 1.00 88.50 750 ASP A O 1
ATOM 5602 N N . PRO A 1 751 ? 59.385 -19.571 -73.002 1.00 90.25 751 PRO A N 1
ATOM 5603 C CA . PRO A 1 751 ? 58.863 -18.818 -71.879 1.00 90.25 751 PRO A CA 1
ATOM 5604 C C . PRO A 1 751 ? 58.488 -17.380 -72.258 1.00 90.25 751 PRO A C 1
ATOM 5606 O O . PRO A 1 751 ? 59.231 -16.681 -72.944 1.00 90.25 751 PRO A O 1
ATOM 5609 N N . TRP A 1 752 ? 57.378 -16.893 -71.707 1.00 92.00 752 TRP A N 1
ATOM 5610 C CA . TRP A 1 752 ? 56.990 -15.482 -71.717 1.00 92.00 752 TRP A CA 1
ATOM 5611 C C . TRP A 1 752 ? 57.039 -14.947 -70.284 1.00 92.00 752 TRP A C 1
ATOM 5613 O O . TRP A 1 752 ? 56.569 -15.603 -69.354 1.00 92.00 752 TRP A O 1
ATOM 5623 N N . ALA A 1 753 ? 57.683 -13.795 -70.077 1.00 90.44 753 ALA A N 1
ATOM 5624 C CA . ALA A 1 753 ? 57.938 -13.230 -68.746 1.00 90.44 753 ALA A CA 1
ATOM 5625 C C . ALA A 1 753 ? 58.585 -14.217 -67.742 1.00 90.44 753 ALA A C 1
ATOM 5627 O O . ALA A 1 753 ? 58.335 -14.160 -66.536 1.00 90.44 753 ALA A O 1
ATOM 5628 N N . GLY A 1 754 ? 59.430 -15.128 -68.242 1.00 89.06 754 GLY A N 1
ATOM 5629 C CA . GLY A 1 754 ? 60.129 -16.132 -67.432 1.00 89.06 754 GLY A CA 1
ATOM 5630 C C . GLY A 1 754 ? 59.266 -17.324 -66.994 1.00 89.06 754 GLY A C 1
ATOM 5631 O O . GLY A 1 754 ? 59.651 -18.031 -66.058 1.00 89.06 754 GLY A O 1
ATOM 5632 N N . ARG A 1 755 ? 58.105 -17.548 -67.627 1.00 92.56 755 ARG A N 1
ATOM 5633 C CA . ARG A 1 755 ? 57.186 -18.664 -67.341 1.00 92.56 755 ARG A CA 1
ATOM 5634 C C . ARG A 1 755 ? 56.818 -19.438 -68.616 1.00 92.56 755 ARG A C 1
ATOM 5636 O O . ARG A 1 755 ? 56.691 -18.798 -69.658 1.00 92.56 755 ARG A O 1
ATOM 5643 N N . PRO A 1 756 ? 56.656 -20.777 -68.563 1.00 93.00 756 PRO A N 1
ATOM 5644 C CA . PRO A 1 756 ? 56.286 -21.584 -69.729 1.00 93.00 756 PRO A CA 1
ATOM 5645 C C . PRO A 1 756 ? 54.991 -21.105 -70.386 1.00 93.00 756 PRO A C 1
ATOM 5647 O O . PRO A 1 756 ? 54.050 -20.717 -69.685 1.00 93.00 756 PRO A O 1
ATOM 5650 N N . THR A 1 757 ? 54.930 -21.172 -71.717 1.00 92.19 757 THR A N 1
ATOM 5651 C CA . THR A 1 757 ? 53.709 -20.872 -72.477 1.00 92.19 757 THR A CA 1
ATOM 5652 C C . THR A 1 757 ? 53.020 -22.143 -72.975 1.00 92.19 757 THR A C 1
ATOM 5654 O O . THR A 1 757 ? 53.670 -23.148 -73.258 1.00 92.19 757 THR A O 1
ATOM 5657 N N . ALA A 1 758 ? 51.693 -22.101 -73.091 1.00 88.75 758 ALA A N 1
ATOM 5658 C CA . ALA A 1 758 ? 50.859 -23.157 -73.656 1.00 88.75 758 ALA A CA 1
ATOM 5659 C C . ALA A 1 758 ? 49.736 -22.559 -74.519 1.00 88.75 758 ALA A C 1
ATOM 5661 O O . ALA A 1 758 ? 49.312 -21.417 -74.318 1.00 88.75 758 ALA A O 1
ATOM 5662 N N . LEU A 1 759 ? 49.244 -23.331 -75.492 1.00 82.38 759 LEU A N 1
ATOM 5663 C CA . LEU A 1 759 ? 48.058 -22.934 -76.247 1.00 82.38 759 LEU A CA 1
ATOM 5664 C C . LEU A 1 759 ? 46.820 -23.114 -75.376 1.00 82.38 759 LEU A C 1
ATOM 5666 O O . LEU A 1 759 ? 46.547 -24.195 -74.858 1.00 82.38 759 LEU A O 1
ATOM 5670 N N . TRP A 1 760 ? 46.046 -22.047 -75.271 1.00 76.19 760 TRP A N 1
ATOM 5671 C CA . TRP A 1 760 ? 44.648 -22.125 -74.914 1.00 76.19 760 TRP A CA 1
ATOM 5672 C C . TRP A 1 760 ? 43.887 -22.489 -76.187 1.00 76.19 760 TRP A C 1
ATOM 5674 O O . TRP A 1 760 ? 43.585 -21.630 -77.019 1.00 76.19 760 TRP A O 1
ATOM 5684 N N . GLN A 1 761 ? 43.646 -23.786 -76.386 1.00 57.91 761 GLN A N 1
ATOM 5685 C CA . GLN A 1 761 ? 42.602 -24.209 -77.308 1.00 57.91 761 GLN A CA 1
ATOM 5686 C C . GLN A 1 761 ? 41.282 -23.826 -76.652 1.00 57.91 761 GLN A C 1
ATOM 5688 O O . GLN A 1 761 ? 40.757 -24.562 -75.823 1.00 57.91 761 GLN A O 1
ATOM 5693 N N . LEU A 1 762 ? 40.797 -22.633 -76.989 1.00 47.44 762 LEU A N 1
ATOM 5694 C CA . LEU A 1 762 ? 39.368 -22.392 -76.976 1.00 47.44 762 LEU A CA 1
ATOM 5695 C C . LEU A 1 762 ? 38.782 -23.504 -77.851 1.00 47.44 762 LEU A C 1
ATOM 5697 O O . LEU A 1 762 ? 39.039 -23.539 -79.058 1.00 47.44 762 LEU A O 1
ATOM 5701 N N . PHE A 1 763 ? 38.049 -24.443 -77.251 1.00 37.34 763 PHE A N 1
ATOM 5702 C CA . PHE A 1 763 ? 36.916 -24.962 -77.999 1.00 37.34 763 PHE A CA 1
ATOM 5703 C C . PHE A 1 763 ? 36.144 -23.711 -78.403 1.00 37.34 763 PHE A C 1
ATOM 5705 O O . PHE A 1 763 ? 36.051 -22.772 -77.616 1.00 37.34 763 PHE A O 1
ATOM 5712 N N . ILE A 1 764 ? 35.799 -23.611 -79.680 1.00 33.97 764 ILE A N 1
ATOM 5713 C CA . ILE A 1 764 ? 35.021 -22.478 -80.155 1.00 33.97 764 ILE A CA 1
ATOM 5714 C C . ILE A 1 764 ? 33.714 -22.545 -79.365 1.00 33.97 764 ILE A C 1
ATOM 5716 O O . ILE A 1 764 ? 32.881 -23.406 -79.628 1.00 33.97 764 ILE A O 1
ATOM 5720 N N . ASP A 1 765 ? 33.651 -21.723 -78.327 1.00 36.62 765 ASP A N 1
ATOM 5721 C CA . ASP A 1 765 ? 32.456 -21.264 -77.652 1.00 36.62 765 ASP A CA 1
ATOM 5722 C C . ASP A 1 765 ? 31.652 -20.530 -78.734 1.00 36.62 765 ASP A C 1
ATOM 5724 O O . ASP A 1 765 ? 32.037 -19.460 -79.221 1.00 36.62 765 ASP A O 1
ATOM 5728 N N . ASP A 1 766 ? 30.626 -21.218 -79.234 1.00 36.06 766 ASP A N 1
ATOM 5729 C CA . ASP A 1 766 ? 29.674 -20.698 -80.218 1.00 36.06 766 ASP A CA 1
ATOM 5730 C C . ASP A 1 766 ? 28.521 -19.955 -79.496 1.00 36.06 766 ASP A C 1
ATOM 5732 O O . ASP A 1 766 ? 27.549 -19.522 -80.129 1.00 36.06 766 ASP A O 1
ATOM 5736 N N . ASP A 1 767 ? 28.617 -19.757 -78.179 1.00 39.03 767 ASP A N 1
ATOM 5737 C CA . ASP A 1 767 ? 27.595 -19.232 -77.291 1.00 39.03 767 ASP A CA 1
ATOM 5738 C C . ASP A 1 767 ? 28.117 -18.072 -76.431 1.00 39.03 767 ASP A C 1
ATOM 5740 O O . ASP A 1 767 ? 28.442 -18.191 -75.269 1.00 39.03 767 ASP A O 1
ATOM 5744 N N . ILE A 1 768 ? 28.063 -16.879 -77.035 1.00 35.03 768 ILE A N 1
ATOM 5745 C CA . ILE A 1 768 ? 28.302 -15.524 -76.491 1.00 35.03 768 ILE A CA 1
ATOM 5746 C C . ILE A 1 768 ? 27.563 -15.254 -75.148 1.00 35.03 768 ILE A C 1
ATOM 5748 O O . ILE A 1 768 ? 26.623 -14.453 -75.107 1.00 35.03 768 ILE A O 1
ATOM 5752 N N . ASP A 1 769 ? 27.932 -15.911 -74.052 1.00 41.44 769 ASP A N 1
ATOM 5753 C CA . ASP A 1 769 ? 27.262 -15.810 -72.748 1.00 41.44 769 ASP A CA 1
ATOM 5754 C C . ASP A 1 769 ? 28.211 -15.535 -71.564 1.00 41.44 769 ASP A C 1
ATOM 5756 O O . ASP A 1 769 ? 27.775 -15.444 -70.417 1.00 41.44 769 ASP A O 1
ATOM 5760 N N . GLU A 1 770 ? 29.481 -15.242 -71.866 1.00 36.75 770 GLU A N 1
ATOM 5761 C CA . GLU A 1 770 ? 30.528 -14.761 -70.947 1.00 36.75 770 GLU A CA 1
ATOM 5762 C C . GLU A 1 770 ? 30.904 -15.718 -69.795 1.00 36.75 770 GLU A C 1
ATOM 5764 O O . GLU A 1 770 ? 31.756 -15.370 -68.961 1.00 36.75 770 GLU A O 1
ATOM 5769 N N . ILE A 1 771 ? 30.363 -16.940 -69.752 1.00 41.81 771 ILE A N 1
ATOM 5770 C CA . ILE A 1 771 ? 30.739 -17.953 -68.762 1.00 41.81 771 ILE A CA 1
ATOM 5771 C C . ILE A 1 771 ? 31.971 -18.721 -69.269 1.00 41.81 771 ILE A C 1
ATOM 5773 O O . ILE A 1 771 ? 31.973 -19.228 -70.379 1.00 41.81 771 ILE A O 1
ATOM 5777 N N . PRO A 1 772 ? 33.063 -18.845 -68.488 1.00 42.22 772 PRO A N 1
ATOM 5778 C CA . PRO A 1 772 ? 34.219 -19.616 -68.939 1.00 42.22 772 PRO A CA 1
ATOM 5779 C C . PRO A 1 772 ? 33.900 -21.119 -68.999 1.00 42.22 772 PRO A C 1
ATOM 5781 O O . PRO A 1 772 ? 33.538 -21.683 -67.965 1.00 42.22 772 PRO A O 1
ATOM 5784 N N . ASP A 1 773 ? 34.197 -21.797 -70.113 1.00 44.38 773 ASP A N 1
ATOM 5785 C CA . ASP A 1 773 ? 34.020 -23.255 -70.309 1.00 44.38 773 ASP A CA 1
ATOM 5786 C C . ASP A 1 773 ? 34.575 -24.110 -69.160 1.00 44.38 773 ASP A C 1
ATOM 5788 O O . ASP A 1 773 ? 34.084 -25.191 -68.848 1.00 44.38 773 ASP A O 1
ATOM 5792 N N . SER A 1 774 ? 35.625 -23.634 -68.482 1.00 43.47 774 SER A N 1
ATOM 5793 C CA . SER A 1 774 ? 36.199 -24.317 -67.317 1.00 43.47 774 SER A CA 1
ATOM 5794 C C . SER A 1 774 ? 35.234 -24.405 -66.130 1.00 43.47 774 SER A C 1
ATOM 5796 O O . SER A 1 774 ? 35.279 -25.376 -65.379 1.00 43.47 774 SER A O 1
ATOM 5798 N N . TRP A 1 775 ? 34.379 -23.394 -65.954 1.00 45.75 775 TRP A N 1
ATOM 5799 C CA . TRP A 1 775 ? 33.349 -23.366 -64.920 1.00 45.75 775 TRP A CA 1
ATOM 5800 C C . TRP A 1 775 ? 32.225 -24.334 -65.279 1.00 45.75 775 TRP A C 1
ATOM 5802 O O . TRP A 1 775 ? 31.796 -25.113 -64.428 1.00 45.75 775 TRP A O 1
ATOM 5812 N N . GLU A 1 776 ? 31.822 -24.360 -66.548 1.00 46.19 776 GLU A N 1
ATOM 5813 C CA . GLU A 1 776 ? 30.835 -25.316 -67.044 1.00 46.19 776 GLU A CA 1
ATOM 5814 C C . GLU A 1 776 ? 31.322 -26.761 -66.915 1.00 46.19 776 GLU A C 1
ATOM 5816 O O . GLU A 1 776 ? 30.605 -27.627 -66.414 1.00 46.19 776 GLU A O 1
ATOM 5821 N N . LEU A 1 777 ? 32.581 -27.018 -67.272 1.00 42.66 777 LEU A N 1
ATOM 5822 C CA . LEU A 1 777 ? 33.205 -28.333 -67.166 1.00 42.66 777 LEU A CA 1
ATOM 5823 C C . LEU A 1 777 ? 33.313 -28.807 -65.707 1.00 42.66 777 LEU A C 1
ATOM 5825 O O . LEU A 1 777 ? 33.102 -29.987 -65.425 1.00 42.66 777 LEU A O 1
ATOM 5829 N N . GLU A 1 778 ? 33.611 -27.900 -64.775 1.00 41.69 778 GLU A N 1
ATOM 5830 C CA . GLU A 1 778 ? 33.717 -28.191 -63.339 1.00 41.69 778 GLU A CA 1
ATOM 5831 C C . GLU A 1 778 ? 32.347 -28.471 -62.690 1.00 41.69 778 GLU A C 1
ATOM 5833 O O . GLU A 1 778 ? 32.256 -29.288 -61.769 1.00 41.69 778 GLU A O 1
ATOM 5838 N N . HIS A 1 779 ? 31.268 -27.857 -63.190 1.00 39.72 779 HIS A N 1
ATOM 5839 C CA . HIS A 1 779 ? 29.938 -27.934 -62.570 1.00 39.72 779 HIS A CA 1
ATOM 5840 C C . HIS A 1 779 ? 28.966 -28.890 -63.283 1.00 39.72 779 HIS A C 1
ATOM 5842 O O . HIS A 1 779 ? 28.123 -29.497 -62.614 1.00 39.72 779 HIS A O 1
ATOM 5848 N N . PHE A 1 780 ? 29.105 -29.096 -64.596 1.00 41.25 780 PHE A N 1
ATOM 5849 C CA . PHE A 1 780 ? 28.237 -29.958 -65.413 1.00 41.25 780 PHE A CA 1
ATOM 5850 C C . PHE A 1 780 ? 28.927 -31.228 -65.934 1.00 41.25 780 PHE A C 1
ATOM 5852 O O . PHE A 1 780 ? 28.241 -32.210 -66.224 1.00 41.25 780 PHE A O 1
ATOM 5859 N N . GLY A 1 781 ? 30.264 -31.276 -65.949 1.00 36.41 781 GLY A N 1
ATOM 5860 C CA . GLY A 1 781 ? 31.039 -32.434 -66.400 1.00 36.41 781 GLY A CA 1
ATOM 5861 C C . GLY A 1 781 ? 31.035 -32.636 -67.922 1.00 36.41 781 GLY A C 1
ATOM 5862 O O . GLY A 1 781 ? 30.264 -32.034 -68.659 1.00 36.41 781 GLY A O 1
ATOM 5863 N N . ASN A 1 782 ? 31.931 -33.505 -68.399 1.00 35.94 782 ASN A N 1
ATOM 5864 C CA . ASN A 1 782 ? 32.185 -33.754 -69.822 1.00 35.94 782 ASN A CA 1
ATOM 5865 C C . ASN A 1 782 ? 30.952 -34.385 -70.515 1.00 35.94 782 ASN A C 1
ATOM 5867 O O . ASN A 1 782 ? 30.777 -35.604 -70.492 1.00 35.94 782 ASN A O 1
ATOM 5871 N N . LEU A 1 783 ? 30.084 -33.583 -71.131 1.00 38.31 783 LEU A N 1
ATOM 5872 C CA . LEU A 1 783 ? 28.895 -34.064 -71.846 1.00 38.31 783 LEU A CA 1
ATOM 5873 C C . LEU A 1 783 ? 29.194 -34.359 -73.323 1.00 38.31 783 LEU A C 1
ATOM 5875 O O . LEU A 1 783 ? 28.531 -33.856 -74.221 1.00 38.31 783 LEU A O 1
ATOM 5879 N N . ASN A 1 784 ? 30.138 -35.264 -73.589 1.00 37.91 784 ASN A N 1
ATOM 5880 C CA . ASN A 1 784 ? 30.149 -35.985 -74.866 1.00 37.91 784 ASN A CA 1
ATOM 5881 C C . ASN A 1 784 ? 29.127 -37.132 -74.788 1.00 37.91 784 ASN A C 1
ATOM 5883 O O . ASN A 1 784 ? 29.489 -38.290 -74.583 1.00 37.91 784 ASN A O 1
ATOM 5887 N N . ILE A 1 785 ? 27.835 -36.810 -74.907 1.00 35.56 785 ILE A N 1
ATOM 5888 C CA . ILE A 1 785 ? 26.757 -37.808 -74.968 1.00 35.56 785 ILE A CA 1
ATOM 5889 C C . ILE A 1 785 ? 26.207 -37.852 -76.394 1.00 35.56 785 ILE A C 1
ATOM 5891 O O . ILE A 1 785 ? 25.571 -36.909 -76.859 1.00 35.56 785 ILE A O 1
ATOM 5895 N N . THR A 1 786 ? 26.422 -38.970 -77.088 1.00 34.03 786 THR A N 1
ATOM 5896 C CA . THR A 1 786 ? 25.672 -39.285 -78.309 1.00 34.03 786 THR A CA 1
ATOM 5897 C C . THR A 1 786 ? 24.223 -39.653 -77.947 1.00 34.03 786 THR A C 1
ATOM 5899 O O . THR A 1 786 ? 24.004 -40.246 -76.890 1.00 34.03 786 THR A O 1
ATOM 5902 N N . PRO A 1 787 ? 23.211 -39.361 -78.792 1.00 33.50 787 PRO A N 1
ATOM 5903 C CA . PRO A 1 787 ? 21.784 -39.375 -78.412 1.00 33.50 787 PRO A CA 1
ATOM 5904 C C . PRO A 1 787 ? 21.157 -40.713 -77.961 1.00 33.50 787 PRO A C 1
ATOM 5906 O O . PRO A 1 787 ? 19.942 -40.781 -77.812 1.00 33.50 787 PRO A O 1
ATOM 5909 N N . SER A 1 788 ? 21.922 -41.791 -77.767 1.00 37.94 788 SER A N 1
ATOM 5910 C CA . SER A 1 788 ? 21.380 -43.157 -77.664 1.00 37.94 788 SER A CA 1
ATOM 5911 C C . SER A 1 788 ? 21.419 -43.822 -76.280 1.00 37.94 788 SER A C 1
ATOM 5913 O O . SER A 1 788 ? 20.909 -44.930 -76.152 1.00 37.94 788 SER A O 1
ATOM 5915 N N . THR A 1 789 ? 21.935 -43.185 -75.223 1.00 32.94 789 THR A N 1
ATOM 5916 C CA . THR A 1 789 ? 22.117 -43.853 -73.907 1.00 32.94 789 THR A CA 1
ATOM 5917 C C . THR A 1 789 ? 21.339 -43.258 -72.727 1.00 32.94 789 THR A C 1
ATOM 5919 O O . THR A 1 789 ? 21.593 -43.622 -71.583 1.00 32.94 789 THR A O 1
ATOM 5922 N N . ILE A 1 790 ? 20.334 -42.404 -72.959 1.00 37.06 790 ILE A N 1
ATOM 5923 C CA . ILE A 1 790 ? 19.546 -41.787 -71.866 1.00 37.06 790 ILE A CA 1
ATOM 5924 C C . ILE A 1 790 ? 18.415 -42.696 -71.331 1.00 37.06 790 ILE A C 1
ATOM 5926 O O . ILE A 1 790 ? 17.826 -42.416 -70.290 1.00 37.06 790 ILE A O 1
ATOM 5930 N N . CYS A 1 791 ? 18.137 -43.845 -71.949 1.00 35.56 791 CYS A N 1
ATOM 5931 C CA . CYS A 1 791 ? 17.088 -44.751 -71.470 1.00 35.56 791 CYS A CA 1
ATOM 5932 C C . CYS A 1 791 ? 17.653 -45.958 -70.708 1.00 35.56 791 CYS A C 1
ATOM 5934 O O . CYS A 1 791 ? 17.618 -47.059 -71.244 1.00 35.56 791 CYS A O 1
ATOM 5936 N N . SER A 1 792 ? 18.126 -45.786 -69.463 1.00 35.25 792 SER A N 1
ATOM 5937 C CA . SER A 1 792 ? 18.062 -46.902 -68.490 1.00 35.25 792 SER A CA 1
ATOM 5938 C C . SER A 1 792 ? 18.285 -46.573 -67.008 1.00 35.25 792 SER A C 1
ATOM 5940 O O . SER A 1 792 ? 17.842 -47.369 -66.190 1.00 35.25 792 SER A O 1
ATOM 5942 N N . ASN A 1 793 ? 18.926 -45.464 -66.605 1.00 32.47 793 ASN A N 1
ATOM 5943 C CA . ASN A 1 793 ? 19.472 -45.405 -65.230 1.00 32.47 793 ASN A CA 1
ATOM 5944 C C . ASN A 1 793 ? 18.950 -44.314 -64.275 1.00 32.47 793 ASN A C 1
ATOM 5946 O O . ASN A 1 793 ? 19.524 -44.175 -63.203 1.00 32.47 793 ASN A O 1
ATOM 5950 N N . GLY A 1 794 ? 17.870 -43.584 -64.572 1.00 36.28 794 GLY A N 1
ATOM 5951 C CA . GLY A 1 794 ? 17.114 -42.842 -63.538 1.00 36.28 794 GLY A CA 1
ATOM 5952 C C . GLY A 1 794 ? 17.909 -41.903 -62.606 1.00 36.28 794 GLY A C 1
ATOM 5953 O O . GLY A 1 794 ? 17.513 -41.714 -61.457 1.00 36.28 794 GLY A O 1
ATOM 5954 N N . ILE A 1 795 ? 19.030 -41.320 -63.051 1.00 32.91 795 ILE A N 1
ATOM 5955 C CA . ILE A 1 795 ? 19.838 -40.419 -62.215 1.00 32.91 795 ILE A CA 1
ATOM 5956 C C . ILE A 1 795 ? 19.319 -38.987 -62.367 1.00 32.91 795 ILE A C 1
ATOM 5958 O O . ILE A 1 795 ? 19.629 -38.293 -63.334 1.00 32.91 795 ILE A O 1
ATOM 5962 N N . HIS A 1 796 ? 18.548 -38.530 -61.380 1.00 34.62 796 HIS A N 1
ATOM 5963 C CA . HIS A 1 796 ? 18.198 -37.121 -61.218 1.00 34.62 796 HIS A CA 1
ATOM 5964 C C . HIS A 1 796 ? 19.365 -36.388 -60.549 1.00 34.62 796 HIS A C 1
ATOM 5966 O O . HIS A 1 796 ? 19.599 -36.553 -59.352 1.00 34.62 796 HIS A O 1
ATOM 5972 N N . THR A 1 797 ? 20.102 -35.571 -61.301 1.00 34.22 797 THR A N 1
ATOM 5973 C CA . THR A 1 797 ? 21.151 -34.719 -60.720 1.00 34.22 797 THR A CA 1
ATOM 5974 C C . THR A 1 797 ? 20.565 -33.334 -60.463 1.00 34.22 797 THR A C 1
ATOM 5976 O O . THR A 1 797 ? 20.282 -32.599 -61.404 1.00 34.22 797 THR A O 1
ATOM 5979 N N . VAL A 1 798 ? 20.358 -32.976 -59.196 1.00 31.27 798 VAL A N 1
ATOM 5980 C CA . VAL A 1 798 ? 20.062 -31.595 -58.785 1.00 31.27 798 VAL A CA 1
ATOM 5981 C C . VAL A 1 798 ? 21.401 -30.900 -58.551 1.00 31.27 798 VAL A C 1
ATOM 5983 O O . VAL A 1 798 ? 22.195 -31.377 -57.739 1.00 31.27 798 VAL A O 1
ATOM 5986 N N . ARG A 1 799 ? 21.679 -29.792 -59.247 1.00 34.91 799 ARG A N 1
ATOM 5987 C CA . ARG A 1 799 ? 22.849 -28.941 -58.965 1.00 34.91 799 ARG A CA 1
ATOM 5988 C C . ARG A 1 799 ? 22.437 -27.476 -58.852 1.00 34.91 799 ARG A C 1
ATOM 5990 O O . ARG A 1 799 ? 21.527 -27.016 -59.533 1.00 34.91 799 ARG A O 1
ATOM 5997 N N . GLN A 1 800 ? 23.096 -26.774 -57.934 1.00 31.59 800 GLN A N 1
ATOM 5998 C CA . GLN A 1 800 ? 22.791 -25.399 -57.541 1.00 31.59 800 GLN A CA 1
ATOM 5999 C C . GLN A 1 800 ? 23.734 -24.430 -58.259 1.00 31.59 800 GLN A C 1
ATOM 6001 O O . GLN A 1 800 ? 24.940 -24.670 -58.277 1.00 31.59 800 GLN A O 1
ATOM 6006 N N . ALA A 1 801 ? 23.201 -23.334 -58.803 1.00 32.97 801 ALA A N 1
ATOM 6007 C CA . ALA A 1 801 ? 23.985 -22.268 -59.423 1.00 32.97 801 ALA A CA 1
ATOM 6008 C C . ALA A 1 801 ? 23.553 -20.887 -58.897 1.00 32.97 801 ALA A C 1
ATOM 6010 O O . ALA A 1 801 ? 22.393 -20.670 -58.535 1.00 32.97 801 ALA A O 1
ATOM 6011 N N . TYR A 1 802 ? 24.500 -19.949 -58.849 1.00 32.94 802 TYR A N 1
ATOM 6012 C CA . TYR A 1 802 ? 24.268 -18.550 -58.485 1.00 32.94 802 TYR A CA 1
ATOM 6013 C C . TYR A 1 802 ? 24.535 -17.694 -59.722 1.00 32.94 802 TYR A C 1
ATOM 6015 O O . TYR A 1 802 ? 25.649 -17.717 -60.236 1.00 32.94 802 TYR A O 1
ATOM 6023 N N . ILE A 1 803 ? 23.531 -16.957 -60.201 1.00 35.16 803 ILE A N 1
ATOM 6024 C CA . ILE A 1 803 ? 23.672 -16.046 -61.345 1.00 35.16 803 ILE A CA 1
ATOM 6025 C C . ILE A 1 803 ? 23.470 -14.626 -60.821 1.00 35.16 803 ILE A C 1
ATOM 6027 O O . ILE A 1 803 ? 22.443 -14.322 -60.212 1.00 35.16 803 ILE A O 1
ATOM 6031 N N . ALA A 1 804 ? 24.461 -13.764 -61.026 1.00 30.05 804 ALA A N 1
ATOM 6032 C CA . ALA A 1 804 ? 24.389 -12.358 -60.657 1.00 30.05 804 ALA A CA 1
ATOM 6033 C C . ALA A 1 804 ? 24.103 -11.500 -61.898 1.00 30.05 804 ALA A C 1
ATOM 6035 O O . ALA A 1 804 ? 24.761 -11.660 -62.918 1.00 30.05 804 ALA A O 1
ATOM 6036 N N . GLY A 1 805 ? 23.178 -10.542 -61.777 1.00 37.88 805 GLY A N 1
ATOM 6037 C CA . GLY A 1 805 ? 23.329 -9.268 -62.486 1.00 37.88 805 GLY A CA 1
ATOM 6038 C C . GLY A 1 805 ? 22.577 -9.010 -63.794 1.00 37.88 805 GLY A C 1
ATOM 6039 O O . GLY A 1 805 ? 22.971 -8.075 -64.477 1.00 37.88 805 GLY A O 1
ATOM 6040 N N . LEU A 1 806 ? 21.491 -9.709 -64.147 1.00 36.06 806 LEU A N 1
ATOM 6041 C CA . LEU A 1 806 ? 20.681 -9.300 -65.311 1.00 36.06 806 LEU A CA 1
ATOM 6042 C C . LEU A 1 806 ? 19.220 -9.030 -64.945 1.00 36.06 806 LEU A C 1
ATOM 6044 O O . LEU A 1 806 ? 18.534 -9.862 -64.354 1.00 36.06 806 LEU A O 1
ATOM 6048 N N . ASN A 1 807 ? 18.746 -7.839 -65.318 1.00 40.91 807 ASN A N 1
ATOM 6049 C CA . ASN A 1 807 ? 17.341 -7.458 -65.250 1.00 40.91 807 ASN A CA 1
ATOM 6050 C C . ASN A 1 807 ? 16.549 -8.311 -66.266 1.00 40.91 807 ASN A C 1
ATOM 6052 O O . ASN A 1 807 ? 16.809 -8.204 -67.466 1.00 40.91 807 ASN A O 1
ATOM 6056 N N . PRO A 1 808 ? 15.569 -9.133 -65.845 1.00 38.78 808 PRO A N 1
ATOM 6057 C CA . PRO A 1 808 ? 14.794 -9.983 -66.757 1.00 38.78 808 PRO A CA 1
ATOM 6058 C C . PRO A 1 808 ? 13.899 -9.195 -67.733 1.00 38.78 808 PRO A C 1
ATOM 6060 O O . PRO A 1 808 ? 13.329 -9.782 -68.648 1.00 38.78 808 PRO A O 1
ATOM 6063 N N . ASN A 1 809 ? 13.780 -7.874 -67.556 1.00 40.06 809 ASN A N 1
ATOM 6064 C CA . ASN A 1 809 ? 13.042 -6.979 -68.448 1.00 40.06 809 ASN A CA 1
ATOM 6065 C C . ASN A 1 809 ? 13.946 -6.195 -69.422 1.00 40.06 809 ASN A C 1
ATOM 6067 O O . ASN A 1 809 ? 13.439 -5.341 -70.150 1.00 40.06 809 ASN A O 1
ATOM 6071 N N . ASP A 1 810 ? 15.260 -6.447 -69.444 1.00 42.25 810 ASP A N 1
ATOM 6072 C CA . ASP A 1 810 ? 16.155 -5.877 -70.456 1.00 42.25 810 ASP A CA 1
ATOM 6073 C C . ASP A 1 810 ? 15.816 -6.467 -71.846 1.00 42.25 810 ASP A C 1
ATOM 6075 O O . ASP A 1 810 ? 15.839 -7.691 -72.007 1.00 42.25 810 ASP A O 1
ATOM 6079 N N . PRO A 1 811 ? 15.505 -5.644 -72.870 1.00 40.75 811 PRO A N 1
ATOM 6080 C CA . PRO A 1 811 ? 15.213 -6.118 -74.223 1.00 40.75 811 PRO A CA 1
ATOM 6081 C C . PRO A 1 811 ? 16.321 -6.975 -74.855 1.00 40.75 811 PRO A C 1
ATOM 6083 O O . PRO A 1 811 ? 16.010 -7.760 -75.758 1.00 40.75 811 PRO A O 1
ATOM 6086 N N . GLN A 1 812 ? 17.572 -6.826 -74.398 1.00 36.84 812 GLN A N 1
ATOM 6087 C CA . GLN A 1 812 ? 18.744 -7.592 -74.835 1.00 36.84 812 GLN A CA 1
ATOM 6088 C C . GLN A 1 812 ? 19.015 -8.842 -73.979 1.00 36.84 812 GLN A C 1
ATOM 6090 O O . GLN A 1 812 ? 19.822 -9.683 -74.376 1.00 36.84 812 GLN A O 1
ATOM 6095 N N . SER A 1 813 ? 18.318 -9.021 -72.850 1.00 39.12 813 SER A N 1
ATOM 6096 C CA . SER A 1 813 ? 18.425 -10.236 -72.038 1.00 39.12 813 SER A CA 1
ATOM 6097 C C . SER A 1 813 ? 17.790 -11.431 -72.758 1.00 39.12 813 SER A C 1
ATOM 6099 O O . SER A 1 813 ? 16.632 -11.391 -73.187 1.00 39.12 813 SER A O 1
ATOM 6101 N N . LYS A 1 814 ? 18.544 -12.533 -72.868 1.00 39.62 814 LYS A N 1
ATOM 6102 C CA . LYS A 1 814 ? 18.062 -13.811 -73.429 1.00 39.62 814 LYS A CA 1
ATOM 6103 C C . LYS A 1 814 ? 17.183 -14.613 -72.452 1.00 39.62 814 LYS A C 1
ATOM 6105 O O . LYS A 1 814 ? 16.662 -15.664 -72.819 1.00 39.62 814 LYS A O 1
ATOM 6110 N N . PHE A 1 815 ? 16.959 -14.107 -71.235 1.00 38.66 815 PHE A N 1
ATOM 6111 C CA . PHE A 1 815 ? 16.054 -14.683 -70.237 1.00 38.66 815 PHE A CA 1
ATOM 6112 C C . PHE A 1 815 ? 14.692 -13.981 -70.283 1.00 38.66 815 PHE A C 1
ATOM 6114 O O . PHE A 1 815 ? 14.480 -12.984 -69.598 1.00 38.66 815 PHE A O 1
ATOM 6121 N N . ARG A 1 816 ? 13.749 -14.494 -71.083 1.00 39.03 816 ARG A N 1
ATOM 6122 C CA . ARG A 1 816 ? 12.377 -13.958 -71.140 1.00 39.03 816 ARG A CA 1
ATOM 6123 C C . ARG A 1 816 ? 11.390 -14.877 -70.417 1.00 39.03 816 ARG A C 1
ATOM 6125 O O . ARG A 1 816 ? 11.343 -16.061 -70.744 1.00 39.03 816 ARG A O 1
ATOM 6132 N N . PRO A 1 817 ? 10.535 -14.375 -69.509 1.00 37.31 817 PRO A N 1
ATOM 6133 C CA . PRO A 1 817 ? 9.383 -15.140 -69.052 1.00 37.31 817 PRO A CA 1
ATOM 6134 C C . PRO A 1 817 ? 8.429 -15.375 -70.231 1.00 37.31 817 PRO A C 1
ATOM 6136 O O . PRO A 1 817 ? 8.003 -14.425 -70.892 1.00 37.31 817 PRO A O 1
ATOM 6139 N N . ALA A 1 818 ? 8.062 -16.630 -70.490 1.00 33.44 818 ALA A N 1
ATOM 6140 C CA . ALA A 1 818 ? 6.988 -16.949 -71.422 1.00 33.44 818 ALA A CA 1
ATOM 6141 C C . ALA A 1 818 ? 5.644 -16.590 -70.765 1.00 33.44 818 ALA A C 1
ATOM 6143 O O . ALA A 1 818 ? 5.011 -17.401 -70.095 1.00 33.44 818 ALA A O 1
ATOM 6144 N N . LEU A 1 819 ? 5.208 -15.340 -70.906 1.00 38.03 819 LEU A N 1
ATOM 6145 C CA . LEU A 1 819 ? 3.870 -14.933 -70.490 1.00 38.03 819 LEU A CA 1
ATOM 6146 C C . LEU A 1 819 ? 2.853 -15.482 -71.489 1.00 38.03 819 LEU A C 1
ATOM 6148 O O . LEU A 1 819 ? 2.701 -14.919 -72.567 1.00 38.03 819 LEU A O 1
ATOM 6152 N N . THR A 1 820 ? 2.171 -16.574 -71.134 1.00 35.72 820 THR A N 1
ATOM 6153 C CA . THR A 1 820 ? 0.740 -16.804 -71.434 1.00 35.72 820 THR A CA 1
ATOM 6154 C C . THR A 1 820 ? 0.237 -18.123 -70.822 1.00 35.72 820 THR A C 1
ATOM 6156 O O . THR A 1 820 ? 0.306 -19.168 -71.453 1.00 35.72 820 THR A O 1
ATOM 6159 N N . SER A 1 821 ? -0.306 -18.085 -69.595 1.00 30.19 821 SER A N 1
ATOM 6160 C CA . SER A 1 821 ? -1.529 -18.818 -69.184 1.00 30.19 821 SER A CA 1
ATOM 6161 C C . SER A 1 821 ? -1.798 -18.635 -67.672 1.00 30.19 821 SER A C 1
ATOM 6163 O O . SER A 1 821 ? -0.856 -18.758 -66.891 1.00 30.19 821 SER A O 1
ATOM 6165 N N . PRO A 1 822 ? -3.037 -18.368 -67.206 1.00 34.97 822 PRO A N 1
ATOM 6166 C CA . PRO A 1 822 ? -3.313 -18.051 -65.798 1.00 34.97 822 PRO A CA 1
ATOM 6167 C C . PRO A 1 822 ? -3.434 -19.260 -64.850 1.00 34.97 822 PRO A C 1
ATOM 6169 O O . PRO A 1 822 ? -3.813 -19.068 -63.697 1.00 34.97 822 PRO A O 1
ATOM 6172 N N . THR A 1 823 ? -3.196 -20.503 -65.290 1.00 34.66 823 THR A N 1
ATOM 6173 C CA . THR A 1 823 ? -3.656 -21.688 -64.528 1.00 34.66 823 THR A CA 1
ATOM 6174 C C . THR A 1 823 ? -2.670 -22.855 -64.407 1.00 34.66 823 THR A C 1
ATOM 6176 O O . THR A 1 823 ? -3.101 -24.005 -64.392 1.00 34.66 823 THR A O 1
ATOM 6179 N N . LEU A 1 824 ? -1.365 -22.609 -64.252 1.00 30.72 824 LEU A N 1
ATOM 6180 C CA . LEU A 1 824 ? -0.425 -23.635 -63.771 1.00 30.72 824 LEU A CA 1
ATOM 6181 C C . LEU A 1 824 ? 0.564 -23.039 -62.758 1.00 30.72 824 LEU A C 1
ATOM 6183 O O . LEU A 1 824 ? 1.165 -21.997 -62.991 1.00 30.72 824 LEU A O 1
ATOM 6187 N N . THR A 1 825 ? 0.721 -23.714 -61.622 1.00 35.09 825 THR A N 1
ATOM 6188 C CA . THR A 1 825 ? 1.479 -23.306 -60.426 1.00 35.09 825 THR A CA 1
ATOM 6189 C C . THR A 1 825 ? 3.007 -23.394 -60.542 1.00 35.09 825 THR A C 1
ATOM 6191 O O . THR A 1 825 ? 3.679 -23.243 -59.530 1.00 35.09 825 THR A O 1
ATOM 6194 N N . ASN A 1 826 ? 3.579 -23.569 -61.735 1.00 33.19 826 ASN A N 1
ATOM 6195 C CA . ASN A 1 826 ? 5.028 -23.544 -61.970 1.00 33.19 826 ASN A CA 1
ATOM 6196 C C . ASN A 1 826 ? 5.312 -22.764 -63.262 1.00 33.19 826 ASN A C 1
ATOM 6198 O O . ASN A 1 826 ? 4.875 -23.169 -64.339 1.00 33.19 826 ASN A O 1
ATOM 6202 N N . THR A 1 827 ? 6.037 -21.649 -63.173 1.00 37.25 827 THR A N 1
ATOM 6203 C CA . THR A 1 827 ? 6.380 -20.829 -64.343 1.00 37.25 827 THR A CA 1
ATOM 6204 C C . THR A 1 827 ? 7.517 -21.492 -65.128 1.00 37.25 827 THR A C 1
ATOM 6206 O O . THR A 1 827 ? 8.665 -21.481 -64.687 1.00 37.25 827 THR A O 1
ATOM 6209 N N . LEU A 1 828 ? 7.211 -22.069 -66.294 1.00 34.47 828 LEU A N 1
ATOM 6210 C CA . LEU A 1 828 ? 8.218 -22.501 -67.270 1.00 34.47 828 LEU A CA 1
ATOM 6211 C C . LEU A 1 828 ? 8.838 -21.274 -67.961 1.00 34.47 828 LEU A C 1
ATOM 6213 O O . LEU A 1 828 ? 8.118 -20.421 -68.481 1.00 34.47 828 LEU A O 1
ATOM 6217 N N . ILE A 1 829 ? 10.169 -21.216 -68.034 1.00 37.31 829 ILE A N 1
ATOM 6218 C CA . ILE A 1 829 ? 10.903 -20.294 -68.914 1.00 37.31 829 ILE A CA 1
ATOM 6219 C C . ILE A 1 829 ? 11.431 -21.113 -70.095 1.00 37.31 829 ILE A C 1
ATOM 6221 O O . ILE A 1 829 ? 12.113 -22.116 -69.896 1.00 37.31 829 ILE A O 1
ATOM 6225 N N . GLN A 1 830 ? 11.116 -20.701 -71.326 1.00 36.84 830 GLN A N 1
ATOM 6226 C CA . GLN A 1 830 ? 11.668 -21.316 -72.534 1.00 36.84 830 GLN A CA 1
ATOM 6227 C C . GLN A 1 830 ? 12.969 -20.612 -72.932 1.00 36.84 830 GLN A C 1
ATOM 6229 O O . GLN A 1 830 ? 13.000 -19.397 -73.112 1.00 36.84 830 GLN A O 1
ATOM 6234 N N . TRP A 1 831 ? 14.034 -21.395 -73.090 1.00 35.94 831 TRP A N 1
ATOM 6235 C CA . TRP A 1 831 ? 15.331 -20.935 -73.579 1.00 35.94 831 TRP A CA 1
ATOM 6236 C C . TRP A 1 831 ? 15.275 -20.845 -75.112 1.00 35.94 831 TRP A C 1
ATOM 6238 O O . TRP A 1 831 ? 15.092 -21.861 -75.786 1.00 35.94 831 TRP A O 1
ATOM 6248 N N . SER A 1 832 ? 15.383 -19.649 -75.697 1.00 37.22 832 SER A N 1
ATOM 6249 C CA . SER A 1 832 ? 15.416 -19.519 -77.159 1.00 37.22 832 SER A CA 1
ATOM 6250 C C . SER A 1 832 ? 16.822 -19.839 -77.671 1.00 37.22 832 SER A C 1
ATOM 6252 O O . SER A 1 832 ? 17.703 -18.982 -77.629 1.00 37.22 832 SER A O 1
ATOM 6254 N N . GLY A 1 833 ? 17.026 -21.069 -78.143 1.00 40.78 833 GLY A N 1
ATOM 6255 C CA . GLY A 1 833 ? 18.293 -21.482 -78.759 1.00 40.78 833 GLY A CA 1
ATOM 6256 C C . GLY A 1 833 ? 18.515 -22.989 -78.882 1.00 40.78 833 GLY A C 1
ATOM 6257 O O . GLY A 1 833 ? 19.324 -23.407 -79.700 1.00 40.78 833 GLY A O 1
ATOM 6258 N N . VAL A 1 834 ? 17.776 -23.826 -78.142 1.00 37.75 834 VAL A N 1
ATOM 6259 C CA . VAL A 1 834 ? 17.971 -25.287 -78.163 1.00 37.75 834 VAL A CA 1
ATOM 6260 C C . VAL A 1 834 ? 16.626 -25.989 -78.337 1.00 37.75 834 VAL A C 1
ATOM 6262 O O . VAL A 1 834 ? 15.780 -25.982 -77.446 1.00 37.75 834 VAL A O 1
ATOM 6265 N N . SER A 1 835 ? 16.407 -26.600 -79.501 1.00 31.75 835 SER A N 1
ATOM 6266 C CA . SER A 1 835 ? 15.217 -27.419 -79.755 1.00 31.75 835 SER A CA 1
ATOM 6267 C C . SER A 1 835 ? 15.268 -28.703 -78.914 1.00 31.75 835 SER A C 1
ATOM 6269 O O . SER A 1 835 ? 16.138 -29.541 -79.136 1.00 31.75 835 SER A O 1
ATOM 6271 N N . GLY A 1 836 ? 14.314 -28.881 -77.988 1.00 38.34 836 GLY A N 1
ATOM 6272 C CA . GLY A 1 836 ? 14.015 -30.180 -77.362 1.00 38.34 836 GLY A CA 1
ATOM 6273 C C . GLY A 1 836 ? 14.376 -30.377 -75.881 1.00 38.34 836 GLY A C 1
ATOM 6274 O O . GLY A 1 836 ? 14.401 -31.522 -75.443 1.00 38.34 836 GLY A O 1
ATOM 6275 N N . ARG A 1 837 ? 14.644 -29.323 -75.093 1.00 38.19 837 ARG A N 1
ATOM 6276 C CA . ARG A 1 837 ? 14.846 -29.434 -73.627 1.00 38.19 837 ARG A CA 1
ATOM 6277 C C . ARG A 1 837 ? 13.948 -28.468 -72.848 1.00 38.19 837 ARG A C 1
ATOM 6279 O O . ARG A 1 837 ? 13.724 -27.345 -73.292 1.00 38.19 837 ARG A O 1
ATOM 6286 N N . VAL A 1 838 ? 13.448 -28.910 -71.692 1.00 36.25 838 VAL A N 1
ATOM 6287 C CA . VAL A 1 838 ? 12.542 -28.161 -70.802 1.00 36.25 838 VAL A CA 1
ATOM 6288 C C . VAL A 1 838 ? 13.188 -28.009 -69.420 1.00 36.25 838 VAL A C 1
ATOM 6290 O O . VAL A 1 838 ? 13.751 -28.971 -68.904 1.00 36.25 838 VAL A O 1
ATOM 6293 N N . TYR A 1 839 ? 13.100 -26.817 -68.814 1.00 38.06 839 TYR A N 1
ATOM 6294 C CA . TYR A 1 839 ? 13.644 -26.524 -67.481 1.00 38.06 839 TYR A CA 1
ATOM 6295 C C . TYR A 1 839 ? 12.593 -25.859 -66.576 1.00 38.06 839 TYR A C 1
ATOM 6297 O O . TYR A 1 839 ? 11.792 -25.046 -67.041 1.00 38.06 839 TYR A O 1
ATOM 6305 N N . SER A 1 840 ? 12.653 -26.155 -65.274 1.00 35.94 840 SER A N 1
ATOM 6306 C CA . SER A 1 840 ? 11.860 -25.501 -64.218 1.00 35.94 840 SER A CA 1
ATOM 6307 C C . SER A 1 840 ? 12.767 -24.627 -63.342 1.00 35.94 840 SER A C 1
ATOM 6309 O O . SER A 1 840 ? 13.850 -25.076 -62.970 1.00 35.94 840 SER A O 1
ATOM 6311 N N . VAL A 1 841 ? 12.334 -23.402 -63.007 1.00 37.22 841 VAL A N 1
ATOM 6312 C CA . VAL A 1 841 ? 13.110 -22.404 -62.237 1.00 37.22 841 VAL A CA 1
ATOM 6313 C C . VAL A 1 841 ? 12.337 -21.954 -60.987 1.00 37.22 841 VAL A C 1
ATOM 6315 O O . VAL A 1 841 ? 11.142 -21.680 -61.064 1.00 37.22 841 VAL A O 1
ATOM 6318 N N . TYR A 1 842 ? 13.026 -21.830 -59.845 1.00 37.41 842 TYR A N 1
ATOM 6319 C CA . TYR A 1 842 ? 12.482 -21.332 -58.567 1.00 37.41 842 TYR A CA 1
ATOM 6320 C C . TYR A 1 842 ? 13.178 -20.029 -58.129 1.00 37.41 842 TYR A C 1
ATOM 6322 O O . TYR A 1 842 ? 14.358 -19.857 -58.417 1.00 37.41 842 TYR A O 1
ATOM 6330 N N . PHE A 1 843 ? 12.483 -19.141 -57.396 1.00 36.25 843 PHE A N 1
ATOM 6331 C CA . PHE A 1 843 ? 12.998 -17.823 -56.967 1.00 36.25 843 PHE A CA 1
ATOM 6332 C C . PHE A 1 843 ? 12.899 -17.604 -55.441 1.00 36.25 843 PHE A C 1
ATOM 6334 O O . PHE A 1 843 ? 11.956 -18.072 -54.806 1.00 36.25 843 PHE A O 1
ATOM 6341 N N . SER A 1 844 ? 13.847 -16.856 -54.851 1.00 36.75 844 SER A N 1
ATOM 6342 C CA . SER A 1 844 ? 13.804 -16.345 -53.463 1.00 36.75 844 SER A CA 1
ATOM 6343 C C . SER A 1 844 ? 14.491 -14.976 -53.372 1.00 36.75 844 SER A C 1
ATOM 6345 O O . SER A 1 844 ? 15.473 -14.753 -54.075 1.00 36.75 844 SER A O 1
ATOM 6347 N N . THR A 1 845 ? 14.001 -14.081 -52.507 1.00 34.22 845 THR A N 1
ATOM 6348 C CA . THR A 1 845 ? 14.491 -12.696 -52.345 1.00 34.22 845 THR A CA 1
ATOM 6349 C C . THR A 1 845 ? 15.244 -12.434 -51.033 1.00 34.22 845 THR A C 1
ATOM 6351 O O . THR A 1 845 ? 15.582 -11.288 -50.754 1.00 34.22 845 THR A O 1
ATOM 6354 N N . ASN A 1 846 ? 15.511 -13.449 -50.198 1.00 35.81 846 ASN A N 1
ATOM 6355 C CA . ASN A 1 846 ? 16.126 -13.232 -48.881 1.00 35.81 846 ASN A CA 1
ATOM 6356 C C . ASN A 1 846 ? 17.189 -14.300 -48.551 1.00 35.81 846 ASN A C 1
ATOM 6358 O O . ASN A 1 846 ? 16.884 -15.491 -48.512 1.00 35.81 846 ASN A O 1
ATOM 6362 N N . LEU A 1 847 ? 18.440 -13.876 -48.321 1.00 38.69 847 LEU A N 1
ATOM 6363 C CA . LEU A 1 847 ? 19.614 -14.752 -48.128 1.00 38.69 847 LEU A CA 1
ATOM 6364 C C . LEU A 1 847 ? 19.867 -15.176 -46.663 1.00 38.69 847 LEU A C 1
ATOM 6366 O O . LEU A 1 847 ? 20.840 -15.880 -46.403 1.00 38.69 847 LEU A O 1
ATOM 6370 N N . LEU A 1 848 ? 19.034 -14.760 -45.700 1.00 32.62 848 LEU A N 1
ATOM 6371 C CA . LEU A 1 848 ? 19.339 -14.914 -44.265 1.00 32.62 848 LEU A CA 1
ATOM 6372 C C . LEU A 1 848 ? 18.633 -16.070 -43.533 1.00 32.62 848 LEU A C 1
ATOM 6374 O O . LEU A 1 848 ? 19.105 -16.448 -42.468 1.00 32.62 848 LEU A O 1
ATOM 6378 N N . ASN A 1 849 ? 17.576 -16.681 -44.079 1.00 32.38 849 ASN A N 1
ATOM 6379 C CA . ASN A 1 849 ? 16.874 -17.811 -43.446 1.00 32.38 849 ASN A CA 1
ATOM 6380 C C . ASN A 1 849 ? 16.554 -18.888 -44.501 1.00 32.38 849 ASN A C 1
ATOM 6382 O O . ASN A 1 849 ? 16.033 -18.557 -45.561 1.00 32.38 849 ASN A O 1
ATOM 6386 N N . GLY A 1 850 ? 16.882 -20.159 -44.236 1.00 32.25 850 GLY A N 1
ATOM 6387 C CA . GLY A 1 850 ? 16.728 -21.283 -45.179 1.00 32.25 850 GLY A CA 1
ATOM 6388 C C . GLY A 1 850 ? 15.318 -21.481 -45.774 1.00 32.25 850 GLY A C 1
ATOM 6389 O O . GLY A 1 850 ? 14.340 -20.903 -45.307 1.00 32.25 850 GLY A O 1
ATOM 6390 N N . PHE A 1 851 ? 15.227 -22.313 -46.824 1.00 30.84 851 PHE A N 1
ATOM 6391 C CA . PHE A 1 851 ? 14.054 -22.478 -47.703 1.00 30.84 851 PHE A CA 1
ATOM 6392 C C . PHE A 1 851 ? 12.721 -22.668 -46.962 1.00 30.84 851 PHE A C 1
ATOM 6394 O O . PHE A 1 851 ? 12.615 -23.512 -46.074 1.00 30.84 851 PHE A O 1
ATOM 6401 N N . GLN A 1 852 ? 11.689 -21.931 -47.383 1.00 32.75 852 GLN A N 1
ATOM 6402 C CA . GLN A 1 852 ? 10.293 -22.146 -46.990 1.00 32.75 852 GLN A CA 1
ATOM 6403 C C . GLN A 1 852 ? 9.399 -22.188 -48.245 1.00 32.75 852 GLN A C 1
ATOM 6405 O O . GLN A 1 852 ? 9.706 -21.494 -49.219 1.00 32.75 852 GLN A O 1
ATOM 6410 N N . PRO A 1 853 ? 8.307 -22.978 -48.256 1.00 30.89 853 PRO A N 1
ATOM 6411 C CA . PRO A 1 853 ? 7.337 -22.986 -49.350 1.00 30.89 853 PRO A CA 1
ATOM 6412 C C . PRO A 1 853 ? 6.629 -21.631 -49.493 1.00 30.89 853 PRO A C 1
ATOM 6414 O O . PRO A 1 853 ? 6.399 -20.938 -48.502 1.00 30.89 853 PRO A O 1
ATOM 6417 N N . LEU A 1 854 ? 6.235 -21.283 -50.722 1.00 29.00 854 LEU A N 1
ATOM 6418 C CA . LEU A 1 854 ? 5.403 -20.115 -51.032 1.00 29.00 854 LEU A CA 1
ATOM 6419 C C . LEU A 1 854 ? 4.114 -20.120 -50.189 1.00 29.00 854 LEU A C 1
ATOM 6421 O O . LEU A 1 854 ? 3.230 -20.947 -50.403 1.00 29.00 854 LEU A O 1
ATOM 6425 N N . ALA A 1 855 ? 3.989 -19.172 -49.258 1.00 25.77 855 ALA A N 1
ATOM 6426 C CA . ALA A 1 855 ? 2.713 -18.851 -48.629 1.00 25.77 855 ALA A CA 1
ATOM 6427 C C . ALA A 1 855 ? 1.884 -17.975 -49.582 1.00 25.77 855 ALA A C 1
ATOM 6429 O O . ALA A 1 855 ? 2.369 -17.004 -50.160 1.00 25.77 855 ALA A O 1
ATOM 6430 N N . SER A 1 856 ? 0.618 -18.335 -49.748 1.00 29.47 856 SER A N 1
ATOM 6431 C CA . SER A 1 856 ? -0.231 -17.979 -50.883 1.00 29.47 856 SER A CA 1
ATOM 6432 C C . SER A 1 856 ? -0.838 -16.568 -50.895 1.00 29.47 856 SER A C 1
ATOM 6434 O O . SER A 1 856 ? -1.799 -16.382 -51.624 1.00 29.47 856 SER A O 1
ATOM 6436 N N . ASN A 1 857 ? -0.355 -15.572 -50.140 1.00 30.20 857 ASN A N 1
ATOM 6437 C CA . ASN A 1 857 ? -1.072 -14.285 -50.015 1.00 30.20 857 ASN A CA 1
ATOM 6438 C C . ASN A 1 857 ? -0.169 -13.046 -49.825 1.00 30.20 857 ASN A C 1
ATOM 6440 O O . ASN A 1 857 ? -0.272 -12.349 -48.817 1.00 30.20 857 ASN A O 1
ATOM 6444 N N . LEU A 1 858 ? 0.680 -12.717 -50.803 1.00 25.02 858 LEU A N 1
ATOM 6445 C CA . LEU A 1 858 ? 1.306 -11.389 -50.881 1.00 25.02 858 LEU A CA 1
ATOM 6446 C C . LEU A 1 858 ? 0.647 -10.570 -51.997 1.00 25.02 858 LEU A C 1
ATOM 6448 O O . LEU A 1 858 ? 0.888 -10.779 -53.183 1.00 25.02 858 LEU A O 1
ATOM 6452 N N . HIS A 1 859 ? -0.228 -9.654 -51.581 1.00 26.61 859 HIS A N 1
ATOM 6453 C CA . HIS A 1 859 ? -0.815 -8.627 -52.434 1.00 26.61 859 HIS A CA 1
ATOM 6454 C C . HIS A 1 859 ? 0.252 -7.587 -52.802 1.00 26.61 859 HIS A C 1
ATOM 6456 O O . HIS A 1 859 ? 0.820 -6.936 -51.927 1.00 26.61 859 HIS A O 1
ATOM 6462 N N . TRP A 1 860 ? 0.484 -7.404 -54.099 1.00 26.14 860 TRP A N 1
ATOM 6463 C CA . TRP A 1 860 ? 1.287 -6.313 -54.646 1.00 26.14 860 TRP A CA 1
ATOM 6464 C C . TRP A 1 860 ? 0.396 -5.073 -54.776 1.00 26.14 860 TRP A C 1
ATOM 6466 O O . TRP A 1 860 ? -0.558 -5.085 -55.556 1.00 26.14 860 TRP A O 1
ATOM 6476 N N . SER A 1 861 ? 0.660 -4.009 -54.015 1.00 24.09 861 SER A N 1
ATOM 6477 C CA . SER A 1 861 ? 0.021 -2.716 -54.269 1.00 24.09 861 SER A CA 1
ATOM 6478 C C . SER A 1 861 ? 0.769 -1.975 -55.378 1.00 24.09 861 SER A C 1
ATOM 6480 O O . SER A 1 861 ? 1.981 -1.779 -55.340 1.00 24.09 861 SER A O 1
ATOM 6482 N N . VAL A 1 862 ? 0.002 -1.582 -56.392 1.00 30.61 862 VAL A N 1
ATOM 6483 C CA . VAL A 1 862 ? 0.425 -0.768 -57.530 1.00 30.61 862 VAL A CA 1
ATOM 6484 C C . VAL A 1 862 ? 0.589 0.679 -57.055 1.00 30.61 862 VAL A C 1
ATOM 6486 O O . VAL A 1 862 ? -0.370 1.282 -56.579 1.00 30.61 862 VAL A O 1
ATOM 6489 N N . GLY A 1 863 ? 1.794 1.237 -57.180 1.00 23.97 863 GLY A N 1
ATOM 6490 C CA . GLY A 1 863 ? 2.099 2.630 -56.848 1.00 23.97 863 GLY A CA 1
ATOM 6491 C C . GLY A 1 863 ? 3.441 3.063 -57.441 1.00 23.97 863 GLY A C 1
ATOM 6492 O O . GLY A 1 863 ? 4.485 2.539 -57.083 1.00 23.97 863 GLY A O 1
ATOM 6493 N N . SER A 1 864 ? 3.368 3.988 -58.390 1.00 24.98 864 SER A N 1
ATOM 6494 C CA . SER A 1 864 ? 4.383 4.485 -59.328 1.00 24.98 864 SER A CA 1
ATOM 6495 C C . SER A 1 864 ? 5.645 5.135 -58.738 1.00 24.98 864 SER A C 1
ATOM 6497 O O . SER A 1 864 ? 5.533 6.007 -57.880 1.00 24.98 864 SER A O 1
ATOM 6499 N N . TYR A 1 865 ? 6.800 4.885 -59.370 1.00 26.00 865 TYR A N 1
ATOM 6500 C CA . TYR A 1 865 ? 7.763 5.940 -59.722 1.00 26.00 865 TYR A CA 1
ATOM 6501 C C . TYR A 1 865 ? 8.503 5.571 -61.019 1.00 26.00 865 TYR A C 1
ATOM 6503 O O . TYR A 1 865 ? 8.990 4.454 -61.171 1.00 26.00 865 TYR A O 1
ATOM 6511 N N . THR A 1 866 ? 8.561 6.511 -61.959 1.00 27.30 866 THR A N 1
ATOM 6512 C CA . THR A 1 866 ? 9.406 6.481 -63.162 1.00 27.30 866 THR A CA 1
ATOM 6513 C C . THR A 1 866 ? 10.615 7.384 -62.941 1.00 27.30 866 THR A C 1
ATOM 6515 O O . THR A 1 866 ? 10.422 8.510 -62.486 1.00 27.30 866 THR A O 1
ATOM 6518 N N . ASP A 1 867 ? 11.813 6.959 -63.353 1.00 27.84 867 ASP A N 1
ATOM 6519 C CA . ASP A 1 867 ? 12.840 7.898 -63.821 1.00 27.84 867 ASP A CA 1
ATOM 6520 C C . ASP A 1 867 ? 13.548 7.363 -65.075 1.00 27.84 867 ASP A C 1
ATOM 6522 O O . ASP A 1 867 ? 14.049 6.239 -65.150 1.00 27.84 867 ASP A O 1
ATOM 6526 N N . SER A 1 868 ? 13.496 8.223 -66.081 1.00 28.00 868 SER A N 1
ATOM 6527 C CA . SER A 1 868 ? 14.085 8.182 -67.404 1.00 28.00 868 SER A CA 1
ATOM 6528 C C . SER A 1 868 ? 15.563 7.783 -67.400 1.00 28.00 868 SER A C 1
ATOM 6530 O O . SER A 1 868 ? 16.409 8.442 -66.810 1.00 28.00 868 SER A O 1
ATOM 6532 N N . VAL A 1 869 ? 15.864 6.747 -68.189 1.00 27.44 869 VAL A N 1
ATOM 6533 C CA . VAL A 1 869 ? 17.201 6.233 -68.563 1.00 27.44 869 VAL A CA 1
ATOM 6534 C C . VAL A 1 869 ? 17.815 5.184 -67.596 1.00 27.44 869 VAL A C 1
ATOM 6536 O O . VAL A 1 869 ? 18.832 4.589 -67.924 1.00 27.44 869 VAL A O 1
ATOM 6539 N N . HIS A 1 870 ? 17.106 4.825 -66.511 1.00 27.53 870 HIS A N 1
ATOM 6540 C CA . HIS A 1 870 ? 17.318 3.680 -65.590 1.00 27.53 870 HIS A CA 1
ATOM 6541 C C . HIS A 1 870 ? 18.662 3.590 -64.836 1.00 27.53 870 HIS A C 1
ATOM 6543 O O . HIS A 1 870 ? 19.502 2.730 -65.092 1.00 27.53 870 HIS A O 1
ATOM 6549 N N . ASN A 1 871 ? 18.758 4.378 -63.760 1.00 30.59 871 ASN A N 1
ATOM 6550 C CA . ASN A 1 871 ? 19.480 3.993 -62.544 1.00 30.59 871 ASN A CA 1
ATOM 6551 C C . ASN A 1 871 ? 18.633 2.999 -61.724 1.00 30.59 871 ASN A C 1
ATOM 6553 O O . ASN A 1 871 ? 17.705 3.415 -61.029 1.00 30.59 871 ASN A O 1
ATOM 6557 N N . ALA A 1 872 ? 18.977 1.709 -61.738 1.00 29.28 872 ALA A N 1
ATOM 6558 C CA . ALA A 1 872 ? 18.486 0.746 -60.750 1.00 29.28 872 ALA A CA 1
ATOM 6559 C C . ALA A 1 872 ? 19.641 -0.093 -60.181 1.00 29.28 872 ALA A C 1
ATOM 6561 O O . ALA A 1 872 ? 20.159 -0.999 -60.828 1.00 29.28 872 ALA A O 1
ATOM 6562 N N . LEU A 1 873 ? 20.005 0.209 -58.933 1.00 32.44 873 LEU A N 1
ATOM 6563 C CA . LEU A 1 873 ? 20.595 -0.750 -58.004 1.00 32.44 873 LEU A CA 1
ATOM 6564 C C . LEU A 1 873 ? 19.496 -1.741 -57.613 1.00 32.44 873 LEU A C 1
ATOM 6566 O O . LEU A 1 873 ? 18.501 -1.336 -57.013 1.00 32.44 873 LEU A O 1
ATOM 6570 N N . SER A 1 874 ? 19.668 -3.024 -57.920 1.00 28.50 874 SER A N 1
ATOM 6571 C CA . SER A 1 874 ? 18.912 -4.076 -57.246 1.00 28.50 874 SER A CA 1
ATOM 6572 C C . SER A 1 874 ? 19.865 -4.909 -56.401 1.00 28.50 874 SER A C 1
ATOM 6574 O O . SER A 1 874 ? 20.668 -5.662 -56.950 1.00 28.50 874 SER A O 1
ATOM 6576 N N . ASP A 1 875 ? 19.714 -4.847 -55.080 1.00 28.50 875 ASP A N 1
ATOM 6577 C CA . ASP A 1 875 ? 20.261 -5.825 -54.126 1.00 28.50 875 ASP A CA 1
ATOM 6578 C C . ASP A 1 875 ? 19.525 -7.183 -54.219 1.00 28.50 875 ASP A C 1
ATOM 6580 O O . ASP A 1 875 ? 19.237 -7.842 -53.221 1.00 28.50 875 ASP A O 1
ATOM 6584 N N . LEU A 1 876 ? 19.176 -7.621 -55.430 1.00 31.91 876 LEU A N 1
ATOM 6585 C CA . LEU A 1 876 ? 18.512 -8.892 -55.685 1.00 31.91 876 LEU A CA 1
ATOM 6586 C C . LEU A 1 876 ? 19.550 -9.888 -56.199 1.00 31.91 876 LEU A C 1
ATOM 6588 O O . LEU A 1 876 ? 19.834 -9.968 -57.391 1.00 31.91 876 LEU A O 1
ATOM 6592 N N . PHE A 1 877 ? 20.116 -10.670 -55.282 1.00 31.05 877 PHE A N 1
ATOM 6593 C CA . PHE A 1 877 ? 20.698 -11.953 -55.656 1.00 31.05 877 PHE A CA 1
ATOM 6594 C C . PHE A 1 877 ? 19.552 -12.928 -55.927 1.00 31.05 877 PHE A C 1
ATOM 6596 O O . PHE A 1 877 ? 18.742 -13.196 -55.039 1.00 31.05 877 PHE A O 1
ATOM 6603 N N . TYR A 1 878 ? 19.493 -13.479 -57.136 1.00 35.38 878 TYR A N 1
ATOM 6604 C CA . TYR A 1 878 ? 18.566 -14.555 -57.468 1.00 35.38 878 TYR A CA 1
ATOM 6605 C C . TYR A 1 878 ? 19.282 -15.899 -57.289 1.00 35.38 878 TYR A C 1
ATOM 6607 O O . TYR A 1 878 ? 20.370 -16.114 -57.824 1.00 35.38 878 TYR A O 1
ATOM 6615 N N . ARG A 1 879 ? 18.679 -16.826 -56.537 1.00 33.84 879 ARG A N 1
ATOM 6616 C CA . ARG A 1 879 ? 19.092 -18.237 -56.540 1.00 33.84 879 ARG A CA 1
ATOM 6617 C C . ARG A 1 879 ? 18.292 -18.960 -57.616 1.00 33.84 879 ARG A C 1
ATOM 6619 O O . ARG A 1 879 ? 17.069 -18.948 -57.532 1.00 33.84 879 ARG A O 1
ATOM 6626 N N . VAL A 1 880 ? 18.969 -19.601 -58.568 1.00 34.88 880 VAL A N 1
ATOM 6627 C CA . VAL A 1 880 ? 18.343 -20.419 -59.616 1.00 34.88 880 VAL A CA 1
ATOM 6628 C C . VAL A 1 880 ? 18.701 -21.883 -59.361 1.00 34.88 880 VAL A C 1
ATOM 6630 O O . VAL A 1 880 ? 19.871 -22.255 -59.321 1.00 34.88 880 VAL A O 1
ATOM 6633 N N . GLU A 1 881 ? 17.690 -22.727 -59.165 1.00 34.06 881 GLU A N 1
ATOM 6634 C CA . GLU A 1 881 ? 17.844 -24.186 -59.185 1.00 34.06 881 GLU A CA 1
ATOM 6635 C C . GLU A 1 881 ? 17.330 -24.700 -60.526 1.00 34.06 881 GLU A C 1
ATOM 6637 O O . GLU A 1 881 ? 16.165 -24.483 -60.857 1.00 34.06 881 GLU A O 1
ATOM 6642 N N . VAL A 1 882 ? 18.200 -25.363 -61.294 1.00 35.53 882 VAL A N 1
ATOM 6643 C CA . VAL A 1 882 ? 17.832 -25.999 -62.562 1.00 35.53 882 VAL A CA 1
ATOM 6644 C C . VAL A 1 882 ? 17.647 -27.487 -62.303 1.00 35.53 882 VAL A C 1
ATOM 6646 O O . VAL A 1 882 ? 18.582 -28.192 -61.920 1.00 35.53 882 VAL A O 1
ATOM 6649 N N . LYS A 1 883 ? 16.422 -27.970 -62.507 1.00 35.25 883 LYS A N 1
ATOM 6650 C CA . LYS A 1 883 ? 16.092 -29.393 -62.455 1.00 35.25 883 LYS A CA 1
ATOM 6651 C C . LYS A 1 883 ? 15.885 -29.895 -63.880 1.00 35.25 883 LYS A C 1
ATOM 6653 O O . LYS A 1 883 ? 15.045 -29.356 -64.596 1.00 35.25 883 LYS A O 1
ATOM 6658 N N . LEU A 1 884 ? 16.649 -30.912 -64.280 1.00 34.47 884 LEU A N 1
ATOM 6659 C CA . LEU A 1 884 ? 16.377 -31.647 -65.514 1.00 34.47 884 LEU A CA 1
ATOM 6660 C C . LEU A 1 884 ? 15.184 -32.573 -65.243 1.00 34.47 884 LEU A C 1
ATOM 6662 O O . LEU A 1 884 ? 15.284 -33.486 -64.416 1.00 34.47 884 LEU A O 1
ATOM 6666 N N . GLU A 1 885 ? 14.052 -32.310 -65.885 1.00 33.78 885 GLU A N 1
ATOM 6667 C CA . GLU A 1 885 ? 12.903 -33.217 -65.878 1.00 33.78 885 GLU A CA 1
ATOM 6668 C C . GLU A 1 885 ? 12.786 -33.923 -67.231 1.00 33.78 885 GLU A C 1
ATOM 6670 O O . GLU A 1 885 ? 13.389 -33.493 -68.216 1.00 33.78 885 GLU A O 1
ATOM 6675 N N . GLN A 1 886 ? 12.117 -35.075 -67.210 1.00 34.31 886 GLN A N 1
ATOM 6676 C CA . GLN A 1 886 ? 12.075 -36.044 -68.302 1.00 34.31 886 GLN A CA 1
ATOM 6677 C C . GLN A 1 886 ? 11.331 -35.523 -69.533 1.00 34.31 886 GLN A C 1
ATOM 6679 O O . GLN A 1 886 ? 10.297 -34.841 -69.343 1.00 34.31 886 GLN A O 1
#

Sequence (886 aa):
PIQLTATYFRSVQYFTWDSIVSTQTVGSPISVSIEARDSDGALVTRFTNTVTINCLAPGIGTVFQDTVENGTNGWIHSGSYDLWHISTNRSSSTNRSWYCGNGQTRQYVNWMDCSLISPSILISTGAKLSFQHWYSTELGYDYAYVDISTNNGSTYTTLATFHGNGASWRGQTNDLSSYAGHQAKLRFRFTSDDSVIQEGWYLDDIRIVNTNPTAITMTPTHSGNFIGGVWNGQVTVLNPATNVTLHADDGNGHSGTSGVFHVQTIADIGISMSAAPEPVLTGSNLTYSIIVSNNGPTTASSILASNRLPVSVMFISASTAQGTITNANGTVTWNVGTVSNGFSTTATVVVKPTVAGSITNTITLASATIDPNANNNTASTITDVQGYMLIVSNGTGSGTYSNGQLVTISANASTGGLFYRWIGDTQFIDNATLSTATVTMPAQNISLTATYTYSLTVNNGSGSGSYTNNARVAVSADPVAGYIFSKWTTVPTNYSSSLANASAASTTFTMPPTNVTLTATYQSAFTHTTNNGEITITGYLGSGGNETIPSSINGFPVTRIGSSAFANRTNLTGIIIPNSVTQLGYKAFDRSGLTNIVVPASVTNYVNDGSGYGYAFGYNPLRTATVLGTIIPNNMFQGCSQLVHVVLNTNSTTIPVGTFLYCSALKTVQIPDTVTSIGTLAFAYTGITNHYIPSAVTNISVSTFDYCPNLQRVYFRGNAPTYTSPLFQSSTNVTVYRASVATGWPAVPDPWAGRPTALWQLFIDDDIDEIPDSWELEHFGNLNITPSTICSNGIHTVRQAYIAGLNPNDPQSKFRPALTSPTLTNTLIQWSGVSGRVYSVYFSTNLLNGFQPLASNLHWSVGSYTDSVHNALSDLFYRVEVKLEQ

Secondary structure (DSSP, 8-state):
---------PPP-EEEEPPPPSEEETTSEEEEEEEEE-TTS-B-TT-----EEEEEE--EEEEEEE-STTS-TT-EEEEET--EEEESS--SSSS-EEEESBTTTTB--TT-EEEEEPPPEEPPTTEEEEEEEEEE--TTTSEEEEEEESSTTSS-EEEEEE-SB--S-EEEEEE-GGGTTSEEEEEEEEE--SS----EEEEEEEEEEEE--EEE-EE-SB----BTTEEEEEEEE-S-EEEEEEEEE-SSS-EEEPPPEEEE-B--EEEEEEEESSSEETTS-EEEEEEEEE-SSS-EEEEEEEEE--TTEEEEEEEESSSEEEEETTEEEEEEEEE-TT-EEEEEEEEEE-SSEEEEEEEEEE-SSB-S-GGGSEEEEEEEEE-EEEEEETEE--EEE-TT-EEEEEEPP-SSPEEEEEEESGGGBS-TTSSEEEEE--SS-EEEEEEEEEEEEEESEE--EEEETT-EEEEEEPP-TTEEEEEEEEESGGGGGGBS-TTSSEEEEEPPSS-EEEEEEEEESEEEEEETTEEEEEEE-S--EEEE--SEETTEEEEEE-TTTTTT-TTEEEEEPPTT--EE-TTTTTT---SEEEE-TT--EE---SSS---TTTT---SEEEE-SS---TTTTTT-TT--EEEE----SEE-TTTTTT-TT-------TT--EE-TTTTTT---SEEEE-TT--EE-TTTTTT-TT--EEEESSSPPEEPSPSSTT--S-EEEEETT--SPPSTTS-BTTB-EEEE------S-S---HHHHHHHH------TT--SS------EEEEE----TT-TT-S-------SS-SS-B---TT-TT--EE----S-SSS------S-----------TT-------PEEEEEEE--